Protein AF-0000000073702555 (afdb_homodimer)

Structure (mmCIF, N/CA/C/O backbone):
data_AF-0000000073702555-model_v1
#
loop_
_entity.id
_entity.type
_entity.pdbx_description
1 polymer 'Zinc-binding protein A33'
#
loop_
_atom_site.group_PDB
_atom_site.id
_atom_site.type_symbol
_atom_site.label_atom_id
_atom_site.label_alt_id
_atom_site.label_comp_id
_atom_site.label_asym_id
_atom_site.label_entity_id
_atom_site.label_seq_id
_atom_site.pdbx_PDB_ins_code
_atom_site.Cartn_x
_atom_site.Cartn_y
_atom_site.Cartn_z
_atom_site.occupancy
_atom_site.B_iso_or_equiv
_atom_site.auth_seq_id
_atom_site.auth_comp_id
_atom_site.auth_asym_id
_atom_site.auth_atom_id
_atom_site.pdbx_PDB_model_num
ATOM 1 N N . MET A 1 1 ? 21.781 94.125 10.68 1 24.77 1 MET A N 1
ATOM 2 C CA . MET A 1 1 ? 22.906 93.5 11.367 1 24.77 1 MET A CA 1
ATOM 3 C C . MET A 1 1 ? 22.828 92 11.219 1 24.77 1 MET A C 1
ATOM 5 O O . MET A 1 1 ? 21.969 91.312 11.82 1 24.77 1 MET A O 1
ATOM 9 N N . ALA A 1 2 ? 22.953 91.562 10 1 36.91 2 ALA A N 1
ATOM 10 C CA . ALA A 1 2 ? 23.062 90.188 9.539 1 36.91 2 ALA A CA 1
ATOM 11 C C . ALA A 1 2 ? 24.031 89.375 10.414 1 36.91 2 ALA A C 1
ATOM 13 O O . ALA A 1 2 ? 25.234 89.625 10.406 1 36.91 2 ALA A O 1
ATOM 14 N N . ALA A 1 3 ? 23.562 89.125 11.594 1 41.53 3 ALA A N 1
ATOM 15 C CA . ALA A 1 3 ? 24.344 88.375 12.609 1 41.53 3 ALA A CA 1
ATOM 16 C C . ALA A 1 3 ? 25.125 87.25 11.984 1 41.53 3 ALA A C 1
ATOM 18 O O . ALA A 1 3 ? 24.688 86.625 11.016 1 41.53 3 ALA A O 1
ATOM 19 N N . ASN A 1 4 ? 26.406 87.25 11.992 1 41.38 4 ASN A N 1
ATOM 20 C CA . ASN A 1 4 ? 27.453 86.375 11.523 1 41.38 4 ASN A CA 1
ATOM 21 C C . ASN A 1 4 ? 27.125 84.875 11.859 1 41.38 4 ASN A C 1
ATOM 23 O O . ASN A 1 4 ? 27.359 84.438 12.977 1 41.38 4 ASN A O 1
ATOM 27 N N . ILE A 1 5 ? 26 84.25 11.352 1 49.72 5 ILE A N 1
ATOM 28 C CA . ILE A 1 5 ? 25.781 82.812 11.43 1 49.72 5 ILE A CA 1
ATOM 29 C C . ILE A 1 5 ? 27.031 82.125 10.953 1 49.72 5 ILE A C 1
ATOM 31 O O . ILE A 1 5 ? 27.516 82.312 9.844 1 49.72 5 ILE A O 1
ATOM 35 N N . SER A 1 6 ? 27.875 81.688 11.805 1 55.34 6 SER A N 1
ATOM 36 C CA . SER A 1 6 ? 29.078 80.938 11.445 1 55.34 6 SER A CA 1
ATOM 37 C C . SER A 1 6 ? 28.766 79.875 10.359 1 55.34 6 SER A C 1
ATOM 39 O O . SER A 1 6 ? 27.625 79.5 10.211 1 55.34 6 SER A O 1
ATOM 41 N N . GLN A 1 7 ? 29.531 79.812 9.344 1 60.5 7 GLN A N 1
ATOM 42 C CA . GLN A 1 7 ? 29.469 78.812 8.25 1 60.5 7 GLN A CA 1
ATOM 43 C C . GLN A 1 7 ? 29.125 77.438 8.758 1 60.5 7 GLN A C 1
ATOM 45 O O . GLN A 1 7 ? 28.391 76.688 8.094 1 60.5 7 GLN A O 1
ATOM 50 N N . SER A 1 8 ? 29.469 77.188 9.914 1 63.78 8 SER A N 1
ATOM 51 C CA . SER A 1 8 ? 29.172 75.875 10.484 1 63.78 8 SER A CA 1
ATOM 52 C C . SER A 1 8 ? 27.688 75.75 10.812 1 63.78 8 SER A C 1
ATOM 54 O O . SER A 1 8 ? 27.109 74.625 10.672 1 63.78 8 SER A O 1
ATOM 56 N N . GLU A 1 9 ? 27.109 76.812 11.141 1 66.69 9 GLU A N 1
ATOM 57 C CA . GLU A 1 9 ? 25.672 76.812 11.461 1 66.69 9 GLU A CA 1
ATOM 58 C C . GLU A 1 9 ? 24.828 76.688 10.195 1 66.69 9 GLU A C 1
ATOM 60 O O . GLU A 1 9 ? 23.797 76 10.195 1 66.69 9 GLU A O 1
ATOM 65 N N . VAL A 1 10 ? 25.328 77.188 9.219 1 69.69 10 VAL A N 1
ATOM 66 C CA . VAL A 1 10 ? 24.625 77.125 7.945 1 69.69 10 VAL A CA 1
ATOM 67 C C . VAL A 1 10 ? 24.688 75.688 7.41 1 69.69 10 VAL A C 1
ATOM 69 O O . VAL A 1 10 ? 23.703 75.188 6.879 1 69.69 10 VAL A O 1
ATOM 72 N N . ASP A 1 11 ? 25.703 75 7.723 1 72.44 11 ASP A N 1
ATOM 73 C CA . ASP A 1 11 ? 25.906 73.625 7.223 1 72.44 11 ASP A CA 1
ATOM 74 C C . ASP A 1 11 ? 25.094 72.625 8.023 1 72.44 11 ASP A C 1
ATOM 76 O O . ASP A 1 11 ? 24.812 71.562 7.547 1 72.44 11 ASP A O 1
ATOM 80 N N . CYS A 1 12 ? 24.672 73.062 9.102 1 75.81 12 CYS A N 1
ATOM 81 C CA . CYS A 1 12 ? 23.906 72.125 9.953 1 75.81 12 CYS A CA 1
ATOM 82 C C . CYS A 1 12 ? 22.438 72.562 10.023 1 75.81 12 CYS A C 1
ATOM 84 O O . CYS A 1 12 ? 21.766 72.312 11.008 1 75.81 12 CYS A O 1
ATOM 86 N N . THR A 1 13 ? 22.062 73.312 9.109 1 78 13 THR A N 1
ATOM 87 C CA . THR A 1 13 ? 20.688 73.812 9.055 1 78 13 THR A CA 1
ATOM 88 C C . THR A 1 13 ? 19.891 73.062 7.973 1 78 13 THR A C 1
ATOM 90 O O . THR A 1 13 ? 20.375 72.875 6.855 1 78 13 THR A O 1
ATOM 93 N N . CYS A 1 14 ? 18.797 72.625 8.258 1 80.69 14 CYS A N 1
ATOM 94 C CA . CYS A 1 14 ? 17.859 72 7.32 1 80.69 14 CYS A CA 1
ATOM 95 C C . CYS A 1 14 ? 17.344 73 6.312 1 80.69 14 CYS A C 1
ATOM 97 O O . CYS A 1 14 ? 16.828 74.062 6.691 1 80.69 14 CYS A O 1
ATOM 99 N N . PRO A 1 15 ? 17.469 72.75 5.074 1 81 15 PRO A N 1
ATOM 100 C CA . PRO A 1 15 ? 17.016 73.688 4.074 1 81 15 PRO A CA 1
ATOM 101 C C . PRO A 1 15 ? 15.5 73.812 4.023 1 81 15 PRO A C 1
ATOM 103 O O . PRO A 1 15 ? 14.969 74.812 3.461 1 81 15 PRO A O 1
ATOM 106 N N . VAL A 1 16 ? 14.781 72.938 4.684 1 81.06 16 VAL A N 1
ATOM 107 C CA . VAL A 1 16 ? 13.32 72.938 4.645 1 81.06 16 VAL A CA 1
ATOM 108 C C . VAL A 1 16 ? 12.781 73.75 5.812 1 81.06 16 VAL A C 1
ATOM 110 O O . VAL A 1 16 ? 11.977 74.688 5.621 1 81.06 16 VAL A O 1
ATOM 113 N N . CYS A 1 17 ? 13.211 73.5 6.98 1 77.19 17 CYS A N 1
ATOM 114 C CA . CYS A 1 17 ? 12.688 74.188 8.148 1 77.19 17 CYS A CA 1
ATOM 115 C C . CYS A 1 17 ? 13.609 75.312 8.57 1 77.19 17 CYS A C 1
ATOM 117 O O . CYS A 1 17 ? 13.25 76.188 9.414 1 77.19 17 CYS A O 1
ATOM 119 N N . CYS A 1 18 ? 14.789 75.5 8.164 1 78.5 18 CYS A N 1
ATOM 120 C CA . CYS A 1 18 ? 15.805 76.5 8.406 1 78.5 18 CYS A CA 1
ATOM 121 C C . CYS A 1 18 ? 16.266 76.5 9.859 1 78.5 18 CYS A C 1
ATOM 123 O O . CYS A 1 18 ? 16.672 77.5 10.406 1 78.5 18 CYS A O 1
ATOM 125 N N . ASP A 1 19 ? 16.141 75.375 10.422 1 78.75 19 ASP A N 1
ATOM 126 C CA . ASP A 1 19 ? 16.672 75.188 11.766 1 78.75 19 ASP A CA 1
ATOM 127 C C . ASP A 1 19 ? 17.734 74.062 11.75 1 78.75 19 ASP A C 1
ATOM 129 O O . ASP A 1 19 ? 17.875 73.375 10.758 1 78.75 19 ASP A O 1
ATOM 133 N N . ILE A 1 20 ? 18.312 74 12.844 1 77.88 20 ILE A N 1
ATOM 134 C CA . ILE A 1 20 ? 19.328 72.938 12.969 1 77.88 20 ILE A CA 1
ATOM 135 C C . ILE A 1 20 ? 18.672 71.562 12.797 1 77.88 20 ILE A C 1
ATOM 137 O O . ILE A 1 20 ? 17.594 71.312 13.352 1 77.88 20 ILE A O 1
ATOM 141 N N . PHE A 1 21 ? 19.359 70.625 12.023 1 80.62 21 PHE A N 1
ATOM 142 C CA . PHE A 1 21 ? 18.844 69.312 11.664 1 80.62 21 PHE A CA 1
ATOM 143 C C . PHE A 1 21 ? 18.359 68.562 12.906 1 80.62 21 PHE A C 1
ATOM 145 O O . PHE A 1 21 ? 19.016 68.562 13.945 1 80.62 21 PHE A O 1
ATOM 152 N N . THR A 1 22 ? 17.125 68.062 12.898 1 80.62 22 THR A N 1
ATOM 153 C CA . THR A 1 22 ? 16.594 67.125 13.891 1 80.62 22 THR A CA 1
ATOM 154 C C . THR A 1 22 ? 16.375 65.75 13.273 1 80.62 22 THR A C 1
ATOM 156 O O . THR A 1 22 ? 15.57 65.625 12.359 1 80.62 22 THR A O 1
ATOM 159 N N . ASP A 1 23 ? 17.109 64.812 13.742 1 80.88 23 ASP A N 1
ATOM 160 C CA . ASP A 1 23 ? 17.094 63.469 13.219 1 80.88 23 ASP A CA 1
ATOM 161 C C . ASP A 1 23 ? 17.281 63.469 11.703 1 80.88 23 ASP A C 1
ATOM 163 O O . ASP A 1 23 ? 16.391 63.031 10.969 1 80.88 23 ASP A O 1
ATOM 167 N N . PRO A 1 24 ? 18.484 63.906 11.336 1 83.81 24 PRO A N 1
ATOM 168 C CA . PRO A 1 24 ? 18.688 64.125 9.898 1 83.81 24 PRO A CA 1
ATOM 169 C C . PRO A 1 24 ? 18.766 62.781 9.125 1 83.81 24 PRO A C 1
ATOM 171 O O . PRO A 1 24 ? 19.312 61.812 9.625 1 83.81 24 PRO A O 1
ATOM 174 N N . VAL A 1 25 ? 18.188 62.781 7.918 1 86.12 25 VAL A N 1
ATOM 175 C CA . VAL A 1 25 ? 18.25 61.688 6.957 1 86.12 25 VAL A CA 1
ATOM 176 C C . VAL A 1 25 ? 18.906 62.156 5.664 1 86.12 25 VAL A C 1
ATOM 178 O O . VAL A 1 25 ? 18.906 63.344 5.371 1 86.12 25 VAL A O 1
ATOM 181 N N . VAL A 1 26 ? 19.609 61.25 4.938 1 83.56 26 VAL A N 1
ATOM 182 C CA . VAL A 1 26 ? 20.328 61.594 3.711 1 83.56 26 VAL A CA 1
ATOM 183 C C . VAL A 1 26 ? 19.703 60.844 2.527 1 83.56 26 VAL A C 1
ATOM 185 O O . VAL A 1 26 ? 19.344 59.688 2.639 1 83.56 26 VAL A O 1
ATOM 188 N N . LEU A 1 27 ? 19.391 61.594 1.517 1 80.75 27 LEU A N 1
ATOM 189 C CA . LEU A 1 27 ? 18.859 61.031 0.284 1 80.75 27 LEU A CA 1
ATOM 190 C C . LEU A 1 27 ? 19.984 60.594 -0.649 1 80.75 27 LEU A C 1
ATOM 192 O O . LEU A 1 27 ? 21.156 60.906 -0.397 1 80.75 27 LEU A O 1
ATOM 196 N N . LEU A 1 28 ? 19.688 59.906 -1.74 1 80.56 28 LEU A N 1
ATOM 197 C CA . LEU A 1 28 ? 20.688 59.375 -2.67 1 80.56 28 LEU A CA 1
ATOM 198 C C . LEU A 1 28 ? 21.391 60.531 -3.395 1 80.56 28 LEU A C 1
ATOM 200 O O . LEU A 1 28 ? 22.547 60.406 -3.814 1 80.56 28 LEU A O 1
ATOM 204 N N . CYS A 1 29 ? 20.781 61.688 -3.426 1 79.31 29 CYS A N 1
ATOM 205 C CA . CYS A 1 29 ? 21.344 62.844 -4.109 1 79.31 29 CYS A CA 1
ATOM 206 C C . CYS A 1 29 ? 22.375 63.531 -3.229 1 79.31 29 CYS A C 1
ATOM 208 O O . CYS A 1 29 ? 23.062 64.438 -3.682 1 79.31 29 CYS A O 1
ATOM 210 N N . GLY A 1 30 ? 22.438 63.188 -1.87 1 81.31 30 GLY A N 1
ATOM 211 C CA . GLY A 1 30 ? 23.422 63.75 -0.962 1 81.31 30 GLY A CA 1
ATOM 212 C C . GLY A 1 30 ? 22.859 64.812 -0.052 1 81.31 30 GLY A C 1
ATOM 213 O O . GLY A 1 30 ? 23.531 65.25 0.886 1 81.31 30 GLY A O 1
ATOM 214 N N . HIS A 1 31 ? 21.719 65.25 -0.317 1 81.75 31 HIS A N 1
ATOM 215 C CA . HIS A 1 31 ? 21.125 66.312 0.537 1 81.75 31 HIS A CA 1
ATOM 216 C C . HIS A 1 31 ? 20.531 65.688 1.803 1 81.75 31 HIS A C 1
ATOM 218 O O . HIS A 1 31 ? 19.969 64.562 1.759 1 81.75 31 HIS A O 1
ATOM 224 N N . SER A 1 32 ? 20.719 66.438 2.896 1 85.94 32 SER A N 1
ATOM 225 C CA . SER A 1 32 ? 20.188 66 4.176 1 85.94 32 SER A CA 1
ATOM 226 C C . SER A 1 32 ? 19.031 66.875 4.641 1 85.94 32 SER A C 1
ATOM 228 O O . SER A 1 32 ? 19 68.062 4.344 1 85.94 32 SER A O 1
ATOM 230 N N . PHE A 1 33 ? 18.031 66.312 5.293 1 86.19 33 PHE A N 1
ATOM 231 C CA . PHE A 1 33 ? 16.859 66.938 5.867 1 86.19 33 PHE A CA 1
ATOM 232 C C . PHE A 1 33 ? 16.5 66.312 7.223 1 86.19 33 PHE A C 1
ATOM 234 O O . PHE A 1 33 ? 16.922 65.25 7.539 1 86.19 33 PHE A O 1
ATOM 241 N N . CYS A 1 34 ? 15.836 67.188 8.023 1 83.69 34 CYS A N 1
ATOM 242 C CA . CYS A 1 34 ? 15.188 66.5 9.164 1 83.69 34 CYS A CA 1
ATOM 243 C C . CYS A 1 34 ? 14.258 65.375 8.711 1 83.69 34 CYS A C 1
ATOM 245 O O . CYS A 1 34 ? 13.602 65.5 7.676 1 83.69 34 CYS A O 1
ATOM 247 N N . LYS A 1 35 ? 14.273 64.375 9.406 1 86.12 35 LYS A N 1
ATOM 248 C CA . LYS A 1 35 ? 13.391 63.281 9.078 1 86.12 35 LYS A CA 1
ATOM 249 C C . LYS A 1 35 ? 11.945 63.75 8.953 1 86.12 35 LYS A C 1
ATOM 251 O O . LYS A 1 35 ? 11.25 63.375 8 1 86.12 35 LYS A O 1
ATOM 256 N N . CYS A 1 36 ? 11.484 64.562 9.828 1 82.81 36 CYS A N 1
ATOM 257 C CA . CYS A 1 36 ? 10.109 65.062 9.836 1 82.81 36 CYS A CA 1
ATOM 258 C C . CYS A 1 36 ? 9.852 66 8.664 1 82.81 36 CYS A C 1
ATOM 260 O O . CYS A 1 36 ? 8.781 66 8.055 1 82.81 36 CYS A O 1
ATOM 262 N N . CYS A 1 37 ? 10.805 66.812 8.359 1 82.5 37 CYS A N 1
ATOM 263 C CA . CYS A 1 37 ? 10.672 67.75 7.242 1 82.5 37 CYS A CA 1
ATOM 264 C C . CYS A 1 37 ? 10.562 67 5.918 1 82.5 37 CYS A C 1
ATOM 266 O O . CYS A 1 37 ? 9.742 67.375 5.07 1 82.5 37 CYS A O 1
ATOM 268 N N . LEU A 1 38 ? 11.336 66 5.867 1 85.38 38 LEU A N 1
ATOM 269 C CA . LEU A 1 38 ? 11.305 65.25 4.633 1 85.38 38 LEU A CA 1
ATOM 270 C C . LEU A 1 38 ? 9.977 64.5 4.496 1 85.38 38 LEU A C 1
ATOM 272 O O . LEU A 1 38 ? 9.383 64.438 3.42 1 85.38 38 LEU A O 1
ATOM 276 N N . GLN A 1 39 ? 9.562 63.938 5.523 1 84 39 GLN A N 1
ATOM 277 C CA . GLN A 1 39 ? 8.305 63.188 5.504 1 84 39 GLN A CA 1
ATOM 278 C C . GLN A 1 39 ? 7.133 64.062 5.156 1 84 39 GLN A C 1
ATOM 280 O O . GLN A 1 39 ? 6.25 63.719 4.391 1 84 39 GLN A O 1
ATOM 285 N N . GLU A 1 40 ? 7.191 65.25 5.758 1 82.06 40 GLU A N 1
ATOM 286 C CA . GLU A 1 40 ? 6.145 66.188 5.469 1 82.06 40 GLU A CA 1
ATOM 287 C C . GLU A 1 40 ? 6.195 66.688 4.012 1 82.06 40 GLU A C 1
ATOM 289 O O . GLU A 1 40 ? 5.16 66.812 3.361 1 82.06 40 GLU A O 1
ATOM 294 N N . TRP A 1 41 ? 7.301 66.875 3.568 1 83.06 41 TRP A N 1
ATOM 295 C CA . TRP A 1 41 ? 7.48 67.25 2.166 1 83.06 41 TRP A CA 1
ATOM 296 C C . TRP A 1 41 ? 6.969 66.125 1.246 1 83.06 41 TRP A C 1
ATOM 298 O O . TRP A 1 41 ? 6.25 66.375 0.28 1 83.06 41 TRP A O 1
ATOM 308 N N . TRP A 1 42 ? 7.285 64.938 1.557 1 85.38 42 TRP A N 1
ATOM 309 C CA . TRP A 1 42 ? 6.863 63.781 0.752 1 85.38 42 TRP A CA 1
ATOM 310 C C . TRP A 1 42 ? 5.352 63.625 0.809 1 85.38 42 TRP A C 1
ATOM 312 O O . TRP A 1 42 ? 4.727 63.25 -0.189 1 85.38 42 TRP A O 1
ATOM 322 N N . ARG A 1 43 ? 4.789 63.844 1.945 1 82.25 43 ARG A N 1
ATOM 323 C CA . ARG A 1 43 ? 3.34 63.781 2.096 1 82.25 43 ARG A CA 1
ATOM 324 C C . ARG A 1 43 ? 2.648 64.812 1.222 1 82.25 43 ARG A C 1
ATOM 326 O O . ARG A 1 43 ? 1.65 64.5 0.563 1 82.25 43 ARG A O 1
ATOM 333 N N . GLN A 1 44 ? 3.219 66.062 1.131 1 80.06 44 GLN A N 1
ATOM 334 C CA . GLN A 1 44 ? 2.625 67.125 0.386 1 80.06 44 GLN A CA 1
ATOM 335 C C . GLN A 1 44 ? 2.879 67 -1.111 1 80.06 44 GLN A C 1
ATOM 337 O O . GLN A 1 44 ? 1.992 67.25 -1.926 1 80.06 44 GLN A O 1
ATOM 342 N N . SER A 1 45 ? 4.02 66.5 -1.406 1 79.56 45 SER A N 1
ATOM 343 C CA . SER A 1 45 ? 4.402 66.438 -2.814 1 79.56 45 SER A CA 1
ATOM 344 C C . SER A 1 45 ? 3.908 65.188 -3.463 1 79.56 45 SER A C 1
ATOM 346 O O . SER A 1 45 ? 3.775 65.062 -4.688 1 79.56 45 SER A O 1
ATOM 348 N N . GLY A 1 46 ? 3.58 64.125 -2.688 1 79.25 46 GLY A N 1
ATOM 349 C CA . GLY A 1 46 ? 3.111 62.812 -3.182 1 79.25 46 GLY A CA 1
ATOM 350 C C . GLY A 1 46 ? 4.199 62 -3.861 1 79.25 46 GLY A C 1
ATOM 351 O O . GLY A 1 46 ? 3.959 60.875 -4.285 1 79.25 46 GLY A O 1
ATOM 352 N N . ILE A 1 47 ? 5.375 62.5 -4.016 1 79.94 47 ILE A N 1
ATOM 353 C CA . ILE A 1 47 ? 6.512 61.844 -4.66 1 79.94 47 ILE A CA 1
ATOM 354 C C . ILE A 1 47 ? 7.727 61.875 -3.736 1 79.94 47 ILE A C 1
ATOM 356 O O . ILE A 1 47 ? 7.992 62.906 -3.102 1 79.94 47 ILE A O 1
ATOM 360 N N . HIS A 1 48 ? 8.391 60.781 -3.617 1 84 48 HIS A N 1
ATOM 361 C CA . HIS A 1 48 ? 9.602 60.719 -2.805 1 84 48 HIS A CA 1
ATOM 362 C C . HIS A 1 48 ? 10.797 61.312 -3.545 1 84 48 HIS A C 1
ATOM 364 O O . HIS A 1 48 ? 11.57 60.594 -4.176 1 84 48 HIS A O 1
ATOM 370 N N . ASN A 1 49 ? 10.844 62.562 -3.516 1 84.75 49 ASN A N 1
ATOM 371 C CA . ASN A 1 49 ? 11.961 63.25 -4.156 1 84.75 49 ASN A CA 1
ATOM 372 C C . ASN A 1 49 ? 12.656 64.188 -3.191 1 84.75 49 ASN A C 1
ATOM 374 O O . ASN A 1 49 ? 12.125 64.5 -2.119 1 84.75 49 ASN A O 1
ATOM 378 N N . CYS A 1 50 ? 13.773 64.625 -3.438 1 84.69 50 CYS A N 1
ATOM 379 C CA . CYS A 1 50 ? 14.539 65.562 -2.643 1 84.69 50 CYS A CA 1
ATOM 380 C C . CYS A 1 50 ? 13.914 67 -2.699 1 84.69 50 CYS A C 1
ATOM 382 O O . CYS A 1 50 ? 13.664 67.5 -3.783 1 84.69 50 CYS A O 1
ATOM 384 N N . PRO A 1 51 ? 13.664 67.562 -1.635 1 84.88 51 PRO A N 1
ATOM 385 C CA . PRO A 1 51 ? 13.062 68.938 -1.596 1 84.88 51 PRO A CA 1
ATOM 386 C C . PRO A 1 51 ? 13.945 70 -2.24 1 84.88 51 PRO A C 1
ATOM 388 O O . PRO A 1 51 ? 13.445 71 -2.697 1 84.88 51 PRO A O 1
ATOM 391 N N . MET A 1 52 ? 15.188 69.812 -2.344 1 81.81 52 MET A N 1
ATOM 392 C CA . MET A 1 52 ? 16.125 70.812 -2.846 1 81.81 52 MET A CA 1
ATOM 393 C C . MET A 1 52 ? 16.406 70.625 -4.328 1 81.81 52 MET A C 1
ATOM 395 O O . MET A 1 52 ? 16.328 71.5 -5.129 1 81.81 52 MET A O 1
ATOM 399 N N . CYS A 1 53 ? 16.734 69.312 -4.785 1 80.31 53 CYS A N 1
ATOM 400 C CA . CYS A 1 53 ? 17.141 69.062 -6.164 1 80.31 53 CYS A CA 1
ATOM 401 C C . CYS A 1 53 ? 16.078 68.312 -6.934 1 80.31 53 CYS A C 1
ATOM 403 O O . CYS A 1 53 ? 16.203 68.125 -8.141 1 80.31 53 CYS A O 1
ATOM 405 N N . LYS A 1 54 ? 15.07 67.812 -6.367 1 81.88 54 LYS A N 1
ATOM 406 C CA . LYS A 1 54 ? 13.898 67.125 -6.93 1 81.88 54 LYS A CA 1
ATOM 407 C C . LYS A 1 54 ? 14.273 65.812 -7.52 1 81.88 54 LYS A C 1
ATOM 409 O O . LYS A 1 54 ? 13.492 65.188 -8.273 1 81.88 54 LYS A O 1
ATOM 414 N N . GLU A 1 55 ? 15.43 65.312 -7.164 1 81.19 55 GLU A N 1
ATOM 415 C CA . GLU A 1 55 ? 15.789 63.938 -7.574 1 81.19 55 GLU A CA 1
ATOM 416 C C . GLU A 1 55 ? 14.938 62.875 -6.863 1 81.19 55 GLU A C 1
ATOM 418 O O . GLU A 1 55 ? 14.672 63 -5.664 1 81.19 55 GLU A O 1
ATOM 423 N N . ILE A 1 56 ? 14.562 61.906 -7.566 1 80.75 56 ILE A N 1
ATOM 424 C CA . ILE A 1 56 ? 13.672 60.875 -7.047 1 80.75 56 ILE A CA 1
ATOM 425 C C . ILE A 1 56 ? 14.438 59.969 -6.105 1 80.75 56 ILE A C 1
ATOM 427 O O . ILE A 1 56 ? 15.57 59.562 -6.398 1 80.75 56 ILE A O 1
ATOM 431 N N . PHE A 1 57 ? 13.914 59.625 -4.906 1 78.81 57 PHE A N 1
ATOM 432 C CA . PHE A 1 57 ? 14.438 58.688 -3.914 1 78.81 57 PHE A CA 1
ATOM 433 C C . PHE A 1 57 ? 13.664 57.375 -3.943 1 78.81 57 PHE A C 1
ATOM 435 O O . PHE A 1 57 ? 12.5 57.344 -3.549 1 78.81 57 PHE A O 1
ATOM 442 N N . PRO A 1 58 ? 14.273 56.25 -4.469 1 76.25 58 PRO A N 1
ATOM 443 C CA . PRO A 1 58 ? 13.539 55.031 -4.762 1 76.25 58 PRO A CA 1
ATOM 444 C C . PRO A 1 58 ? 13.297 54.156 -3.52 1 76.25 58 PRO A C 1
ATOM 446 O O . PRO A 1 58 ? 12.484 53.25 -3.549 1 76.25 58 PRO A O 1
ATOM 449 N N . MET A 1 59 ? 13.969 54.438 -2.48 1 73.94 59 MET A N 1
ATOM 450 C CA . MET A 1 59 ? 13.836 53.562 -1.314 1 73.94 59 MET A CA 1
ATOM 451 C C . MET A 1 59 ? 12.703 54.031 -0.409 1 73.94 59 MET A C 1
ATOM 453 O O . MET A 1 59 ? 12.258 55.156 -0.508 1 73.94 59 MET A O 1
ATOM 457 N N . ALA A 1 60 ? 12.109 53.156 0.443 1 73.75 60 ALA A N 1
ATOM 458 C CA . ALA A 1 60 ? 10.977 53.438 1.317 1 73.75 60 ALA A CA 1
ATOM 459 C C . ALA A 1 60 ? 11.375 54.406 2.438 1 73.75 60 ALA A C 1
ATOM 461 O O . ALA A 1 60 ? 10.594 55.281 2.816 1 73.75 60 ALA A O 1
ATOM 462 N N . GLN A 1 61 ? 12.477 54.188 3.057 1 76.19 61 GLN A N 1
ATOM 463 C CA . GLN A 1 61 ? 12.938 55.031 4.148 1 76.19 61 GLN A CA 1
ATOM 464 C C . GLN A 1 61 ? 14.383 55.469 3.926 1 76.19 61 GLN A C 1
ATOM 466 O O . GLN A 1 61 ? 15.242 54.656 3.588 1 76.19 61 GLN A O 1
ATOM 471 N N . PRO A 1 62 ? 14.656 56.75 4.051 1 80.94 62 PRO A N 1
ATOM 472 C CA . PRO A 1 62 ? 16.031 57.25 3.936 1 80.94 62 PRO A CA 1
ATOM 473 C C . PRO A 1 62 ? 16.906 56.844 5.133 1 80.94 62 PRO A C 1
ATOM 475 O O . PRO A 1 62 ? 16.406 56.781 6.258 1 80.94 62 PRO A O 1
ATOM 478 N N . PRO A 1 63 ? 18.156 56.562 4.867 1 78.69 63 PRO A N 1
ATOM 479 C CA . PRO A 1 63 ? 19.047 56.219 5.98 1 78.69 63 PRO A CA 1
ATOM 480 C C . PRO A 1 63 ? 19.312 57.406 6.902 1 78.69 63 PRO A C 1
ATOM 482 O O . PRO A 1 63 ? 19.359 58.562 6.445 1 78.69 63 PRO A O 1
ATOM 485 N N . ARG A 1 64 ? 19.469 57.156 8.156 1 81.69 64 ARG A N 1
ATOM 486 C CA . ARG A 1 64 ? 19.828 58.156 9.148 1 81.69 64 ARG A CA 1
ATOM 487 C C . ARG A 1 64 ? 21.266 58.625 8.961 1 81.69 64 ARG A C 1
ATOM 489 O O . ARG A 1 64 ? 22.141 57.812 8.68 1 81.69 64 ARG A O 1
ATOM 496 N N . ASN A 1 65 ? 21.484 59.875 8.953 1 76.62 65 ASN A N 1
ATOM 497 C CA . ASN A 1 65 ? 22.812 60.469 8.945 1 76.62 65 ASN A CA 1
ATOM 498 C C . ASN A 1 65 ? 23.328 60.75 10.359 1 76.62 65 ASN A C 1
ATOM 500 O O . ASN A 1 65 ? 23.094 61.844 10.906 1 76.62 65 ASN A O 1
ATOM 504 N N . LEU A 1 66 ? 23.953 59.812 10.969 1 76.69 66 LEU A N 1
ATOM 505 C CA . LEU A 1 66 ? 24.375 59.875 12.359 1 76.69 66 LEU A CA 1
ATOM 506 C C . LEU A 1 66 ? 25.438 60.969 12.562 1 76.69 66 LEU A C 1
ATOM 508 O O . LEU A 1 66 ? 25.422 61.656 13.578 1 76.69 66 LEU A O 1
ATOM 512 N N . ALA A 1 67 ? 26.312 61.062 11.633 1 73.25 67 ALA A N 1
ATOM 513 C CA . ALA A 1 67 ? 27.359 62.094 11.766 1 73.25 67 ALA A CA 1
ATOM 514 C C . ALA A 1 67 ? 26.766 63.5 11.789 1 73.25 67 ALA A C 1
ATOM 516 O O . ALA A 1 67 ? 27.141 64.312 12.617 1 73.25 67 ALA A O 1
ATOM 517 N N . LEU A 1 68 ? 25.844 63.719 10.914 1 77.31 68 LEU A N 1
ATOM 518 C CA . LEU A 1 68 ? 25.188 65 10.867 1 77.31 68 LEU A CA 1
ATOM 519 C C . LEU A 1 68 ? 24.312 65.25 12.102 1 77.31 68 LEU A C 1
ATOM 521 O O . LEU A 1 68 ? 24.219 66.375 12.625 1 77.31 68 LEU A O 1
ATOM 525 N N . ARG A 1 69 ? 23.719 64.188 12.617 1 79.06 69 ARG A N 1
ATOM 526 C CA . ARG A 1 69 ? 22.969 64.25 13.859 1 79.06 69 ARG A CA 1
ATOM 527 C C . ARG A 1 69 ? 23.859 64.688 15.023 1 79.06 69 ARG A C 1
ATOM 529 O O . ARG A 1 69 ? 23.5 65.562 15.797 1 79.06 69 ARG A O 1
ATOM 536 N N . ASN A 1 70 ? 25 64.125 15.094 1 76.31 70 ASN A N 1
ATOM 537 C CA . ASN A 1 70 ? 25.938 64.438 16.156 1 76.31 70 ASN A CA 1
ATOM 538 C C . ASN A 1 70 ? 26.422 65.875 16.047 1 76.31 70 ASN A C 1
ATOM 540 O O . ASN A 1 70 ? 26.5 66.562 17.047 1 76.31 70 ASN A O 1
ATOM 544 N N . LEU A 1 71 ? 26.781 66.25 14.891 1 72.88 71 LEU A N 1
ATOM 545 C CA . LEU A 1 71 ? 27.219 67.625 14.664 1 72.88 71 LEU A CA 1
ATOM 546 C C . LEU A 1 71 ? 26.109 68.625 14.992 1 72.88 71 LEU A C 1
ATOM 548 O O . LEU A 1 71 ? 26.359 69.688 15.617 1 72.88 71 LEU A O 1
ATOM 552 N N . SER A 1 72 ? 24.953 68.312 14.609 1 75.81 72 SER A N 1
ATOM 553 C CA . SER A 1 72 ? 23.812 69.188 14.891 1 75.81 72 SER A CA 1
ATOM 554 C C . SER A 1 72 ? 23.531 69.25 16.391 1 75.81 72 SER A C 1
ATOM 556 O O . SER A 1 72 ? 23.234 70.312 16.922 1 75.81 72 SER A O 1
ATOM 558 N N . ASP A 1 73 ? 23.703 68.125 17.016 1 74.25 73 ASP A N 1
ATOM 559 C CA . ASP A 1 73 ? 23.5 68.062 18.453 1 74.25 73 ASP A CA 1
ATOM 560 C C . ASP A 1 73 ? 24.578 68.875 19.188 1 74.25 73 ASP A C 1
ATOM 562 O O . ASP A 1 73 ? 24.297 69.562 20.156 1 74.25 73 ASP A O 1
ATOM 566 N N . ASN A 1 74 ? 25.734 68.75 18.75 1 71.62 74 ASN A N 1
ATOM 567 C CA . ASN A 1 74 ? 26.828 69.562 19.312 1 71.62 74 ASN A CA 1
ATOM 568 C C . ASN A 1 74 ? 26.641 71 19.094 1 71.62 74 ASN A C 1
ATOM 570 O O . ASN A 1 74 ? 26.875 71.812 20 1 71.62 74 ASN A O 1
ATOM 574 N N . LEU A 1 75 ? 26.266 71.375 17.969 1 70 75 LEU A N 1
ATOM 575 C CA . LEU A 1 75 ? 26 72.75 17.688 1 70 75 LEU A CA 1
ATOM 576 C C . LEU A 1 75 ? 24.844 73.312 18.531 1 70 75 LEU A C 1
ATOM 578 O O . LEU A 1 75 ? 24.906 74.438 19.031 1 70 75 LEU A O 1
ATOM 582 N N . ARG A 1 76 ? 23.953 72.5 18.734 1 68.38 76 ARG A N 1
ATOM 583 C CA . ARG A 1 76 ? 22.859 72.875 19.641 1 68.38 76 ARG A CA 1
ATOM 584 C C . ARG A 1 76 ? 23.359 73 21.078 1 68.38 76 ARG A C 1
ATOM 586 O O . ARG A 1 76 ? 22.953 73.938 21.781 1 68.38 76 ARG A O 1
ATOM 593 N N . ARG A 1 77 ? 24.266 72.188 21.438 1 69.12 77 ARG A N 1
ATOM 594 C CA . ARG A 1 77 ? 24.875 72.25 22.766 1 69.12 77 ARG A CA 1
ATOM 595 C C . ARG A 1 77 ? 25.75 73.5 22.875 1 69.12 77 ARG A C 1
ATOM 597 O O . ARG A 1 77 ? 25.734 74.188 23.906 1 69.12 77 ARG A O 1
ATOM 604 N N . GLU A 1 78 ? 26.5 73.625 21.891 1 61.38 78 GLU A N 1
ATOM 605 C CA . GLU A 1 78 ? 27.328 74.812 21.922 1 61.38 78 GLU A CA 1
ATOM 606 C C . GLU A 1 78 ? 26.484 76.062 21.906 1 61.38 78 GLU A C 1
ATOM 608 O O . GLU A 1 78 ? 26.812 77.062 22.594 1 61.38 78 GLU A O 1
ATOM 613 N N . ARG A 1 79 ? 25.516 76 21.156 1 54.06 79 ARG A N 1
ATOM 614 C CA . ARG A 1 79 ? 24.594 77.125 21.203 1 54.06 79 ARG A CA 1
ATOM 615 C C . ARG A 1 79 ? 23.969 77.25 22.578 1 54.06 79 ARG A C 1
ATOM 617 O O . ARG A 1 79 ? 23.812 78.375 23.094 1 54.06 79 ARG A O 1
ATOM 624 N N . THR A 1 80 ? 23.625 76.125 23.078 1 51.94 80 THR A N 1
ATOM 625 C CA . THR A 1 80 ? 23.094 76.125 24.438 1 51.94 80 THR A CA 1
ATOM 626 C C . THR A 1 80 ? 24.172 76.5 25.438 1 51.94 80 THR A C 1
ATOM 628 O O . THR A 1 80 ? 23.922 77.188 26.406 1 51.94 80 THR A O 1
ATOM 631 N N . GLN A 1 81 ? 25.328 75.812 25.359 1 50.66 81 GLN A N 1
ATOM 632 C CA . GLN A 1 81 ? 26.422 76.25 26.234 1 50.66 81 GLN A CA 1
ATOM 633 C C . GLN A 1 81 ? 26.812 77.688 26 1 50.66 81 GLN A C 1
ATOM 635 O O . GLN A 1 81 ? 27.141 78.375 26.953 1 50.66 81 GLN A O 1
ATOM 640 N N . ARG A 1 82 ? 27.016 78.062 24.859 1 49.5 82 ARG A N 1
ATOM 641 C CA . ARG A 1 82 ? 27.219 79.5 24.641 1 49.5 82 ARG A CA 1
ATOM 642 C C . ARG A 1 82 ? 26.016 80.312 25.109 1 49.5 82 ARG A C 1
ATOM 644 O O . ARG A 1 82 ? 26.141 81.5 25.5 1 49.5 82 ARG A O 1
ATOM 651 N N . ALA A 1 83 ? 24.891 79.812 24.984 1 45.12 83 ALA A N 1
ATOM 652 C CA . ALA A 1 83 ? 23.734 80.438 25.641 1 45.12 83 ALA A CA 1
ATOM 653 C C . ALA A 1 83 ? 23.828 80.312 27.156 1 45.12 83 ALA A C 1
ATOM 655 O O . ALA A 1 83 ? 23.344 81.188 27.891 1 45.12 83 ALA A O 1
ATOM 656 N N . THR A 1 84 ? 24.25 79.188 27.781 1 41.66 84 THR A N 1
ATOM 657 C CA . THR A 1 84 ? 24.453 79.062 29.219 1 41.66 84 THR A CA 1
ATOM 658 C C . THR A 1 84 ? 25.641 79.875 29.688 1 41.66 84 THR A C 1
ATOM 660 O O . THR A 1 84 ? 25.938 79.938 30.891 1 41.66 84 THR A O 1
ATOM 663 N N . SER A 1 85 ? 26.672 80 29.078 1 40.47 85 SER A N 1
ATOM 664 C CA . SER A 1 85 ? 27.547 80.938 29.734 1 40.47 85 SER A CA 1
ATOM 665 C C . SER A 1 85 ? 26.812 82.25 30.062 1 40.47 85 SER A C 1
ATOM 667 O O . SER A 1 85 ? 25.672 82.438 29.625 1 40.47 85 SER A O 1
ATOM 669 N N . GLY A 1 86 ? 27.266 83.438 30.016 1 41.94 86 GLY A N 1
ATOM 670 C CA . GLY A 1 86 ? 26.781 84.625 30.688 1 41.94 86 GLY A CA 1
ATOM 671 C C . GLY A 1 86 ? 25.344 85 30.328 1 41.94 86 GLY A C 1
ATOM 672 O O . GLY A 1 86 ? 24.547 85.312 31.203 1 41.94 86 GLY A O 1
ATOM 673 N N . THR A 1 87 ? 24.844 85.25 29.078 1 47.53 87 THR A N 1
ATOM 674 C CA . THR A 1 87 ? 23.812 86.188 28.609 1 47.53 87 THR A CA 1
ATOM 675 C C . THR A 1 87 ? 22.484 85.438 28.406 1 47.53 87 THR A C 1
ATOM 677 O O . THR A 1 87 ? 21.484 86.062 28 1 47.53 87 THR A O 1
ATOM 680 N N . LYS A 1 88 ? 22.266 84.125 28.453 1 58.19 88 LYS A N 1
ATOM 681 C CA . LYS A 1 88 ? 21 83.5 28.062 1 58.19 88 LYS A CA 1
ATOM 682 C C . LYS A 1 88 ? 20 83.5 29.219 1 58.19 88 LYS A C 1
ATOM 684 O O . LYS A 1 88 ? 18.797 83.438 29 1 58.19 88 LYS A O 1
ATOM 689 N N . ASP A 1 89 ? 20.422 83.5 30.344 1 70.12 89 ASP A N 1
ATOM 690 C CA . ASP A 1 89 ? 19.578 83.562 31.531 1 70.12 89 ASP A CA 1
ATOM 691 C C . ASP A 1 89 ? 18.953 84.938 31.688 1 70.12 89 ASP A C 1
ATOM 693 O O . ASP A 1 89 ? 18.312 85.188 32.719 1 70.12 89 ASP A O 1
ATOM 697 N N . PHE A 1 90 ? 19.406 85.562 30.609 1 81.5 90 PHE A N 1
ATOM 698 C CA . PHE A 1 90 ? 18.906 86.938 30.719 1 81.5 90 PHE A CA 1
ATOM 699 C C . PHE A 1 90 ? 17.938 87.25 29.594 1 81.5 90 PHE A C 1
ATOM 701 O O . PHE A 1 90 ? 18.094 86.75 28.469 1 81.5 90 PHE A O 1
ATOM 708 N N . CYS A 1 91 ? 16.875 87.75 29.953 1 84.5 91 CYS A N 1
ATOM 709 C CA . CYS A 1 91 ? 15.914 88.25 28.969 1 84.5 91 CYS A CA 1
ATOM 710 C C . CYS A 1 91 ? 16.594 89.188 27.969 1 84.5 91 CYS A C 1
ATOM 712 O O . CYS A 1 91 ? 17.266 90.125 28.359 1 84.5 91 CYS A O 1
ATOM 714 N N . ILE A 1 92 ? 16.562 88.875 26.703 1 78.62 92 ILE A N 1
ATOM 715 C CA . ILE A 1 92 ? 17.219 89.625 25.641 1 78.62 92 ILE A CA 1
ATOM 716 C C . ILE A 1 92 ? 16.703 91.062 25.625 1 78.62 92 ILE A C 1
ATOM 718 O O . ILE A 1 92 ? 17.469 92 25.375 1 78.62 92 ILE A O 1
ATOM 722 N N . GLN A 1 93 ? 15.508 91.25 26.016 1 79.69 93 GLN A N 1
ATOM 723 C CA . GLN A 1 93 ? 14.883 92.562 25.922 1 79.69 93 GLN A CA 1
ATOM 724 C C . GLN A 1 93 ? 15.219 93.375 27.156 1 79.69 93 GLN A C 1
ATOM 726 O O . GLN A 1 93 ? 15.391 94.625 27.062 1 79.69 93 GLN A O 1
ATOM 731 N N . HIS A 1 94 ? 15.328 92.688 28.344 1 82.81 94 HIS A N 1
ATOM 732 C CA . HIS A 1 94 ? 15.406 93.5 29.578 1 82.81 94 HIS A CA 1
ATOM 733 C C . HIS A 1 94 ? 16.703 93.188 30.328 1 82.81 94 HIS A C 1
ATOM 735 O O . HIS A 1 94 ? 16.969 93.812 31.359 1 82.81 94 HIS A O 1
ATOM 741 N N . SER A 1 95 ? 17.453 92.312 29.781 1 83.25 95 SER A N 1
ATOM 742 C CA . SER A 1 95 ? 18.734 91.938 30.375 1 83.25 95 SER A CA 1
ATOM 743 C C . SER A 1 95 ? 18.562 91.5 31.828 1 83.25 95 SER A C 1
ATOM 745 O O . SER A 1 95 ? 19.375 91.812 32.688 1 83.25 95 SER A O 1
ATOM 747 N N . GLU A 1 96 ? 17.422 91.062 32.188 1 86.12 96 GLU A N 1
ATOM 748 C CA . GLU A 1 96 ? 17.141 90.438 33.5 1 86.12 96 GLU A CA 1
ATOM 749 C C . GLU A 1 96 ? 17.156 88.938 33.438 1 86.12 96 GLU A C 1
ATOM 751 O O . GLU A 1 96 ? 16.891 88.375 32.375 1 86.12 96 GLU A O 1
ATOM 756 N N . LYS A 1 97 ? 17.547 88.438 34.562 1 88.88 97 LYS A N 1
ATOM 757 C CA . LYS A 1 97 ? 17.547 86.938 34.625 1 88.88 97 LYS A CA 1
ATOM 758 C C . LYS A 1 97 ? 16.141 86.438 34.406 1 88.88 97 LYS A C 1
ATOM 760 O O . LYS A 1 97 ? 15.164 87 34.906 1 88.88 97 LYS A O 1
ATOM 765 N N . LEU A 1 98 ? 16.078 85.375 33.594 1 90.06 98 LEU A N 1
ATOM 766 C CA . LEU A 1 98 ? 14.805 84.688 33.375 1 90.06 98 LEU A CA 1
ATOM 767 C C . LEU A 1 98 ? 14.391 83.875 34.594 1 90.06 98 LEU A C 1
ATOM 769 O O . LEU A 1 98 ? 15.047 82.938 34.938 1 90.06 98 LEU A O 1
ATOM 773 N N . LYS A 1 99 ? 13.344 84.25 35.281 1 90 99 LYS A N 1
ATOM 774 C CA . LYS A 1 99 ? 12.938 83.562 36.531 1 90 99 LYS A CA 1
ATOM 775 C C . LYS A 1 99 ? 11.5 83.062 36.438 1 90 99 LYS A C 1
ATOM 777 O O . LYS A 1 99 ? 11.047 82.312 37.312 1 90 99 LYS A O 1
ATOM 782 N N . LEU A 1 100 ? 10.844 83.5 35.344 1 93.44 100 LEU A N 1
ATOM 783 C CA . LEU A 1 100 ? 9.43 83.125 35.219 1 93.44 100 LEU A CA 1
ATOM 784 C C . LEU A 1 100 ? 9.148 82.375 33.938 1 93.44 100 LEU A C 1
ATOM 786 O O . LEU A 1 100 ? 9.945 82.438 33 1 93.44 100 LEU A O 1
ATOM 790 N N . PHE A 1 101 ? 8.117 81.625 33.969 1 93.56 101 PHE A N 1
ATOM 791 C CA . PHE A 1 101 ? 7.605 80.875 32.812 1 93.56 101 PHE A CA 1
ATOM 792 C C . PHE A 1 101 ? 6.168 81.312 32.5 1 93.56 101 PHE A C 1
ATOM 794 O O . PHE A 1 101 ? 5.297 81.25 33.375 1 93.56 101 PHE A O 1
ATOM 801 N N . CYS A 1 102 ? 5.91 81.812 31.375 1 92.88 102 CYS A N 1
ATOM 802 C CA . CYS A 1 102 ? 4.562 82.188 30.938 1 92.88 102 CYS A CA 1
ATOM 803 C C . CYS A 1 102 ? 3.83 80.938 30.391 1 92.88 102 CYS A C 1
ATOM 805 O O . CYS A 1 102 ? 4.199 80.438 29.344 1 92.88 102 CYS A O 1
ATOM 807 N N . GLN A 1 103 ? 2.836 80.438 30.984 1 88.19 103 GLN A N 1
ATOM 808 C CA . GLN A 1 103 ? 2.117 79.188 30.625 1 88.19 103 GLN A CA 1
ATOM 809 C C . GLN A 1 103 ? 1.319 79.438 29.344 1 88.19 103 GLN A C 1
ATOM 811 O O . GLN A 1 103 ? 1.128 78.438 28.578 1 88.19 103 GLN A O 1
ATOM 816 N N . ASN A 1 104 ? 0.778 80.625 29.203 1 87.25 104 ASN A N 1
ATOM 817 C CA . ASN A 1 104 ? -0.016 80.938 28.016 1 87.25 104 ASN A CA 1
ATOM 818 C C . ASN A 1 104 ? 0.835 80.875 26.75 1 87.25 104 ASN A C 1
ATOM 820 O O . ASN A 1 104 ? 0.415 80.312 25.734 1 87.25 104 ASN A O 1
ATOM 824 N N . ASP A 1 105 ? 2.033 81.375 26.797 1 85.5 105 ASP A N 1
ATOM 825 C CA . ASP A 1 105 ? 2.9 81.5 25.625 1 85.5 105 ASP A CA 1
ATOM 826 C C . ASP A 1 105 ? 3.932 80.375 25.609 1 85.5 105 ASP A C 1
ATOM 828 O O . ASP A 1 105 ? 4.633 80.188 24.625 1 85.5 105 ASP A O 1
ATOM 832 N N . GLN A 1 106 ? 4.039 79.75 26.719 1 86.44 106 GLN A N 1
ATOM 833 C CA . GLN A 1 106 ? 4.984 78.625 26.891 1 86.44 106 GLN A CA 1
ATOM 834 C C . GLN A 1 106 ? 6.418 79.125 26.641 1 86.44 106 GLN A C 1
ATOM 836 O O . GLN A 1 106 ? 7.16 78.438 25.891 1 86.44 106 GLN A O 1
ATOM 841 N N . GLN A 1 107 ? 6.754 80.25 27.25 1 86.62 107 GLN A N 1
ATOM 842 C CA . GLN A 1 107 ? 8.07 80.812 27.078 1 86.62 107 GLN A CA 1
ATOM 843 C C . GLN A 1 107 ? 8.648 81.25 28.406 1 86.62 107 GLN A C 1
ATOM 845 O O . GLN A 1 107 ? 7.898 81.625 29.328 1 86.62 107 GLN A O 1
ATOM 850 N N . LEU A 1 108 ? 9.969 81.188 28.531 1 90.62 108 LEU A N 1
ATOM 851 C CA . LEU A 1 108 ? 10.672 81.75 29.672 1 90.62 108 LEU A CA 1
ATOM 852 C C . LEU A 1 108 ? 10.766 83.25 29.578 1 90.62 108 LEU A C 1
ATOM 854 O O . LEU A 1 108 ? 11.086 83.812 28.516 1 90.62 108 LEU A O 1
ATOM 858 N N . ILE A 1 109 ? 10.336 83.938 30.672 1 89.19 109 ILE A N 1
ATOM 859 C CA . ILE A 1 109 ? 10.32 85.375 30.656 1 89.19 109 ILE A CA 1
ATOM 860 C C . ILE A 1 109 ? 10.961 85.938 31.938 1 89.19 109 ILE A C 1
ATOM 862 O O . ILE A 1 109 ? 11.156 85.188 32.906 1 89.19 109 ILE A O 1
ATOM 866 N N . CYS A 1 110 ? 11.398 87.188 31.922 1 88.19 110 CYS A N 1
ATOM 867 C CA . CYS A 1 110 ? 11.906 87.812 33.125 1 88.19 110 CYS A CA 1
ATOM 868 C C . CYS A 1 110 ? 10.789 88.562 33.875 1 88.19 110 CYS A C 1
ATOM 870 O O . CYS A 1 110 ? 9.648 88.562 33.406 1 88.19 110 CYS A O 1
ATOM 872 N N . VAL A 1 111 ? 11.023 89.125 35 1 89.12 111 VAL A N 1
ATOM 873 C CA . VAL A 1 111 ? 10.023 89.75 35.844 1 89.12 111 VAL A CA 1
ATOM 874 C C . VAL A 1 111 ? 9.469 91 35.188 1 89.12 111 VAL A C 1
ATOM 876 O O . VAL A 1 111 ? 8.289 91.312 35.344 1 89.12 111 VAL A O 1
ATOM 879 N N . ILE A 1 112 ? 10.25 91.625 34.344 1 89.56 112 ILE A N 1
ATOM 880 C CA . ILE A 1 112 ? 9.82 92.812 33.656 1 89.56 112 ILE A CA 1
ATOM 881 C C . ILE A 1 112 ? 8.875 92.438 32.5 1 89.56 112 ILE A C 1
ATOM 883 O O . ILE A 1 112 ? 7.875 93.125 32.281 1 89.56 112 ILE A O 1
ATOM 887 N N . CYS A 1 113 ? 9.258 91.375 31.828 1 88.88 113 CYS A N 1
ATOM 888 C CA . CYS A 1 113 ? 8.422 90.938 30.734 1 88.88 113 CYS A CA 1
ATOM 889 C C . CYS A 1 113 ? 7.008 90.625 31.234 1 88.88 113 CYS A C 1
ATOM 891 O O . CYS A 1 113 ? 6.035 90.812 30.5 1 88.88 113 CYS A O 1
ATOM 893 N N . ARG A 1 114 ? 6.832 90.062 32.469 1 88.19 114 ARG A N 1
ATOM 894 C CA . ARG A 1 114 ? 5.539 89.75 33.031 1 88.19 114 ARG A CA 1
ATOM 895 C C . ARG A 1 114 ? 4.625 91 33.094 1 88.19 114 ARG A C 1
ATOM 897 O O . ARG A 1 114 ? 3.422 90.875 32.844 1 88.19 114 ARG A O 1
ATOM 904 N N . ASP A 1 115 ? 5.266 92.062 33.375 1 85.5 115 ASP A N 1
ATOM 905 C CA . ASP A 1 115 ? 4.477 93.312 33.531 1 85.5 115 ASP A CA 1
ATOM 906 C C . ASP A 1 115 ? 4.352 94.062 32.219 1 85.5 115 ASP A C 1
ATOM 908 O O . ASP A 1 115 ? 3.645 95.062 32.156 1 85.5 115 ASP A O 1
ATOM 912 N N . ALA A 1 116 ? 5.031 93.562 31.297 1 85.62 116 ALA A N 1
ATOM 913 C CA . ALA A 1 116 ? 4.934 94.188 29.984 1 85.62 116 ALA A CA 1
ATOM 914 C C . ALA A 1 116 ? 3.592 93.875 29.312 1 85.62 116 ALA A C 1
ATOM 916 O O . ALA A 1 116 ? 2.891 92.938 29.734 1 85.62 116 ALA A O 1
ATOM 917 N N . GLN A 1 117 ? 3.254 94.562 28.297 1 81 117 GLN A N 1
ATOM 918 C CA . GLN A 1 117 ? 1.961 94.438 27.625 1 81 117 GLN A CA 1
ATOM 919 C C . GLN A 1 117 ? 1.769 93.062 26.984 1 81 117 GLN A C 1
ATOM 921 O O . GLN A 1 117 ? 0.662 92.562 27 1 81 117 GLN A O 1
ATOM 926 N N . LYS A 1 118 ? 2.818 92.562 26.531 1 83.44 118 LYS A N 1
ATOM 927 C CA . LYS A 1 118 ? 2.746 91.312 25.797 1 83.44 118 LYS A CA 1
ATOM 928 C C . LYS A 1 118 ? 2.273 90.188 26.688 1 83.44 118 LYS A C 1
ATOM 930 O O . LYS A 1 118 ? 1.611 89.25 26.234 1 83.44 118 LYS A O 1
ATOM 935 N N . HIS A 1 119 ? 2.658 90.188 27.953 1 85.62 119 HIS A N 1
ATOM 936 C CA . HIS A 1 119 ? 2.338 89.125 28.875 1 85.62 119 HIS A CA 1
ATOM 937 C C . HIS A 1 119 ? 1.396 89.562 29.984 1 85.62 119 HIS A C 1
ATOM 939 O O . HIS A 1 119 ? 1.215 88.875 30.984 1 85.62 119 HIS A O 1
ATOM 945 N N . LYS A 1 120 ? 0.885 90.75 29.547 1 80.5 120 LYS A N 1
ATOM 946 C CA . LYS A 1 120 ? -0.059 91.312 30.484 1 80.5 120 LYS A CA 1
ATOM 947 C C . LYS A 1 120 ? -1.304 90.5 30.641 1 80.5 120 LYS A C 1
ATOM 949 O O . LYS A 1 120 ? -1.813 89.938 29.656 1 80.5 120 LYS A O 1
ATOM 954 N N . LYS A 1 121 ? -1.662 89.812 31.75 1 86.62 121 LYS A N 1
ATOM 955 C CA . LYS A 1 121 ? -2.799 88.938 32.156 1 86.62 121 LYS A CA 1
ATOM 956 C C . LYS A 1 121 ? -2.533 87.5 31.922 1 86.62 121 LYS A C 1
ATOM 958 O O . LYS A 1 121 ? -3.461 86.688 31.922 1 86.62 121 LYS A O 1
ATOM 963 N N . HIS A 1 122 ? -1.337 87.25 31.422 1 89.94 122 HIS A N 1
ATOM 964 C CA . HIS A 1 122 ? -1.008 85.875 31.25 1 89.94 122 HIS A CA 1
ATOM 965 C C . HIS A 1 122 ? -0.713 85.188 32.594 1 89.94 122 HIS A C 1
ATOM 967 O O . HIS A 1 122 ? -0.438 85.875 33.562 1 89.94 122 HIS A O 1
ATOM 973 N N . ASN A 1 123 ? -0.89 83.938 32.656 1 91.75 123 ASN A N 1
ATOM 974 C CA . ASN A 1 123 ? -0.531 83.188 33.844 1 91.75 123 ASN A CA 1
ATOM 975 C C . ASN A 1 123 ? 0.957 82.812 33.875 1 91.75 123 ASN A C 1
ATOM 977 O O . ASN A 1 123 ? 1.394 81.875 33.219 1 91.75 123 ASN A O 1
ATOM 981 N N . CYS A 1 124 ? 1.784 83.688 34.594 1 92.31 124 CYS A N 1
ATOM 982 C CA . CYS A 1 124 ? 3.227 83.5 34.688 1 92.31 124 CYS A CA 1
ATOM 983 C C . CYS A 1 124 ? 3.602 82.938 36.062 1 92.31 124 CYS A C 1
ATOM 985 O O . CYS A 1 124 ? 3.143 83.375 37.094 1 92.31 124 CYS A O 1
ATOM 987 N N . VAL A 1 125 ? 4.359 81.812 35.969 1 93.31 125 VAL A N 1
ATOM 988 C CA . VAL A 1 125 ? 4.742 81.125 37.219 1 93.31 125 VAL A CA 1
ATOM 989 C C . VAL A 1 125 ? 6.262 81 37.281 1 93.31 125 VAL A C 1
ATOM 991 O O . VAL A 1 125 ? 6.949 81.062 36.281 1 93.31 125 VAL A O 1
ATOM 994 N N . PRO A 1 126 ? 6.758 80.875 38.594 1 94.19 126 PRO A N 1
ATOM 995 C CA . PRO A 1 126 ? 8.203 80.688 38.719 1 94.19 126 PRO A CA 1
ATOM 996 C C . PRO A 1 126 ? 8.68 79.438 37.969 1 94.19 126 PRO A C 1
ATOM 998 O O . PRO A 1 126 ? 7.953 78.438 37.906 1 94.19 126 PRO A O 1
ATOM 1001 N N . ILE A 1 127 ? 9.789 79.5 37.438 1 92.62 127 ILE A N 1
ATOM 1002 C CA . ILE A 1 127 ? 10.352 78.438 36.625 1 92.62 127 ILE A CA 1
ATOM 1003 C C . ILE A 1 127 ? 10.359 77.125 37.406 1 92.62 127 ILE A C 1
ATOM 1005 O O . ILE A 1 127 ? 10.07 76.062 36.844 1 92.62 127 ILE A O 1
ATOM 1009 N N . ASN A 1 128 ? 10.75 77.062 38.625 1 92.75 128 ASN A N 1
ATOM 1010 C CA . ASN A 1 128 ? 10.812 75.875 39.438 1 92.75 128 ASN A CA 1
ATOM 1011 C C . ASN A 1 128 ? 9.445 75.188 39.562 1 92.75 128 ASN A C 1
ATOM 1013 O O . ASN A 1 128 ? 9.336 74 39.469 1 92.75 128 ASN A O 1
ATOM 1017 N N . GLU A 1 129 ? 8.398 76.062 39.688 1 93.38 129 GLU A N 1
ATOM 1018 C CA . GLU A 1 129 ? 7.039 75.5 39.781 1 93.38 129 GLU A CA 1
ATOM 1019 C C . GLU A 1 129 ? 6.57 74.938 38.438 1 93.38 129 GLU A C 1
ATOM 1021 O O . GLU A 1 129 ? 5.949 73.875 38.406 1 93.38 129 GLU A O 1
ATOM 1026 N N . ALA A 1 130 ? 6.82 75.688 37.406 1 93 130 ALA A N 1
ATOM 1027 C CA . ALA A 1 130 ? 6.465 75.188 36.062 1 93 130 ALA A CA 1
ATOM 1028 C C . ALA A 1 130 ? 7.207 73.875 35.719 1 93 130 ALA A C 1
ATOM 1030 O O . ALA A 1 130 ? 6.633 73 35.156 1 93 130 ALA A O 1
ATOM 1031 N N . ALA A 1 131 ? 8.492 73.812 36.062 1 93.62 131 ALA A N 1
ATOM 1032 C CA . ALA A 1 131 ? 9.312 72.625 35.812 1 93.62 131 ALA A CA 1
ATOM 1033 C C . ALA A 1 131 ? 8.75 71.438 36.562 1 93.62 131 ALA A C 1
ATOM 1035 O O . ALA A 1 131 ? 8.672 70.375 36 1 93.62 131 ALA A O 1
ATOM 1036 N N . GLU A 1 132 ? 8.352 71.562 37.75 1 93.5 132 GLU A N 1
ATOM 1037 C CA . GLU A 1 132 ? 7.809 70.5 38.562 1 93.5 132 GLU A CA 1
ATOM 1038 C C . GLU A 1 132 ? 6.516 69.938 37.938 1 93.5 132 GLU A C 1
ATOM 1040 O O . GLU A 1 132 ? 6.285 68.75 37.906 1 93.5 132 GLU A O 1
ATOM 1045 N N . ASP A 1 133 ? 5.668 70.875 37.469 1 92.81 133 ASP A N 1
ATOM 1046 C CA . ASP A 1 133 ? 4.406 70.5 36.844 1 92.81 133 ASP A CA 1
ATOM 1047 C C . ASP A 1 133 ? 4.652 69.688 35.562 1 92.81 133 ASP A C 1
ATOM 1049 O O . ASP A 1 133 ? 4.02 68.625 35.344 1 92.81 133 ASP A O 1
ATOM 1053 N N . HIS A 1 134 ? 5.512 70.188 34.781 1 93.62 134 HIS A N 1
ATOM 1054 C CA . HIS A 1 134 ? 5.816 69.5 33.531 1 93.62 134 HIS A CA 1
ATOM 1055 C C . HIS A 1 134 ? 6.523 68.188 33.781 1 93.62 134 HIS A C 1
ATOM 1057 O O . HIS A 1 134 ? 6.281 67.188 33.094 1 93.62 134 HIS A O 1
ATOM 1063 N N . ARG A 1 135 ? 7.43 68.125 34.781 1 93.88 135 ARG A N 1
ATOM 1064 C CA . ARG A 1 135 ? 8.094 66.875 35.125 1 93.88 135 ARG A CA 1
ATOM 1065 C C . ARG A 1 135 ? 7.086 65.812 35.562 1 93.88 135 ARG A C 1
ATOM 1067 O O . ARG A 1 135 ? 7.238 64.625 35.25 1 93.88 135 ARG A O 1
ATOM 1074 N N . THR A 1 136 ? 6.051 66.188 36.281 1 94.12 136 THR A N 1
ATOM 1075 C CA . THR A 1 136 ? 5.02 65.312 36.75 1 94.12 136 THR A CA 1
ATOM 1076 C C . THR A 1 136 ? 4.246 64.688 35.562 1 94.12 136 THR A C 1
ATOM 1078 O O . THR A 1 136 ? 3.947 63.5 35.531 1 94.12 136 THR A O 1
ATOM 1081 N N . THR A 1 137 ? 3.943 65.625 34.562 1 92.44 137 THR A N 1
ATOM 1082 C CA . THR A 1 137 ? 3.225 65.125 33.375 1 92.44 137 THR A CA 1
ATOM 1083 C C . THR A 1 137 ? 4.07 64.188 32.594 1 92.44 137 THR A C 1
ATOM 1085 O O . THR A 1 137 ? 3.57 63.156 32.125 1 92.44 137 THR A O 1
ATOM 1088 N N . ILE A 1 138 ? 5.32 64.5 32.438 1 93.56 138 ILE A N 1
ATOM 1089 C CA . ILE A 1 138 ? 6.23 63.656 31.656 1 93.56 138 ILE A CA 1
ATOM 1090 C C . ILE A 1 138 ? 6.469 62.344 32.375 1 93.56 138 ILE A C 1
ATOM 1092 O O . ILE A 1 138 ? 6.605 61.312 31.75 1 93.56 138 ILE A O 1
ATOM 1096 N N . LYS A 1 139 ? 6.418 62.344 33.719 1 93.94 139 LYS A N 1
ATOM 1097 C CA . LYS A 1 139 ? 6.586 61.125 34.5 1 93.94 139 LYS A CA 1
ATOM 1098 C C . LYS A 1 139 ? 5.469 60.125 34.188 1 93.94 139 LYS A C 1
ATOM 1100 O O . LYS A 1 139 ? 5.707 58.938 34.156 1 93.94 139 LYS A O 1
ATOM 1105 N N . VAL A 1 140 ? 4.258 60.688 34 1 93.5 140 VAL A N 1
ATOM 1106 C CA . VAL A 1 140 ? 3.125 59.812 33.656 1 93.5 140 VAL A CA 1
ATOM 1107 C C . VAL A 1 140 ? 3.338 59.188 32.281 1 93.5 140 VAL A C 1
ATOM 1109 O O . VAL A 1 140 ? 3.111 58 32.094 1 93.5 140 VAL A O 1
ATOM 1112 N N . HIS A 1 141 ? 3.76 60.031 31.359 1 91.88 141 HIS A N 1
ATOM 1113 C CA . HIS A 1 141 ? 4.047 59.531 30.016 1 91.88 141 HIS A CA 1
ATOM 1114 C C . HIS A 1 141 ? 5.16 58.5 30.062 1 91.88 141 HIS A C 1
ATOM 1116 O O . HIS A 1 141 ? 5.094 57.469 29.344 1 91.88 141 HIS A O 1
ATOM 1122 N N . LEU A 1 142 ? 6.121 58.75 30.875 1 92.38 142 LEU A N 1
ATOM 1123 C CA . LEU A 1 142 ? 7.254 57.844 31.016 1 92.38 142 LEU A CA 1
ATOM 1124 C C . LEU A 1 142 ? 6.805 56.5 31.562 1 92.38 142 LEU A C 1
ATOM 1126 O O . LEU A 1 142 ? 7.309 55.438 31.156 1 92.38 142 LEU A O 1
ATOM 1130 N N . MET A 1 143 ? 5.844 56.5 32.469 1 93.12 143 MET A N 1
ATOM 1131 C CA . MET A 1 143 ? 5.309 55.25 33.031 1 93.12 143 MET A CA 1
ATOM 1132 C C . MET A 1 143 ? 4.605 54.438 31.953 1 93.12 143 MET A C 1
ATOM 1134 O O . MET A 1 143 ? 4.738 53.219 31.922 1 93.12 143 MET A O 1
ATOM 1138 N N . HIS A 1 144 ? 3.895 55.125 31.047 1 92.12 144 HIS A N 1
ATOM 1139 C CA . HIS A 1 144 ? 3.223 54.469 29.953 1 92.12 144 HIS A CA 1
ATOM 1140 C C . HIS A 1 144 ? 4.23 53.875 28.969 1 92.12 144 HIS A C 1
ATOM 1142 O O . HIS A 1 144 ? 4.031 52.75 28.484 1 92.12 144 HIS A O 1
ATOM 1148 N N . LEU A 1 145 ? 5.258 54.594 28.734 1 92.19 145 LEU A N 1
ATOM 1149 C CA . LEU A 1 145 ? 6.305 54.125 27.828 1 92.19 145 LEU A CA 1
ATOM 1150 C C . LEU A 1 145 ? 7 52.906 28.406 1 92.19 145 LEU A C 1
ATOM 1152 O O . LEU A 1 145 ? 7.309 51.969 27.672 1 92.19 145 LEU A O 1
ATOM 1156 N N . LYS A 1 146 ? 7.199 52.906 29.688 1 93.81 146 LYS A N 1
ATOM 1157 C CA . LYS A 1 146 ? 7.844 51.781 30.344 1 93.81 146 LYS A CA 1
ATOM 1158 C C . LYS A 1 146 ? 6.945 50.531 30.312 1 93.81 146 LYS A C 1
ATOM 1160 O O . LYS A 1 146 ? 7.426 49.406 30.156 1 93.81 146 LYS A O 1
ATOM 1165 N N . SER A 1 147 ? 5.699 50.781 30.5 1 93.5 147 SER A N 1
ATOM 1166 C CA . SER A 1 147 ? 4.742 49.688 30.422 1 93.5 147 SER A CA 1
ATOM 1167 C C . SER A 1 147 ? 4.723 49.094 29.016 1 93.5 147 SER A C 1
ATOM 1169 O O . SER A 1 147 ? 4.703 47.844 28.859 1 93.5 147 SER A O 1
ATOM 1171 N N . THR A 1 148 ? 4.691 49.938 28.016 1 92.88 148 THR A N 1
ATOM 1172 C CA . THR A 1 148 ? 4.711 49.469 26.625 1 92.88 148 THR A CA 1
ATOM 1173 C C . THR A 1 148 ? 5.992 48.688 26.328 1 92.88 148 THR A C 1
ATOM 1175 O O . THR A 1 148 ? 5.961 47.688 25.625 1 92.88 148 THR A O 1
ATOM 1178 N N . LEU A 1 149 ? 7.102 49.188 26.859 1 94.5 149 LEU A N 1
ATOM 1179 C CA . LEU A 1 149 ? 8.375 48.5 26.703 1 94.5 149 LEU A CA 1
ATOM 1180 C C . LEU A 1 149 ? 8.297 47.094 27.281 1 94.5 149 LEU A C 1
ATOM 1182 O O . LEU A 1 149 ? 8.805 46.125 26.672 1 94.5 149 LEU A O 1
ATOM 1186 N N . GLY A 1 150 ? 7.66 46.969 28.422 1 95.12 150 GLY A N 1
ATOM 1187 C CA . GLY A 1 150 ? 7.477 45.656 29.031 1 95.12 150 GLY A CA 1
ATOM 1188 C C . GLY A 1 150 ? 6.668 44.719 28.172 1 95.12 150 GLY A C 1
ATOM 1189 O O . GLY A 1 150 ? 7 43.531 28.078 1 95.12 150 GLY A O 1
ATOM 1190 N N . ILE A 1 151 ? 5.625 45.25 27.547 1 94.69 151 ILE A N 1
ATOM 1191 C CA . ILE A 1 151 ? 4.766 44.438 26.688 1 94.69 151 ILE A CA 1
ATOM 1192 C C . ILE A 1 151 ? 5.562 43.938 25.469 1 94.69 151 ILE A C 1
ATOM 1194 O O . ILE A 1 151 ? 5.477 42.781 25.109 1 94.69 151 ILE A O 1
ATOM 1198 N N . TYR A 1 152 ? 6.355 44.781 24.906 1 95.56 152 TYR A N 1
ATOM 1199 C CA . TYR A 1 152 ? 7.152 44.406 23.734 1 95.56 152 TYR A CA 1
ATOM 1200 C C . TYR A 1 152 ? 8.219 43.375 24.094 1 95.56 152 TYR A C 1
ATOM 1202 O O . TYR A 1 152 ? 8.477 42.469 23.328 1 95.56 152 TYR A O 1
ATOM 1210 N N . LYS A 1 153 ? 8.805 43.531 25.25 1 96.75 153 LYS A N 1
ATOM 1211 C CA . LYS A 1 153 ? 9.805 42.594 25.703 1 96.75 153 LYS A CA 1
ATOM 1212 C C . LYS A 1 153 ? 9.188 41.188 25.922 1 96.75 153 LYS A C 1
ATOM 1214 O O . LYS A 1 153 ? 9.773 40.188 25.547 1 96.75 153 LYS A O 1
ATOM 1219 N N . SER A 1 154 ? 8.055 41.219 26.516 1 95.38 154 SER A N 1
ATOM 1220 C CA . SER A 1 154 ? 7.344 39.969 26.75 1 95.38 154 SER A CA 1
ATOM 1221 C C . SER A 1 154 ? 6.957 39.312 25.438 1 95.38 154 SER A C 1
ATOM 1223 O O . SER A 1 154 ? 7.09 38.094 25.297 1 95.38 154 SER A O 1
ATOM 1225 N N . GLN A 1 155 ? 6.504 40.094 24.531 1 95.25 155 GLN A N 1
ATOM 1226 C CA . GLN A 1 155 ? 6.113 39.562 23.219 1 95.25 155 GLN A CA 1
ATOM 1227 C C . GLN A 1 155 ? 7.316 38.969 22.484 1 95.25 155 GLN A C 1
ATOM 1229 O O . GLN A 1 155 ? 7.203 37.938 21.828 1 95.25 155 GLN A O 1
ATOM 1234 N N . LYS A 1 156 ? 8.391 39.625 22.547 1 96.31 156 LYS A N 1
ATOM 1235 C CA . LYS A 1 156 ? 9.609 39.125 21.922 1 96.31 156 LYS A CA 1
ATOM 1236 C C . LYS A 1 156 ? 10 37.75 22.516 1 96.31 156 LYS A C 1
ATOM 1238 O O . LYS A 1 156 ? 10.391 36.844 21.781 1 96.31 156 LYS A O 1
ATOM 1243 N N . ALA A 1 157 ? 9.914 37.719 23.828 1 95.56 157 ALA A N 1
ATOM 1244 C CA . ALA A 1 157 ? 10.242 36.469 24.516 1 95.56 157 ALA A CA 1
ATOM 1245 C C . ALA A 1 157 ? 9.328 35.344 24.047 1 95.56 157 ALA A C 1
ATOM 1247 O O . ALA A 1 157 ? 9.773 34.219 23.844 1 95.56 157 ALA A O 1
ATOM 1248 N N . LYS A 1 158 ? 8.039 35.625 23.906 1 94.25 158 LYS A N 1
ATOM 1249 C CA . LYS A 1 158 ? 7.078 34.656 23.406 1 94.25 158 LYS A CA 1
ATOM 1250 C C . LYS A 1 158 ? 7.441 34.188 22 1 94.25 158 LYS A C 1
ATOM 1252 O O . LYS A 1 158 ? 7.387 33 21.688 1 94.25 158 LYS A O 1
ATOM 1257 N N . CYS A 1 159 ? 7.824 35.125 21.188 1 95.38 159 CYS A N 1
ATOM 1258 C CA . CYS A 1 159 ? 8.188 34.812 19.812 1 95.38 159 CYS A CA 1
ATOM 1259 C C . CYS A 1 159 ? 9.445 33.969 19.766 1 95.38 159 CYS A C 1
ATOM 1261 O O . CYS A 1 159 ? 9.578 33.094 18.906 1 95.38 159 CYS A O 1
ATOM 1263 N N . ASP A 1 160 ? 10.344 34.219 20.672 1 96.25 160 ASP A N 1
ATOM 1264 C CA . ASP A 1 160 ? 11.555 33.406 20.75 1 96.25 160 ASP A CA 1
ATOM 1265 C C . ASP A 1 160 ? 11.227 31.938 21.062 1 96.25 160 ASP A C 1
ATOM 1267 O O . ASP A 1 160 ? 11.781 31.031 20.453 1 96.25 160 ASP A O 1
ATOM 1271 N N . LYS A 1 161 ? 10.383 31.781 21.969 1 95.62 161 LYS A N 1
ATOM 1272 C CA . LYS A 1 161 ? 9.961 30.422 22.344 1 95.62 161 LYS A CA 1
ATOM 1273 C C . LYS A 1 161 ? 9.227 29.75 21.188 1 95.62 161 LYS A C 1
ATOM 1275 O O . LYS A 1 161 ? 9.414 28.547 20.938 1 95.62 161 LYS A O 1
ATOM 1280 N N . MET A 1 162 ? 8.422 30.469 20.516 1 96.19 162 MET A N 1
ATOM 1281 C CA . MET A 1 162 ? 7.695 29.938 19.359 1 96.19 162 MET A CA 1
ATOM 1282 C C . MET A 1 162 ? 8.664 29.516 18.266 1 96.19 162 MET A C 1
ATOM 1284 O O . MET A 1 162 ? 8.477 28.469 17.641 1 96.19 162 MET A O 1
ATOM 1288 N N . ALA A 1 163 ? 9.641 30.375 18.031 1 96.62 163 ALA A N 1
ATOM 1289 C CA . ALA A 1 163 ? 10.641 30.062 17.016 1 96.62 163 ALA A CA 1
ATOM 1290 C C . ALA A 1 163 ? 11.328 28.734 17.328 1 96.62 163 ALA A C 1
ATOM 1292 O O . ALA A 1 163 ? 11.523 27.906 16.438 1 96.62 163 ALA A O 1
ATOM 1293 N N . SER A 1 164 ? 11.688 28.562 18.547 1 97.12 164 SER A N 1
ATOM 1294 C CA . SER A 1 164 ? 12.328 27.328 18.969 1 97.12 164 SER A CA 1
ATOM 1295 C C . SER A 1 164 ? 11.367 26.141 18.859 1 97.12 164 SER A C 1
ATOM 1297 O O . SER A 1 164 ? 11.773 25.047 18.453 1 97.12 164 SER A O 1
ATOM 1299 N N . HIS A 1 165 ? 10.164 26.344 19.219 1 97.19 165 HIS A N 1
ATOM 1300 C CA . HIS A 1 165 ? 9.164 25.281 19.172 1 97.19 165 HIS A CA 1
ATOM 1301 C C . HIS A 1 165 ? 8.898 24.844 17.734 1 97.19 165 HIS A C 1
ATOM 1303 O O . HIS A 1 165 ? 8.656 23.656 17.484 1 97.19 165 HIS A O 1
ATOM 1309 N N . ILE A 1 166 ? 8.883 25.734 16.828 1 98 166 ILE A N 1
ATOM 1310 C CA . ILE A 1 166 ? 8.68 25.406 15.422 1 98 166 ILE A CA 1
ATOM 1311 C C . ILE A 1 166 ? 9.727 24.391 14.977 1 98 166 ILE A C 1
ATOM 1313 O O . ILE A 1 166 ? 9.398 23.406 14.305 1 98 166 ILE A O 1
ATOM 1317 N N . LYS A 1 167 ? 10.93 24.578 15.367 1 98 167 LYS A N 1
ATOM 1318 C CA . LYS A 1 167 ? 12.023 23.672 15.016 1 98 167 LYS A CA 1
ATOM 1319 C C . LYS A 1 167 ? 11.828 22.297 15.648 1 98 167 LYS A C 1
ATOM 1321 O O . LYS A 1 167 ? 12.039 21.266 15 1 98 167 LYS A O 1
ATOM 1326 N N . ILE A 1 168 ? 11.438 22.312 16.828 1 97.38 168 ILE A N 1
ATOM 1327 C CA . ILE A 1 168 ? 11.211 21.062 17.547 1 97.38 168 ILE A CA 1
ATOM 1328 C C . ILE A 1 168 ? 10.062 20.297 16.891 1 97.38 168 ILE A C 1
ATOM 1330 O O . ILE A 1 168 ? 10.156 19.078 16.688 1 97.38 168 ILE A O 1
ATOM 1334 N N . GLN A 1 169 ? 8.977 21 16.625 1 97.31 169 GLN A N 1
ATOM 1335 C CA . GLN A 1 169 ? 7.844 20.391 15.945 1 97.31 169 GLN A CA 1
ATOM 1336 C C . GLN A 1 169 ? 8.281 19.719 14.641 1 97.31 169 GLN A C 1
ATOM 1338 O O . GLN A 1 169 ? 7.867 18.594 14.352 1 97.31 169 GLN A O 1
ATOM 1343 N N . ALA A 1 170 ? 9.062 20.422 13.875 1 98.38 170 ALA A N 1
ATOM 1344 C CA . ALA A 1 170 ? 9.508 19.922 12.586 1 98.38 170 ALA A CA 1
ATOM 1345 C C . ALA A 1 170 ? 10.32 18.641 12.758 1 98.38 170 ALA A C 1
ATOM 1347 O O . ALA A 1 170 ? 10.102 17.656 12.039 1 98.38 170 ALA A O 1
ATOM 1348 N N . GLN A 1 171 ? 11.211 18.656 13.688 1 98.19 171 GLN A N 1
ATOM 1349 C CA . GLN A 1 171 ? 12.039 17.484 13.945 1 98.19 171 GLN A CA 1
ATOM 1350 C C . GLN A 1 171 ? 11.195 16.297 14.383 1 98.19 171 GLN A C 1
ATOM 1352 O O . GLN A 1 171 ? 11.391 15.172 13.898 1 98.19 171 GLN A O 1
ATOM 1357 N N . GLN A 1 172 ? 10.312 16.547 15.273 1 97.06 172 GLN A N 1
ATOM 1358 C CA . GLN A 1 172 ? 9.445 15.484 15.766 1 97.06 172 GLN A CA 1
ATOM 1359 C C . GLN A 1 172 ? 8.547 14.945 14.664 1 97.06 172 GLN A C 1
ATOM 1361 O O . GLN A 1 172 ? 8.328 13.742 14.562 1 97.06 172 GLN A O 1
ATOM 1366 N N . THR A 1 173 ? 7.992 15.82 13.906 1 97.94 173 THR A N 1
ATOM 1367 C CA . THR A 1 173 ? 7.129 15.43 12.797 1 97.94 173 THR A CA 1
ATOM 1368 C C . THR A 1 173 ? 7.898 14.578 11.789 1 97.94 173 THR A C 1
ATOM 1370 O O . THR A 1 173 ? 7.398 13.555 11.328 1 97.94 173 THR A O 1
ATOM 1373 N N . GLU A 1 174 ? 9.109 15.023 11.461 1 98.25 174 GLU A N 1
ATOM 1374 C CA . GLU A 1 174 ? 9.961 14.25 10.555 1 98.25 174 GLU A CA 1
ATOM 1375 C C . GLU A 1 174 ? 10.211 12.844 11.102 1 98.25 174 GLU A C 1
ATOM 1377 O O . GLU A 1 174 ? 10.125 11.859 10.359 1 98.25 174 GLU A O 1
ATOM 1382 N N . ASN A 1 175 ? 10.516 12.797 12.352 1 97.94 175 ASN A N 1
ATOM 1383 C CA . ASN A 1 175 ? 10.773 11.516 12.984 1 97.94 175 ASN A CA 1
ATOM 1384 C C . ASN A 1 175 ? 9.539 10.609 12.953 1 97.94 175 ASN A C 1
ATOM 1386 O O . ASN A 1 175 ? 9.656 9.406 12.727 1 97.94 175 ASN A O 1
ATOM 1390 N N . THR A 1 176 ? 8.422 11.18 13.211 1 97.62 176 THR A N 1
ATOM 1391 C CA . THR A 1 176 ? 7.18 10.406 13.18 1 97.62 176 THR A CA 1
ATOM 1392 C C . THR A 1 176 ? 6.91 9.883 11.773 1 97.62 176 THR A C 1
ATOM 1394 O O . THR A 1 176 ? 6.496 8.734 11.609 1 97.62 176 THR A O 1
ATOM 1397 N N . ILE A 1 177 ? 7.105 10.719 10.766 1 98.12 177 ILE A N 1
ATOM 1398 C CA . ILE A 1 177 ? 6.934 10.289 9.383 1 98.12 177 ILE A CA 1
ATOM 1399 C C . ILE A 1 177 ? 7.84 9.102 9.086 1 98.12 177 ILE A C 1
ATOM 1401 O O . ILE A 1 177 ? 7.391 8.086 8.555 1 98.12 177 ILE A O 1
ATOM 1405 N N . LYS A 1 178 ? 9.109 9.211 9.461 1 98.12 178 LYS A N 1
ATOM 1406 C CA . LYS A 1 178 ? 10.07 8.141 9.234 1 98.12 178 LYS A CA 1
ATOM 1407 C C . LYS A 1 178 ? 9.633 6.852 9.93 1 98.12 178 LYS A C 1
ATOM 1409 O O . LYS A 1 178 ? 9.75 5.766 9.359 1 98.12 178 LYS A O 1
ATOM 1414 N N . LYS A 1 179 ? 9.141 7.004 11.109 1 97.75 179 LYS A N 1
ATOM 1415 C CA . LYS A 1 179 ? 8.688 5.844 11.867 1 97.75 179 LYS A CA 1
ATOM 1416 C C . LYS A 1 179 ? 7.508 5.16 11.188 1 97.75 179 LYS A C 1
ATOM 1418 O O . LYS A 1 179 ? 7.457 3.93 11.109 1 97.75 179 LYS A O 1
ATOM 1423 N N . GLU A 1 180 ? 6.57 5.938 10.75 1 97.62 180 GLU A N 1
ATOM 1424 C CA . GLU A 1 180 ? 5.406 5.383 10.07 1 97.62 180 GLU A CA 1
ATOM 1425 C C . GLU A 1 180 ? 5.805 4.684 8.773 1 97.62 180 GLU A C 1
ATOM 1427 O O . GLU A 1 180 ? 5.285 3.609 8.453 1 97.62 180 GLU A O 1
ATOM 1432 N N . PHE A 1 181 ? 6.738 5.254 7.996 1 98.31 181 PHE A N 1
ATOM 1433 C CA . PHE A 1 181 ? 7.191 4.633 6.758 1 98.31 181 PHE A CA 1
ATOM 1434 C C . PHE A 1 181 ? 7.961 3.35 7.047 1 98.31 181 PHE A C 1
ATOM 1436 O O . PHE A 1 181 ? 7.922 2.406 6.254 1 98.31 181 PHE A O 1
ATOM 1443 N N . GLN A 1 182 ? 8.672 3.367 8.172 1 98.19 182 GLN A N 1
ATOM 1444 C CA . GLN A 1 182 ? 9.398 2.158 8.555 1 98.19 182 GLN A CA 1
ATOM 1445 C C . GLN A 1 182 ? 8.453 0.975 8.711 1 98.19 182 GLN A C 1
ATOM 1447 O O . GLN A 1 182 ? 8.812 -0.162 8.398 1 98.19 182 GLN A O 1
ATOM 1452 N N . LYS A 1 183 ? 7.258 1.178 9.195 1 97.5 183 LYS A N 1
ATOM 1453 C CA . LYS A 1 183 ? 6.254 0.124 9.297 1 97.5 183 LYS A CA 1
ATOM 1454 C C . LYS A 1 183 ? 5.906 -0.443 7.922 1 97.5 183 LYS A C 1
ATOM 1456 O O . LYS A 1 183 ? 5.754 -1.656 7.766 1 97.5 183 LYS A O 1
ATOM 1461 N N . LEU A 1 184 ? 5.75 0.427 6.938 1 98.25 184 LEU A N 1
ATOM 1462 C CA . LEU A 1 184 ? 5.434 -0.003 5.582 1 98.25 184 LEU A CA 1
ATOM 1463 C C . LEU A 1 184 ? 6.586 -0.802 4.984 1 98.25 184 LEU A C 1
ATOM 1465 O O . LEU A 1 184 ? 6.367 -1.834 4.344 1 98.25 184 LEU A O 1
ATOM 1469 N N . TYR A 1 185 ? 7.855 -0.325 5.25 1 98.5 185 TYR A N 1
ATOM 1470 C CA . TYR A 1 185 ? 9.023 -1.032 4.742 1 98.5 185 TYR A CA 1
ATOM 1471 C C . TYR A 1 185 ? 9.133 -2.422 5.363 1 98.5 185 TYR A C 1
ATOM 1473 O O . TYR A 1 185 ? 9.438 -3.395 4.668 1 98.5 185 TYR A O 1
ATOM 1481 N N . GLN A 1 186 ? 8.891 -2.449 6.633 1 98.38 186 GLN A N 1
ATOM 1482 C CA . GLN A 1 186 ? 8.961 -3.734 7.32 1 98.38 186 GLN A CA 1
ATOM 1483 C C . GLN A 1 186 ? 7.914 -4.707 6.781 1 98.38 186 GLN A C 1
ATOM 1485 O O . GLN A 1 186 ? 8.203 -5.891 6.586 1 98.38 186 GLN A O 1
ATOM 1490 N N . PHE A 1 187 ? 6.75 -4.266 6.539 1 98.69 187 PHE A N 1
ATOM 1491 C CA . PHE A 1 187 ? 5.699 -5.086 5.953 1 98.69 187 PHE A CA 1
ATOM 1492 C C . PHE A 1 187 ? 6.121 -5.613 4.586 1 98.69 187 PHE A C 1
ATOM 1494 O O . PHE A 1 187 ? 5.973 -6.805 4.305 1 98.69 187 PHE A O 1
ATOM 1501 N N . LEU A 1 188 ? 6.594 -4.715 3.715 1 98.44 188 LEU A N 1
ATOM 1502 C CA . LEU A 1 188 ? 6.98 -5.109 2.365 1 98.44 188 LEU A CA 1
ATOM 1503 C C . LEU A 1 188 ? 8.102 -6.141 2.402 1 98.44 188 LEU A C 1
ATOM 1505 O O . LEU A 1 188 ? 8.078 -7.121 1.651 1 98.44 188 LEU A O 1
ATOM 1509 N N . ARG A 1 189 ? 9.102 -5.902 3.283 1 98.44 189 ARG A N 1
ATOM 1510 C CA . ARG A 1 189 ? 10.211 -6.84 3.404 1 98.44 189 ARG A CA 1
ATOM 1511 C C . ARG A 1 189 ? 9.719 -8.219 3.828 1 98.44 189 ARG A C 1
ATOM 1513 O O . ARG A 1 189 ? 10.148 -9.234 3.271 1 98.44 189 ARG A O 1
ATOM 1520 N N . ALA A 1 190 ? 8.828 -8.227 4.789 1 98.5 190 ALA A N 1
ATOM 1521 C CA . ALA A 1 190 ? 8.281 -9.5 5.266 1 98.5 190 ALA A CA 1
ATOM 1522 C C . ALA A 1 190 ? 7.496 -10.203 4.164 1 98.5 190 ALA A C 1
ATOM 1524 O O . ALA A 1 190 ? 7.617 -11.422 3.99 1 98.5 190 ALA A O 1
ATOM 1525 N N . GLU A 1 191 ? 6.648 -9.477 3.447 1 98.56 191 GLU A N 1
ATOM 1526 C CA . GLU A 1 191 ? 5.859 -10.047 2.359 1 98.56 191 GLU A CA 1
ATOM 1527 C C . GLU A 1 191 ? 6.754 -10.57 1.239 1 98.56 191 GLU A C 1
ATOM 1529 O O . GLU A 1 191 ? 6.496 -11.633 0.678 1 98.56 191 GLU A O 1
ATOM 1534 N N . GLU A 1 192 ? 7.754 -9.789 0.861 1 98.5 192 GLU A N 1
ATOM 1535 C CA . GLU A 1 192 ? 8.688 -10.188 -0.188 1 98.5 192 GLU A CA 1
ATOM 1536 C C . GLU A 1 192 ? 9.375 -11.508 0.158 1 98.5 192 GLU A C 1
ATOM 1538 O O . GLU A 1 192 ? 9.422 -12.422 -0.666 1 98.5 192 GLU A O 1
ATOM 1543 N N . VAL A 1 193 ? 9.883 -11.602 1.39 1 98.5 193 VAL A N 1
ATOM 1544 C CA . VAL A 1 193 ? 10.578 -12.805 1.841 1 98.5 193 VAL A CA 1
ATOM 1545 C C . VAL A 1 193 ? 9.609 -13.992 1.848 1 98.5 193 VAL A C 1
ATOM 1547 O O . VAL A 1 193 ? 9.961 -15.086 1.414 1 98.5 193 VAL A O 1
ATOM 1550 N N . ALA A 1 194 ? 8.422 -13.797 2.299 1 98.5 194 ALA A N 1
ATOM 1551 C CA . ALA A 1 194 ? 7.422 -14.859 2.373 1 98.5 194 ALA A CA 1
ATOM 1552 C C . ALA A 1 194 ? 7.082 -15.391 0.982 1 98.5 194 ALA A C 1
ATOM 1554 O O . ALA A 1 194 ? 6.938 -16.594 0.789 1 98.5 194 ALA A O 1
ATOM 1555 N N . ARG A 1 195 ? 6.91 -14.516 0.026 1 98.5 195 ARG A N 1
ATOM 1556 C CA . ARG A 1 195 ? 6.559 -14.914 -1.333 1 98.5 195 ARG A CA 1
ATOM 1557 C C . ARG A 1 195 ? 7.711 -15.648 -2.008 1 98.5 195 ARG A C 1
ATOM 1559 O O . ARG A 1 195 ? 7.496 -16.625 -2.723 1 98.5 195 ARG A O 1
ATOM 1566 N N . ILE A 1 196 ? 8.938 -15.156 -1.813 1 98.62 196 ILE A N 1
ATOM 1567 C CA . ILE A 1 196 ? 10.109 -15.82 -2.371 1 98.62 196 ILE A CA 1
ATOM 1568 C C . ILE A 1 196 ? 10.258 -17.203 -1.749 1 98.62 196 ILE A C 1
ATOM 1570 O O . ILE A 1 196 ? 10.539 -18.188 -2.451 1 98.62 196 ILE A O 1
ATOM 1574 N N . ASP A 1 197 ? 10.023 -17.297 -0.446 1 98.62 197 ASP A N 1
ATOM 1575 C CA . ASP A 1 197 ? 10.094 -18.578 0.25 1 98.62 197 ASP A CA 1
ATOM 1576 C C . ASP A 1 197 ? 9.055 -19.547 -0.294 1 98.62 197 ASP A C 1
ATOM 1578 O O . ASP A 1 197 ? 9.32 -20.75 -0.393 1 98.62 197 ASP A O 1
ATOM 1582 N N . ALA A 1 198 ? 7.918 -19.078 -0.577 1 98.56 198 ALA A N 1
ATOM 1583 C CA . ALA A 1 198 ? 6.871 -19.922 -1.138 1 98.56 198 ALA A CA 1
ATOM 1584 C C . ALA A 1 198 ? 7.293 -20.5 -2.486 1 98.56 198 ALA A C 1
ATOM 1586 O O . ALA A 1 198 ? 7.035 -21.672 -2.777 1 98.56 198 ALA A O 1
ATOM 1587 N N . VAL A 1 199 ? 7.926 -19.688 -3.342 1 98.69 199 VAL A N 1
ATOM 1588 C CA . VAL A 1 199 ? 8.43 -20.141 -4.637 1 98.69 199 VAL A CA 1
ATOM 1589 C C . VAL A 1 199 ? 9.484 -21.219 -4.43 1 98.69 199 VAL A C 1
ATOM 1591 O O . VAL A 1 199 ? 9.445 -22.266 -5.086 1 98.69 199 VAL A O 1
ATOM 1594 N N . ARG A 1 200 ? 10.406 -21 -3.525 1 98.56 200 ARG A N 1
ATOM 1595 C CA . ARG A 1 200 ? 11.5 -21.922 -3.268 1 98.56 200 ARG A CA 1
ATOM 1596 C C . ARG A 1 200 ? 10.984 -23.25 -2.717 1 98.56 200 ARG A C 1
ATOM 1598 O O . ARG A 1 200 ? 11.492 -24.312 -3.068 1 98.56 200 ARG A 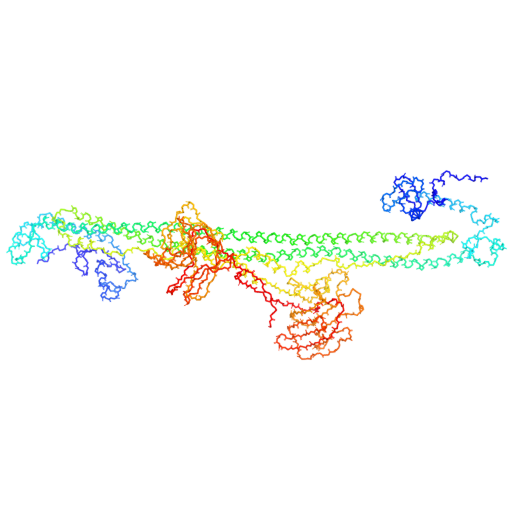O 1
ATOM 1605 N N . LYS A 1 201 ? 10.016 -23.156 -1.856 1 98.56 201 LYS A N 1
ATOM 1606 C CA . LYS A 1 201 ? 9.422 -24.375 -1.306 1 98.56 201 LYS A CA 1
ATOM 1607 C C . LYS A 1 201 ? 8.766 -25.219 -2.4 1 98.56 201 LYS A C 1
ATOM 1609 O O . LYS A 1 201 ? 8.945 -26.438 -2.447 1 98.56 201 LYS A O 1
ATOM 1614 N N . GLU A 1 202 ? 7.977 -24.578 -3.262 1 98.56 202 GLU A N 1
ATOM 1615 C CA . GLU A 1 202 ? 7.355 -25.297 -4.359 1 98.56 202 GLU A CA 1
ATOM 1616 C C . GLU A 1 202 ? 8.406 -25.891 -5.301 1 98.56 202 GLU A C 1
ATOM 1618 O O . GLU A 1 202 ? 8.273 -27.016 -5.77 1 98.56 202 GLU A O 1
ATOM 1623 N N . GLU A 1 203 ? 9.422 -25.094 -5.617 1 98.56 203 GLU A N 1
ATOM 1624 C CA . GLU A 1 203 ? 10.516 -25.562 -6.469 1 98.56 203 GLU A CA 1
ATOM 1625 C C . GLU A 1 203 ? 11.164 -26.812 -5.891 1 98.56 203 GLU A C 1
ATOM 1627 O O . GLU A 1 203 ? 11.414 -27.781 -6.617 1 98.56 203 GLU A O 1
ATOM 1632 N N . LYS A 1 204 ? 11.461 -26.828 -4.605 1 98.31 204 LYS A N 1
ATOM 1633 C CA . LYS A 1 204 ? 12.086 -27.969 -3.949 1 98.31 204 LYS A CA 1
ATOM 1634 C C . LYS A 1 204 ? 11.211 -29.219 -4.051 1 98.31 204 LYS A C 1
ATOM 1636 O O . LYS A 1 204 ? 11.695 -30.297 -4.391 1 98.31 204 LYS A O 1
ATOM 1641 N N . VAL A 1 205 ? 9.961 -29.062 -3.773 1 98.25 205 VAL A N 1
ATOM 1642 C CA . VAL A 1 205 ? 9.023 -30.172 -3.795 1 98.25 205 VAL A CA 1
ATOM 1643 C C . VAL A 1 205 ? 8.93 -30.734 -5.211 1 98.25 205 VAL A C 1
ATOM 1645 O O . VAL A 1 205 ? 9.008 -31.953 -5.406 1 98.25 205 VAL A O 1
ATOM 1648 N N . LYS A 1 206 ? 8.766 -29.906 -6.207 1 97.88 206 LYS A N 1
ATOM 1649 C CA . LYS A 1 206 ? 8.602 -30.344 -7.59 1 97.88 206 LYS A CA 1
ATOM 1650 C C . LYS A 1 206 ? 9.898 -30.922 -8.148 1 97.88 206 LYS A C 1
ATOM 1652 O O . LYS A 1 206 ? 9.883 -31.891 -8.898 1 97.88 206 LYS A O 1
ATOM 1657 N N . SER A 1 207 ? 11.023 -30.312 -7.805 1 97.75 207 SER A N 1
ATOM 1658 C CA . SER A 1 207 ? 12.32 -30.828 -8.227 1 97.75 207 SER A CA 1
ATOM 1659 C C . SER A 1 207 ? 12.578 -32.219 -7.645 1 97.75 207 SER A C 1
ATOM 1661 O O . SER A 1 207 ? 13.078 -33.094 -8.336 1 97.75 207 SER A O 1
ATOM 1663 N N . GLU A 1 208 ? 12.227 -32.375 -6.398 1 97.5 208 GLU A N 1
ATOM 1664 C CA . GLU A 1 208 ? 12.398 -33.688 -5.758 1 97.5 208 GLU A CA 1
ATOM 1665 C C . GLU A 1 208 ? 11.516 -34.75 -6.402 1 97.5 208 GLU A C 1
ATOM 1667 O O . GLU A 1 208 ? 11.961 -35.875 -6.641 1 97.5 208 GLU A O 1
ATOM 1672 N N . ALA A 1 209 ? 10.32 -34.344 -6.66 1 97 209 ALA A N 1
ATOM 1673 C CA . ALA A 1 209 ? 9.398 -35.281 -7.32 1 97 209 ALA A CA 1
ATOM 1674 C C . ALA A 1 209 ? 9.93 -35.688 -8.695 1 97 209 ALA A C 1
ATOM 1676 O O . ALA A 1 209 ? 9.859 -36.875 -9.062 1 97 209 ALA A O 1
ATOM 1677 N N . MET A 1 210 ? 10.438 -34.75 -9.453 1 96.25 210 MET A N 1
ATOM 1678 C CA . MET A 1 210 ? 10.977 -35.031 -10.781 1 96.25 210 MET A CA 1
ATOM 1679 C C . MET A 1 210 ? 12.219 -35.875 -10.695 1 96.25 210 MET A C 1
ATOM 1681 O O . MET A 1 210 ? 12.414 -36.781 -11.516 1 96.25 210 MET A O 1
ATOM 1685 N N . ASN A 1 211 ? 13.023 -35.688 -9.703 1 96.69 211 ASN A N 1
ATOM 1686 C CA . ASN A 1 211 ? 14.227 -36.469 -9.508 1 96.69 211 ASN A CA 1
ATOM 1687 C C . ASN A 1 211 ? 13.891 -37.938 -9.18 1 96.69 211 ASN A C 1
ATOM 1689 O O . ASN A 1 211 ? 14.57 -38.844 -9.648 1 96.69 211 ASN A O 1
ATOM 1693 N N . ILE A 1 212 ? 12.922 -38.125 -8.344 1 96.75 212 ILE A N 1
ATOM 1694 C CA . ILE A 1 212 ? 12.484 -39.469 -8.016 1 96.75 212 ILE A CA 1
ATOM 1695 C C . ILE A 1 212 ? 12.031 -40.188 -9.289 1 96.75 212 ILE A C 1
ATOM 1697 O O . ILE A 1 212 ? 12.367 -41.344 -9.5 1 96.75 212 ILE A O 1
ATOM 1701 N N . ARG A 1 213 ? 11.336 -39.5 -10.148 1 95.62 213 ARG A N 1
ATOM 1702 C CA . ARG A 1 213 ? 10.883 -40.094 -11.414 1 95.62 213 ARG A CA 1
ATOM 1703 C C . ARG A 1 213 ? 12.07 -40.438 -12.297 1 95.62 213 ARG A C 1
ATOM 1705 O O . ARG A 1 213 ? 12.086 -41.5 -12.922 1 95.62 213 ARG A O 1
ATOM 1712 N N . ILE A 1 214 ? 13.039 -39.594 -12.32 1 96.69 214 ILE A N 1
ATOM 1713 C CA . ILE A 1 214 ? 14.227 -39.812 -13.133 1 96.69 214 ILE A CA 1
ATOM 1714 C C . ILE A 1 214 ? 14.969 -41.062 -12.625 1 96.69 214 ILE A C 1
ATOM 1716 O O . ILE A 1 214 ? 15.414 -41.875 -13.422 1 96.69 214 ILE A O 1
ATOM 1720 N N . VAL A 1 215 ? 15.062 -41.188 -11.305 1 96.81 215 VAL A N 1
ATOM 1721 C CA . VAL A 1 215 ? 15.742 -42.344 -10.703 1 96.81 215 VAL A CA 1
ATOM 1722 C C . VAL A 1 215 ? 15 -43.625 -11.055 1 96.81 215 VAL A C 1
ATOM 1724 O O . VAL A 1 215 ? 15.625 -44.625 -11.414 1 96.81 215 VAL A O 1
ATOM 1727 N N . ASN A 1 216 ? 13.68 -43.594 -10.992 1 95.62 216 ASN A N 1
ATOM 1728 C CA . ASN A 1 216 ? 12.867 -44.75 -11.32 1 95.62 216 ASN A CA 1
ATOM 1729 C C . ASN A 1 216 ? 13.008 -45.125 -12.789 1 95.62 216 ASN A C 1
ATOM 1731 O O 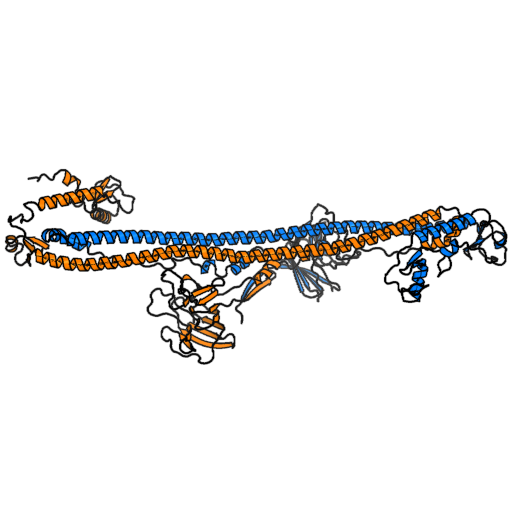. ASN A 1 216 ? 13.156 -46.312 -13.117 1 95.62 216 ASN A O 1
ATOM 1735 N N . LEU A 1 217 ? 12.945 -44.156 -13.656 1 96.25 217 LEU A N 1
ATOM 1736 C CA . LEU A 1 217 ? 13.094 -44.406 -15.086 1 96.25 217 LEU A CA 1
ATOM 1737 C C . LEU A 1 217 ? 14.477 -44.969 -15.391 1 96.25 217 LEU A C 1
ATOM 1739 O O . LEU A 1 217 ? 14.617 -45.875 -16.219 1 96.25 217 LEU A O 1
ATOM 1743 N N . SER A 1 218 ? 15.477 -44.469 -14.719 1 96.69 218 SER A N 1
ATOM 1744 C CA . SER A 1 218 ? 16.844 -44.938 -14.906 1 96.69 218 SER A CA 1
ATOM 1745 C C . SER A 1 218 ? 16.969 -46.406 -14.492 1 96.69 218 SER A C 1
ATOM 1747 O O . SER A 1 218 ? 17.656 -47.188 -15.156 1 96.69 218 SER A O 1
ATOM 1749 N N . ALA A 1 219 ? 16.297 -46.75 -13.398 1 95.31 219 ALA A N 1
ATOM 1750 C CA . ALA A 1 219 ? 16.312 -48.125 -12.93 1 95.31 219 ALA A CA 1
ATOM 1751 C C . ALA A 1 219 ? 15.641 -49.062 -13.938 1 95.31 219 ALA A C 1
ATOM 1753 O O . ALA A 1 219 ? 16.141 -50.156 -14.203 1 95.31 219 ALA A O 1
ATOM 1754 N N . GLU A 1 220 ? 14.531 -48.594 -14.461 1 94 220 GLU A N 1
ATOM 1755 C CA . GLU A 1 220 ? 13.82 -49.375 -15.453 1 94 220 GLU A CA 1
ATOM 1756 C C . GLU A 1 220 ? 14.633 -49.531 -16.734 1 94 220 GLU A C 1
ATOM 1758 O O . GLU A 1 220 ? 14.648 -50.594 -17.344 1 94 220 GLU A O 1
ATOM 1763 N N . ILE A 1 221 ? 15.289 -48.5 -17.156 1 96 221 ILE A N 1
ATOM 1764 C CA . ILE A 1 221 ? 16.125 -48.531 -18.359 1 96 221 ILE A CA 1
ATOM 1765 C C . ILE A 1 221 ? 17.266 -49.531 -18.172 1 96 221 ILE A C 1
ATOM 1767 O O . ILE A 1 221 ? 17.562 -50.312 -19.062 1 96 221 ILE A O 1
ATOM 1771 N N . SER A 1 222 ? 17.844 -49.531 -17.016 1 95.56 222 SER A N 1
ATOM 1772 C CA . SER A 1 222 ? 18.938 -50.438 -16.703 1 95.56 222 SER A CA 1
ATOM 1773 C C . SER A 1 222 ? 18.453 -51.875 -16.719 1 95.56 222 SER A C 1
ATOM 1775 O O . SER A 1 222 ? 19.125 -52.781 -17.266 1 95.56 222 SER A O 1
ATOM 1777 N N . SER A 1 223 ? 17.344 -52.094 -16.141 1 92.88 223 SER A N 1
ATOM 1778 C CA . SER A 1 223 ? 16.766 -53.438 -16.094 1 92.88 223 SER A CA 1
ATOM 1779 C C . SER A 1 223 ? 16.438 -53.938 -17.5 1 92.88 223 SER A C 1
ATOM 1781 O O . SER A 1 223 ? 16.766 -55.062 -17.844 1 92.88 223 SER A O 1
ATOM 1783 N N . LEU A 1 224 ? 15.82 -53.031 -18.312 1 93.31 224 LEU A N 1
ATOM 1784 C CA . LEU A 1 224 ? 15.477 -53.406 -19.672 1 93.31 224 LEU A CA 1
ATOM 1785 C C . LEU A 1 224 ? 16.734 -53.656 -20.5 1 93.31 224 LEU A C 1
ATOM 1787 O O . LEU A 1 224 ? 16.766 -54.625 -21.297 1 93.31 224 LEU A O 1
ATOM 1791 N N . THR A 1 225 ? 17.719 -52.844 -20.328 1 94.88 225 THR A N 1
ATOM 1792 C CA . THR A 1 225 ? 18.984 -53 -21.062 1 94.88 225 THR A CA 1
ATOM 1793 C C . THR A 1 225 ? 19.641 -54.344 -20.719 1 94.88 225 THR A C 1
ATOM 1795 O O . THR A 1 225 ? 20.109 -55.031 -21.625 1 94.88 225 THR A O 1
ATOM 1798 N N . ASP A 1 226 ? 19.609 -54.75 -19.453 1 93.56 226 ASP A N 1
ATOM 1799 C CA . ASP A 1 226 ? 20.172 -56 -19.016 1 93.56 226 ASP A CA 1
ATOM 1800 C C . ASP A 1 226 ? 19.406 -57.188 -19.594 1 93.56 226 ASP A C 1
ATOM 1802 O O . ASP A 1 226 ? 20 -58.188 -20.016 1 93.56 226 ASP A O 1
ATOM 1806 N N . LYS A 1 227 ? 18.141 -57.062 -19.562 1 92.06 227 LYS A N 1
ATOM 1807 C CA . LYS A 1 227 ? 17.297 -58.125 -20.109 1 92.06 227 LYS A CA 1
ATOM 1808 C C . LYS A 1 227 ? 17.562 -58.312 -21.594 1 92.06 227 LYS A C 1
ATOM 1810 O O . LYS A 1 227 ? 17.703 -59.438 -22.062 1 92.06 227 LYS A O 1
ATOM 1815 N N . ILE A 1 228 ? 17.625 -57.188 -22.312 1 94.81 228 ILE A N 1
ATOM 1816 C CA . ILE A 1 228 ? 17.844 -57.25 -23.75 1 94.81 228 ILE A CA 1
ATOM 1817 C C . ILE A 1 228 ? 19.219 -57.875 -24.047 1 94.81 228 ILE A C 1
ATOM 1819 O O . ILE A 1 228 ? 19.328 -58.75 -24.906 1 94.81 228 ILE A O 1
ATOM 1823 N N . GLN A 1 229 ? 20.203 -57.531 -23.281 1 94.62 229 GLN A N 1
ATOM 1824 C CA . GLN A 1 229 ? 21.547 -58.062 -23.469 1 94.62 229 GLN A CA 1
ATOM 1825 C C . GLN A 1 229 ? 21.594 -59.562 -23.172 1 94.62 229 GLN A C 1
ATOM 1827 O O . GLN A 1 229 ? 22.25 -60.312 -23.906 1 94.62 229 GLN A O 1
ATOM 1832 N N . THR A 1 230 ? 20.906 -60 -22.141 1 92.56 230 THR A N 1
ATOM 1833 C CA . THR A 1 230 ? 20.875 -61.406 -21.766 1 92.56 230 THR A CA 1
ATOM 1834 C C . THR A 1 230 ? 20.203 -62.25 -22.859 1 92.56 230 THR A C 1
ATOM 1836 O O . THR A 1 230 ? 20.719 -63.281 -23.25 1 92.56 230 THR A O 1
ATOM 1839 N N . ILE A 1 231 ? 19.125 -61.688 -23.328 1 93.75 231 ILE A N 1
ATOM 1840 C CA . ILE A 1 231 ? 18.375 -62.406 -24.359 1 93.75 231 ILE A CA 1
ATOM 1841 C C . ILE A 1 231 ? 19.203 -62.469 -25.641 1 93.75 231 ILE A C 1
ATOM 1843 O O . ILE A 1 231 ? 19.281 -63.531 -26.281 1 93.75 231 ILE A O 1
ATOM 1847 N N . GLU A 1 232 ? 19.797 -61.344 -26.016 1 94.25 232 GLU A N 1
ATOM 1848 C CA . GLU A 1 232 ? 20.641 -61.312 -27.203 1 94.25 232 GLU A CA 1
ATOM 1849 C C . GLU A 1 232 ? 21.812 -62.312 -27.078 1 94.25 232 GLU A C 1
ATOM 1851 O O . GLU A 1 232 ? 22.172 -62.969 -28.047 1 94.25 232 GLU A O 1
ATOM 1856 N N . GLY A 1 233 ? 22.359 -62.469 -25.938 1 92.94 233 GLY A N 1
ATOM 1857 C CA . GLY A 1 233 ? 23.422 -63.438 -25.688 1 92.94 233 GLY A CA 1
ATOM 1858 C C . GLY A 1 233 ? 22.969 -64.875 -25.797 1 92.94 233 GLY A C 1
ATOM 1859 O O . GLY A 1 233 ? 23.672 -65.688 -26.375 1 92.94 233 GLY A O 1
ATOM 1860 N N . GLU A 1 234 ? 21.797 -65.125 -25.297 1 91.56 234 GLU A N 1
ATOM 1861 C CA . GLU A 1 234 ? 21.234 -66.5 -25.328 1 91.56 234 GLU A CA 1
ATOM 1862 C C . GLU A 1 234 ? 20.859 -66.875 -26.75 1 91.56 234 GLU A C 1
ATOM 1864 O O . GLU A 1 234 ? 21 -68.062 -27.141 1 91.56 234 GLU A O 1
ATOM 1869 N N . MET A 1 235 ? 20.453 -65.875 -27.562 1 92.31 235 MET A N 1
ATOM 1870 C CA . MET A 1 235 ? 20.047 -66.125 -28.938 1 92.31 235 MET A CA 1
ATOM 1871 C C . MET A 1 235 ? 21.25 -66.438 -29.812 1 92.31 235 MET A C 1
ATOM 1873 O O . MET A 1 235 ? 21.125 -67.125 -30.844 1 92.31 235 MET A O 1
ATOM 1877 N N . LYS A 1 236 ? 22.438 -66 -29.422 1 92.12 236 LYS A N 1
ATOM 1878 C CA . LYS A 1 236 ? 23.656 -66.25 -30.188 1 92.12 236 LYS A CA 1
ATOM 1879 C C . LYS A 1 236 ? 24.281 -67.625 -29.859 1 92.12 236 LYS A C 1
ATOM 1881 O O . LYS A 1 236 ? 25.188 -68.062 -30.547 1 92.12 236 LYS A O 1
ATOM 1886 N N . ALA A 1 237 ? 23.75 -68.25 -28.859 1 90.12 237 ALA A N 1
ATOM 1887 C CA . ALA A 1 237 ? 24.281 -69.562 -28.453 1 90.12 237 ALA A CA 1
ATOM 1888 C C . ALA A 1 237 ? 24.031 -70.625 -29.516 1 90.12 237 ALA A C 1
ATOM 1890 O O . ALA A 1 237 ? 23.188 -70.438 -30.406 1 90.12 237 ALA A O 1
ATOM 1891 N N . GLU A 1 238 ? 24.844 -71.688 -29.5 1 91.31 238 GLU A N 1
ATOM 1892 C CA . GLU A 1 238 ? 24.625 -72.812 -30.422 1 91.31 238 GLU A CA 1
ATOM 1893 C C . GLU A 1 238 ? 23.25 -73.438 -30.234 1 91.31 238 GLU A C 1
ATOM 1895 O O . GLU A 1 238 ? 22.641 -73.312 -29.156 1 91.31 238 GLU A O 1
ATOM 1900 N N . ASP A 1 239 ? 22.719 -74.062 -31.234 1 90.75 239 ASP A N 1
ATOM 1901 C CA . ASP A 1 239 ? 21.359 -74.562 -31.281 1 90.75 239 ASP A CA 1
ATOM 1902 C C . ASP A 1 239 ? 21.031 -75.438 -30.062 1 90.75 239 ASP A C 1
ATOM 1904 O O . ASP A 1 239 ? 19.984 -75.25 -29.438 1 90.75 239 ASP A O 1
ATOM 1908 N N . PHE A 1 240 ? 21.953 -76.312 -29.906 1 88.62 240 PHE A N 1
ATOM 1909 C CA . PHE A 1 240 ? 21.688 -77.25 -28.812 1 88.62 240 PHE A CA 1
ATOM 1910 C C . PHE A 1 240 ? 21.609 -76.5 -27.484 1 88.62 240 PHE A C 1
ATOM 1912 O O . PHE A 1 240 ? 20.656 -76.625 -26.734 1 88.62 240 PHE A O 1
ATOM 1919 N N . SER A 1 241 ? 22.578 -75.688 -27.281 1 88.31 241 SER A N 1
ATOM 1920 C CA . SER A 1 241 ? 22.641 -74.875 -26.047 1 88.31 241 SER A CA 1
ATOM 1921 C C . SER A 1 241 ? 21.453 -73.938 -25.938 1 88.31 241 SER A C 1
ATOM 1923 O O . SER A 1 241 ? 20.906 -73.75 -24.844 1 88.31 241 SER A O 1
ATOM 1925 N N . PHE A 1 242 ? 21.062 -73.312 -27.016 1 92.5 242 PHE A N 1
ATOM 1926 C CA . PHE A 1 242 ? 19.922 -72.375 -27.078 1 92.5 242 PHE A CA 1
ATOM 1927 C C . PHE A 1 242 ? 18.625 -73.125 -26.719 1 92.5 242 PHE A C 1
ATOM 1929 O O . PHE A 1 242 ? 17.828 -72.625 -25.922 1 92.5 242 PHE A O 1
ATOM 1936 N N . MET A 1 243 ? 18.484 -74.25 -27.219 1 90.81 243 MET A N 1
ATOM 1937 C CA . MET A 1 243 ? 17.234 -75 -27.047 1 90.81 243 MET A CA 1
ATOM 1938 C C . MET A 1 243 ? 17.125 -75.562 -25.641 1 90.81 243 MET A C 1
ATOM 1940 O O . MET A 1 243 ? 16.016 -75.812 -25.141 1 90.81 243 MET A O 1
ATOM 1944 N N . LEU A 1 244 ? 18.344 -75.75 -25.031 1 87.12 244 LEU A N 1
ATOM 1945 C CA . LEU A 1 244 ? 18.344 -76.25 -23.641 1 87.12 244 LEU A CA 1
ATOM 1946 C C . LEU A 1 244 ? 17.688 -75.25 -22.719 1 87.12 244 LEU A C 1
ATOM 1948 O O . LEU A 1 244 ? 17 -75.625 -21.766 1 87.12 244 LEU A O 1
ATOM 1952 N N . ASN A 1 245 ? 17.797 -74 -23.094 1 87.38 245 ASN A N 1
ATOM 1953 C CA . ASN A 1 245 ? 17.312 -72.938 -22.219 1 87.38 245 ASN A CA 1
ATOM 1954 C C . ASN A 1 245 ? 16.188 -72.125 -22.875 1 87.38 245 ASN A C 1
ATOM 1956 O O . ASN A 1 245 ? 15.914 -71 -22.484 1 87.38 245 ASN A O 1
ATOM 1960 N N . VAL A 1 246 ? 15.586 -72.625 -23.812 1 89.25 246 VAL A N 1
ATOM 1961 C CA . VAL A 1 246 ? 14.656 -71.875 -24.641 1 89.25 246 VAL A CA 1
ATOM 1962 C C . VAL A 1 246 ? 13.43 -71.438 -23.828 1 89.25 246 VAL A C 1
ATOM 1964 O O . VAL A 1 246 ? 12.867 -70.375 -24.031 1 89.25 246 VAL A O 1
ATOM 1967 N N . LYS A 1 247 ? 13 -72.25 -22.953 1 86.31 247 LYS A N 1
ATOM 1968 C CA . LYS A 1 247 ? 11.828 -72 -22.125 1 86.31 247 LYS A CA 1
ATOM 1969 C C . LYS A 1 247 ? 12.062 -70.75 -21.25 1 86.31 247 LYS A C 1
ATOM 1971 O O . LYS A 1 247 ? 11.227 -69.812 -21.203 1 86.31 247 LYS A O 1
ATOM 1976 N N . SER A 1 248 ? 13.164 -70.75 -20.641 1 85.81 248 SER A N 1
ATOM 1977 C CA . SER A 1 248 ? 13.508 -69.625 -19.781 1 85.81 248 SER A CA 1
ATOM 1978 C C . SER A 1 248 ? 13.719 -68.312 -20.578 1 85.81 248 SER A C 1
ATOM 1980 O O . SER A 1 248 ? 13.328 -67.25 -20.156 1 85.81 248 SER A O 1
ATOM 1982 N N . THR A 1 249 ? 14.352 -68.5 -21.656 1 89.38 249 THR A N 1
ATOM 1983 C CA . THR A 1 249 ? 14.578 -67.375 -22.531 1 89.38 249 THR A CA 1
ATOM 1984 C C . THR A 1 249 ? 13.258 -66.812 -23.047 1 89.38 249 THR A C 1
ATOM 1986 O O . THR A 1 249 ? 13.086 -65.562 -23.125 1 89.38 249 THR A O 1
ATOM 1989 N N . MET A 1 250 ? 12.359 -67.688 -23.344 1 89.31 250 MET A N 1
ATOM 1990 C CA . MET A 1 250 ? 11.047 -67.25 -23.828 1 89.31 250 MET A CA 1
ATOM 1991 C C . MET A 1 250 ? 10.281 -66.5 -22.75 1 89.31 250 MET A C 1
ATOM 1993 O O . MET A 1 250 ? 9.648 -65.5 -23.016 1 89.31 250 MET A O 1
ATOM 1997 N N . GLU A 1 251 ? 10.391 -66.875 -21.531 1 87.12 251 GLU A N 1
ATOM 1998 C CA . GLU A 1 251 ? 9.711 -66.25 -20.406 1 87.12 251 GLU A CA 1
ATOM 1999 C C . GLU A 1 251 ? 10.305 -64.875 -20.125 1 87.12 251 GLU A C 1
ATOM 2001 O O . GLU A 1 251 ? 9.578 -63.938 -19.844 1 87.12 251 GLU A O 1
ATOM 2006 N N . ARG A 1 252 ? 11.547 -64.812 -20.266 1 84.5 252 ARG A N 1
ATOM 2007 C CA . ARG A 1 252 ? 12.242 -63.531 -20.047 1 84.5 252 ARG A CA 1
ATOM 2008 C C . ARG A 1 252 ? 11.898 -62.531 -21.125 1 84.5 252 ARG A C 1
ATOM 2010 O O . ARG A 1 252 ? 11.867 -61.312 -20.875 1 84.5 252 ARG A O 1
ATOM 2017 N N . SER A 1 253 ? 11.625 -63.062 -22.203 1 88.06 253 SER A N 1
ATOM 2018 C CA . SER A 1 253 ? 11.359 -62.188 -23.344 1 88.06 253 SER A CA 1
ATOM 2019 C C . SER A 1 253 ? 9.945 -61.625 -23.281 1 88.06 253 SER A C 1
ATOM 2021 O O . SER A 1 253 ? 9.656 -60.594 -23.891 1 88.06 253 SER A O 1
ATOM 2023 N N . LYS A 1 254 ? 9.055 -62.344 -22.453 1 83 254 LYS A N 1
ATOM 2024 C CA . LYS A 1 254 ? 7.691 -61.844 -22.297 1 83 254 LYS A CA 1
ATOM 2025 C C . LYS A 1 254 ? 7.617 -60.781 -21.203 1 83 254 LYS A C 1
ATOM 2027 O O . LYS A 1 254 ? 8.055 -61.031 -20.078 1 83 254 LYS A O 1
ATOM 2032 N N . PHE A 1 255 ? 7.754 -59.5 -21.516 1 75.81 255 PHE A N 1
ATOM 2033 C CA . PHE A 1 255 ? 7.742 -58.406 -20.547 1 75.81 255 PHE A CA 1
ATOM 2034 C C . PHE A 1 255 ? 6.855 -57.281 -21.016 1 75.81 255 PHE A C 1
ATOM 2036 O O . PHE A 1 255 ? 6.984 -56.812 -22.156 1 75.81 255 PHE A O 1
ATOM 2043 N N . ASN A 1 256 ? 5.809 -57.156 -20.156 1 72.88 256 ASN A N 1
ATOM 2044 C CA . ASN A 1 256 ? 4.98 -56.031 -20.531 1 72.88 256 ASN A CA 1
ATOM 2045 C C . ASN A 1 256 ? 5.055 -54.906 -19.484 1 72.88 256 ASN A C 1
ATOM 2047 O O . ASN A 1 256 ? 4.695 -55.125 -18.328 1 72.88 256 ASN A O 1
ATOM 2051 N N . LEU A 1 257 ? 5.867 -54.031 -19.75 1 78.62 257 LEU A N 1
ATOM 2052 C CA . LEU A 1 257 ? 5.918 -52.844 -18.922 1 78.62 257 LEU A CA 1
ATOM 2053 C C . LEU A 1 257 ? 4.965 -51.75 -19.438 1 78.62 257 LEU A C 1
ATOM 2055 O O . LEU A 1 257 ? 4.812 -51.594 -20.656 1 78.62 257 LEU A O 1
ATOM 2059 N N . SER A 1 258 ? 4.305 -51.094 -18.422 1 85 258 SER A N 1
ATOM 2060 C CA . SER A 1 258 ? 3.414 -50 -18.797 1 85 258 SER A CA 1
ATOM 2061 C C . SER A 1 258 ? 4.203 -48.781 -19.266 1 85 258 SER A C 1
ATOM 2063 O O . SER A 1 258 ? 5.316 -48.531 -18.812 1 85 258 SER A O 1
ATOM 2065 N N . GLU A 1 259 ? 3.672 -48.156 -20.25 1 86.56 259 GLU A N 1
ATOM 2066 C CA . GLU A 1 259 ? 4.305 -46.938 -20.781 1 86.56 259 GLU A CA 1
ATOM 2067 C C . GLU A 1 259 ? 4.363 -45.844 -19.734 1 86.56 259 GLU A C 1
ATOM 2069 O O . GLU A 1 259 ? 3.396 -45.625 -19 1 86.56 259 GLU A O 1
ATOM 2074 N N . PRO A 1 260 ? 5.516 -45.281 -19.609 1 88.56 260 PRO A N 1
ATOM 2075 C CA . PRO A 1 260 ? 5.625 -44.188 -18.656 1 88.56 260 PRO A CA 1
ATOM 2076 C C . PRO A 1 260 ? 4.91 -42.938 -19.141 1 88.56 260 PRO A C 1
ATOM 2078 O O . PRO A 1 260 ? 4.84 -42.688 -20.359 1 88.56 260 PRO A O 1
ATOM 2081 N N . HIS A 1 261 ? 4.246 -42.188 -18.234 1 84.25 261 HIS A N 1
ATOM 2082 C CA . HIS A 1 261 ? 3.555 -40.938 -18.578 1 84.25 261 HIS A CA 1
ATOM 2083 C C . HIS A 1 261 ? 4.09 -39.75 -17.781 1 84.25 261 HIS A C 1
ATOM 2085 O O . HIS A 1 261 ? 4.688 -39.938 -16.719 1 84.25 261 HIS A O 1
ATOM 2091 N N . THR A 1 262 ? 3.934 -38.656 -18.406 1 84.44 262 THR A N 1
ATOM 2092 C CA . THR A 1 262 ? 4.32 -37.406 -17.734 1 84.44 262 THR A CA 1
ATOM 2093 C C . THR A 1 262 ? 3.186 -36.906 -16.844 1 84.44 262 THR A C 1
ATOM 2095 O O . THR A 1 262 ? 2.053 -36.75 -17.312 1 84.44 262 THR A O 1
ATOM 2098 N N . PRO A 1 263 ? 3.467 -36.688 -15.602 1 87.44 263 PRO A N 1
ATOM 2099 C CA . PRO A 1 263 ? 2.41 -36.219 -14.703 1 87.44 263 PRO A CA 1
ATOM 2100 C C . PRO A 1 263 ? 1.978 -34.781 -15 1 87.44 263 PRO A C 1
ATOM 2102 O O . PRO A 1 263 ? 2.777 -33.969 -15.492 1 87.44 263 PRO A O 1
ATOM 2105 N N . LEU A 1 264 ? 0.71 -34.5 -14.586 1 88.19 264 LEU A N 1
ATOM 2106 C CA . LEU A 1 264 ? 0.188 -33.156 -14.68 1 88.19 264 LEU A CA 1
ATOM 2107 C C . LEU A 1 264 ? 0.668 -32.281 -13.508 1 88.19 264 LEU A C 1
ATOM 2109 O O . LEU A 1 264 ? 0.856 -32.812 -12.406 1 88.19 264 LEU A O 1
ATOM 2113 N N . GLY A 1 265 ? 0.902 -31.047 -13.805 1 91.44 265 GLY A N 1
ATOM 2114 C CA . GLY A 1 265 ? 1.244 -30.109 -12.742 1 91.44 265 GLY A CA 1
ATOM 2115 C C . GLY A 1 265 ? 2.664 -30.281 -12.234 1 91.44 265 GLY A C 1
ATOM 2116 O O . GLY A 1 265 ? 2.955 -29.984 -11.07 1 91.44 265 GLY A O 1
ATOM 2117 N N . ALA A 1 266 ? 3.539 -30.828 -13.039 1 94.62 266 ALA A N 1
ATOM 2118 C CA . ALA A 1 266 ? 4.914 -31.109 -12.641 1 94.62 266 ALA A CA 1
ATOM 2119 C C . ALA A 1 266 ? 5.738 -29.828 -12.586 1 94.62 266 ALA A C 1
ATOM 2121 O O . ALA A 1 266 ? 6.684 -29.719 -11.797 1 94.62 266 ALA A O 1
ATOM 2122 N N . LEU A 1 267 ? 5.336 -28.828 -13.383 1 96.94 267 LEU A N 1
ATOM 2123 C CA . LEU A 1 267 ? 6.109 -27.594 -13.469 1 96.94 267 LEU A CA 1
ATOM 2124 C C . LEU A 1 267 ? 5.672 -26.594 -12.398 1 96.94 267 LEU A C 1
ATOM 2126 O O . LEU A 1 267 ? 4.664 -26.812 -11.719 1 96.94 267 LEU A O 1
ATOM 2130 N N . LEU A 1 268 ? 6.535 -25.578 -12.234 1 97.75 268 LEU A N 1
ATOM 2131 C CA . LEU A 1 268 ? 6.25 -24.531 -11.25 1 97.75 268 LEU A CA 1
ATOM 2132 C C . LEU A 1 268 ? 5.008 -23.75 -11.633 1 97.75 268 LEU A C 1
ATOM 2134 O O . LEU A 1 268 ? 4.836 -23.375 -12.805 1 97.75 268 LEU A O 1
ATOM 2138 N N . ASP A 1 269 ? 4.113 -23.547 -10.656 1 97.06 269 ASP A N 1
ATOM 2139 C CA . ASP A 1 269 ? 2.908 -22.75 -10.883 1 97.06 269 ASP A CA 1
ATOM 2140 C C . ASP A 1 269 ? 3.213 -21.25 -10.844 1 97.06 269 ASP A C 1
ATOM 2142 O O . ASP A 1 269 ? 2.904 -20.578 -9.859 1 97.06 269 ASP A O 1
ATOM 2146 N N . GLU A 1 270 ? 3.693 -20.703 -11.891 1 96.94 270 GLU A N 1
ATOM 2147 C CA . GLU A 1 270 ? 4.109 -19.312 -11.953 1 96.94 270 GLU A CA 1
ATOM 2148 C C . GLU A 1 270 ? 2.92 -18.375 -11.773 1 96.94 270 GLU A C 1
ATOM 2150 O O . GLU A 1 270 ? 3.045 -17.312 -11.156 1 96.94 270 GLU A O 1
ATOM 2155 N N . ALA A 1 271 ? 1.783 -18.734 -12.312 1 96.88 271 ALA A N 1
ATOM 2156 C CA . ALA A 1 271 ? 0.585 -17.906 -12.234 1 96.88 271 ALA A CA 1
ATOM 2157 C C . ALA A 1 271 ? 0.143 -17.703 -10.789 1 96.88 271 ALA A C 1
ATOM 2159 O O . ALA A 1 271 ? -0.33 -16.625 -10.422 1 96.88 271 ALA A O 1
ATOM 2160 N N . LYS A 1 272 ? 0.28 -18.719 -9.992 1 96.56 272 LYS A N 1
ATOM 2161 C CA . LYS A 1 272 ? -0.062 -18.641 -8.578 1 96.56 272 LYS A CA 1
ATOM 2162 C C . LYS A 1 272 ? 0.8 -17.609 -7.855 1 96.56 272 LYS A C 1
ATOM 2164 O O . LYS A 1 272 ? 0.31 -16.875 -6.996 1 96.56 272 LYS A O 1
ATOM 2169 N N . HIS A 1 273 ? 2.051 -17.531 -8.234 1 97.88 273 HIS A N 1
ATOM 2170 C CA . HIS A 1 273 ? 3.008 -16.688 -7.52 1 97.88 273 HIS A CA 1
ATOM 2171 C C . HIS A 1 273 ? 3.018 -15.273 -8.062 1 97.88 273 HIS A C 1
ATOM 2173 O O . HIS A 1 273 ? 3.289 -14.32 -7.328 1 97.88 273 HIS A O 1
ATOM 2179 N N . LEU A 1 274 ? 2.709 -15.102 -9.336 1 97.56 274 LEU A N 1
ATOM 2180 C CA . LEU A 1 274 ? 2.893 -13.797 -9.969 1 97.56 274 LEU A CA 1
ATOM 2181 C C . LEU A 1 274 ? 1.547 -13.125 -10.227 1 97.56 274 LEU A C 1
ATOM 2183 O O . LEU A 1 274 ? 1.484 -11.906 -10.422 1 97.56 274 LEU A O 1
ATOM 2187 N N . GLY A 1 275 ? 0.492 -13.906 -10.289 1 96.75 275 GLY A N 1
ATOM 2188 C CA . GLY A 1 275 ? -0.818 -13.344 -10.578 1 96.75 275 GLY A CA 1
ATOM 2189 C C . GLY A 1 275 ? -1.267 -12.312 -9.562 1 96.75 275 GLY A C 1
ATOM 2190 O O . GLY A 1 275 ? -1.339 -12.602 -8.367 1 96.75 275 GLY A O 1
ATOM 2191 N N . ASN A 1 276 ? -1.578 -11.117 -10.047 1 96.81 276 ASN A N 1
ATOM 2192 C CA . ASN A 1 276 ? -2.076 -10.039 -9.203 1 96.81 276 ASN A CA 1
ATOM 2193 C C . ASN A 1 276 ? -1.227 -9.867 -7.945 1 96.81 276 ASN A C 1
ATOM 2195 O O . ASN A 1 276 ? -1.76 -9.664 -6.855 1 96.81 276 ASN A O 1
ATOM 2199 N N . LEU A 1 277 ? 0.05 -10 -8.156 1 97.31 277 LEU A N 1
ATOM 2200 C CA . LEU A 1 277 ? 0.991 -9.961 -7.043 1 97.31 277 LEU A CA 1
ATOM 2201 C C . LEU A 1 277 ? 0.923 -8.625 -6.312 1 97.31 277 LEU A C 1
ATOM 2203 O O . LEU A 1 277 ? 0.708 -8.586 -5.098 1 97.31 277 LEU A O 1
ATOM 2207 N N . LEU A 1 278 ? 1.07 -7.555 -7.035 1 97.25 278 LEU A N 1
ATOM 2208 C CA . LEU A 1 278 ? 1.091 -6.234 -6.418 1 97.25 278 LEU A CA 1
ATOM 2209 C C . LEU A 1 278 ? -0.249 -5.918 -5.766 1 97.25 278 LEU A C 1
ATOM 2211 O O . LEU A 1 278 ? -0.292 -5.316 -4.688 1 97.25 278 LEU A O 1
ATOM 2215 N N . PHE A 1 279 ? -1.342 -6.262 -6.402 1 97.56 279 PHE A N 1
ATOM 2216 C CA . PHE A 1 279 ? -2.666 -6.031 -5.836 1 97.56 279 PHE A CA 1
ATOM 2217 C C . PHE A 1 279 ? -2.826 -6.777 -4.516 1 97.56 279 PHE A C 1
ATOM 2219 O O . PHE A 1 279 ? -3.348 -6.227 -3.547 1 97.56 279 PHE A O 1
ATOM 2226 N N . ALA A 1 280 ? -2.395 -8.016 -4.543 1 97.38 280 ALA A N 1
ATOM 2227 C CA . ALA A 1 280 ? -2.514 -8.82 -3.328 1 97.38 280 ALA A CA 1
ATOM 2228 C C . ALA A 1 280 ? -1.726 -8.203 -2.18 1 97.38 280 ALA A C 1
ATOM 2230 O O . ALA A 1 280 ? -2.207 -8.141 -1.046 1 97.38 280 ALA A O 1
ATOM 2231 N N . VAL A 1 281 ? -0.516 -7.805 -2.473 1 98.25 281 VAL A N 1
ATOM 2232 C CA . VAL A 1 281 ? 0.336 -7.188 -1.462 1 98.25 281 VAL A CA 1
ATOM 2233 C C . VAL A 1 281 ? -0.303 -5.891 -0.97 1 98.25 281 VAL A C 1
ATOM 2235 O O . VAL A 1 281 ? -0.395 -5.652 0.237 1 98.25 281 VAL A O 1
ATOM 2238 N N . TRP A 1 282 ? -0.743 -5.051 -1.901 1 98 282 TRP A N 1
ATOM 2239 C CA . TRP A 1 282 ? -1.379 -3.773 -1.585 1 98 282 TRP A CA 1
ATOM 2240 C C . TRP A 1 282 ? -2.643 -3.986 -0.757 1 98 282 TRP A C 1
ATOM 2242 O O . TRP A 1 282 ? -2.861 -3.297 0.241 1 98 282 TRP A O 1
ATOM 2252 N N . ASN A 1 283 ? -3.428 -4.93 -1.193 1 97.75 283 ASN A N 1
ATOM 2253 C CA . ASN A 1 283 ? -4.664 -5.207 -0.473 1 97.75 283 ASN A CA 1
ATOM 2254 C C . ASN A 1 283 ? -4.387 -5.715 0.939 1 97.75 283 ASN A C 1
ATOM 2256 O O . ASN A 1 283 ? -5.129 -5.402 1.873 1 97.75 283 ASN A O 1
ATOM 2260 N N . LYS A 1 284 ? -3.398 -6.547 1.126 1 97.81 284 LYS A N 1
ATOM 2261 C CA . LYS A 1 284 ? -3.018 -7.031 2.449 1 97.81 284 LYS A CA 1
ATOM 2262 C C . LYS A 1 284 ? -2.488 -5.895 3.32 1 97.81 284 LYS A C 1
ATOM 2264 O O . LYS A 1 284 ? -2.689 -5.895 4.535 1 97.81 284 LYS A O 1
ATOM 2269 N N . MET A 1 285 ? -1.816 -4.965 2.725 1 97.69 285 MET A N 1
ATOM 2270 C CA . MET A 1 285 ? -1.248 -3.82 3.43 1 97.69 285 MET A CA 1
ATOM 2271 C C . MET A 1 285 ? -2.344 -2.998 4.102 1 97.69 285 MET A C 1
ATOM 2273 O O . MET A 1 285 ? -2.08 -2.277 5.066 1 97.69 285 MET A O 1
ATOM 2277 N N . LYS A 1 286 ? -3.541 -3.076 3.602 1 96.12 286 LYS A N 1
ATOM 2278 C CA . LYS A 1 286 ? -4.703 -2.379 4.141 1 96.12 286 LYS A CA 1
ATOM 2279 C C . LYS A 1 286 ? -4.875 -2.67 5.629 1 96.12 286 LYS A C 1
ATOM 2281 O O . LYS A 1 286 ? -5.355 -1.819 6.383 1 96.12 286 LYS A O 1
ATOM 2286 N N . ASN A 1 287 ? -4.371 -3.844 6.043 1 95.44 287 ASN A N 1
ATOM 2287 C CA . ASN A 1 287 ? -4.523 -4.25 7.434 1 95.44 287 ASN A CA 1
ATOM 2288 C C . ASN A 1 287 ? -3.711 -3.363 8.367 1 95.44 287 ASN A C 1
ATOM 2290 O O . ASN A 1 287 ? -3.971 -3.32 9.578 1 95.44 287 ASN A O 1
ATOM 2294 N N . LEU A 1 288 ? -2.715 -2.652 7.84 1 94.94 288 LEU A N 1
ATOM 2295 C CA . LEU A 1 288 ? -1.864 -1.766 8.625 1 94.94 288 LEU A CA 1
ATOM 2296 C C . LEU A 1 288 ? -2.426 -0.348 8.648 1 94.94 288 LEU A C 1
ATOM 2298 O O . LEU A 1 288 ? -1.971 0.495 9.422 1 94.94 288 LEU A O 1
ATOM 2302 N N . ILE A 1 289 ? -3.443 -0.105 7.805 1 93.12 289 ILE A N 1
ATOM 2303 C CA . ILE A 1 289 ? -3.889 1.259 7.539 1 93.12 289 ILE A CA 1
ATOM 2304 C C . ILE A 1 289 ? -5.172 1.543 8.312 1 93.12 289 ILE A C 1
ATOM 2306 O O . ILE A 1 289 ? -6.047 0.68 8.414 1 93.12 289 ILE A O 1
ATOM 2310 N N . LYS A 1 290 ? -5.164 2.678 8.914 1 94.25 290 LYS A N 1
ATOM 2311 C CA . LYS A 1 290 ? -6.367 3.195 9.562 1 94.25 290 LYS A CA 1
ATOM 2312 C C . LYS A 1 290 ? -6.723 4.582 9.023 1 94.25 290 LYS A C 1
ATOM 2314 O O . LYS A 1 290 ? -5.84 5.371 8.695 1 94.25 290 LYS A O 1
ATOM 2319 N N . TYR A 1 291 ? -8.039 4.801 8.828 1 96.94 291 TYR A N 1
ATOM 2320 C CA . TYR A 1 291 ? -8.547 6.109 8.43 1 96.94 291 TYR A CA 1
ATOM 2321 C C . TYR A 1 291 ? -9.508 6.668 9.477 1 96.94 291 TYR A C 1
ATOM 2323 O O . TYR A 1 291 ? -10.469 6.004 9.859 1 96.94 291 TYR A O 1
ATOM 2331 N N . THR A 1 292 ? -9.133 7.836 9.898 1 96.69 292 THR A N 1
ATOM 2332 C CA . THR A 1 292 ? -10.031 8.531 10.805 1 96.69 292 THR A CA 1
ATOM 2333 C C . THR A 1 292 ? -10.594 9.797 10.148 1 96.69 292 THR A C 1
ATOM 2335 O O . THR A 1 292 ? -9.891 10.484 9.414 1 96.69 292 THR A O 1
ATOM 2338 N N . PRO A 1 293 ? -11.859 10.109 10.445 1 95.44 293 PRO A N 1
ATOM 2339 C CA . PRO A 1 293 ? -12.477 11.289 9.828 1 95.44 293 PRO A CA 1
ATOM 2340 C C . PRO A 1 293 ? -11.914 12.602 10.375 1 95.44 293 PRO A C 1
ATOM 2342 O O . PRO A 1 293 ? -12.094 13.656 9.766 1 95.44 293 PRO A O 1
ATOM 2345 N N . LEU A 1 294 ? -11.281 12.523 11.562 1 96.75 294 LEU A N 1
ATOM 2346 C CA . LEU A 1 294 ? -10.734 13.703 12.227 1 96.75 294 LEU A CA 1
ATOM 2347 C C . LEU A 1 294 ? -9.281 13.492 12.609 1 96.75 294 LEU A C 1
ATOM 2349 O O . LEU A 1 294 ? -8.836 12.352 12.781 1 96.75 294 LEU A O 1
ATOM 2353 N N . THR A 1 295 ? -8.57 14.602 12.688 1 97.44 295 THR A N 1
ATOM 2354 C CA . THR A 1 295 ? -7.203 14.633 13.203 1 97.44 295 THR A CA 1
ATOM 2355 C C . THR A 1 295 ? -7.051 15.719 14.266 1 97.44 295 THR A C 1
ATOM 2357 O O . THR A 1 295 ? -7.465 16.859 14.062 1 97.44 295 THR A O 1
ATOM 2360 N N . LEU A 1 296 ? -6.426 15.289 15.359 1 97.19 296 LEU A N 1
ATOM 2361 C CA . LEU A 1 296 ? -6.227 16.25 16.422 1 97.19 296 LEU A CA 1
ATOM 2362 C C . LEU A 1 296 ? -5.16 17.281 16.047 1 97.19 296 LEU A C 1
ATOM 2364 O O . LEU A 1 296 ? -4.184 16.938 15.383 1 97.19 296 LEU A O 1
ATOM 2368 N N . ASP A 1 297 ? -5.395 18.469 16.453 1 96 297 ASP A N 1
ATOM 2369 C CA . ASP A 1 297 ? -4.422 19.531 16.203 1 96 297 ASP A CA 1
ATOM 2370 C C . ASP A 1 297 ? -3.59 19.812 17.453 1 96 297 ASP A C 1
ATOM 2372 O O . ASP A 1 297 ? -4.043 20.5 18.359 1 96 297 ASP A O 1
ATOM 2376 N N . PRO A 1 298 ? -2.342 19.469 17.438 1 94.88 298 PRO A N 1
ATOM 2377 C CA . PRO A 1 298 ? -1.502 19.656 18.625 1 94.88 298 PRO A CA 1
ATOM 2378 C C . PRO A 1 298 ? -1.321 21.125 19 1 94.88 298 PRO A C 1
ATOM 2380 O O . PRO A 1 298 ? -1.03 21.438 20.156 1 94.88 298 PRO A O 1
ATOM 2383 N N . ASN A 1 299 ? -1.514 22.047 18.062 1 94.25 299 ASN A N 1
ATOM 2384 C CA . ASN A 1 299 ? -1.331 23.469 18.328 1 94.25 299 ASN A CA 1
ATOM 2385 C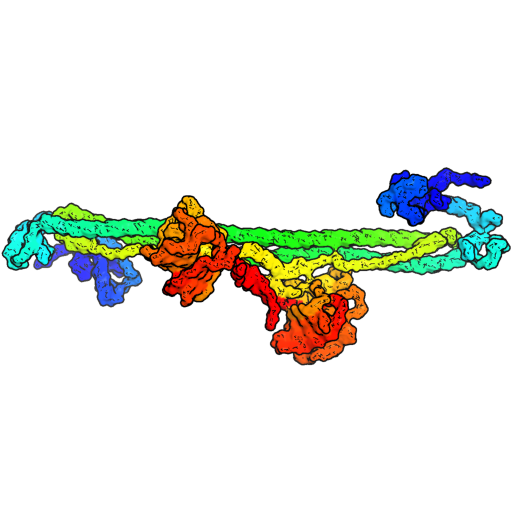 C . ASN A 1 299 ? -2.463 24.031 19.172 1 94.25 299 ASN A C 1
ATOM 2387 O O . ASN A 1 299 ? -2.344 25.125 19.734 1 94.25 299 ASN A O 1
ATOM 2391 N N . THR A 1 300 ? -3.525 23.281 19.297 1 93.38 300 THR A N 1
ATOM 2392 C CA . THR A 1 300 ? -4.664 23.75 20.094 1 93.38 300 THR A CA 1
ATOM 2393 C C . THR A 1 300 ? -4.703 23.047 21.438 1 93.38 300 THR A C 1
ATOM 2395 O O . THR A 1 300 ? -5.469 23.438 22.328 1 93.38 300 THR A O 1
ATOM 2398 N N . GLY A 1 301 ? -3.867 22.047 21.609 1 92.38 301 GLY A N 1
ATOM 2399 C CA . GLY A 1 301 ? -3.904 21.25 22.812 1 92.38 301 GLY A CA 1
ATOM 2400 C C . GLY A 1 301 ? -3.254 21.922 24.016 1 92.38 301 GLY A C 1
ATOM 2401 O O . GLY A 1 301 ? -2.223 22.578 23.875 1 92.38 301 GLY A O 1
ATOM 2402 N N . TYR A 1 302 ? -3.854 21.672 25.109 1 91.19 302 TYR A N 1
ATOM 2403 C CA . TYR A 1 302 ? -3.309 22.219 26.359 1 91.19 302 TYR A CA 1
ATOM 2404 C C . TYR A 1 302 ? -2.002 21.516 26.719 1 91.19 302 TYR A C 1
ATOM 2406 O O . TYR A 1 302 ? -1.663 20.484 26.156 1 91.19 302 TYR A O 1
ATOM 2414 N N . VAL A 1 303 ? -1.302 22.016 27.672 1 90.44 303 VAL A N 1
ATOM 2415 C CA . VAL A 1 303 ? 0.084 21.672 27.953 1 90.44 303 VAL A CA 1
ATOM 2416 C C . VAL A 1 303 ? 0.138 20.297 28.625 1 90.44 303 VAL A C 1
ATOM 2418 O O . VAL A 1 303 ? 1.179 19.641 28.625 1 90.44 303 VAL A O 1
ATOM 2421 N N . ASN A 1 304 ? -0.928 19.828 29.188 1 91.56 304 ASN A N 1
ATOM 2422 C CA . ASN A 1 304 ? -0.897 18.547 29.891 1 91.56 304 ASN A CA 1
ATOM 2423 C C . ASN A 1 304 ? -1.411 17.406 29.016 1 91.56 304 ASN A C 1
ATOM 2425 O O . ASN A 1 304 ? -1.665 16.312 29.516 1 91.56 304 ASN A O 1
ATOM 2429 N N . LEU A 1 305 ? -1.636 17.703 27.797 1 92.19 305 LEU A N 1
ATOM 2430 C CA . LEU A 1 305 ? -2.164 16.672 26.906 1 92.19 305 LEU A CA 1
ATOM 2431 C C . LEU A 1 305 ? -1.068 16.141 25.984 1 92.19 305 LEU A C 1
ATOM 2433 O O . LEU A 1 305 ? -0.202 16.891 25.531 1 92.19 305 LEU A O 1
ATOM 2437 N N . THR A 1 306 ? -1.12 14.836 25.812 1 92.25 306 THR A N 1
ATOM 2438 C CA . THR A 1 306 ? -0.205 14.188 24.875 1 92.25 306 THR A CA 1
ATOM 2439 C C . THR A 1 306 ? -0.977 13.469 23.781 1 92.25 306 THR A C 1
ATOM 2441 O O . THR A 1 306 ? -1.886 12.68 24.062 1 92.25 306 THR A O 1
ATOM 2444 N N . GLU A 1 307 ? -0.61 13.82 22.609 1 91.25 307 GLU A N 1
ATOM 2445 C CA . GLU A 1 307 ? -1.229 13.172 21.469 1 91.25 307 GLU A CA 1
ATOM 2446 C C . GLU A 1 307 ? -0.409 11.969 21 1 91.25 307 GLU A C 1
ATOM 2448 O O . GLU A 1 307 ? 0.823 12 21.031 1 91.25 307 GLU A O 1
ATOM 2453 N N . SER A 1 308 ? -1.108 10.898 20.594 1 89.19 308 SER A N 1
ATOM 2454 C CA . SER A 1 308 ? -0.458 9.68 20.109 1 89.19 308 SER A CA 1
ATOM 2455 C C . SER A 1 308 ? -1.224 9.078 18.938 1 89.19 308 SER A C 1
ATOM 2457 O O . SER A 1 308 ? -2.234 9.625 18.5 1 89.19 308 SER A O 1
ATOM 2459 N N . GLU A 1 309 ? -0.632 8.07 18.297 1 87.44 309 GLU A N 1
ATOM 2460 C CA . GLU A 1 309 ? -1.243 7.309 17.219 1 87.44 309 GLU A CA 1
ATOM 2461 C C . GLU A 1 309 ? -1.591 8.219 16.031 1 87.44 309 GLU A C 1
ATOM 2463 O O . GLU A 1 309 ? -2.734 8.234 15.578 1 87.44 309 GLU A O 1
ATOM 2468 N N . CYS A 1 310 ? -0.687 9.031 15.641 1 88.94 310 CYS A N 1
ATOM 2469 C CA . CYS A 1 310 ? -0.81 9.93 14.5 1 88.94 310 CYS A CA 1
ATOM 2470 C C . CYS A 1 310 ? -1.955 10.914 14.703 1 88.94 310 CYS A C 1
ATOM 2472 O O . CYS A 1 310 ? -2.809 11.062 13.828 1 88.94 310 CYS A O 1
ATOM 2474 N N . LEU A 1 311 ? -2.076 11.375 15.93 1 95.88 311 LEU A N 1
ATOM 2475 C CA . LEU A 1 311 ? -2.957 12.469 16.312 1 95.88 311 LEU A CA 1
ATOM 2476 C C . LEU A 1 311 ? -4.414 12.016 16.328 1 95.88 311 LEU A C 1
ATOM 2478 O O . LEU A 1 311 ? -5.301 12.75 15.883 1 95.88 311 LEU A O 1
ATOM 2482 N N . THR A 1 312 ? -4.629 10.711 16.703 1 96 312 THR A N 1
ATOM 2483 C CA . THR A 1 312 ? -5.992 10.211 16.812 1 96 312 THR A CA 1
ATOM 2484 C C . THR A 1 312 ? -6.34 9.922 18.281 1 96 312 THR A C 1
ATOM 2486 O O . THR A 1 312 ? -7.488 9.617 18.594 1 96 312 THR A O 1
ATOM 2489 N N . CYS A 1 313 ? -5.32 10.023 19.109 1 96 313 CYS A N 1
ATOM 2490 C CA . CYS A 1 313 ? -5.512 9.727 20.516 1 96 313 CYS A CA 1
ATOM 2491 C C . CYS A 1 313 ? -4.902 10.82 21.391 1 96 313 CYS A C 1
ATOM 2493 O O . CYS A 1 313 ? -3.842 11.359 21.062 1 96 313 CYS A O 1
ATOM 2495 N N . VAL A 1 314 ? -5.633 11.219 22.438 1 95.19 314 VAL A N 1
ATOM 2496 C CA . VAL A 1 314 ? -5.129 12.195 23.406 1 95.19 314 VAL A CA 1
ATOM 2497 C C . VAL A 1 314 ? -5.25 11.633 24.812 1 95.19 314 VAL A C 1
ATOM 2499 O O . VAL A 1 314 ? -6.234 10.969 25.156 1 95.19 314 VAL A O 1
ATOM 2502 N N . THR A 1 315 ? -4.184 11.828 25.531 1 93.44 315 THR A N 1
ATOM 2503 C CA . THR A 1 315 ? -4.148 11.359 26.922 1 93.44 315 THR A CA 1
ATOM 2504 C C . THR A 1 315 ? -3.65 12.461 27.844 1 93.44 315 THR A C 1
ATOM 2506 O O . THR A 1 315 ? -2.773 13.25 27.484 1 93.44 315 THR A O 1
ATOM 2509 N N . ASN A 1 316 ? -4.328 12.531 28.969 1 90.88 316 ASN A N 1
ATOM 2510 C CA . ASN A 1 316 ? -3.896 13.461 30 1 90.88 316 ASN A CA 1
ATOM 2511 C C . ASN A 1 316 ? -2.682 12.938 30.766 1 90.88 316 ASN A C 1
ATOM 2513 O O . ASN A 1 316 ? -2.705 11.82 31.281 1 90.88 316 ASN A O 1
ATOM 2517 N N . THR A 1 317 ? -1.675 13.727 30.656 1 85.5 317 THR A N 1
ATOM 2518 C CA . THR A 1 317 ? -0.457 13.32 31.344 1 85.5 317 THR A CA 1
ATOM 2519 C C . THR A 1 317 ? -0.137 14.281 32.5 1 85.5 317 THR A C 1
ATOM 2521 O O . THR A 1 317 ? -0.59 15.422 32.5 1 85.5 317 THR A O 1
ATOM 2524 N N . VAL A 1 318 ? 0.574 13.836 33.406 1 81.06 318 VAL A N 1
ATOM 2525 C CA . VAL A 1 318 ? 0.941 14.617 34.594 1 81.06 318 VAL A CA 1
ATOM 2526 C C . VAL A 1 318 ? 2.076 15.578 34.25 1 81.06 318 VAL A C 1
ATOM 2528 O O . VAL A 1 318 ? 2.15 16.688 34.781 1 81.06 318 VAL A O 1
ATOM 2531 N N . LYS A 1 319 ? 2.742 15.156 33.25 1 85.31 319 LYS A N 1
ATOM 2532 C CA . LYS A 1 319 ? 3.889 15.984 32.875 1 85.31 319 LYS A CA 1
ATOM 2533 C C . LYS A 1 319 ? 3.463 17.156 32 1 85.31 319 LYS A C 1
ATOM 2535 O O . LYS A 1 319 ? 2.75 16.953 31.016 1 85.31 319 LYS A O 1
ATOM 2540 N N . ILE A 1 320 ? 3.801 18.422 32.438 1 86.44 320 ILE A N 1
ATOM 2541 C CA . ILE A 1 320 ? 3.467 19.625 31.688 1 86.44 320 ILE A CA 1
ATOM 2542 C C . ILE A 1 320 ? 4.52 19.891 30.625 1 86.44 320 ILE A C 1
ATOM 2544 O O . ILE A 1 320 ? 5.719 19.906 30.906 1 86.44 320 ILE A O 1
ATOM 2548 N N . LYS A 1 321 ? 4.145 20.094 29.422 1 86.06 321 LYS A N 1
ATOM 2549 C CA . LYS A 1 321 ? 5.031 20.391 28.297 1 86.06 321 LYS A CA 1
ATOM 2550 C C . LYS A 1 321 ? 5.367 21.875 28.25 1 86.06 321 LYS A C 1
ATOM 2552 O O . LYS A 1 321 ? 4.504 22.719 28.5 1 86.06 321 LYS A O 1
ATOM 2557 N N . PRO A 1 322 ? 6.609 22.047 27.984 1 89.19 322 PRO A N 1
ATOM 2558 C CA . PRO A 1 322 ? 7.008 23.438 27.828 1 89.19 322 PRO A CA 1
ATOM 2559 C C . PRO A 1 322 ? 6.594 24.031 26.484 1 89.19 322 PRO A C 1
ATOM 2561 O O . PRO A 1 322 ? 7.441 24.281 25.625 1 89.19 322 PRO A O 1
ATOM 2564 N N . LEU A 1 323 ? 5.344 24.391 26.297 1 92.38 323 LEU A N 1
ATOM 2565 C CA . LEU A 1 323 ? 4.82 24.875 25.031 1 92.38 323 LEU A CA 1
ATOM 2566 C C . LEU A 1 323 ? 4.746 26.406 25.016 1 92.38 323 LEU A C 1
ATOM 2568 O O . LEU A 1 323 ? 4.539 27.031 26.062 1 92.38 323 LEU A O 1
ATOM 2572 N N . PRO A 1 324 ? 5.031 26.891 23.891 1 91.94 324 PRO A N 1
ATOM 2573 C CA . PRO A 1 324 ? 4.891 28.344 23.781 1 91.94 324 PRO A CA 1
ATOM 2574 C C . PRO A 1 324 ? 3.438 28.797 23.859 1 91.94 324 PRO A C 1
ATOM 2576 O O . PRO A 1 324 ? 2.521 28 23.656 1 91.94 324 PRO A O 1
ATOM 2579 N N . CYS A 1 325 ? 3.342 30.047 24.203 1 86.19 325 CYS A N 1
ATOM 2580 C CA . CYS A 1 325 ? 2.01 30.641 24.234 1 86.19 325 CYS A CA 1
ATOM 2581 C C . CYS A 1 325 ? 1.543 31 22.828 1 86.19 325 CYS A C 1
ATOM 2583 O O . CYS A 1 325 ? 2.141 31.844 22.156 1 86.19 325 CYS A O 1
ATOM 2585 N N . ASN A 1 326 ? 0.683 30.266 22.297 1 86.31 326 ASN A N 1
ATOM 2586 C CA . ASN A 1 326 ? 0.087 30.594 21.016 1 86.31 326 ASN A CA 1
ATOM 2587 C C . ASN A 1 326 ? -1.42 30.812 21.125 1 86.31 326 ASN A C 1
ATOM 2589 O O . ASN A 1 326 ? -2.076 30.188 21.969 1 86.31 326 ASN A O 1
ATOM 2593 N N . PRO A 1 327 ? -1.904 31.719 20.328 1 86.75 327 PRO A N 1
ATOM 2594 C CA . PRO A 1 327 ? -3.297 32.156 20.484 1 86.75 327 PRO A CA 1
ATOM 2595 C C . PRO A 1 327 ? -4.293 31.016 20.266 1 86.75 327 PRO A C 1
ATOM 2597 O O . PRO A 1 327 ? -5.41 31.062 20.781 1 86.75 327 PRO A O 1
ATOM 2600 N N . GLU A 1 328 ? -3.936 29.953 19.547 1 88.44 328 GLU A N 1
ATOM 2601 C CA . GLU A 1 328 ? -4.852 28.875 19.188 1 88.44 328 GLU A CA 1
ATOM 2602 C C . GLU A 1 328 ? -4.973 27.859 20.328 1 88.44 328 GLU A C 1
ATOM 2604 O O . GLU A 1 328 ? -5.898 27.047 20.328 1 88.44 328 GLU A O 1
ATOM 2609 N N . ARG A 1 329 ? -4.113 27.828 21.266 1 90.25 329 ARG A N 1
ATOM 2610 C CA . ARG A 1 329 ? -4.078 26.797 22.312 1 90.25 329 ARG A CA 1
ATOM 2611 C C . ARG A 1 329 ? -5.23 26.984 23.297 1 90.25 329 ARG A C 1
ATOM 2613 O O . ARG A 1 329 ? -5.512 28.094 23.734 1 90.25 329 ARG A O 1
ATOM 2620 N N . MET A 1 330 ? -5.875 25.891 23.531 1 87.69 330 MET A N 1
ATOM 2621 C CA . MET A 1 330 ? -7.008 25.875 24.453 1 87.69 330 MET A CA 1
ATOM 2622 C C . MET A 1 330 ? -6.531 25.844 25.891 1 87.69 330 MET A C 1
ATOM 2624 O O . MET A 1 330 ? -5.352 25.609 26.156 1 87.69 330 MET A O 1
ATOM 2628 N N . ALA A 1 331 ? -7.52 26.125 26.719 1 82.75 331 ALA A N 1
ATOM 2629 C CA . ALA A 1 331 ? -7.25 26.047 28.156 1 82.75 331 ALA A CA 1
ATOM 2630 C C . ALA A 1 331 ? -7.875 24.797 28.766 1 82.75 331 ALA A C 1
ATOM 2632 O O . ALA A 1 331 ? -8.719 24.141 28.141 1 82.75 331 ALA A O 1
ATOM 2633 N N . ASN A 1 332 ? -7.504 24.281 29.891 1 81.88 332 ASN A N 1
ATOM 2634 C CA . ASN A 1 332 ? -8.156 23.281 30.719 1 81.88 332 ASN A CA 1
ATOM 2635 C C . ASN A 1 332 ? -8.102 21.891 30.078 1 81.88 332 ASN A C 1
ATOM 2637 O O . ASN A 1 332 ? -9.125 21.219 29.953 1 81.88 332 ASN A O 1
ATOM 2641 N N . SER A 1 333 ? -7.047 21.344 29.578 1 89.62 333 SER A N 1
ATOM 2642 C CA . SER A 1 333 ? -6.816 20.016 29.016 1 89.62 333 SER A CA 1
ATOM 2643 C C . SER A 1 333 ? -7.742 19.75 27.844 1 89.62 333 SER A C 1
ATOM 2645 O O . SER A 1 333 ? -8.375 18.688 27.781 1 89.62 333 SER A O 1
ATOM 2647 N N . GLU A 1 334 ? -7.957 20.719 27.062 1 93.06 334 GLU A N 1
ATOM 2648 C CA . GLU A 1 334 ? -8.82 20.641 25.891 1 93.06 334 GLU A CA 1
ATOM 2649 C C . GLU A 1 334 ? -8.008 20.656 24.594 1 93.06 334 GLU A C 1
ATOM 2651 O O . GLU A 1 334 ? -6.871 21.125 24.578 1 93.06 334 GLU A O 1
ATOM 2656 N N . ILE A 1 335 ? -8.562 20.031 23.594 1 94.31 335 ILE A N 1
ATOM 2657 C CA . ILE A 1 335 ? -7.91 20.016 22.297 1 94.31 335 ILE A CA 1
ATOM 2658 C C . ILE A 1 335 ? -8.969 20 21.188 1 94.31 335 ILE A C 1
ATOM 2660 O O . ILE A 1 335 ? -10.055 19.453 21.375 1 94.31 335 ILE A O 1
ATOM 2664 N N . LEU A 1 336 ? -8.656 20.594 20.047 1 95.25 336 LEU A N 1
ATOM 2665 C CA . LEU A 1 336 ? -9.562 20.625 18.906 1 95.25 336 LEU A CA 1
ATOM 2666 C C . LEU A 1 336 ? -9.008 19.797 17.75 1 95.25 336 LEU A C 1
ATOM 2668 O O . LEU A 1 336 ? -7.801 19.547 17.688 1 95.25 336 LEU A O 1
ATOM 2672 N N . ALA A 1 337 ? -9.898 19.359 16.953 1 96.56 337 ALA A N 1
ATOM 2673 C CA . ALA A 1 337 ? -9.477 18.75 15.703 1 96.56 337 ALA A CA 1
ATOM 2674 C C . ALA A 1 337 ? -9.031 19.797 14.695 1 96.56 337 ALA A C 1
ATOM 2676 O O . ALA A 1 337 ? -9.312 20.984 14.859 1 96.56 337 ALA A O 1
ATOM 2677 N N . SER A 1 338 ? -8.273 19.359 13.766 1 95.38 338 SER A N 1
ATOM 2678 C CA . SER A 1 338 ? -7.762 20.266 12.734 1 95.38 338 SER A CA 1
ATOM 2679 C C . SER A 1 338 ? -8.844 20.609 11.719 1 95.38 338 SER A C 1
ATOM 2681 O O . SER A 1 338 ? -8.805 21.672 11.102 1 95.38 338 SER A O 1
ATOM 2683 N N . GLU A 1 339 ? -9.836 19.734 11.531 1 93.44 339 GLU A N 1
ATOM 2684 C CA . GLU A 1 339 ? -10.922 19.969 10.586 1 93.44 339 GLU A CA 1
ATOM 2685 C C . GLU A 1 339 ? -11.984 20.891 11.172 1 93.44 339 GLU A C 1
ATOM 2687 O O . GLU A 1 339 ? -12.328 20.781 12.352 1 93.44 339 GLU A O 1
ATOM 2692 N N . SER A 1 340 ? -12.43 21.75 10.289 1 94.62 340 SER A N 1
ATOM 2693 C CA . SER A 1 340 ? -13.547 22.609 10.688 1 94.62 340 SER A CA 1
ATOM 2694 C C . SER A 1 340 ? -14.75 22.406 9.773 1 94.62 340 SER A C 1
ATOM 2696 O O . SER A 1 340 ? -14.594 22.016 8.617 1 94.62 340 SER A O 1
ATOM 2698 N N . PHE A 1 341 ? -15.898 22.609 10.367 1 96.81 341 PHE A N 1
ATOM 2699 C CA . PHE A 1 341 ? -17.141 22.422 9.617 1 96.81 341 PHE A CA 1
ATOM 2700 C C . PHE A 1 341 ? -17.938 23.703 9.57 1 96.81 341 PHE A C 1
ATOM 2702 O O . PHE A 1 341 ? -18.156 24.359 10.602 1 96.81 341 PHE A O 1
ATOM 2709 N N . SER A 1 342 ? -18.359 24.062 8.359 1 96.44 342 SER A N 1
ATOM 2710 C CA . SER A 1 342 ? -19.172 25.266 8.195 1 96.44 342 SER A CA 1
ATOM 2711 C C . SER A 1 342 ? -20.438 24.969 7.406 1 96.44 342 SER A C 1
ATOM 2713 O O . SER A 1 342 ? -21.172 25.875 7.02 1 96.44 342 SER A O 1
ATOM 2715 N N . SER A 1 343 ? -20.594 23.734 7.113 1 96.56 343 SER A N 1
ATOM 2716 C CA . SER A 1 343 ? -21.781 23.266 6.406 1 96.56 343 SER A CA 1
ATOM 2717 C C . SER A 1 343 ? -21.844 21.75 6.363 1 96.56 343 SER A C 1
ATOM 2719 O O . SER A 1 343 ? -20.844 21.078 6.645 1 96.56 343 SER A O 1
ATOM 2721 N N . GLY A 1 344 ? -23.047 21.25 6.211 1 96.31 344 GLY A N 1
ATOM 2722 C CA . GLY A 1 344 ? -23.203 19.828 5.93 1 96.31 344 GLY A CA 1
ATOM 2723 C C . GLY A 1 344 ? -23.359 18.984 7.18 1 96.31 344 GLY A C 1
ATOM 2724 O O . GLY A 1 344 ? -23.547 19.516 8.273 1 96.31 344 GLY A O 1
ATOM 2725 N N . LYS A 1 345 ? -23.422 17.641 6.906 1 97.12 345 LYS A N 1
ATOM 2726 C CA . LYS A 1 345 ? -23.562 16.656 7.973 1 97.12 345 LYS A CA 1
ATOM 2727 C C . LYS A 1 345 ? -22.25 15.906 8.211 1 97.12 345 LYS A C 1
ATOM 2729 O O . LYS A 1 345 ? -21.578 15.508 7.254 1 97.12 345 LYS A O 1
ATOM 2734 N N . HIS A 1 346 ? -21.906 15.82 9.438 1 97.56 346 HIS A N 1
ATOM 2735 C CA . HIS A 1 346 ? -20.656 15.156 9.82 1 97.56 346 HIS A CA 1
ATOM 2736 C C . HIS A 1 346 ? -20.875 14.227 11.008 1 97.56 346 HIS A C 1
ATOM 2738 O O . HIS A 1 346 ? -21.766 14.445 11.82 1 97.56 346 HIS A O 1
ATOM 2744 N N . SER A 1 347 ? -20.125 13.188 11.039 1 97.75 347 SER A N 1
ATOM 2745 C CA . SER A 1 347 ? -20.234 12.195 12.109 1 97.75 347 SER A CA 1
ATOM 2746 C C . SER A 1 347 ? -18.891 11.555 12.406 1 97.75 347 SER A C 1
ATOM 2748 O O . SER A 1 347 ? -18.109 11.297 11.484 1 97.75 347 SER A O 1
ATOM 2750 N N . TRP A 1 348 ? -18.594 11.336 13.656 1 97.88 348 TRP A N 1
ATOM 2751 C CA . TRP A 1 348 ? -17.375 10.633 14.055 1 97.88 348 TRP A CA 1
ATOM 2752 C C . TRP A 1 348 ? -17.594 9.883 15.367 1 97.88 348 TRP A C 1
ATOM 2754 O O . TRP A 1 348 ? -18.5 10.211 16.141 1 97.88 348 TRP A O 1
ATOM 2764 N N . ASP A 1 349 ? -16.859 8.867 15.609 1 98 349 ASP A N 1
ATOM 2765 C CA . ASP A 1 349 ? -16.938 8.031 16.812 1 98 349 ASP A CA 1
ATOM 2766 C C . ASP A 1 349 ? -15.719 8.242 17.703 1 98 349 ASP A C 1
ATOM 2768 O O . ASP A 1 349 ? -14.602 8.406 17.219 1 98 349 ASP A O 1
ATOM 2772 N N . VAL A 1 350 ? -16 8.203 19 1 97.69 350 VAL A N 1
ATOM 2773 C CA . VAL A 1 350 ? -14.922 8.461 19.938 1 97.69 350 VAL A CA 1
ATOM 2774 C C . VAL A 1 350 ? -15.039 7.512 21.141 1 97.69 350 VAL A C 1
ATOM 2776 O O . VAL A 1 350 ? -16.141 7.254 21.625 1 97.69 350 VAL A O 1
ATOM 2779 N N . GLU A 1 351 ? -13.906 6.996 21.5 1 97.81 351 GLU A N 1
ATOM 2780 C CA . GLU A 1 351 ? -13.789 6.254 22.766 1 97.81 351 GLU A CA 1
ATOM 2781 C C . GLU A 1 351 ? -13.297 7.148 23.891 1 97.81 351 GLU A C 1
ATOM 2783 O O . GLU A 1 351 ? -12.297 7.855 23.734 1 97.81 351 GLU A O 1
ATOM 2788 N N . VAL A 1 352 ? -13.969 7.148 24.984 1 96.31 352 VAL A N 1
ATOM 2789 C CA . VAL A 1 352 ? -13.656 8.094 26.047 1 96.31 352 VAL A CA 1
ATOM 2790 C C . VAL A 1 352 ? -13.414 7.336 27.359 1 96.31 352 VAL A C 1
ATOM 2792 O O . VAL A 1 352 ? -13.898 6.215 27.531 1 96.31 352 VAL A O 1
ATOM 2795 N N . SER A 1 353 ? -12.617 7.91 28.172 1 92.56 353 SER A N 1
ATOM 2796 C CA . SER A 1 353 ? -12.352 7.367 29.5 1 92.56 353 SER A CA 1
ATOM 2797 C C . SER A 1 353 ? -12.047 8.477 30.5 1 92.56 353 SER A C 1
ATOM 2799 O O . SER A 1 353 ? -11.445 9.492 30.141 1 92.56 353 SER A O 1
ATOM 2801 N N . GLY A 1 354 ? -12.539 8.336 31.75 1 90.62 354 GLY A N 1
ATOM 2802 C CA . GLY A 1 354 ? -12.273 9.312 32.812 1 90.62 354 GLY A CA 1
ATOM 2803 C C . GLY A 1 354 ? -13.172 10.531 32.719 1 90.62 354 GLY A C 1
ATOM 2804 O O . GLY A 1 354 ? -14.391 10.406 32.562 1 90.62 354 GLY A O 1
ATOM 2805 N N . TYR A 1 355 ? -12.555 11.758 32.906 1 91.69 355 TYR A N 1
ATOM 2806 C CA . TYR A 1 355 ? -13.312 13.008 32.906 1 91.69 355 TYR A CA 1
ATOM 2807 C C . TYR A 1 355 ? -13.242 13.703 31.562 1 91.69 355 TYR A C 1
ATOM 2809 O O . TYR A 1 355 ? -12.719 14.812 31.453 1 91.69 355 TYR A O 1
ATOM 2817 N N . TRP A 1 356 ? -13.953 13.117 30.719 1 94.5 356 TRP A N 1
ATOM 2818 C CA . TRP A 1 356 ? -13.867 13.5 29.312 1 94.5 356 TRP A CA 1
ATOM 2819 C C . TRP A 1 356 ? -14.969 14.492 28.953 1 94.5 356 TRP A C 1
ATOM 2821 O O . TRP A 1 356 ? -15.906 14.703 29.734 1 94.5 356 TRP A O 1
ATOM 2831 N N . ALA A 1 357 ? -14.789 15.188 27.797 1 95.06 357 ALA A N 1
ATOM 2832 C CA . ALA A 1 357 ? -15.812 15.992 27.109 1 95.06 357 ALA A CA 1
ATOM 2833 C C . ALA A 1 357 ? -15.703 15.852 25.594 1 95.06 357 ALA A C 1
ATOM 2835 O O . ALA A 1 357 ? -14.594 15.773 25.062 1 95.06 357 ALA A O 1
ATOM 2836 N N . VAL A 1 358 ? -16.828 15.727 24.969 1 97.06 358 VAL A N 1
ATOM 2837 C CA . VAL A 1 358 ? -16.828 15.609 23.516 1 97.06 358 VAL A CA 1
ATOM 2838 C C . VAL A 1 358 ? -17.922 16.484 22.922 1 97.06 358 VAL A C 1
ATOM 2840 O O . VAL A 1 358 ? -19.016 16.609 23.484 1 97.06 358 VAL A O 1
ATOM 2843 N N . GLY A 1 359 ? -17.578 17.156 21.844 1 97.06 359 GLY A N 1
ATOM 2844 C CA . GLY A 1 359 ? -18.516 18.031 21.156 1 97.06 359 GLY A CA 1
ATOM 2845 C C . GLY A 1 359 ? -17.875 18.859 20.062 1 97.06 359 GLY A C 1
ATOM 2846 O O . GLY A 1 359 ? -17.094 18.344 19.266 1 97.06 359 GLY A O 1
ATOM 2847 N N . VAL A 1 360 ? -18.312 20.141 19.984 1 96.44 360 VAL A N 1
ATOM 2848 C CA . VAL A 1 360 ? -17.75 21.062 19.016 1 96.44 360 VAL A CA 1
ATOM 2849 C C . VAL A 1 360 ? -17.469 22.406 19.672 1 96.44 360 VAL A C 1
ATOM 2851 O O . VAL A 1 360 ? -18.031 22.719 20.719 1 96.44 360 VAL A O 1
ATOM 2854 N N . ALA A 1 361 ? -16.516 23.125 19.062 1 94.06 361 ALA A N 1
ATOM 2855 C CA . ALA A 1 361 ? -16.156 24.438 19.578 1 94.06 361 ALA A CA 1
ATOM 2856 C C . ALA A 1 361 ? -15.836 25.406 18.453 1 94.06 361 ALA A C 1
ATOM 2858 O O . ALA A 1 361 ? -15.438 25 17.359 1 94.06 361 ALA A O 1
ATOM 2859 N N . GLU A 1 362 ? -16.062 26.609 18.688 1 89.81 362 GLU A N 1
ATOM 2860 C CA . GLU A 1 362 ? -15.617 27.672 17.781 1 89.81 362 GLU A CA 1
ATOM 2861 C C . GLU A 1 362 ? -14.227 28.172 18.172 1 89.81 362 GLU A C 1
ATOM 2863 O O . GLU A 1 362 ? -13.898 28.281 19.359 1 89.81 362 GLU A O 1
ATOM 2868 N N . GLN A 1 363 ? -13.312 28.219 17.094 1 76.38 363 GLN A N 1
ATOM 2869 C CA . GLN A 1 363 ? -11.961 28.688 17.375 1 76.38 363 GLN A CA 1
ATOM 2870 C C . GLN A 1 363 ? -11.93 30.203 17.578 1 76.38 363 GLN A C 1
ATOM 2872 O O . GLN A 1 363 ? -12.32 30.969 16.688 1 76.38 363 GLN A O 1
ATOM 2877 N N . ARG A 1 364 ? -12.195 30.703 18.766 1 63.56 364 ARG A N 1
ATOM 2878 C CA . ARG A 1 364 ? -12.109 32.156 18.922 1 63.56 364 ARG A CA 1
ATOM 2879 C C . ARG A 1 364 ? -10.914 32.531 19.797 1 63.56 364 ARG A C 1
ATOM 2881 O O . ARG A 1 364 ? -10.523 31.781 20.688 1 63.56 364 ARG A O 1
ATOM 2888 N N . THR A 1 365 ? -9.953 33.312 19.141 1 57.47 365 THR A N 1
ATOM 2889 C CA . THR A 1 365 ? -8.742 33.812 19.766 1 57.47 365 THR A CA 1
ATOM 2890 C C . THR A 1 365 ? -9.062 34.438 21.141 1 57.47 365 THR A C 1
ATOM 2892 O O . THR A 1 365 ? -8.227 34.406 22.047 1 57.47 365 THR A O 1
ATOM 2895 N N . LYS A 1 366 ? -10.141 35.344 21.219 1 53.44 366 LYS A N 1
ATOM 2896 C CA . LYS A 1 366 ? -10.297 36.125 22.438 1 53.44 366 LYS A CA 1
ATOM 2897 C C . LYS A 1 366 ? -11.234 35.438 23.422 1 53.44 366 LYS A C 1
ATOM 2899 O O . LYS A 1 366 ? -12.234 34.844 23.016 1 53.44 366 LYS A O 1
ATOM 2904 N N . GLN A 1 367 ? -10.828 35.062 24.703 1 51 367 GLN A N 1
ATOM 2905 C CA . GLN A 1 367 ? -11.195 34.281 25.875 1 51 367 GLN A CA 1
ATOM 2906 C C . GLN A 1 367 ? -12.664 34.469 26.234 1 51 367 GLN A C 1
ATOM 2908 O O . GLN A 1 367 ? -13.125 34 27.266 1 51 367 GLN A O 1
ATOM 2913 N N . ILE A 1 368 ? -13.336 35.5 26.234 1 47.47 368 ILE A N 1
ATOM 2914 C CA . ILE A 1 368 ? -14.164 35.656 27.422 1 47.47 368 ILE A CA 1
ATOM 2915 C C . ILE A 1 368 ? -15.047 34.406 27.594 1 47.47 368 ILE A C 1
ATOM 2917 O O . ILE A 1 368 ? -15.148 33.844 28.688 1 47.47 368 ILE A O 1
ATOM 2921 N N . TYR A 1 369 ? -15.875 34.094 26.672 1 54 369 TYR A N 1
ATOM 2922 C CA . TYR A 1 369 ? -16.797 32.969 26.922 1 54 369 TYR A CA 1
ATOM 2923 C C . TYR A 1 369 ? -16.562 31.828 25.938 1 54 369 TYR A C 1
ATOM 2925 O O . TYR A 1 369 ? -16.422 32.062 24.734 1 54 369 TYR A O 1
ATOM 2933 N N . LYS A 1 370 ? -16.156 30.562 26.469 1 68.56 370 LYS A N 1
ATOM 2934 C CA . LYS A 1 370 ? -15.906 29.359 25.688 1 68.56 370 LYS A CA 1
ATOM 2935 C C . LYS A 1 370 ? -17.109 29 24.812 1 68.56 370 LYS A C 1
ATOM 2937 O O . LYS A 1 370 ? -18.25 28.969 25.312 1 68.56 370 LYS A O 1
ATOM 2942 N N . ARG A 1 371 ? -17.062 29.188 23.547 1 87.25 371 ARG A N 1
ATOM 2943 C CA . ARG A 1 371 ? -18.078 28.734 22.609 1 87.25 371 ARG A CA 1
ATOM 2944 C C . ARG A 1 371 ? -17.922 27.234 22.312 1 87.25 371 ARG A C 1
ATOM 2946 O O . ARG A 1 371 ? -17.516 26.859 21.203 1 87.25 371 ARG A O 1
ATOM 2953 N N . VAL A 1 372 ? -18.297 26.5 23.406 1 92.69 372 VAL A N 1
ATOM 2954 C CA . VAL A 1 372 ? -18.203 25.047 23.344 1 92.69 372 VAL A CA 1
ATOM 2955 C C . VAL A 1 372 ? -19.578 24.422 23.531 1 92.69 372 VAL A C 1
ATOM 2957 O O . VAL A 1 372 ? -20.359 24.875 24.375 1 92.69 372 VAL A O 1
ATOM 2960 N N . TRP A 1 373 ? -20 23.547 22.703 1 95.31 373 TRP A N 1
ATOM 2961 C CA . TRP A 1 373 ? -21.188 22.719 22.828 1 95.31 373 TRP A CA 1
ATOM 2962 C C . TRP A 1 373 ? -20.812 21.25 22.953 1 95.31 373 TRP A C 1
ATOM 2964 O O . TRP A 1 373 ? -20.359 20.625 22 1 95.31 373 TRP A O 1
ATOM 2974 N N . ALA A 1 374 ? -21 20.688 24.156 1 96.19 374 ALA A N 1
ATOM 2975 C CA . ALA A 1 374 ? -20.484 19.344 24.391 1 96.19 374 ALA A CA 1
ATOM 2976 C C . ALA A 1 374 ? -21.234 18.672 25.531 1 96.19 374 ALA A C 1
ATOM 2978 O O . ALA A 1 374 ? -22.109 19.281 26.172 1 96.19 374 ALA A O 1
ATOM 2979 N N . ILE A 1 375 ? -21 17.422 25.641 1 96.19 375 ILE A N 1
ATOM 2980 C CA . ILE A 1 375 ? -21.344 16.703 26.859 1 96.19 375 ILE A CA 1
ATOM 2981 C C . ILE A 1 375 ? -20.078 16.297 27.594 1 96.19 375 ILE A C 1
ATOM 2983 O O . ILE A 1 375 ? -19.016 16.109 26.984 1 96.19 375 ILE A O 1
ATOM 2987 N N . TYR A 1 376 ? -20.188 16.266 28.875 1 94.69 376 TYR A N 1
ATOM 2988 C CA . TYR A 1 376 ? -18.953 15.984 29.609 1 94.69 376 TYR A CA 1
ATOM 2989 C C . TYR A 1 376 ? -19.25 15.242 30.906 1 94.69 376 TYR A C 1
ATOM 2991 O O . TYR A 1 376 ? -20.375 15.328 31.438 1 94.69 376 TYR A O 1
ATOM 2999 N N . MET A 1 377 ? -18.281 14.508 31.328 1 93.44 377 MET A N 1
ATOM 3000 C CA . MET A 1 377 ? -18.297 13.844 32.625 1 93.44 377 MET A CA 1
ATOM 3001 C C . MET A 1 377 ? -17.766 14.758 33.719 1 93.44 377 MET A C 1
ATOM 3003 O O . MET A 1 377 ? -16.594 15.156 33.688 1 93.44 377 MET A O 1
ATOM 3007 N N . CYS A 1 378 ? -18.5 15.016 34.688 1 88.5 378 CYS A N 1
ATOM 3008 C CA . CYS A 1 378 ? -18.094 15.914 35.75 1 88.5 378 CYS A CA 1
ATOM 3009 C C . CYS A 1 378 ? -17.219 15.195 36.781 1 88.5 378 CYS A C 1
ATOM 3011 O O . CYS A 1 378 ? -17.609 14.164 37.312 1 88.5 378 CYS A O 1
ATOM 3013 N N . ALA A 1 379 ? -16.094 15.773 37.031 1 79.75 379 ALA A N 1
ATOM 3014 C CA . ALA A 1 379 ? -15.125 15.164 37.938 1 79.75 379 ALA A CA 1
ATOM 3015 C C . ALA A 1 379 ? -15.617 15.211 39.406 1 79.75 379 ALA A C 1
ATOM 3017 O O . ALA A 1 379 ? -15.289 14.336 40.188 1 79.75 379 ALA A O 1
ATOM 3018 N N . CYS A 1 380 ? -16.422 16.141 39.688 1 81.5 380 CYS A N 1
ATOM 3019 C CA . CYS A 1 380 ? -16.828 16.359 41.062 1 81.5 380 CYS A CA 1
ATOM 3020 C C . CYS A 1 380 ? -17.969 15.43 41.469 1 81.5 380 CYS A C 1
ATOM 3022 O O . CYS A 1 380 ? -17.984 14.898 42.562 1 81.5 380 CYS A O 1
ATOM 3024 N N . THR A 1 381 ? -18.906 15.172 40.531 1 84 381 THR A N 1
ATOM 3025 C CA . THR A 1 381 ? -20.125 14.461 40.875 1 84 381 THR A CA 1
ATOM 3026 C C . THR A 1 381 ? -20.219 13.141 40.125 1 84 381 THR A C 1
ATOM 3028 O O . THR A 1 381 ? -21.078 12.305 40.438 1 84 381 THR A O 1
ATOM 3031 N N . ASP A 1 382 ? -19.391 12.938 39.188 1 87.69 382 ASP A N 1
ATOM 3032 C CA . ASP A 1 382 ? -19.453 11.75 38.344 1 87.69 382 ASP A CA 1
ATOM 3033 C C . ASP A 1 382 ? -20.781 11.648 37.625 1 87.69 382 ASP A C 1
ATOM 3035 O O . ASP A 1 382 ? -21.438 10.609 37.625 1 87.69 382 ASP A O 1
ATOM 3039 N N . ILE A 1 383 ? -21.266 12.766 37.219 1 93.12 383 ILE A N 1
ATOM 3040 C CA . ILE A 1 383 ? -22.531 12.867 36.5 1 93.12 383 ILE A CA 1
ATOM 3041 C C . ILE A 1 383 ? -22.25 13.375 35.062 1 93.12 383 ILE A C 1
ATOM 3043 O O . ILE A 1 383 ? -21.328 14.164 34.844 1 93.12 383 ILE A O 1
ATOM 3047 N N . LEU A 1 384 ? -23.047 12.859 34.156 1 95.5 384 LEU A N 1
ATOM 3048 C CA . LEU A 1 384 ? -22.953 13.328 32.75 1 95.5 384 LEU A CA 1
ATOM 3049 C C . LEU A 1 384 ? -23.781 14.594 32.562 1 95.5 384 LEU A C 1
ATOM 3051 O O . LEU A 1 384 ? -24.969 14.633 32.906 1 95.5 384 LEU A O 1
ATOM 3055 N N . ARG A 1 385 ? -23.094 15.617 31.969 1 95.44 385 ARG A N 1
ATOM 3056 C CA . ARG A 1 385 ? -23.75 16.922 31.875 1 95.44 385 ARG A CA 1
ATOM 3057 C C . ARG A 1 385 ? -23.609 17.5 30.469 1 95.44 385 ARG A C 1
ATOM 3059 O O . ARG A 1 385 ? -22.812 17 29.672 1 95.44 385 ARG A O 1
ATOM 3066 N N . GLU A 1 386 ? -24.406 18.484 30.219 1 95.38 386 GLU A N 1
ATOM 3067 C CA . GLU A 1 386 ? -24.328 19.266 28.984 1 95.38 386 GLU A CA 1
ATOM 3068 C C . GLU A 1 386 ? -23.453 20.5 29.172 1 95.38 386 GLU A C 1
ATOM 3070 O O . GLU A 1 386 ? -23.469 21.125 30.234 1 95.38 386 GLU A O 1
ATOM 3075 N N . LEU A 1 387 ? -22.656 20.75 28.219 1 92.88 387 LEU A N 1
ATOM 3076 C CA . LEU A 1 387 ? -21.828 21.953 28.219 1 92.88 387 LEU A CA 1
ATOM 3077 C C . LEU A 1 387 ? -22.203 22.875 27.062 1 92.88 387 LEU A C 1
ATOM 3079 O O . LEU A 1 387 ? -22.078 22.484 25.891 1 92.88 387 LEU A O 1
ATOM 3083 N N . THR A 1 388 ? -22.703 24.047 27.328 1 92.12 388 THR A N 1
ATOM 3084 C CA . THR A 1 388 ? -23 25.109 26.359 1 92.12 388 THR A CA 1
ATOM 3085 C C . THR A 1 388 ? -22.531 26.469 26.875 1 92.12 388 THR A C 1
ATOM 3087 O O . THR A 1 388 ? -22.203 26.609 28.062 1 92.12 388 THR A O 1
ATOM 3090 N N . PRO A 1 389 ? -22.375 27.406 25.969 1 87.19 389 PRO A N 1
ATOM 3091 C CA . PRO A 1 389 ? -21.938 28.734 26.438 1 87.19 389 PRO A CA 1
ATOM 3092 C C . PRO A 1 389 ? -22.891 29.328 27.469 1 87.19 389 PRO A C 1
ATOM 3094 O O . PRO A 1 389 ? -22.484 30.156 28.297 1 87.19 389 PRO A O 1
ATOM 3097 N N . LYS A 1 390 ? -24.094 28.891 27.547 1 83.94 390 LYS A N 1
ATOM 3098 C CA . LYS A 1 390 ? -25.109 29.438 28.438 1 83.94 390 LYS A CA 1
ATOM 3099 C C . LYS A 1 390 ? -25.25 28.609 29.703 1 83.94 390 LYS A C 1
ATOM 3101 O O . LYS A 1 390 ? -25.641 29.125 30.75 1 83.94 390 LYS A O 1
ATOM 3106 N N . ASP A 1 391 ? -24.984 27.297 29.578 1 80.88 391 ASP A N 1
ATOM 3107 C CA . ASP A 1 391 ? -25.266 26.391 30.688 1 80.88 391 ASP A CA 1
ATOM 3108 C C . ASP A 1 391 ? -24.203 25.297 30.781 1 80.88 391 ASP A C 1
ATOM 3110 O O . ASP A 1 391 ? -23.766 24.766 29.766 1 80.88 391 ASP A O 1
ATOM 3114 N N . TYR A 1 392 ? -23.875 25.031 32.094 1 79.62 392 TYR A N 1
ATOM 3115 C CA . TYR A 1 392 ? -22.938 23.938 32.281 1 79.62 392 TYR A CA 1
ATOM 3116 C C . TYR A 1 392 ? -23.375 23.031 33.406 1 79.62 392 TYR A C 1
ATOM 3118 O O . TYR A 1 392 ? -22.594 22.203 33.906 1 79.62 392 TYR A O 1
ATOM 3126 N N . VAL A 1 393 ? -24.688 23.109 33.812 1 82.94 393 VAL A N 1
ATOM 3127 C CA . VAL A 1 393 ? -25.094 22.328 34.969 1 82.94 393 VAL A CA 1
ATOM 3128 C C . VAL A 1 393 ? -26.203 21.359 34.594 1 82.94 393 VAL A C 1
ATOM 3130 O O . VAL A 1 393 ? -26.547 20.469 35.344 1 82.94 393 VAL A O 1
ATOM 3133 N N . LYS A 1 394 ? -26.672 21.453 33.375 1 90.94 394 LYS A N 1
ATOM 3134 C CA . LYS A 1 394 ? -27.75 20.578 32.969 1 90.94 394 LYS A CA 1
ATOM 3135 C C . LYS A 1 394 ? -27.328 19.109 33.031 1 90.94 394 LYS A C 1
ATOM 3137 O O . LYS A 1 394 ? -26.344 18.719 32.406 1 90.94 394 LYS A O 1
ATOM 3142 N N . VAL A 1 395 ? -28.125 18.312 33.781 1 93.88 395 VAL A N 1
ATOM 3143 C CA . VAL A 1 395 ? -27.812 16.906 33.969 1 93.88 395 VAL A CA 1
ATOM 3144 C C . VAL A 1 395 ? -28.406 16.078 32.844 1 93.88 395 VAL A C 1
ATOM 3146 O O . VAL A 1 395 ? -29.578 16.234 32.5 1 93.88 395 VAL A O 1
ATOM 3149 N N . ILE A 1 396 ? -27.578 15.203 32.25 1 94.44 396 ILE A N 1
ATOM 3150 C CA . ILE A 1 396 ? -28.031 14.312 31.203 1 94.44 396 ILE A CA 1
ATOM 3151 C C . ILE A 1 396 ? -28.281 12.922 31.781 1 94.44 396 ILE A C 1
ATOM 3153 O O . ILE A 1 396 ? -29.328 12.32 31.516 1 94.44 396 ILE A O 1
ATOM 3157 N N . SER A 1 397 ? -27.359 12.414 32.5 1 92.88 397 SER A N 1
ATOM 3158 C CA . SER A 1 397 ? -27.484 11.086 33.094 1 92.88 397 SER A CA 1
ATOM 3159 C C . SER A 1 397 ? -26.703 10.992 34.406 1 92.88 397 SER A C 1
ATOM 3161 O O . SER A 1 397 ? -25.594 11.539 34.5 1 92.88 397 SER A O 1
ATOM 3163 N N . GLU A 1 398 ? -27.219 10.18 35.344 1 90.88 398 GLU A N 1
ATOM 3164 C CA . GLU A 1 398 ? -26.562 10.023 36.656 1 90.88 398 GLU A CA 1
ATOM 3165 C C . GLU A 1 398 ? -26 8.617 36.812 1 90.88 398 GLU A C 1
ATOM 3167 O O . GLU A 1 398 ? -25.141 8.383 37.656 1 90.88 398 GLU A O 1
ATOM 3172 N N . ASP A 1 399 ? -26.391 7.77 36.031 1 84.31 399 ASP A N 1
ATOM 3173 C CA . ASP A 1 399 ? -26.031 6.387 36.344 1 84.31 399 ASP A CA 1
ATOM 3174 C C . ASP A 1 399 ? -25.453 5.695 35.094 1 84.31 399 ASP A C 1
ATOM 3176 O O . ASP A 1 399 ? -24.859 4.613 35.219 1 84.31 399 ASP A O 1
ATOM 3180 N N . SER A 1 400 ? -25.672 6.199 33.938 1 86.81 400 SER A N 1
ATOM 3181 C CA . SER A 1 400 ? -25.188 5.555 32.719 1 86.81 400 SER A CA 1
ATOM 3182 C C . SER A 1 400 ? -24.203 6.438 31.969 1 86.81 400 SER A C 1
ATOM 3184 O O . SER A 1 400 ? -24.531 7.559 31.578 1 86.81 400 SER A O 1
ATOM 3186 N N . PHE A 1 401 ? -23 5.75 31.828 1 91.62 401 PHE A N 1
ATOM 3187 C CA . PHE A 1 401 ? -21.969 6.547 31.172 1 91.62 401 PHE A CA 1
ATOM 3188 C C . PHE A 1 401 ? -21.406 5.82 29.953 1 91.62 401 PHE A C 1
ATOM 3190 O O . PHE A 1 401 ? -20.906 4.699 30.062 1 91.62 401 PHE A O 1
ATOM 3197 N N . PRO A 1 402 ? -21.469 6.488 28.859 1 94.06 402 PRO A N 1
ATOM 3198 C CA . PRO A 1 402 ? -21 5.848 27.625 1 94.06 402 PRO A CA 1
ATOM 3199 C C . PRO A 1 402 ? -19.484 5.75 27.547 1 94.06 402 PRO A C 1
ATOM 3201 O O . PRO A 1 402 ? -18.781 6.609 28.094 1 94.06 402 PRO A O 1
ATOM 3204 N N . GLN A 1 403 ? -19.047 4.695 26.906 1 95.12 403 GLN A N 1
ATOM 3205 C CA . GLN A 1 403 ? -17.609 4.516 26.656 1 95.12 403 GLN A CA 1
ATOM 3206 C C . GLN A 1 403 ? -17.25 4.824 25.219 1 95.12 403 GLN A C 1
ATOM 3208 O O . GLN A 1 403 ? -16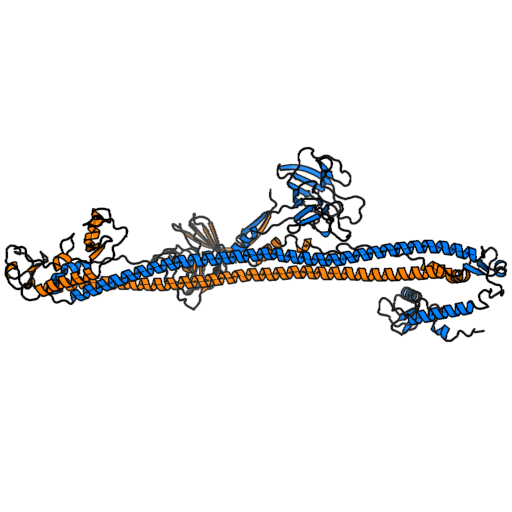.125 5.23 24.922 1 95.12 403 GLN A O 1
ATOM 3213 N N . LYS A 1 404 ? -18.125 4.574 24.359 1 97.44 404 LYS A N 1
ATOM 3214 C CA . LYS A 1 404 ? -18 4.898 22.938 1 97.44 404 LYS A CA 1
ATOM 3215 C C . LYS A 1 404 ? -19.172 5.773 22.484 1 97.44 404 LYS A C 1
ATOM 3217 O O . LYS A 1 404 ? -20.328 5.371 22.578 1 97.44 404 LYS A O 1
ATOM 3222 N N . ILE A 1 405 ? -18.812 6.93 21.969 1 97.75 405 ILE A N 1
ATOM 3223 C CA . ILE A 1 405 ? -19.844 7.914 21.641 1 97.75 405 ILE A CA 1
ATOM 3224 C C . ILE A 1 405 ? -19.75 8.281 20.156 1 97.75 405 ILE A C 1
ATOM 3226 O O . ILE A 1 405 ? -18.656 8.586 19.656 1 97.75 405 ILE A O 1
ATOM 3230 N N . ARG A 1 406 ? -20.812 8.273 19.531 1 98.06 406 ARG A N 1
ATOM 3231 C CA . ARG A 1 406 ? -20.922 8.844 18.203 1 98.06 406 ARG A CA 1
ATOM 3232 C C . ARG A 1 406 ? -21.422 10.281 18.25 1 98.06 406 ARG A C 1
ATOM 3234 O O . ARG A 1 406 ? -22.531 10.539 18.766 1 98.06 406 ARG A O 1
ATOM 3241 N N . VAL A 1 407 ? -20.672 11.188 17.734 1 98.31 407 VAL A N 1
ATOM 3242 C CA . VAL A 1 407 ? -21.078 12.586 17.641 1 98.31 407 VAL A CA 1
ATOM 3243 C C . VAL A 1 407 ? -21.578 12.891 16.219 1 98.31 407 VAL A C 1
ATOM 3245 O O . VAL A 1 407 ? -20.875 12.625 15.242 1 98.31 407 VAL A O 1
ATOM 3248 N N . GLN A 1 408 ? -22.75 13.375 16.109 1 98.12 408 GLN A N 1
ATOM 3249 C CA . GLN A 1 408 ? -23.344 13.727 14.828 1 98.12 408 GLN A CA 1
ATOM 3250 C C . GLN A 1 408 ? -23.672 15.219 14.773 1 98.12 408 GLN A C 1
ATOM 3252 O O . GLN A 1 408 ? -24.406 15.727 15.633 1 98.12 408 GLN A O 1
ATOM 3257 N N . LEU A 1 409 ? -23.156 15.852 13.781 1 97.94 409 LEU A N 1
ATOM 3258 C CA . LEU A 1 409 ? -23.359 17.281 13.617 1 97.94 409 LEU A CA 1
ATOM 3259 C C . LEU A 1 409 ? -24.094 17.578 12.312 1 97.94 409 LEU A C 1
ATOM 3261 O O . LEU A 1 409 ? -23.625 17.188 11.234 1 97.94 409 LEU A O 1
ATOM 3265 N N . ASP A 1 410 ? -25.203 18.094 12.391 1 97.94 410 ASP A N 1
ATOM 3266 C CA . ASP A 1 410 ? -25.859 18.734 11.266 1 97.94 410 ASP A CA 1
ATOM 3267 C C . ASP A 1 410 ? -25.719 20.25 11.344 1 97.94 410 ASP A C 1
ATOM 3269 O O . ASP A 1 410 ? -26.531 20.922 11.984 1 97.94 410 ASP A O 1
ATOM 3273 N N . TYR A 1 411 ? -24.781 20.734 10.727 1 97.44 411 TYR A N 1
ATOM 3274 C CA . TYR A 1 411 ? -24.438 22.156 10.852 1 97.44 411 TYR A CA 1
ATOM 3275 C C . TYR A 1 411 ? -25.578 23.031 10.344 1 97.44 411 TYR A C 1
ATOM 3277 O O . TYR A 1 411 ? -25.906 24.047 10.961 1 97.44 411 TYR A O 1
ATOM 3285 N N . ASP A 1 412 ? -26.172 22.703 9.266 1 96.75 412 ASP A N 1
ATOM 3286 C CA . ASP A 1 412 ? -27.188 23.516 8.602 1 96.75 412 ASP A CA 1
ATOM 3287 C C . ASP A 1 412 ? -28.453 23.609 9.445 1 96.75 412 ASP A C 1
ATOM 3289 O O . ASP A 1 412 ? -29.094 24.656 9.492 1 96.75 412 ASP A O 1
ATOM 3293 N N . LYS A 1 413 ? -28.766 22.531 10.117 1 96.81 413 LYS A N 1
ATOM 3294 C CA . LYS A 1 413 ? -29.969 22.516 10.945 1 96.81 413 LYS A CA 1
ATOM 3295 C C . LYS A 1 413 ? -29.656 22.891 12.383 1 96.81 413 LYS A C 1
ATOM 3297 O O . LYS A 1 413 ? -30.562 23.078 13.203 1 96.81 413 LYS A O 1
ATOM 3302 N N . GLY A 1 414 ? -28.422 22.922 12.727 1 96.44 414 GLY A N 1
ATOM 3303 C CA . GLY A 1 414 ? -28 23.297 14.07 1 96.44 414 GLY A CA 1
ATOM 3304 C C . GLY A 1 414 ? -28.281 22.219 15.102 1 96.44 414 GLY A C 1
ATOM 3305 O O . GLY A 1 414 ? -28.828 22.5 16.172 1 96.44 414 GLY A O 1
ATOM 3306 N N . ILE A 1 415 ? -28.047 21.047 14.68 1 97.88 415 ILE A N 1
ATOM 3307 C CA . ILE A 1 415 ? -28.344 19.922 15.57 1 97.88 415 ILE A CA 1
ATOM 3308 C C . ILE A 1 415 ? -27.047 19.156 15.875 1 97.88 415 ILE A C 1
ATOM 3310 O O . ILE A 1 415 ? -26.328 18.75 14.953 1 97.88 415 ILE A O 1
ATOM 3314 N N . LEU A 1 416 ? -26.719 19.016 17.109 1 98.12 416 LEU A N 1
ATOM 3315 C CA . LEU A 1 416 ? -25.609 18.219 17.594 1 98.12 416 LEU A CA 1
ATOM 3316 C C . LEU A 1 416 ? -26.109 17.062 18.469 1 98.12 416 LEU A C 1
ATOM 3318 O O . LEU A 1 416 ? -26.656 17.297 19.547 1 98.12 416 LEU A O 1
ATOM 3322 N N . SER A 1 417 ? -25.922 15.891 17.922 1 98.19 417 SER A N 1
ATOM 3323 C CA . SER A 1 417 ? -26.453 14.727 18.641 1 98.19 417 SER A CA 1
ATOM 3324 C C . SER A 1 417 ? -25.344 13.797 19.094 1 98.19 417 SER A C 1
ATOM 3326 O O . SER A 1 417 ? -24.297 13.688 18.438 1 98.19 417 SER A O 1
ATOM 3328 N N . PHE A 1 418 ? -25.609 13.125 20.203 1 98.12 418 PHE A N 1
ATOM 3329 C CA . PHE A 1 418 ? -24.672 12.164 20.781 1 98.12 418 PHE A CA 1
ATOM 3330 C C . PHE A 1 418 ? -25.344 10.805 20.938 1 98.12 418 PHE A C 1
ATOM 3332 O O . PHE A 1 418 ? -26.453 10.703 21.453 1 98.12 418 PHE A O 1
ATOM 3339 N N . PHE A 1 419 ? -24.672 9.836 20.422 1 97.69 419 PHE A N 1
ATOM 3340 C CA . PHE A 1 419 ? -25.234 8.484 20.406 1 97.69 419 PHE A CA 1
ATOM 3341 C C . PHE A 1 419 ? -24.297 7.512 21.109 1 97.69 419 PHE A C 1
ATOM 3343 O O . PHE A 1 419 ? -23.078 7.531 20.891 1 97.69 419 PHE A O 1
ATOM 3350 N N . ASP A 1 420 ? -24.828 6.703 22.016 1 96.88 420 ASP A N 1
ATOM 3351 C CA . ASP A 1 420 ? -24.078 5.645 22.672 1 96.88 420 ASP A CA 1
ATOM 3352 C C . ASP A 1 420 ? -23.953 4.418 21.766 1 96.88 420 ASP A C 1
ATOM 3354 O O . ASP A 1 420 ? -24.922 3.709 21.531 1 96.88 420 ASP A O 1
ATOM 3358 N N . LEU A 1 421 ? -22.797 4.082 21.391 1 96.31 421 LEU A N 1
ATOM 3359 C CA . LEU A 1 421 ? -22.594 3.014 20.422 1 96.31 421 LEU A CA 1
ATOM 3360 C C . LEU A 1 421 ? -22.75 1.646 21.078 1 96.31 421 LEU A C 1
ATOM 3362 O O . LEU A 1 421 ? -23.172 0.688 20.422 1 96.31 421 LEU A O 1
ATOM 3366 N N . ASP A 1 422 ? -22.422 1.537 22.312 1 94.5 422 ASP A N 1
ATOM 3367 C CA . ASP A 1 422 ? -22.531 0.264 23.016 1 94.5 422 ASP A CA 1
ATOM 3368 C C . ASP A 1 422 ? -23.984 -0.065 23.328 1 94.5 422 ASP A C 1
ATOM 3370 O O . ASP A 1 422 ? -24.438 -1.188 23.094 1 94.5 422 ASP A O 1
ATOM 3374 N N . ARG A 1 423 ? -24.703 0.894 23.766 1 93.88 423 ARG A N 1
ATOM 3375 C CA . ARG A 1 423 ? -26.094 0.691 24.172 1 93.88 423 ARG A CA 1
ATOM 3376 C C . ARG A 1 423 ? -27.047 1 23.016 1 93.88 423 ARG A C 1
ATOM 3378 O O . ARG A 1 423 ? -28.25 0.739 23.094 1 93.88 423 ARG A O 1
ATOM 3385 N N . LYS A 1 424 ? -26.562 1.579 21.969 1 93.69 424 LYS A N 1
ATOM 3386 C CA . LYS A 1 424 ? -27.328 1.913 20.766 1 93.69 424 LYS A CA 1
ATOM 3387 C C . LYS A 1 424 ? -28.516 2.811 21.125 1 93.69 424 LYS A C 1
ATOM 3389 O O . LYS A 1 424 ? -29.656 2.512 20.766 1 93.69 424 LYS A O 1
ATOM 3394 N N . LYS A 1 425 ? -28.234 3.797 21.875 1 94.75 425 LYS A N 1
ATOM 3395 C CA . LYS A 1 425 ? -29.266 4.762 22.281 1 94.75 425 LYS A CA 1
ATOM 3396 C C . LYS A 1 425 ? -28.734 6.191 22.188 1 94.75 425 LYS A C 1
ATOM 3398 O O . LYS A 1 425 ? -27.531 6.426 22.328 1 94.75 425 LYS A O 1
ATOM 3403 N N . THR A 1 426 ? -29.672 7.039 21.938 1 96.25 426 THR A N 1
ATOM 3404 C CA . THR A 1 426 ? -29.328 8.453 21.922 1 96.25 426 THR A CA 1
ATOM 3405 C C . THR A 1 426 ? -29.047 8.961 23.344 1 96.25 426 THR A C 1
ATOM 3407 O O . THR A 1 426 ? -29.844 8.734 24.25 1 96.25 426 THR A O 1
ATOM 3410 N N . ILE A 1 427 ? -27.969 9.57 23.484 1 96.56 427 ILE A N 1
ATOM 3411 C CA . ILE A 1 427 ? -27.594 10.109 24.781 1 96.56 427 ILE A CA 1
ATOM 3412 C C . ILE A 1 427 ? -28.25 11.469 24.984 1 96.56 427 ILE A C 1
ATOM 3414 O O . ILE A 1 427 ? -28.906 11.703 26 1 96.56 427 ILE A O 1
ATOM 3418 N N . HIS A 1 428 ? -28 12.352 24.062 1 96.38 428 HIS A N 1
ATOM 3419 C CA . HIS A 1 428 ? -28.453 13.734 24.188 1 96.38 428 HIS A CA 1
ATOM 3420 C C . HIS A 1 428 ? -28.391 14.461 22.859 1 96.38 428 HIS A C 1
ATOM 3422 O O . HIS A 1 428 ? -27.703 14.016 21.922 1 96.38 428 HIS A O 1
ATOM 3428 N N . THR A 1 429 ? -29.156 15.523 22.703 1 97.56 429 THR A N 1
ATOM 3429 C CA . THR A 1 429 ? -29.156 16.359 21.516 1 97.56 429 THR A CA 1
ATOM 3430 C C . THR A 1 429 ? -29.141 17.844 21.891 1 97.56 429 THR A C 1
ATOM 3432 O O . THR A 1 429 ? -29.922 18.281 22.734 1 97.56 429 THR A O 1
ATOM 3435 N N . ILE A 1 430 ? -28.219 18.516 21.359 1 96.44 430 ILE A N 1
ATOM 3436 C CA . ILE A 1 430 ? -28.125 19.953 21.547 1 96.44 430 ILE A CA 1
ATOM 3437 C C . ILE A 1 430 ? -28.547 20.672 20.281 1 96.44 430 ILE A C 1
ATOM 3439 O O . ILE A 1 430 ? -28.062 20.359 19.188 1 96.44 430 ILE A O 1
ATOM 3443 N N . LYS A 1 431 ? -29.406 21.641 20.406 1 95.56 431 LYS A N 1
ATOM 3444 C CA . LYS A 1 431 ? -29.844 22.438 19.266 1 95.56 431 LYS A CA 1
ATOM 3445 C C . LYS A 1 431 ? -29.281 23.859 19.344 1 95.56 431 LYS A C 1
ATOM 3447 O O . LYS A 1 431 ? -29.484 24.547 20.328 1 95.56 431 LYS A O 1
ATOM 3452 N N . TYR A 1 432 ? -28.547 24.156 18.375 1 93.06 432 TYR A N 1
ATOM 3453 C CA . TYR A 1 432 ? -27.953 25.484 18.297 1 93.06 432 TYR A CA 1
ATOM 3454 C C . TYR A 1 432 ? -27.625 25.859 16.859 1 93.06 432 TYR A C 1
ATOM 3456 O O . TYR A 1 432 ? -27.031 25.062 16.125 1 93.06 432 TYR A O 1
ATOM 3464 N N . SER A 1 433 ? -27.906 27.078 16.469 1 93.25 433 SER A N 1
ATOM 3465 C CA . SER A 1 433 ? -27.562 27.562 15.133 1 93.25 433 SER A CA 1
ATOM 3466 C C . SER A 1 433 ? -26.188 28.203 15.117 1 93.25 433 SER A C 1
ATOM 3468 O O . SER A 1 433 ? -26.016 29.344 15.516 1 93.25 433 SER A O 1
ATOM 3470 N N . PHE A 1 434 ? -25.312 27.516 14.5 1 91.12 434 PHE A N 1
ATOM 3471 C CA . PHE A 1 434 ? -23.922 27.969 14.461 1 91.12 434 PHE A CA 1
ATOM 3472 C C . PHE A 1 434 ? -23.75 29.062 13.422 1 91.12 434 PHE A C 1
ATOM 3474 O O . PHE A 1 434 ? -24.359 29.016 12.352 1 91.12 434 PHE A O 1
ATOM 3481 N N . ARG A 1 435 ? -22.922 30.016 13.672 1 87.88 435 ARG A N 1
ATOM 3482 C CA . ARG A 1 435 ? -22.656 31.125 12.758 1 87.88 435 ARG A CA 1
ATOM 3483 C C . ARG A 1 435 ? -21.234 31.078 12.227 1 87.88 435 ARG A C 1
ATOM 3485 O O . ARG A 1 435 ? -20.938 31.625 11.172 1 87.88 435 ARG A O 1
ATOM 3492 N N . GLU A 1 436 ? -20.375 30.469 12.984 1 91.62 436 GLU A N 1
ATOM 3493 C CA . GLU A 1 436 ? -18.969 30.328 12.625 1 91.62 436 GLU A CA 1
ATOM 3494 C C . GLU A 1 436 ? -18.578 28.859 12.477 1 91.62 436 GLU A C 1
ATOM 3496 O O . GLU A 1 436 ? -19.281 27.969 12.969 1 91.62 436 GLU A O 1
ATOM 3501 N N . PRO A 1 437 ? -17.531 28.656 11.75 1 94.25 437 PRO A N 1
ATOM 3502 C CA . PRO A 1 437 ? -17.062 27.266 11.672 1 94.25 437 PRO A CA 1
ATOM 3503 C C . PRO A 1 437 ? -16.797 26.656 13.047 1 94.25 437 PRO A C 1
ATOM 3505 O O . PRO A 1 437 ? -16.281 27.344 13.938 1 94.25 437 PRO A O 1
ATOM 3508 N N . VAL A 1 438 ? -17.156 25.422 13.117 1 95.81 438 VAL A N 1
ATOM 3509 C CA . VAL A 1 438 ? -16.953 24.734 14.391 1 95.81 438 VAL A CA 1
ATOM 3510 C C . VAL A 1 438 ? -15.922 23.609 14.219 1 95.81 438 VAL A C 1
ATOM 3512 O O . VAL A 1 438 ? -15.805 23.031 13.141 1 95.81 438 VAL A O 1
ATOM 3515 N N . PHE A 1 439 ? -15.219 23.375 15.328 1 96.44 439 PHE A N 1
ATOM 3516 C CA . PHE A 1 439 ? -14.203 22.328 15.375 1 96.44 439 PHE A CA 1
ATOM 3517 C C . PHE A 1 439 ? -14.602 21.234 16.359 1 96.44 439 PHE A C 1
ATOM 3519 O O . PHE A 1 439 ? -15.125 21.516 17.438 1 96.44 439 PHE A O 1
ATOM 3526 N N . PRO A 1 440 ? -14.438 19.984 15.961 1 97.25 440 PRO A N 1
ATOM 3527 C CA . PRO A 1 440 ? -14.625 18.938 16.969 1 97.25 440 PRO A CA 1
ATOM 3528 C C . PRO A 1 440 ? -13.766 19.156 18.219 1 97.25 440 PRO A C 1
ATOM 3530 O O . PRO A 1 440 ? -12.586 19.5 18.109 1 97.25 440 PRO A O 1
ATOM 3533 N N . TYR A 1 441 ? -14.383 18.969 19.312 1 96.31 441 TYR A N 1
ATOM 3534 C CA . TYR A 1 441 ? -13.836 19.344 20.625 1 96.31 441 TYR A CA 1
ATOM 3535 C C . TYR A 1 441 ? -13.672 18.125 21.516 1 96.31 441 TYR A C 1
ATOM 3537 O O . TYR A 1 441 ? -14.57 17.281 21.609 1 96.31 441 TYR A O 1
ATOM 3545 N N . PHE A 1 442 ? -12.477 18.047 22.172 1 95.94 442 PHE A N 1
ATOM 3546 C CA . PHE A 1 442 ? -12.188 16.938 23.078 1 95.94 442 PHE A CA 1
ATOM 3547 C C . PHE A 1 442 ? -11.531 17.438 24.359 1 95.94 442 PHE A C 1
ATOM 3549 O O . PHE A 1 442 ? -10.773 18.406 24.328 1 95.94 442 PHE A O 1
ATOM 3556 N N . ARG A 1 443 ? -11.875 16.766 25.391 1 93.75 443 ARG A N 1
ATOM 3557 C CA . ARG A 1 443 ? -11.25 17.047 26.672 1 93.75 443 ARG A CA 1
ATOM 3558 C C . ARG A 1 443 ? -10.727 15.758 27.312 1 93.75 443 ARG A C 1
ATOM 3560 O O . ARG A 1 443 ? -11.406 14.727 27.297 1 93.75 443 ARG A O 1
ATOM 3567 N N . GLU A 1 444 ? -9.516 15.789 27.781 1 90.62 444 GLU A N 1
ATOM 3568 C CA . GLU A 1 444 ? -8.859 14.688 28.5 1 90.62 444 GLU A CA 1
ATOM 3569 C C . GLU A 1 444 ? -8.727 13.461 27.594 1 90.62 444 GLU A C 1
ATOM 3571 O O . GLU A 1 444 ? -8.453 13.578 26.406 1 90.62 444 GLU A O 1
ATOM 3576 N N . ASP A 1 445 ? -8.914 12.203 28.141 1 91.75 445 ASP A N 1
ATOM 3577 C CA . ASP A 1 445 ? -8.609 10.969 27.422 1 91.75 445 ASP A CA 1
ATOM 3578 C C . ASP A 1 445 ? -9.68 10.648 26.391 1 91.75 445 ASP A C 1
ATOM 3580 O O . ASP A 1 445 ? -10.828 10.359 26.734 1 91.75 445 ASP A O 1
ATOM 3584 N N . SER A 1 446 ? -9.336 10.711 25.172 1 95.44 446 SER A N 1
ATOM 3585 C CA . SER A 1 446 ? -10.234 10.43 24.047 1 95.44 446 SER A CA 1
ATOM 3586 C C . SER A 1 446 ? -9.477 9.812 22.875 1 95.44 446 SER A C 1
ATOM 3588 O O . SER A 1 446 ? -8.336 10.18 22.609 1 95.44 446 SER A O 1
ATOM 3590 N N . LYS A 1 447 ? -10.086 8.875 22.281 1 97.38 447 LYS A N 1
ATOM 3591 C CA . LYS A 1 447 ? -9.523 8.227 21.094 1 97.38 447 LYS A CA 1
ATOM 3592 C C . LYS A 1 447 ? -10.523 8.219 19.953 1 97.38 447 LYS A C 1
ATOM 3594 O O . LYS A 1 447 ? -11.617 7.668 20.078 1 97.38 447 LYS A O 1
ATOM 3599 N N . ILE A 1 448 ? -10.164 8.82 18.875 1 97.5 448 ILE A N 1
ATOM 3600 C CA . ILE A 1 448 ? -11.008 8.828 17.688 1 97.5 448 ILE A CA 1
ATOM 3601 C C . ILE A 1 448 ? -10.969 7.453 17.016 1 97.5 448 ILE A C 1
ATOM 3603 O O . ILE A 1 448 ? -9.891 6.926 16.75 1 97.5 448 ILE A O 1
ATOM 3607 N N . LEU A 1 449 ? -12.086 6.918 16.734 1 97.25 449 LEU A N 1
ATOM 3608 C CA . LEU A 1 449 ? -12.172 5.578 16.156 1 97.25 449 LEU A CA 1
ATOM 3609 C C . LEU A 1 449 ? -12.141 5.633 14.633 1 97.25 449 LEU A C 1
ATOM 3611 O O . LEU A 1 449 ? -12.734 6.527 14.031 1 97.25 449 LEU A O 1
ATOM 3615 N N . PRO A 1 450 ? -11.508 4.672 14.07 1 96.75 450 PRO A N 1
ATOM 3616 C CA . PRO A 1 450 ? -11.344 4.684 12.617 1 96.75 450 PRO A CA 1
ATOM 3617 C C . PRO A 1 450 ? -12.586 4.211 11.875 1 96.75 450 PRO A C 1
ATOM 3619 O O . PRO A 1 450 ? -13.422 3.508 12.453 1 96.75 450 PRO A O 1
ATOM 3622 N N . PHE A 1 451 ? -12.719 4.684 10.633 1 97.06 451 PHE A N 1
ATOM 3623 C CA . PHE A 1 451 ? -13.734 4.184 9.703 1 97.06 451 PHE A CA 1
ATOM 3624 C C . PHE A 1 451 ? -13.266 2.891 9.039 1 97.06 451 PHE A C 1
ATOM 3626 O O . PHE A 1 451 ? -12.086 2.543 9.109 1 97.06 451 PHE A O 1
ATOM 3633 N N . ASP A 1 452 ? -14.25 2.193 8.445 1 95.75 452 ASP A N 1
ATOM 3634 C CA . ASP A 1 452 ? -13.922 0.979 7.707 1 95.75 452 ASP A CA 1
ATOM 3635 C C . ASP A 1 452 ? -13.438 1.312 6.301 1 95.75 452 ASP A C 1
ATOM 3637 O O . ASP A 1 452 ? -14.078 2.08 5.582 1 95.75 452 ASP A O 1
ATOM 3641 N N . VAL A 1 453 ? -12.312 0.76 6.047 1 96.38 453 VAL A N 1
ATOM 3642 C CA . VAL A 1 453 ? -11.766 0.916 4.703 1 96.38 453 VAL A CA 1
ATOM 3643 C C . VAL A 1 453 ? -11.922 -0.391 3.93 1 96.38 453 VAL A C 1
ATOM 3645 O O . VAL A 1 453 ? -11.516 -1.454 4.406 1 96.38 453 VAL A O 1
ATOM 3648 N N . SER A 1 454 ? -12.484 -0.373 2.768 1 95.69 454 SER A N 1
ATOM 3649 C CA . SER A 1 454 ? -12.656 -1.56 1.936 1 95.69 454 SER A CA 1
ATOM 3650 C C . SER A 1 454 ? -12.258 -1.283 0.49 1 95.69 454 SER A C 1
ATOM 3652 O O . SER A 1 454 ? -12.203 -0.127 0.065 1 95.69 454 SER A O 1
ATOM 3654 N N . VAL A 1 455 ? -11.906 -2.318 -0.131 1 96.38 455 VAL A N 1
ATOM 3655 C CA . VAL A 1 455 ? -11.5 -2.236 -1.531 1 96.38 455 VAL A CA 1
ATOM 3656 C C . VAL A 1 455 ? -12.602 -2.818 -2.418 1 96.38 455 VAL A C 1
ATOM 3658 O O . VAL A 1 455 ? -13.125 -3.9 -2.139 1 96.38 455 VAL A O 1
ATOM 3661 N N . LYS A 1 456 ? -12.977 -2.109 -3.445 1 95.25 456 LYS A N 1
ATOM 3662 C CA . LYS A 1 456 ? -13.977 -2.566 -4.41 1 95.25 456 LYS A CA 1
ATOM 3663 C C . LYS A 1 456 ? -13.359 -2.723 -5.801 1 95.25 456 LYS A C 1
ATOM 3665 O O . LYS A 1 456 ? -12.578 -1.877 -6.234 1 95.25 456 LYS A O 1
ATOM 3670 N N . ILE A 1 457 ? -13.695 -3.83 -6.406 1 95.56 457 ILE A N 1
ATOM 3671 C CA . ILE A 1 457 ? -13.242 -4.121 -7.762 1 95.56 457 ILE A CA 1
ATOM 3672 C C . ILE A 1 457 ? -14.43 -4.156 -8.711 1 95.56 457 ILE A C 1
ATOM 3674 O O . ILE A 1 457 ? -15.422 -4.848 -8.453 1 95.56 457 ILE A O 1
ATOM 3678 N N . ARG A 1 458 ? -14.336 -3.457 -9.82 1 93.12 458 ARG A N 1
ATOM 3679 C CA . ARG A 1 458 ? -15.422 -3.418 -10.789 1 93.12 458 ARG A CA 1
ATOM 3680 C C . ARG A 1 458 ? -14.891 -3.447 -12.219 1 93.12 458 ARG A C 1
ATOM 3682 O O . ARG A 1 458 ? -13.867 -2.822 -12.516 1 93.12 458 ARG A O 1
ATOM 3689 N N . GLN A 1 459 ? -15.57 -4.266 -12.992 1 90.69 459 GLN A N 1
ATOM 3690 C CA . GLN A 1 459 ? -15.25 -4.234 -14.414 1 90.69 459 GLN A CA 1
ATOM 3691 C C . GLN A 1 459 ? -15.758 -2.945 -15.062 1 90.69 459 GLN A C 1
ATOM 3693 O O . GLN A 1 459 ? -16.906 -2.545 -14.852 1 90.69 459 GLN A O 1
ATOM 3698 N N . PRO A 1 460 ? -14.852 -2.371 -15.812 1 85.25 460 PRO A N 1
ATOM 3699 C CA . PRO A 1 460 ? -15.297 -1.139 -16.469 1 85.25 460 PRO A CA 1
ATOM 3700 C C . PRO A 1 460 ? -16.453 -1.37 -17.438 1 85.25 460 PRO A C 1
ATOM 3702 O O . PRO A 1 460 ? -16.531 -2.436 -18.062 1 85.25 460 PRO A O 1
ATOM 3705 N N . THR A 1 461 ? -17.438 -0.472 -17.5 1 77.25 461 THR A N 1
ATOM 3706 C CA . THR A 1 461 ? -18.562 -0.573 -18.422 1 77.25 461 THR A CA 1
ATOM 3707 C C . THR A 1 461 ? -18.172 -0.121 -19.828 1 77.25 461 THR A C 1
ATOM 3709 O O . THR A 1 461 ? -17.359 0.802 -19.984 1 77.25 461 THR A O 1
ATOM 3712 N N . MET B 1 1 ? 21.844 -95.375 -4.555 1 25.22 1 MET B N 1
ATOM 3713 C CA . MET B 1 1 ? 23.062 -94.688 -4.938 1 25.22 1 MET B CA 1
ATOM 3714 C C . MET B 1 1 ? 22.906 -93.188 -4.801 1 25.22 1 MET B C 1
ATOM 3716 O O . MET B 1 1 ? 22.109 -92.562 -5.512 1 25.22 1 MET B O 1
ATOM 3720 N N . ALA B 1 2 ? 22.859 -92.75 -3.549 1 36.34 2 ALA B N 1
ATOM 3721 C CA . ALA B 1 2 ? 22.891 -91.375 -3.168 1 36.34 2 ALA B CA 1
ATOM 3722 C C . ALA B 1 2 ? 23.938 -90.625 -3.975 1 36.34 2 ALA B C 1
ATOM 3724 O O . ALA B 1 2 ? 25.141 -90.812 -3.816 1 36.34 2 ALA B O 1
ATOM 3725 N N . ALA B 1 3 ? 23.672 -90.375 -5.18 1 41.28 3 ALA B N 1
ATOM 3726 C CA . ALA B 1 3 ? 24.625 -89.688 -6.039 1 41.28 3 ALA B CA 1
ATOM 3727 C C . ALA B 1 3 ? 25.281 -88.562 -5.301 1 41.28 3 ALA B C 1
ATOM 3729 O O . ALA B 1 3 ? 24.641 -87.875 -4.465 1 41.28 3 ALA B O 1
ATOM 3730 N N . ASN B 1 4 ? 26.531 -88.562 -5.039 1 41.38 4 ASN B N 1
ATOM 3731 C CA . ASN B 1 4 ? 27.453 -87.625 -4.391 1 41.38 4 ASN B CA 1
ATOM 3732 C C . ASN B 1 4 ? 27.219 -86.188 -4.824 1 41.38 4 ASN B C 1
ATOM 3734 O O . ASN B 1 4 ? 27.688 -85.812 -5.891 1 41.38 4 ASN B O 1
ATOM 3738 N N . ILE B 1 5 ? 26.031 -85.562 -4.582 1 49.78 5 ILE B N 1
ATOM 3739 C CA . ILE B 1 5 ? 25.844 -84.125 -4.727 1 49.78 5 ILE B CA 1
ATOM 3740 C C . ILE B 1 5 ? 26.969 -83.375 -4 1 49.78 5 ILE B C 1
ATOM 3742 O O . ILE B 1 5 ? 27.203 -83.625 -2.809 1 49.78 5 ILE B O 1
ATOM 3746 N N . SER B 1 6 ? 27.984 -83 -4.684 1 54.94 6 SER B N 1
ATOM 3747 C CA . SER B 1 6 ? 29.094 -82.25 -4.082 1 54.94 6 SER B CA 1
ATOM 3748 C C . SER B 1 6 ? 28.578 -81.188 -3.105 1 54.94 6 SER B C 1
ATOM 3750 O O . SER B 1 6 ? 27.453 -80.75 -3.215 1 54.94 6 SER B O 1
ATOM 3752 N N . GLN B 1 7 ? 29.078 -81.125 -1.938 1 60.69 7 GLN B N 1
ATOM 3753 C CA . GLN B 1 7 ? 28.797 -80.125 -0.893 1 60.69 7 GLN B CA 1
ATOM 3754 C C . GLN B 1 7 ? 28.609 -78.75 -1.481 1 60.69 7 GLN B C 1
ATOM 3756 O O . GLN B 1 7 ? 27.766 -77.938 -1.01 1 60.69 7 GLN B O 1
ATOM 3761 N N . SER B 1 8 ? 29.219 -78.5 -2.555 1 64.12 8 SER B N 1
ATOM 3762 C CA . SER B 1 8 ? 29.078 -77.188 -3.188 1 64.12 8 SER B CA 1
ATOM 3763 C C . SER B 1 8 ? 27.719 -77 -3.842 1 64.12 8 SER B C 1
ATOM 3765 O O . SER B 1 8 ? 27.156 -75.938 -3.844 1 64.12 8 SER B O 1
ATOM 3767 N N . GLU B 1 9 ? 27.203 -78.062 -4.297 1 66.69 9 GLU B N 1
ATOM 3768 C CA . GLU B 1 9 ? 25.891 -78 -4.926 1 66.69 9 GLU B CA 1
ATOM 3769 C C . GLU B 1 9 ? 24.781 -77.875 -3.887 1 66.69 9 GLU B C 1
ATOM 3771 O O . GLU B 1 9 ? 23.797 -77.125 -4.125 1 66.69 9 GLU B O 1
ATOM 3776 N N . VAL B 1 10 ? 25 -78.438 -2.812 1 70.06 10 VAL B N 1
ATOM 3777 C CA . VAL B 1 10 ? 24.031 -78.312 -1.731 1 70.06 10 VAL B CA 1
ATOM 3778 C C . VAL B 1 10 ? 24 -76.875 -1.206 1 70.06 10 VAL B C 1
ATOM 3780 O O . VAL B 1 10 ? 22.938 -76.312 -0.913 1 70.06 10 VAL B O 1
ATOM 3783 N N . ASP B 1 11 ? 25.094 -76.188 -1.293 1 72.62 11 ASP B N 1
ATOM 3784 C CA . ASP B 1 11 ? 25.219 -74.812 -0.768 1 72.62 11 ASP B CA 1
ATOM 3785 C C . ASP B 1 11 ? 24.625 -73.812 -1.741 1 72.62 11 ASP B C 1
ATOM 3787 O O . ASP B 1 11 ? 24.312 -72.688 -1.352 1 72.62 11 ASP B O 1
ATOM 3791 N N . CYS B 1 12 ? 24.438 -74.25 -2.906 1 75.81 12 CYS B N 1
ATOM 3792 C CA . CYS B 1 12 ? 23.922 -73.312 -3.908 1 75.81 12 CYS B CA 1
ATOM 3793 C C . CYS B 1 12 ? 22.5 -73.688 -4.309 1 75.81 12 CYS B C 1
ATOM 3795 O O . CYS B 1 12 ? 22.062 -73.375 -5.422 1 75.81 12 CYS B O 1
ATOM 3797 N N . THR B 1 13 ? 21.875 -74.375 -3.514 1 78 13 THR B N 1
ATOM 3798 C CA . THR B 1 13 ? 20.516 -74.812 -3.771 1 78 13 THR B CA 1
ATOM 3799 C C . THR B 1 13 ? 19.531 -74.062 -2.893 1 78 13 THR B C 1
ATOM 3801 O O . THR B 1 13 ? 19.75 -73.938 -1.693 1 78 13 THR B O 1
ATOM 3804 N N . CYS B 1 14 ? 18.531 -73.625 -3.422 1 80.88 14 CYS B N 1
ATOM 3805 C CA . CYS B 1 14 ? 17.438 -72.938 -2.721 1 80.88 14 CYS B CA 1
ATOM 3806 C C . CYS B 1 14 ? 16.672 -73.938 -1.85 1 80.88 14 CYS B C 1
ATOM 3808 O O . CYS B 1 14 ? 16.219 -74.938 -2.332 1 80.88 14 CYS B O 1
ATOM 3810 N N . PRO B 1 15 ? 16.531 -73.625 -0.603 1 81.12 15 PRO B N 1
ATOM 3811 C CA . PRO B 1 15 ? 15.836 -74.562 0.274 1 81.12 15 PRO B CA 1
ATOM 3812 C C . PRO B 1 15 ? 14.336 -74.688 -0.014 1 81.12 15 PRO B C 1
ATOM 3814 O O . PRO B 1 15 ? 13.672 -75.625 0.427 1 81.12 15 PRO B O 1
ATOM 3817 N N . VAL B 1 16 ? 13.812 -73.75 -0.846 1 81.44 16 VAL B N 1
ATOM 3818 C CA . VAL B 1 16 ? 12.383 -73.688 -1.136 1 81.44 16 VAL B CA 1
ATOM 3819 C C . VAL B 1 16 ? 12.094 -74.562 -2.389 1 81.44 16 VAL B C 1
ATOM 3821 O O . VAL B 1 16 ? 11.242 -75.438 -2.373 1 81.44 16 VAL B O 1
ATOM 3824 N N . CYS B 1 17 ? 12.805 -74.312 -3.434 1 77.12 17 CYS B N 1
ATOM 3825 C CA . CYS B 1 17 ? 12.523 -75 -4.68 1 77.12 17 CYS B CA 1
ATOM 3826 C C . CYS B 1 17 ? 13.492 -76.188 -4.875 1 77.12 17 CYS B C 1
ATOM 3828 O O . CYS B 1 17 ? 13.312 -77 -5.777 1 77.12 17 CYS B O 1
ATOM 3830 N N . CYS B 1 18 ? 14.539 -76.375 -4.195 1 78.69 18 CYS B N 1
ATOM 3831 C CA . CYS B 1 18 ? 15.555 -77.438 -4.191 1 78.69 18 CYS B CA 1
ATOM 3832 C C . CYS B 1 18 ? 16.328 -77.438 -5.508 1 78.69 18 CYS B C 1
ATOM 3834 O O . CYS B 1 18 ? 16.812 -78.5 -5.934 1 78.69 18 CYS B O 1
ATOM 3836 N N . ASP B 1 19 ? 16.344 -76.312 -6.109 1 78.75 19 ASP B N 1
ATOM 3837 C CA . ASP B 1 19 ? 17.172 -76.125 -7.293 1 78.75 19 ASP B CA 1
ATOM 3838 C C . ASP B 1 19 ? 18.234 -75.062 -7.047 1 78.75 19 ASP B C 1
ATOM 3840 O O . ASP B 1 19 ? 18.172 -74.312 -6.059 1 78.75 19 ASP B O 1
ATOM 3844 N N . ILE B 1 20 ? 19.078 -75 -7.977 1 77.81 20 ILE B N 1
ATOM 3845 C CA . ILE B 1 20 ? 20.109 -74 -7.879 1 77.81 20 ILE B CA 1
ATOM 3846 C C . ILE B 1 20 ? 19.484 -72.562 -7.867 1 77.81 20 ILE B C 1
ATOM 3848 O O . ILE B 1 20 ? 18.578 -72.312 -8.664 1 77.81 20 ILE B O 1
ATOM 3852 N N . PHE B 1 21 ? 20 -71.688 -6.965 1 80.88 21 PHE B N 1
ATOM 3853 C CA . PHE B 1 21 ? 19.453 -70.312 -6.746 1 80.88 21 PHE B CA 1
ATOM 3854 C C . PHE B 1 21 ? 19.281 -69.625 -8.07 1 80.88 21 PHE B C 1
ATOM 3856 O O . PHE B 1 21 ? 20.172 -69.625 -8.922 1 80.88 21 PHE B O 1
ATOM 3863 N N . THR B 1 22 ? 18.094 -69.062 -8.352 1 80.56 22 THR B N 1
ATOM 3864 C CA . THR B 1 22 ? 17.828 -68.125 -9.445 1 80.56 22 THR B CA 1
ATOM 3865 C C . THR B 1 22 ? 17.516 -66.75 -8.906 1 80.56 22 THR B C 1
ATOM 3867 O O . THR B 1 22 ? 16.516 -66.562 -8.195 1 80.56 22 THR B O 1
ATOM 3870 N N . ASP B 1 23 ? 18.359 -65.875 -9.203 1 80.69 23 ASP B N 1
ATOM 3871 C CA . ASP B 1 23 ? 18.266 -64.5 -8.703 1 80.69 23 ASP B CA 1
ATOM 3872 C C . ASP B 1 23 ? 18.094 -64.5 -7.184 1 80.69 23 ASP B C 1
ATOM 3874 O O . ASP B 1 23 ? 17.062 -64 -6.676 1 80.69 23 ASP B O 1
ATOM 3878 N N . PRO B 1 24 ? 19.188 -64.938 -6.543 1 84.44 24 PRO B N 1
ATOM 3879 C CA . PRO B 1 24 ? 19.047 -65.125 -5.098 1 84.44 24 PRO B CA 1
ATOM 3880 C C . PRO B 1 24 ? 18.984 -63.812 -4.328 1 84.44 24 PRO B C 1
ATOM 3882 O O . PRO B 1 24 ? 19.672 -62.844 -4.695 1 84.44 24 PRO B O 1
ATOM 3885 N N . VAL B 1 25 ? 18.156 -63.75 -3.301 1 86.19 25 VAL B N 1
ATOM 3886 C CA . VAL B 1 25 ? 18.031 -62.656 -2.363 1 86.19 25 VAL B CA 1
ATOM 3887 C C . VAL B 1 25 ? 18.359 -63.125 -0.95 1 86.19 25 VAL B C 1
ATOM 3889 O O . VAL B 1 25 ? 18.266 -64.312 -0.651 1 86.19 25 VAL B O 1
ATOM 3892 N N . VAL B 1 26 ? 18.938 -62.219 -0.085 1 83.56 26 VAL B N 1
ATOM 3893 C CA . VAL B 1 26 ? 19.328 -62.562 1.273 1 83.56 26 VAL B CA 1
ATOM 3894 C C . VAL B 1 26 ? 18.484 -61.781 2.277 1 83.56 26 VAL B C 1
ATOM 3896 O O . VAL B 1 26 ? 18.203 -60.625 2.08 1 83.56 26 VAL B O 1
ATOM 3899 N N . LEU B 1 27 ? 17.922 -62.531 3.189 1 80.94 27 LEU B N 1
ATOM 3900 C CA . LEU B 1 27 ? 17.141 -61.906 4.262 1 80.94 27 LEU B CA 1
ATOM 3901 C C . LEU B 1 27 ? 18.047 -61.5 5.426 1 80.94 27 LEU B C 1
ATOM 3903 O O . LEU B 1 27 ? 19.219 -61.844 5.453 1 80.94 27 LEU B O 1
ATOM 3907 N N . LEU B 1 28 ? 17.531 -60.781 6.414 1 80.69 28 LEU B N 1
ATOM 3908 C CA . LEU B 1 28 ? 18.312 -60.281 7.539 1 80.69 28 LEU B CA 1
ATOM 3909 C C . LEU B 1 28 ? 18.797 -61.406 8.414 1 80.69 28 LEU B C 1
ATOM 3911 O O . LEU B 1 28 ? 19.828 -61.312 9.086 1 80.69 28 LEU B O 1
ATOM 3915 N N . CYS B 1 29 ? 18.172 -62.562 8.32 1 79.44 29 CYS B N 1
ATOM 3916 C CA . CYS B 1 29 ? 18.531 -63.719 9.125 1 79.44 29 CYS B CA 1
ATOM 3917 C C . CYS B 1 29 ? 19.719 -64.5 8.5 1 79.44 29 CYS B C 1
ATOM 3919 O O . CYS B 1 29 ? 20.266 -65.375 9.109 1 79.44 29 CYS B O 1
ATOM 3921 N N . GLY B 1 30 ? 20.109 -64.125 7.191 1 81.19 30 GLY B N 1
ATOM 3922 C CA . GLY B 1 30 ? 21.266 -64.75 6.531 1 81.19 30 GLY B CA 1
ATOM 3923 C C . GLY B 1 30 ? 20.891 -65.812 5.523 1 81.19 30 GLY B C 1
ATOM 3924 O O . GLY B 1 30 ? 21.734 -66.312 4.766 1 81.19 30 GLY B O 1
ATOM 3925 N N . HIS B 1 31 ? 19.672 -66.25 5.535 1 81.62 31 HIS B N 1
ATOM 3926 C CA . HIS B 1 31 ? 19.25 -67.25 4.574 1 81.62 31 HIS B CA 1
ATOM 3927 C C . HIS B 1 31 ? 18.984 -66.625 3.205 1 81.62 31 HIS B C 1
ATOM 3929 O O . HIS B 1 31 ? 18.453 -65.5 3.113 1 81.62 31 HIS B O 1
ATOM 3935 N N . SER B 1 32 ? 19.406 -67.375 2.18 1 86.06 32 SER B N 1
ATOM 3936 C CA . SER B 1 32 ? 19.188 -66.938 0.812 1 86.06 32 SER B CA 1
ATOM 3937 C C . SER B 1 32 ? 18.141 -67.812 0.105 1 86.06 32 SER B C 1
ATOM 3939 O O . SER B 1 32 ? 18 -69 0.391 1 86.06 32 SER B O 1
ATOM 3941 N N . PHE B 1 33 ? 17.297 -67.188 -0.763 1 86.44 33 PHE B N 1
ATOM 3942 C CA . PHE B 1 33 ? 16.266 -67.812 -1.58 1 86.44 33 PHE B CA 1
ATOM 3943 C C . PHE B 1 33 ? 16.25 -67.25 -2.984 1 86.44 33 PHE B C 1
ATOM 3945 O O . PHE B 1 33 ? 16.766 -66.125 -3.203 1 86.44 33 PHE B O 1
ATOM 3952 N N . CYS B 1 34 ? 15.758 -68.062 -3.908 1 83.75 34 CYS B N 1
ATOM 3953 C CA . CYS B 1 34 ? 15.406 -67.438 -5.168 1 83.75 34 CYS B CA 1
ATOM 3954 C C . CYS B 1 34 ? 14.43 -66.312 -4.945 1 83.75 34 CYS B C 1
ATOM 3956 O O . CYS B 1 34 ? 13.547 -66.375 -4.086 1 83.75 34 CYS B O 1
ATOM 3958 N N . LYS B 1 35 ? 14.625 -65.312 -5.629 1 86.44 35 LYS B N 1
ATOM 3959 C CA . LYS B 1 35 ? 13.727 -64.125 -5.512 1 86.44 35 LYS B CA 1
ATOM 3960 C C . LYS B 1 35 ? 12.273 -64.562 -5.719 1 86.44 35 LYS B C 1
ATOM 3962 O O . LYS B 1 35 ? 11.398 -64.188 -4.949 1 86.44 35 LYS B O 1
ATOM 3967 N N . CYS B 1 36 ? 12 -65.375 -6.664 1 82.69 36 CYS B N 1
ATOM 3968 C CA . CYS B 1 36 ? 10.648 -65.812 -6.977 1 82.69 36 CYS B CA 1
ATOM 3969 C C . CYS B 1 36 ? 10.102 -66.75 -5.883 1 82.69 36 CYS B C 1
ATOM 3971 O O . CYS B 1 36 ? 8.922 -66.688 -5.531 1 82.69 36 CYS B O 1
ATOM 3973 N N . CYS B 1 37 ? 10.922 -67.625 -5.375 1 82.25 37 CYS B N 1
ATOM 3974 C CA . CYS B 1 37 ? 10.523 -68.5 -4.312 1 82.25 37 CYS B CA 1
ATOM 3975 C C . CYS B 1 37 ? 10.133 -67.75 -3.053 1 82.25 37 CYS B C 1
ATOM 3977 O O . CYS B 1 37 ? 9.133 -68.062 -2.412 1 82.25 37 CYS B O 1
ATOM 3979 N N . LEU B 1 38 ? 10.922 -66.75 -2.828 1 85.44 38 LEU B N 1
ATOM 3980 C CA . LEU B 1 38 ? 10.633 -65.938 -1.639 1 85.44 38 LEU B CA 1
ATOM 3981 C C . LEU B 1 38 ? 9.336 -65.188 -1.809 1 85.44 38 LEU B C 1
ATOM 3983 O O . LEU B 1 38 ? 8.516 -65.125 -0.894 1 85.44 38 LEU B O 1
ATOM 3987 N N . GLN B 1 39 ? 9.188 -64.625 -2.922 1 83.94 39 GLN B N 1
ATOM 3988 C CA . GLN B 1 39 ? 7.98 -63.844 -3.191 1 83.94 39 GLN B CA 1
ATOM 3989 C C . GLN B 1 39 ? 6.73 -64.688 -3.104 1 83.94 39 GLN B C 1
ATOM 3991 O O . GLN B 1 39 ? 5.711 -64.312 -2.555 1 83.94 39 GLN B O 1
ATOM 3996 N N . GLU B 1 40 ? 6.883 -65.875 -3.664 1 82.12 40 GLU B N 1
ATOM 3997 C CA . GLU B 1 40 ? 5.766 -66.812 -3.611 1 82.12 40 GLU B CA 1
ATOM 3998 C C . GLU B 1 40 ? 5.477 -67.25 -2.178 1 82.12 40 GLU B C 1
ATOM 4000 O O . GLU B 1 40 ? 4.312 -67.312 -1.775 1 82.12 40 GLU B O 1
ATOM 4005 N N . TRP B 1 41 ? 6.473 -67.5 -1.475 1 83.12 41 TRP B N 1
ATOM 4006 C CA . TRP B 1 41 ? 6.32 -67.812 -0.067 1 83.12 41 TRP B CA 1
ATOM 4007 C C . TRP B 1 41 ? 5.645 -66.688 0.707 1 83.12 41 TRP B C 1
ATOM 4009 O O . TRP B 1 41 ? 4.727 -66.938 1.493 1 83.12 41 TRP B O 1
ATOM 4019 N N . TRP B 1 42 ? 6.066 -65.5 0.455 1 85.44 42 TRP B N 1
ATOM 4020 C CA . TRP B 1 42 ? 5.508 -64.375 1.138 1 85.44 42 TRP B CA 1
ATOM 4021 C C . TRP B 1 42 ? 4.051 -64.125 0.745 1 85.44 42 TRP B C 1
ATOM 4023 O O . TRP B 1 42 ? 3.229 -63.75 1.574 1 85.44 42 TRP B O 1
ATOM 4033 N N . ARG B 1 43 ? 3.754 -64.375 -0.496 1 82.19 43 ARG B N 1
ATOM 4034 C CA . ARG B 1 43 ? 2.377 -64.25 -0.964 1 82.19 43 ARG B CA 1
ATOM 4035 C C . ARG B 1 43 ? 1.478 -65.25 -0.253 1 82.19 43 ARG B C 1
ATOM 4037 O O . ARG B 1 43 ? 0.367 -64.938 0.163 1 82.19 43 ARG B O 1
ATOM 4044 N N . GLN B 1 44 ? 1.977 -66.5 -0.018 1 80.12 44 GLN B N 1
ATOM 4045 C CA . GLN B 1 44 ? 1.197 -67.562 0.583 1 80.12 44 GLN B CA 1
ATOM 4046 C C . GLN B 1 44 ? 1.109 -67.375 2.098 1 80.12 44 GLN B C 1
ATOM 4048 O O . GLN B 1 44 ? 0.055 -67.625 2.691 1 80.12 44 GLN B O 1
ATOM 4053 N N . SER B 1 45 ? 2.184 -66.938 2.66 1 79.75 45 SER B N 1
ATOM 4054 C CA . SER B 1 45 ? 2.238 -66.875 4.117 1 79.75 45 SER B CA 1
ATOM 4055 C C . SER B 1 45 ? 1.651 -65.562 4.625 1 79.75 45 SER B C 1
ATOM 4057 O O . SER B 1 45 ? 1.24 -65.5 5.785 1 79.75 45 SER B O 1
ATOM 4059 N N . GLY B 1 46 ? 1.516 -64.5 3.758 1 79.31 46 GLY B N 1
ATOM 4060 C CA . GLY B 1 46 ? 0.987 -63.188 4.117 1 79.31 46 GLY B CA 1
ATOM 4061 C C . GLY B 1 46 ? 1.918 -62.406 5.016 1 79.31 46 GLY B C 1
ATOM 4062 O O . GLY B 1 46 ? 1.63 -61.25 5.355 1 79.31 46 GLY B O 1
ATOM 4063 N N . ILE B 1 47 ? 3.016 -62.906 5.453 1 80.06 47 ILE B N 1
ATOM 4064 C CA . ILE B 1 47 ? 3.996 -62.281 6.328 1 80.06 47 ILE B CA 1
ATOM 4065 C C . ILE B 1 47 ? 5.387 -62.375 5.699 1 80.06 47 ILE B C 1
ATOM 4067 O O . ILE B 1 47 ? 5.758 -63.438 5.16 1 80.06 47 ILE B O 1
ATOM 4071 N N . HIS B 1 48 ? 6.109 -61.312 5.699 1 83.69 48 HIS B N 1
ATOM 4072 C CA . HIS B 1 48 ? 7.469 -61.312 5.176 1 83.69 48 HIS B CA 1
ATOM 4073 C C . HIS B 1 48 ? 8.445 -61.906 6.172 1 83.69 48 HIS B C 1
ATOM 4075 O O . HIS B 1 48 ? 9.07 -61.219 6.961 1 83.69 48 HIS B O 1
ATOM 4081 N N . ASN B 1 49 ? 8.461 -63.156 6.176 1 84.88 49 ASN B N 1
ATOM 4082 C CA . ASN B 1 49 ? 9.383 -63.875 7.059 1 84.88 49 ASN B CA 1
ATOM 4083 C C . ASN B 1 49 ? 10.242 -64.875 6.285 1 84.88 49 ASN B C 1
ATOM 4085 O O . ASN B 1 49 ? 9.953 -65.188 5.129 1 84.88 49 ASN B O 1
ATOM 4089 N N . CYS B 1 50 ? 11.273 -65.312 6.777 1 84.81 50 CYS B N 1
ATOM 4090 C CA . CYS B 1 50 ? 12.172 -66.312 6.184 1 84.81 50 CYS B CA 1
ATOM 4091 C C . CYS B 1 50 ? 11.508 -67.688 6.109 1 84.81 50 CYS B C 1
ATOM 4093 O O . CYS B 1 50 ? 11.008 -68.188 7.117 1 84.81 50 CYS B O 1
ATOM 4095 N N . PRO B 1 51 ? 11.477 -68.312 5.031 1 84.81 51 PRO B N 1
ATOM 4096 C CA . PRO B 1 51 ? 10.852 -69.625 4.871 1 84.81 51 PRO B CA 1
ATOM 4097 C C . PRO B 1 51 ? 11.531 -70.688 5.707 1 84.81 51 PRO B C 1
ATOM 4099 O O . PRO B 1 51 ? 10.914 -71.688 6.051 1 84.81 51 PRO B O 1
ATOM 4102 N N . MET B 1 52 ? 12.742 -70.562 6.09 1 81.56 52 MET B N 1
ATOM 4103 C CA . MET B 1 52 ? 13.508 -71.625 6.801 1 81.56 52 MET B CA 1
ATOM 4104 C C . MET B 1 52 ? 13.469 -71.375 8.305 1 81.56 52 MET B C 1
ATOM 4106 O O . MET B 1 52 ? 13.172 -72.25 9.07 1 81.56 52 MET B O 1
ATOM 4110 N N . CYS B 1 53 ? 13.703 -70.062 8.805 1 80.31 53 CYS B N 1
ATOM 4111 C CA . CYS B 1 53 ? 13.797 -69.812 10.242 1 80.31 53 CYS B CA 1
ATOM 4112 C C . CYS B 1 53 ? 12.617 -69 10.742 1 80.31 53 CYS B C 1
ATOM 4114 O O . CYS B 1 53 ? 12.469 -68.812 11.945 1 80.31 53 CYS B O 1
ATOM 4116 N N . LYS B 1 54 ? 11.766 -68.5 9.945 1 81.75 54 LYS B N 1
ATOM 4117 C CA . LYS B 1 54 ? 10.523 -67.75 10.219 1 81.75 54 LYS B CA 1
ATOM 4118 C C . LYS B 1 54 ? 10.789 -66.438 10.867 1 81.75 54 LYS B C 1
ATOM 4120 O O . LYS B 1 54 ? 9.875 -65.812 11.414 1 81.75 54 LYS B O 1
ATOM 4125 N N . GLU B 1 55 ? 12.039 -65.938 10.781 1 81.31 55 GLU B N 1
ATOM 4126 C CA . GLU B 1 55 ? 12.336 -64.625 11.25 1 81.31 55 GLU B CA 1
ATOM 4127 C C . GLU B 1 55 ? 11.688 -63.562 10.359 1 81.31 55 GLU B C 1
ATOM 4129 O O . GLU B 1 55 ? 11.695 -63.688 9.133 1 81.31 55 GLU B O 1
ATOM 4134 N N . ILE B 1 56 ? 11.195 -62.562 10.953 1 80.88 56 ILE B N 1
ATOM 4135 C CA . ILE B 1 56 ? 10.469 -61.531 10.234 1 80.88 56 ILE B CA 1
ATOM 4136 C C . ILE B 1 56 ? 11.453 -60.625 9.484 1 80.88 56 ILE B C 1
ATOM 4138 O O . ILE B 1 56 ? 12.5 -60.25 10.016 1 80.88 56 ILE B O 1
ATOM 4142 N N . PHE B 1 57 ? 11.242 -60.312 8.18 1 78.81 57 PHE B N 1
ATOM 4143 C CA . PHE B 1 57 ? 12 -59.406 7.324 1 78.81 57 PHE B CA 1
ATOM 4144 C C . PHE B 1 57 ? 11.273 -58.062 7.172 1 78.81 57 PHE B C 1
ATOM 4146 O O . PHE B 1 57 ? 10.227 -58 6.523 1 78.81 57 PHE B O 1
ATOM 4153 N N . PRO B 1 58 ? 11.758 -56.969 7.828 1 76.56 58 PRO B N 1
ATOM 4154 C CA . PRO B 1 58 ? 11.008 -55.688 7.938 1 76.56 58 PRO B CA 1
ATOM 4155 C C . PRO B 1 58 ? 11.086 -54.844 6.668 1 76.56 58 PRO B C 1
ATOM 4157 O O . PRO B 1 58 ? 10.312 -53.906 6.504 1 76.56 58 PRO B O 1
ATOM 4160 N N . MET B 1 59 ? 11.969 -55.156 5.797 1 74.19 59 MET B N 1
ATOM 4161 C CA . MET B 1 59 ? 12.125 -54.312 4.617 1 74.19 59 MET B CA 1
ATOM 4162 C C . MET B 1 59 ? 11.211 -54.75 3.49 1 74.19 59 MET B C 1
ATOM 4164 O O . MET B 1 59 ? 10.727 -55.906 3.5 1 74.19 59 MET B O 1
ATOM 4168 N N . ALA B 1 60 ? 10.828 -53.906 2.521 1 74.06 60 ALA B N 1
ATOM 4169 C CA . ALA B 1 60 ? 9.906 -54.156 1.421 1 74.06 60 ALA B CA 1
ATOM 4170 C C . ALA B 1 60 ? 10.516 -55.156 0.428 1 74.06 60 ALA B C 1
ATOM 4172 O O . ALA B 1 60 ? 9.82 -56.031 -0.098 1 74.06 60 ALA B O 1
ATOM 4173 N N . GLN B 1 61 ? 11.734 -54.969 0.059 1 76.38 61 GLN B N 1
ATOM 4174 C CA . GLN B 1 61 ? 12.406 -55.844 -0.892 1 76.38 61 GLN B CA 1
ATOM 4175 C C . GLN B 1 61 ? 13.75 -56.312 -0.345 1 76.38 61 GLN B C 1
ATOM 4177 O O . GLN B 1 61 ? 14.531 -55.5 0.166 1 76.38 61 GLN B O 1
ATOM 4182 N N . PRO B 1 62 ? 14 -57.594 -0.369 1 81 62 PRO B N 1
ATOM 4183 C CA . PRO B 1 62 ? 15.305 -58.125 0.057 1 81 62 PRO B CA 1
ATOM 4184 C C . PRO B 1 62 ? 16.422 -57.781 -0.923 1 81 62 PRO B C 1
ATOM 4186 O O . PRO B 1 62 ? 16.188 -57.719 -2.131 1 81 62 PRO B O 1
ATOM 4189 N N . PRO B 1 63 ? 17.609 -57.5 -0.404 1 78.88 63 PRO B N 1
ATOM 4190 C CA . PRO B 1 63 ? 18.734 -57.188 -1.294 1 78.88 63 PRO B CA 1
ATOM 4191 C C . PRO B 1 63 ? 19.172 -58.406 -2.117 1 78.88 63 PRO B C 1
ATOM 4193 O O . PRO B 1 63 ? 19.094 -59.531 -1.646 1 78.88 63 PRO B O 1
ATOM 4196 N N . ARG B 1 64 ? 19.609 -58.188 -3.314 1 81.56 64 ARG B N 1
ATOM 4197 C CA . ARG B 1 64 ? 20.141 -59.219 -4.184 1 81.56 64 ARG B CA 1
ATOM 4198 C C . ARG B 1 64 ? 21.5 -59.719 -3.674 1 81.56 64 ARG B C 1
ATOM 4200 O O . ARG B 1 64 ? 22.312 -58.938 -3.201 1 81.56 64 ARG B O 1
ATOM 4207 N N . ASN B 1 65 ? 21.672 -61 -3.576 1 76.69 65 ASN B N 1
ATOM 4208 C CA . ASN B 1 65 ? 22.953 -61.594 -3.252 1 76.69 65 ASN B CA 1
ATOM 4209 C C . ASN B 1 65 ? 23.75 -61.906 -4.512 1 76.69 65 ASN B C 1
ATOM 4211 O O . ASN B 1 65 ? 23.625 -63 -5.086 1 76.69 65 ASN B O 1
ATOM 4215 N N . LEU B 1 66 ? 24.562 -61 -4.984 1 76.44 66 LEU B N 1
ATOM 4216 C CA . LEU B 1 66 ? 25.266 -61.094 -6.25 1 76.44 66 LEU B CA 1
ATOM 4217 C C . LEU B 1 66 ? 26.328 -62.188 -6.195 1 76.44 66 LEU B C 1
ATOM 4219 O O . LEU B 1 66 ? 26.516 -62.938 -7.176 1 76.44 66 LEU B O 1
ATOM 4223 N N . ALA B 1 67 ? 26.969 -62.344 -5.094 1 73.19 67 ALA B N 1
ATOM 4224 C CA . ALA B 1 67 ? 27.984 -63.375 -4.973 1 73.19 67 ALA B CA 1
ATOM 4225 C C . ALA B 1 67 ? 27.359 -64.75 -5.117 1 73.19 67 ALA B C 1
ATOM 4227 O O . ALA B 1 67 ? 27.891 -65.625 -5.832 1 73.19 67 ALA B O 1
ATOM 4228 N N . LEU B 1 68 ? 26.25 -65 -4.465 1 77.5 68 LEU B N 1
ATOM 4229 C CA . LEU B 1 68 ? 25.562 -66.25 -4.562 1 77.5 68 LEU B CA 1
ATOM 4230 C C . LEU B 1 68 ? 24.984 -66.438 -5.961 1 77.5 68 LEU B C 1
ATOM 4232 O O . LEU B 1 68 ? 24.984 -67.562 -6.48 1 77.5 68 LEU B O 1
ATOM 4236 N N . ARG B 1 69 ? 24.562 -65.375 -6.613 1 78.75 69 ARG B N 1
ATOM 4237 C CA . ARG B 1 69 ? 24.109 -65.438 -8 1 78.75 69 ARG B CA 1
ATOM 4238 C C . ARG B 1 69 ? 25.234 -65.938 -8.922 1 78.75 69 ARG B C 1
ATOM 4240 O O . ARG B 1 69 ? 25.031 -66.812 -9.75 1 78.75 69 ARG B O 1
ATOM 4247 N N . ASN B 1 70 ? 26.375 -65.375 -8.727 1 76.25 70 ASN B N 1
ATOM 4248 C CA . ASN B 1 70 ? 27.531 -65.75 -9.547 1 76.25 70 ASN B CA 1
ATOM 4249 C C . ASN B 1 70 ? 27.938 -67.188 -9.32 1 76.25 70 ASN B C 1
ATOM 4251 O O . ASN B 1 70 ? 28.203 -67.938 -10.273 1 76.25 70 ASN B O 1
ATOM 4255 N N . LEU B 1 71 ? 28 -67.625 -8.078 1 72.75 71 LEU B N 1
ATOM 4256 C CA . LEU B 1 71 ? 28.328 -69 -7.75 1 72.75 71 LEU B CA 1
ATOM 4257 C C . LEU B 1 71 ? 27.297 -69.938 -8.32 1 72.75 71 LEU B C 1
ATOM 4259 O O . LEU B 1 71 ? 27.641 -71 -8.859 1 72.75 71 LEU B O 1
ATOM 4263 N N . SER B 1 72 ? 26.094 -69.562 -8.227 1 75.75 72 SER B N 1
ATOM 4264 C CA . SER B 1 72 ? 25.016 -70.375 -8.75 1 75.75 72 SER B CA 1
ATOM 4265 C C . SER B 1 72 ? 25.062 -70.5 -10.273 1 75.75 72 SER B C 1
ATOM 4267 O O . SER B 1 72 ? 24.875 -71.562 -10.844 1 75.75 72 SER B O 1
ATOM 4269 N N . ASP B 1 73 ? 25.422 -69.375 -10.852 1 73.75 73 ASP B N 1
ATOM 4270 C CA . ASP B 1 73 ? 25.562 -69.312 -12.305 1 73.75 73 ASP B CA 1
ATOM 4271 C C . ASP B 1 73 ? 26.75 -70.188 -12.758 1 73.75 73 ASP B C 1
ATOM 4273 O O . ASP B 1 73 ? 26.672 -70.875 -13.766 1 73.75 73 ASP B O 1
ATOM 4277 N N . ASN B 1 74 ? 27.781 -70.062 -12.062 1 71.44 74 ASN B N 1
ATOM 4278 C CA . ASN B 1 74 ? 28.953 -70.875 -12.367 1 71.44 74 ASN B CA 1
ATOM 4279 C C . ASN B 1 74 ? 28.672 -72.375 -12.188 1 71.44 74 ASN B C 1
ATOM 4281 O O . ASN B 1 74 ? 29.078 -73.188 -13.008 1 71.44 74 ASN B O 1
ATOM 4285 N N . LEU B 1 75 ? 28.047 -72.688 -11.156 1 69.88 75 LEU B N 1
ATOM 4286 C CA . LEU B 1 75 ? 27.672 -74.062 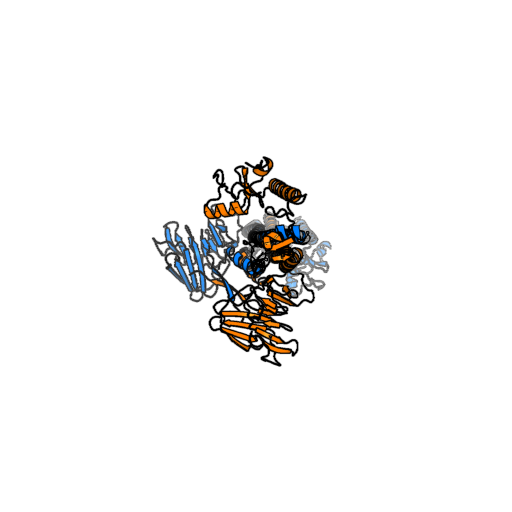-10.93 1 69.88 75 LEU B CA 1
ATOM 4287 C C . LEU B 1 75 ? 26.719 -74.562 -12.008 1 69.88 75 LEU B C 1
ATOM 4289 O O . LEU B 1 75 ? 26.844 -75.75 -12.469 1 69.88 75 LEU B O 1
ATOM 4293 N N . ARG B 1 76 ? 25.922 -73.75 -12.438 1 68 76 ARG B N 1
ATOM 4294 C CA . ARG B 1 76 ? 25.047 -74.125 -13.555 1 68 76 ARG B CA 1
ATOM 4295 C C . ARG B 1 76 ? 25.844 -74.312 -14.836 1 68 76 ARG B C 1
ATOM 4297 O O . ARG B 1 76 ? 25.594 -75.188 -15.617 1 68 76 ARG B O 1
ATOM 4304 N N . ARG B 1 77 ? 26.844 -73.438 -15 1 69 77 ARG B N 1
ATOM 4305 C CA . ARG B 1 77 ? 27.734 -73.562 -16.156 1 69 77 ARG B CA 1
ATOM 4306 C C . ARG B 1 77 ? 28.578 -74.875 -16.062 1 69 77 ARG B C 1
ATOM 4308 O O . ARG B 1 77 ? 28.781 -75.562 -17.062 1 69 77 ARG B O 1
ATOM 4315 N N . GLU B 1 78 ? 29.094 -75 -14.914 1 61.34 78 GLU B N 1
ATOM 4316 C CA . GLU B 1 78 ? 29.875 -76.188 -14.734 1 61.34 78 GLU B CA 1
ATOM 4317 C C . GLU B 1 78 ? 29 -77.438 -14.898 1 61.34 78 GLU B C 1
ATOM 4319 O O . GLU B 1 78 ? 29.438 -78.438 -15.484 1 61.34 78 GLU B O 1
ATOM 4324 N N . ARG B 1 79 ? 27.875 -77.312 -14.383 1 54.19 79 ARG B N 1
ATOM 4325 C CA . ARG B 1 79 ? 26.953 -78.438 -14.633 1 54.19 79 ARG B CA 1
ATOM 4326 C C . ARG B 1 79 ? 26.656 -78.562 -16.125 1 54.19 79 ARG B C 1
ATOM 4328 O O . ARG B 1 79 ? 26.562 -79.688 -16.656 1 54.19 79 ARG B O 1
ATOM 4335 N N . THR B 1 80 ? 26.453 -77.375 -16.688 1 51.88 80 THR B N 1
ATOM 4336 C CA . THR B 1 80 ? 26.234 -77.375 -18.141 1 51.88 80 THR B CA 1
ATOM 4337 C C . THR B 1 80 ? 27.516 -77.812 -18.859 1 51.88 80 THR B C 1
ATOM 4339 O O . THR B 1 80 ? 27.453 -78.562 -19.859 1 51.88 80 THR B O 1
ATOM 4342 N N . GLN B 1 81 ? 28.641 -77.188 -18.547 1 50.69 81 GLN B N 1
ATOM 4343 C CA . GLN B 1 81 ? 29.891 -77.625 -19.156 1 50.69 81 GLN B CA 1
ATOM 4344 C C . GLN B 1 81 ? 30.156 -79.125 -18.812 1 50.69 81 GLN B C 1
ATOM 4346 O O . GLN B 1 81 ? 30.672 -79.875 -19.656 1 50.69 81 GLN B O 1
ATOM 4351 N N . ARG B 1 82 ? 30.094 -79.5 -17.625 1 49.59 82 ARG B N 1
ATOM 4352 C CA . ARG B 1 82 ? 30.172 -80.938 -17.359 1 49.59 82 ARG B CA 1
ATOM 4353 C C . ARG B 1 82 ? 29.078 -81.688 -18.078 1 49.59 82 ARG B C 1
ATOM 4355 O O . ARG B 1 82 ? 29.25 -82.875 -18.438 1 49.59 82 ARG B O 1
ATOM 4362 N N . ALA B 1 83 ? 27.969 -81.125 -18.219 1 45.44 83 ALA B N 1
ATOM 4363 C CA . ALA B 1 83 ? 26.969 -81.75 -19.109 1 45.44 83 ALA B CA 1
ATOM 4364 C C . ALA B 1 83 ? 27.406 -81.625 -20.562 1 45.44 83 ALA B C 1
ATOM 4366 O O . ALA B 1 83 ? 27.078 -82.5 -21.375 1 45.44 83 ALA B O 1
ATOM 4367 N N . THR B 1 84 ? 28 -80.562 -21.078 1 41.78 84 THR B N 1
ATOM 4368 C CA . THR B 1 84 ? 28.516 -80.438 -22.438 1 41.78 84 THR B CA 1
ATOM 4369 C C . THR B 1 84 ? 29.75 -81.312 -22.609 1 41.78 84 THR B C 1
ATOM 4371 O O . THR B 1 84 ? 30.297 -81.375 -23.719 1 41.78 84 THR B O 1
ATOM 4374 N N . SER B 1 85 ? 30.625 -81.438 -21.766 1 40.75 85 SER B N 1
ATOM 4375 C CA . SER B 1 85 ? 31.609 -82.375 -22.188 1 40.75 85 SER B CA 1
ATOM 4376 C C . SER B 1 85 ? 30.938 -83.688 -22.656 1 40.75 85 SER B C 1
ATOM 4378 O O . SER B 1 85 ? 31.125 -84.125 -23.781 1 40.75 85 SER B O 1
ATOM 4380 N N . GLY B 1 86 ? 31.281 -84.938 -22.406 1 42.12 86 GLY B N 1
ATOM 4381 C CA . GLY B 1 86 ? 30.922 -86.125 -23.156 1 42.12 86 GLY B CA 1
ATOM 4382 C C . GLY B 1 86 ? 29.422 -86.375 -23.172 1 42.12 86 GLY B C 1
ATOM 4383 O O . GLY B 1 86 ? 28.859 -86.75 -24.203 1 42.12 86 GLY B O 1
ATOM 4384 N N . THR B 1 87 ? 28.609 -86.625 -22.062 1 47.72 87 THR B N 1
ATOM 4385 C CA . THR B 1 87 ? 27.453 -87.438 -21.859 1 47.72 87 THR B CA 1
ATOM 4386 C C . THR B 1 87 ? 26.156 -86.688 -22.031 1 47.72 87 THR B C 1
ATOM 4388 O O . THR B 1 87 ? 25.062 -87.25 -21.922 1 47.72 87 THR B O 1
ATOM 4391 N N . LYS B 1 88 ? 26 -85.375 -22.141 1 58.22 88 LYS B N 1
ATOM 4392 C CA . LYS B 1 88 ? 24.703 -84.688 -22.094 1 58.22 88 LYS B CA 1
ATOM 4393 C C . LYS B 1 88 ? 24.047 -84.625 -23.469 1 58.22 88 LYS B C 1
ATOM 4395 O O . LYS B 1 88 ? 22.828 -84.5 -23.578 1 58.22 88 LYS B O 1
ATOM 4400 N N . ASP B 1 89 ? 24.766 -84.625 -24.438 1 70.38 89 ASP B N 1
ATOM 4401 C CA . ASP B 1 89 ? 24.266 -84.688 -25.812 1 70.38 89 ASP B CA 1
ATOM 4402 C C . ASP B 1 89 ? 23.656 -86 -26.141 1 70.38 89 ASP B C 1
ATOM 4404 O O . ASP B 1 89 ? 23.312 -86.312 -27.297 1 70.38 89 ASP B O 1
ATOM 4408 N N . PHE B 1 90 ? 23.75 -86.688 -25 1 81.5 90 PHE B N 1
ATOM 4409 C CA . PHE B 1 90 ? 23.25 -88 -25.266 1 81.5 90 PHE B CA 1
ATOM 4410 C C . PHE B 1 90 ? 22 -88.312 -24.453 1 81.5 90 PHE B C 1
ATOM 4412 O O . PHE B 1 90 ? 21.859 -87.812 -23.328 1 81.5 90 PHE B O 1
ATOM 4419 N N . CYS B 1 91 ? 21.062 -88.812 -25.078 1 84.75 91 CYS B N 1
ATOM 4420 C CA . CYS B 1 91 ? 19.859 -89.25 -24.406 1 84.75 91 CYS B CA 1
ATOM 4421 C C . CYS B 1 91 ? 20.188 -90.188 -23.266 1 84.75 91 CYS B C 1
ATOM 4423 O O . CYS B 1 91 ? 20.891 -91.188 -23.453 1 84.75 91 CYS B O 1
ATOM 4425 N N . ILE B 1 92 ? 19.828 -89.875 -22.047 1 78.62 92 ILE B N 1
ATOM 4426 C CA . ILE B 1 92 ? 20.125 -90.625 -20.844 1 78.62 92 ILE B CA 1
ATOM 4427 C C . ILE B 1 92 ? 19.578 -92.062 -20.984 1 78.62 92 ILE B C 1
ATOM 4429 O O . ILE B 1 92 ? 20.219 -93 -20.547 1 78.62 92 ILE B O 1
ATOM 4433 N N . GLN B 1 93 ? 18.516 -92.188 -21.703 1 79.62 93 GLN B N 1
ATOM 4434 C CA . GLN B 1 93 ? 17.844 -93.5 -21.812 1 79.62 93 GLN B CA 1
ATOM 4435 C C . GLN B 1 93 ? 18.484 -94.375 -22.906 1 79.62 93 GLN B C 1
ATOM 4437 O O . GLN B 1 93 ? 18.578 -95.562 -22.766 1 79.62 93 GLN B O 1
ATOM 4442 N N . HIS B 1 94 ? 18.953 -93.688 -24.016 1 83.19 94 HIS B N 1
ATOM 4443 C CA . HIS B 1 94 ? 19.344 -94.438 -25.188 1 83.19 94 HIS B CA 1
ATOM 4444 C C . HIS B 1 94 ? 20.812 -94.25 -25.531 1 83.19 94 HIS B C 1
ATOM 4446 O O . HIS B 1 94 ? 21.328 -94.875 -26.453 1 83.19 94 HIS B O 1
ATOM 4452 N N . SER B 1 95 ? 21.406 -93.375 -24.797 1 83.69 95 SER B N 1
ATOM 4453 C CA . SER B 1 95 ? 22.812 -93.062 -25.016 1 83.69 95 SER B CA 1
ATOM 4454 C C . SER B 1 95 ? 23.062 -92.625 -26.438 1 83.69 95 SER B C 1
ATOM 4456 O O . SER B 1 95 ? 24.078 -92.938 -27.047 1 83.69 95 SER B O 1
ATOM 4458 N N . GLU B 1 96 ? 22.078 -92.125 -27.125 1 86.5 96 GLU B N 1
ATOM 4459 C CA . GLU B 1 96 ? 22.188 -91.5 -28.453 1 86.5 96 GLU B CA 1
ATOM 4460 C C . GLU B 1 96 ? 22.234 -90 -28.375 1 86.5 96 GLU B C 1
ATOM 4462 O O . GLU B 1 96 ? 21.719 -89.375 -27.438 1 86.5 96 GLU B O 1
ATOM 4467 N N . LYS B 1 97 ? 22.969 -89.5 -29.328 1 88.88 97 LYS B N 1
ATOM 4468 C CA . LYS B 1 97 ? 23.031 -88.062 -29.391 1 88.88 97 LYS B CA 1
ATOM 4469 C C . LYS B 1 97 ? 21.641 -87.438 -29.562 1 88.88 97 LYS B C 1
ATOM 4471 O O . LYS B 1 97 ? 20.812 -87.938 -30.312 1 88.88 97 LYS B O 1
ATOM 4476 N N . LEU B 1 98 ? 21.391 -86.375 -28.797 1 90.06 98 LEU B N 1
ATOM 4477 C CA . LEU B 1 98 ? 20.125 -85.688 -28.938 1 90.06 98 LEU B CA 1
ATOM 4478 C C . LEU B 1 98 ? 20.094 -84.875 -30.219 1 90.06 98 LEU B C 1
ATOM 4480 O O . LEU B 1 98 ? 20.859 -83.938 -30.375 1 90.06 98 LEU B O 1
ATOM 4484 N N . LYS B 1 99 ? 19.266 -85.188 -31.172 1 90.06 99 LYS B N 1
ATOM 4485 C CA . LYS B 1 99 ? 19.25 -84.5 -32.469 1 90.06 99 LYS B CA 1
ATOM 4486 C C . LYS B 1 99 ? 17.859 -83.938 -32.781 1 90.06 99 LYS B C 1
ATOM 4488 O O . LYS B 1 99 ? 17.688 -83.188 -33.75 1 90.06 99 LYS B O 1
ATOM 4493 N N . LEU B 1 100 ? 16.906 -84.312 -31.891 1 93.5 100 LEU B N 1
ATOM 4494 C CA . LEU B 1 100 ? 15.539 -83.938 -32.188 1 93.5 100 LEU B CA 1
ATOM 4495 C C . LEU B 1 100 ? 14.93 -83.125 -31.016 1 93.5 100 LEU B C 1
ATOM 4497 O O . LEU B 1 100 ? 15.438 -83.25 -29.891 1 93.5 100 LEU B O 1
ATOM 4501 N N . PHE B 1 101 ? 13.977 -82.312 -31.328 1 93.62 101 PHE B N 1
ATOM 4502 C CA . PHE B 1 101 ? 13.195 -81.562 -30.359 1 93.62 101 PHE B CA 1
ATOM 4503 C C . PHE B 1 101 ? 11.719 -81.938 -30.469 1 93.62 101 PHE B C 1
ATOM 4505 O O . PHE B 1 101 ? 11.125 -81.875 -31.531 1 93.62 101 PHE B O 1
ATOM 4512 N N . CYS B 1 102 ? 11.133 -82.438 -29.453 1 92.94 102 CYS B N 1
ATOM 4513 C CA . CYS B 1 102 ? 9.711 -82.75 -29.406 1 92.94 102 CYS B CA 1
ATOM 4514 C C . CYS B 1 102 ? 8.898 -81.5 -29.078 1 92.94 102 CYS B C 1
ATOM 4516 O O . CYS B 1 102 ? 8.969 -81 -27.953 1 92.94 102 CYS B O 1
ATOM 4518 N N . GLN B 1 103 ? 8.125 -80.938 -29.922 1 88.25 103 GLN B N 1
ATOM 4519 C CA . GLN B 1 103 ? 7.375 -79.688 -29.766 1 88.25 103 GLN B CA 1
ATOM 4520 C C . GLN B 1 103 ? 6.25 -79.875 -28.75 1 88.25 103 GLN B C 1
ATOM 4522 O O . GLN B 1 103 ? 5.887 -78.875 -28.062 1 88.25 103 GLN B O 1
ATOM 4527 N N . ASN B 1 104 ? 5.66 -81.062 -28.766 1 87.25 104 ASN B N 1
ATOM 4528 C CA . ASN B 1 104 ? 4.559 -81.312 -27.844 1 87.25 104 ASN B CA 1
ATOM 4529 C C . ASN B 1 104 ? 5.027 -81.312 -26.391 1 87.25 104 ASN B C 1
ATOM 4531 O O . ASN B 1 104 ? 4.359 -80.75 -25.516 1 87.25 104 ASN B O 1
ATOM 4535 N N . ASP B 1 105 ? 6.16 -81.875 -26.109 1 85.62 105 ASP B N 1
ATOM 4536 C CA . ASP B 1 105 ? 6.664 -82 -24.75 1 85.62 105 ASP B CA 1
ATOM 4537 C C . ASP B 1 105 ? 7.695 -80.875 -24.438 1 85.62 105 ASP B C 1
ATOM 4539 O O . ASP B 1 105 ? 8.109 -80.75 -23.297 1 85.62 105 ASP B O 1
ATOM 4543 N N . GLN B 1 106 ? 8.133 -80.312 -25.469 1 86.56 106 GLN B N 1
ATOM 4544 C CA . GLN B 1 106 ? 9.133 -79.25 -25.375 1 86.56 106 GLN B CA 1
ATOM 4545 C C . GLN B 1 106 ? 10.414 -79.75 -24.734 1 86.56 106 GLN B C 1
ATOM 4547 O O . GLN B 1 106 ? 10.945 -79.125 -23.812 1 86.56 106 GLN B O 1
ATOM 4552 N N . GLN B 1 107 ? 10.867 -80.875 -25.25 1 86.56 107 GLN B N 1
ATOM 4553 C CA . GLN B 1 107 ? 12.062 -81.5 -24.719 1 86.56 107 GLN B CA 1
ATOM 4554 C C . GLN B 1 107 ? 12.969 -82 -25.844 1 86.56 107 GLN B C 1
ATOM 4556 O O . GLN B 1 107 ? 12.492 -82.312 -26.938 1 86.56 107 GLN B O 1
ATOM 4561 N N . LEU B 1 108 ? 14.281 -82 -25.578 1 90.62 108 LEU B N 1
ATOM 4562 C CA . LEU B 1 108 ? 15.258 -82.562 -26.5 1 90.62 108 LEU B CA 1
ATOM 4563 C C . LEU B 1 108 ? 15.266 -84.125 -26.391 1 90.62 108 LEU B C 1
ATOM 4565 O O . LEU B 1 108 ? 15.266 -84.625 -25.281 1 90.62 108 LEU B O 1
ATOM 4569 N N . ILE B 1 109 ? 15.125 -84.75 -27.578 1 89.38 109 ILE B N 1
ATOM 4570 C CA . ILE B 1 109 ? 15.062 -86.188 -27.562 1 89.38 109 ILE B CA 1
ATOM 4571 C C . ILE B 1 109 ? 16 -86.812 -28.625 1 89.38 109 ILE B C 1
ATOM 4573 O O . ILE B 1 109 ? 16.484 -86.062 -29.5 1 89.38 109 ILE B O 1
ATOM 4577 N N . CYS B 1 110 ? 16.375 -88 -28.5 1 88.44 110 CYS B N 1
ATOM 4578 C CA . CYS B 1 110 ? 17.172 -88.688 -29.516 1 88.44 110 CYS B CA 1
ATOM 4579 C C . CYS B 1 110 ? 16.266 -89.375 -30.547 1 88.44 110 CYS B C 1
ATOM 4581 O O . CYS B 1 110 ? 15.047 -89.375 -30.406 1 88.44 110 CYS B O 1
ATOM 4583 N N . VAL B 1 111 ? 16.781 -90 -31.547 1 89.25 111 VAL B N 1
ATOM 4584 C CA . VAL B 1 111 ? 16.047 -90.562 -32.656 1 89.25 111 VAL B CA 1
ATOM 4585 C C . VAL B 1 111 ? 15.273 -91.812 -32.188 1 89.25 111 VAL B C 1
ATOM 4587 O O . VAL B 1 111 ? 14.172 -92.062 -32.656 1 89.25 111 VAL B O 1
ATOM 4590 N N . ILE B 1 112 ? 15.766 -92.438 -31.156 1 89.56 112 ILE B N 1
ATOM 4591 C CA . ILE B 1 112 ? 15.117 -93.625 -30.625 1 89.56 112 ILE B CA 1
ATOM 4592 C C . ILE B 1 112 ? 13.906 -93.188 -29.797 1 89.56 112 ILE B C 1
ATOM 4594 O O . ILE B 1 112 ? 12.859 -93.875 -29.859 1 89.56 112 ILE B O 1
ATOM 4598 N N . CYS B 1 113 ? 14.125 -92.188 -29 1 88.94 113 CYS B N 1
ATOM 4599 C CA . CYS B 1 113 ? 13.039 -91.625 -28.188 1 88.94 113 CYS B CA 1
ATOM 4600 C C . CYS B 1 113 ? 11.836 -91.312 -29.047 1 88.94 113 CYS B C 1
ATOM 4602 O O . CYS B 1 113 ? 10.688 -91.438 -28.625 1 88.94 113 CYS B O 1
ATOM 4604 N N . ARG B 1 114 ? 12.016 -90.75 -30.297 1 88.31 114 ARG B N 1
ATOM 4605 C CA . ARG B 1 114 ? 10.953 -90.375 -31.219 1 88.31 114 ARG B CA 1
ATOM 4606 C C . ARG B 1 114 ? 10.039 -91.562 -31.516 1 88.31 114 ARG B C 1
ATOM 4608 O O . ARG B 1 114 ? 8.82 -91.375 -31.609 1 88.31 114 ARG B O 1
ATOM 4615 N N . ASP B 1 115 ? 10.703 -92.688 -31.609 1 85.81 115 ASP B N 1
ATOM 4616 C CA . ASP B 1 115 ? 9.945 -93.875 -32 1 85.81 115 ASP B CA 1
ATOM 4617 C C . ASP B 1 115 ? 9.43 -94.625 -30.781 1 85.81 115 ASP B C 1
ATOM 4619 O O . ASP B 1 115 ? 8.695 -95.625 -30.906 1 85.81 115 ASP B O 1
ATOM 4623 N N . ALA B 1 116 ? 9.852 -94.125 -29.703 1 85.81 116 ALA B N 1
ATOM 4624 C CA . ALA B 1 116 ? 9.367 -94.75 -28.469 1 85.81 116 ALA B CA 1
ATOM 4625 C C . ALA B 1 116 ? 7.91 -94.375 -28.203 1 85.81 116 ALA B C 1
ATOM 4627 O O . ALA B 1 116 ? 7.387 -93.438 -28.797 1 85.81 116 ALA B O 1
ATOM 4628 N N . GLN B 1 117 ? 7.266 -95.062 -27.312 1 81.38 117 GLN B N 1
ATOM 4629 C CA . GLN B 1 117 ? 5.84 -94.938 -27.031 1 81.38 117 GLN B CA 1
ATOM 4630 C C . GLN B 1 117 ? 5.527 -93.562 -26.469 1 81.38 117 GLN B C 1
ATOM 4632 O O . GLN B 1 117 ? 4.492 -92.938 -26.797 1 81.38 117 GLN B O 1
ATOM 4637 N N . LYS B 1 118 ? 6.438 -93.062 -25.719 1 83.44 118 LYS B N 1
ATOM 4638 C CA . LYS B 1 118 ? 6.211 -91.812 -25.031 1 83.44 118 LYS B CA 1
ATOM 4639 C C . LYS B 1 118 ? 6.047 -90.625 -26.016 1 83.44 118 LYS B C 1
ATOM 4641 O O . LYS B 1 118 ? 5.312 -89.688 -25.75 1 83.44 118 LYS B O 1
ATOM 4646 N N . HIS B 1 119 ? 6.77 -90.688 -27.125 1 85.56 119 HIS B N 1
ATOM 4647 C CA . HIS B 1 119 ? 6.758 -89.625 -28.078 1 85.56 119 HIS B CA 1
ATOM 4648 C C . HIS B 1 119 ? 6.141 -90 -29.406 1 85.56 119 HIS B C 1
ATOM 4650 O O . HIS B 1 119 ? 6.27 -89.312 -30.406 1 85.56 119 HIS B O 1
ATOM 4656 N N . LYS B 1 120 ? 5.508 -91.188 -29.156 1 80.5 120 LYS B N 1
ATOM 4657 C CA . LYS B 1 120 ? 4.844 -91.75 -30.328 1 80.5 120 LYS B CA 1
ATOM 4658 C C . LYS B 1 120 ? 3.725 -90.812 -30.812 1 80.5 120 LYS B C 1
ATOM 4660 O O . LYS B 1 120 ? 2.988 -90.25 -30 1 80.5 120 LYS B O 1
ATOM 4665 N N . LYS B 1 121 ? 3.705 -90.125 -31.984 1 86.62 121 LYS B N 1
ATOM 4666 C CA . LYS B 1 121 ? 2.758 -89.25 -32.688 1 86.62 121 LYS B CA 1
ATOM 4667 C C . LYS B 1 121 ? 2.994 -87.812 -32.375 1 86.62 121 LYS B C 1
ATOM 4669 O O . LYS B 1 121 ? 2.137 -86.938 -32.625 1 86.62 121 LYS B O 1
ATOM 4674 N N . HIS B 1 122 ? 4.012 -87.625 -31.547 1 89.88 122 HIS B N 1
ATOM 4675 C CA . HIS B 1 122 ? 4.324 -86.25 -31.281 1 89.88 122 HIS B CA 1
ATOM 4676 C C . HIS B 1 122 ? 5.004 -85.562 -32.469 1 89.88 122 HIS B C 1
ATOM 4678 O O . HIS B 1 122 ? 5.523 -86.25 -33.344 1 89.88 122 HIS B O 1
ATOM 4684 N N . ASN B 1 123 ? 4.887 -84.25 -32.594 1 91.81 123 ASN B N 1
ATOM 4685 C CA . ASN B 1 123 ? 5.59 -83.562 -33.625 1 91.81 123 ASN B CA 1
ATOM 4686 C C . ASN B 1 123 ? 7.039 -83.25 -33.25 1 91.81 123 ASN B C 1
ATOM 4688 O O . ASN B 1 123 ? 7.309 -82.312 -32.469 1 91.81 123 ASN B O 1
ATOM 4692 N N . CYS B 1 124 ? 8.008 -84.188 -33.688 1 92.38 124 CYS B N 1
ATOM 4693 C CA . CYS B 1 124 ? 9.43 -84.062 -33.406 1 92.38 124 CYS B CA 1
ATOM 4694 C C . CYS B 1 124 ? 10.188 -83.5 -34.594 1 92.38 124 CYS B C 1
ATOM 4696 O O . CYS B 1 124 ? 10.016 -83.938 -35.719 1 92.38 124 CYS B O 1
ATOM 4698 N N . VAL B 1 125 ? 10.938 -82.375 -34.312 1 93.38 125 VAL B N 1
ATOM 4699 C CA . VAL B 1 125 ? 11.672 -81.688 -35.375 1 93.38 125 VAL B CA 1
ATOM 4700 C C . VAL B 1 125 ? 13.156 -81.688 -35.031 1 93.38 125 VAL B C 1
ATOM 4702 O O . VAL B 1 125 ? 13.531 -81.75 -33.875 1 93.38 125 VAL B O 1
ATOM 4705 N N . PRO B 1 126 ? 14 -81.562 -36.156 1 94.19 126 PRO B N 1
ATOM 4706 C CA . PRO B 1 126 ? 15.43 -81.375 -35.875 1 94.19 126 PRO B CA 1
ATOM 4707 C C . PRO B 1 126 ? 15.727 -80.188 -35 1 94.19 126 PRO B C 1
ATOM 4709 O O . PRO B 1 126 ? 15.039 -79.188 -35.125 1 94.19 126 PRO B O 1
ATOM 4712 N N . ILE B 1 127 ? 16.641 -80.25 -34.188 1 92.62 127 ILE B N 1
ATOM 4713 C CA . ILE B 1 127 ? 16.984 -79.25 -33.219 1 92.62 127 ILE B CA 1
ATOM 4714 C C . ILE B 1 127 ? 17.266 -77.938 -33.969 1 92.62 127 ILE B C 1
ATOM 4716 O O . ILE B 1 127 ? 16.875 -76.875 -33.5 1 92.62 127 ILE B O 1
ATOM 4720 N N . ASN B 1 128 ? 17.969 -77.938 -35.031 1 92.75 128 ASN B N 1
ATOM 4721 C CA . ASN B 1 128 ? 18.312 -76.75 -35.812 1 92.75 128 ASN B CA 1
ATOM 4722 C C . ASN B 1 128 ? 17.047 -76 -36.281 1 92.75 128 ASN B C 1
ATOM 4724 O O . ASN B 1 128 ? 16.969 -74.75 -36.219 1 92.75 128 ASN B O 1
ATOM 4728 N N . GLU B 1 129 ? 16.047 -76.812 -36.688 1 93.44 129 GLU B N 1
ATOM 4729 C CA . GLU B 1 129 ? 14.797 -76.188 -37.156 1 93.44 129 GLU B CA 1
ATOM 4730 C C . GLU B 1 129 ? 14 -75.625 -36 1 93.44 129 GLU B C 1
ATOM 4732 O O . GLU B 1 129 ? 13.438 -74.5 -36.125 1 93.44 129 GLU B O 1
ATOM 4737 N N . ALA B 1 130 ? 13.922 -76.375 -34.938 1 93 130 ALA B N 1
ATOM 4738 C CA . ALA B 1 130 ? 13.234 -75.875 -33.75 1 93 130 ALA B CA 1
ATOM 4739 C C . ALA B 1 130 ? 13.906 -74.562 -33.219 1 93 130 ALA B C 1
ATOM 4741 O O . ALA B 1 130 ? 13.227 -73.625 -32.812 1 93 130 ALA B O 1
ATOM 4742 N N . ALA B 1 131 ? 15.234 -74.562 -33.188 1 93.75 131 ALA B N 1
ATOM 4743 C CA . ALA B 1 131 ? 16 -73.438 -32.719 1 93.75 131 ALA B CA 1
ATOM 4744 C C . ALA B 1 131 ? 15.703 -72.188 -33.562 1 93.75 131 ALA B C 1
ATOM 4746 O O . ALA B 1 131 ? 15.508 -71.125 -33.031 1 93.75 131 ALA B O 1
ATOM 4747 N N . GLU B 1 132 ? 15.648 -72.312 -34.844 1 93.56 132 GLU B N 1
ATOM 4748 C CA . GLU B 1 132 ? 15.391 -71.25 -35.75 1 93.56 132 GLU B CA 1
ATOM 4749 C C . GLU B 1 132 ? 14 -70.625 -35.5 1 93.56 132 GLU B C 1
ATOM 4751 O O . GLU B 1 132 ? 13.82 -69.438 -35.531 1 93.56 132 GLU B O 1
ATOM 4756 N N . ASP B 1 133 ? 13.023 -71.5 -35.281 1 93 133 ASP B N 1
ATOM 4757 C CA . ASP B 1 133 ? 11.656 -71.062 -35.031 1 93 133 ASP B CA 1
ATOM 4758 C C . ASP B 1 133 ? 11.57 -70.25 -33.75 1 93 133 ASP B C 1
ATOM 4760 O O . ASP B 1 133 ? 10.945 -69.188 -33.719 1 93 133 ASP B O 1
ATOM 4764 N N . HIS B 1 134 ? 12.148 -70.812 -32.75 1 93.69 134 HIS B N 1
ATOM 4765 C CA . HIS B 1 134 ? 12.125 -70.125 -31.469 1 93.69 134 HIS B CA 1
ATOM 4766 C C . HIS B 1 134 ? 12.93 -68.812 -31.5 1 93.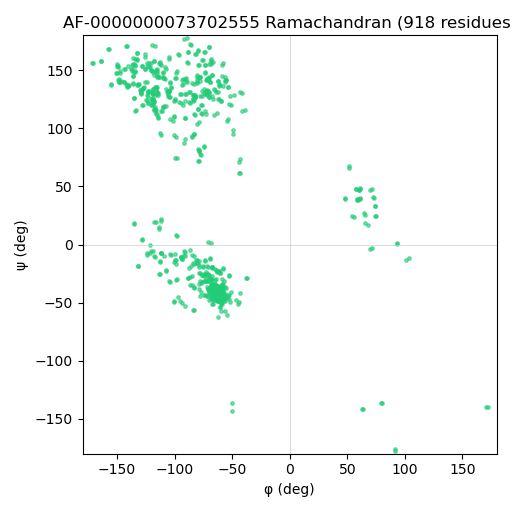69 134 HIS B C 1
ATOM 4768 O O . HIS B 1 134 ? 12.531 -67.812 -30.906 1 93.69 134 HIS B O 1
ATOM 4774 N N . ARG B 1 135 ? 14.078 -68.812 -32.219 1 94.06 135 ARG B N 1
ATOM 4775 C CA . ARG B 1 135 ? 14.867 -67.562 -32.375 1 94.06 135 ARG B CA 1
ATOM 4776 C C . ARG B 1 135 ? 14.062 -66.5 -33.062 1 94.06 135 ARG B C 1
ATOM 4778 O O . ARG B 1 135 ? 14.148 -65.312 -32.688 1 94.06 135 ARG B O 1
ATOM 4785 N N . THR B 1 136 ? 13.234 -66.875 -34.031 1 94.19 136 THR B N 1
ATOM 4786 C CA . THR B 1 136 ? 12.414 -65.938 -34.75 1 94.19 136 THR B CA 1
ATOM 4787 C C . THR B 1 136 ? 11.359 -65.312 -33.844 1 94.19 136 THR B C 1
ATOM 4789 O O . THR B 1 136 ? 11.117 -64.062 -33.875 1 94.19 136 THR B O 1
ATOM 4792 N N . THR B 1 137 ? 10.766 -66.125 -32.969 1 92.5 137 THR B N 1
ATOM 4793 C CA . THR B 1 137 ? 9.766 -65.688 -32.031 1 92.5 137 THR B CA 1
ATOM 4794 C C . THR B 1 137 ? 10.391 -64.688 -31.016 1 92.5 137 THR B C 1
ATOM 4796 O O . THR B 1 137 ? 9.82 -63.656 -30.703 1 92.5 137 THR B O 1
ATOM 4799 N N . ILE B 1 138 ? 11.547 -65.125 -30.547 1 93.81 138 ILE B N 1
ATOM 4800 C CA . ILE B 1 138 ? 12.234 -64.312 -29.531 1 93.81 138 ILE B CA 1
ATOM 4801 C C . ILE B 1 138 ? 12.711 -63 -30.156 1 93.81 138 ILE B C 1
ATOM 4803 O O . ILE B 1 138 ? 12.711 -61.938 -29.5 1 93.81 138 ILE B O 1
ATOM 4807 N N . LYS B 1 139 ? 13.023 -63 -31.438 1 94.19 139 LYS B N 1
ATOM 4808 C CA . LYS B 1 139 ? 13.445 -61.812 -32.125 1 94.19 139 LYS B CA 1
ATOM 4809 C C . LYS B 1 139 ? 12.328 -60.75 -32.156 1 94.19 139 LYS B C 1
ATOM 4811 O O . LYS B 1 139 ? 12.594 -59.562 -32.031 1 94.19 139 LYS B O 1
ATOM 4816 N N . VAL B 1 140 ? 11.086 -61.25 -32.281 1 93.69 140 VAL B N 1
ATOM 4817 C CA . VAL B 1 140 ? 9.945 -60.344 -32.281 1 93.69 140 VAL B CA 1
ATOM 4818 C C . VAL B 1 140 ? 9.797 -59.719 -30.891 1 93.69 140 VAL B C 1
ATOM 4820 O O . VAL B 1 140 ? 9.57 -58.5 -30.781 1 93.69 140 VAL B O 1
ATOM 4823 N N . HIS B 1 141 ? 9.914 -60.594 -29.891 1 92.12 141 HIS B N 1
ATOM 4824 C CA . HIS B 1 141 ? 9.836 -60.094 -28.531 1 92.12 141 HIS B CA 1
ATOM 4825 C C . HIS B 1 141 ? 10.953 -59.094 -28.25 1 92.12 141 HIS B C 1
ATOM 4827 O O . HIS B 1 141 ? 10.734 -58.062 -27.578 1 92.12 141 HIS B O 1
ATOM 4833 N N . LEU B 1 142 ? 12.102 -59.375 -28.781 1 92.56 142 LEU B N 1
ATOM 4834 C CA . LEU B 1 142 ? 13.258 -58.5 -28.578 1 92.56 142 LEU B CA 1
ATOM 4835 C C . LEU B 1 142 ? 13.031 -57.156 -29.234 1 92.56 142 LEU B C 1
ATOM 4837 O O . LEU B 1 142 ? 13.445 -56.125 -28.688 1 92.56 142 LEU B O 1
ATOM 4841 N N . MET B 1 143 ? 12.352 -57.125 -30.359 1 93.38 143 MET B N 1
ATOM 4842 C CA . MET B 1 143 ? 12.047 -55.875 -31.031 1 93.38 143 MET B CA 1
ATOM 4843 C C . MET B 1 143 ? 11.109 -55.031 -30.188 1 93.38 143 MET B C 1
ATOM 4845 O O . MET B 1 143 ? 11.281 -53.812 -30.109 1 93.38 143 MET B O 1
ATOM 4849 N N . HIS B 1 144 ? 10.148 -55.688 -29.531 1 92.25 144 HIS B N 1
ATOM 4850 C CA . HIS B 1 144 ? 9.227 -54.969 -28.641 1 92.25 144 HIS B CA 1
ATOM 4851 C C . HIS B 1 144 ? 9.953 -54.406 -27.422 1 92.25 144 HIS B C 1
ATOM 4853 O O . HIS B 1 144 ? 9.672 -53.281 -27 1 92.25 144 HIS B O 1
ATOM 4859 N N . LEU B 1 145 ? 10.844 -55.188 -26.906 1 92.31 145 LEU B N 1
ATOM 4860 C CA . LEU B 1 145 ? 11.609 -54.75 -25.75 1 92.31 145 LEU B CA 1
ATOM 4861 C C . LEU B 1 145 ? 12.492 -53.562 -26.094 1 92.31 145 LEU B C 1
ATOM 4863 O O . LEU B 1 145 ? 12.617 -52.625 -25.312 1 92.31 145 LEU B O 1
ATOM 4867 N N . LYS B 1 146 ? 13.031 -53.594 -27.281 1 94 146 LYS B N 1
ATOM 4868 C CA . LYS B 1 146 ? 13.883 -52.5 -27.719 1 94 146 LYS B CA 1
ATOM 4869 C C . LYS B 1 146 ? 13.062 -51.219 -27.938 1 94 146 LYS B C 1
ATOM 4871 O O . LYS B 1 146 ? 13.523 -50.125 -27.641 1 94 146 LYS B O 1
ATOM 4876 N N . SER B 1 147 ? 11.914 -51.406 -28.453 1 93.56 147 SER B N 1
ATOM 4877 C CA . SER B 1 147 ? 11.016 -50.25 -28.625 1 93.56 147 SER B CA 1
ATOM 4878 C C . SER B 1 147 ? 10.633 -49.656 -27.281 1 93.56 147 SER B C 1
ATOM 4880 O O . SER B 1 147 ? 10.617 -48.438 -27.141 1 93.56 147 SER B O 1
ATOM 4882 N N . THR B 1 148 ? 10.297 -50.5 -26.344 1 92.94 148 THR B N 1
ATOM 4883 C CA . THR B 1 148 ? 9.953 -50.031 -25 1 92.94 148 THR B CA 1
ATOM 4884 C C . THR B 1 148 ? 11.133 -49.312 -24.359 1 92.94 148 THR B C 1
ATOM 4886 O O . THR B 1 148 ? 10.945 -48.312 -23.672 1 92.94 148 THR B O 1
ATOM 4889 N N . LEU B 1 149 ? 12.32 -49.844 -24.562 1 94.56 149 LEU B N 1
ATOM 4890 C CA . LEU B 1 149 ? 13.523 -49.219 -24.047 1 94.56 149 LEU B CA 1
ATOM 4891 C C . LEU B 1 149 ? 13.672 -47.812 -24.625 1 94.56 149 LEU B C 1
ATOM 4893 O O . LEU B 1 149 ? 14.031 -46.875 -23.891 1 94.56 149 LEU B O 1
ATOM 4897 N N . GLY B 1 150 ? 13.383 -47.688 -25.891 1 95.25 150 GLY B N 1
ATOM 4898 C CA . GLY B 1 150 ? 13.43 -46.375 -26.531 1 95.25 150 GLY B CA 1
ATOM 4899 C C . GLY B 1 150 ? 12.453 -45.375 -25.922 1 95.25 150 GLY B C 1
ATOM 4900 O O . GLY B 1 150 ? 12.797 -44.219 -25.734 1 95.25 150 GLY B O 1
ATOM 4901 N N . ILE B 1 151 ? 11.25 -45.844 -25.609 1 94.69 151 ILE B N 1
ATOM 4902 C CA . ILE B 1 151 ? 10.227 -45 -25 1 94.69 151 ILE B CA 1
ATOM 4903 C C . ILE B 1 151 ? 10.672 -44.531 -23.625 1 94.69 151 ILE B C 1
ATOM 4905 O O . ILE B 1 151 ? 10.539 -43.375 -23.281 1 94.69 151 ILE B O 1
ATOM 4909 N N . TYR B 1 152 ? 11.25 -45.406 -22.859 1 95.56 152 TYR B N 1
ATOM 4910 C CA . TYR B 1 152 ? 11.703 -45.062 -21.516 1 95.56 152 TYR B CA 1
ATOM 4911 C C . TYR B 1 152 ? 12.867 -44.094 -21.562 1 95.56 152 TYR B C 1
ATOM 4913 O O . TYR B 1 152 ? 12.938 -43.156 -20.75 1 95.56 152 TYR B O 1
ATOM 4921 N N . LYS B 1 153 ? 13.734 -44.281 -22.516 1 96.81 153 LYS B N 1
ATOM 4922 C CA . LYS B 1 153 ? 14.859 -43.344 -22.656 1 96.81 153 LYS B CA 1
ATOM 4923 C C . LYS B 1 153 ? 14.383 -41.969 -23.031 1 96.81 153 LYS B C 1
ATOM 4925 O O . LYS B 1 153 ? 14.883 -40.969 -22.516 1 96.81 153 LYS B O 1
ATOM 4930 N N . SER B 1 154 ? 13.461 -41.938 -23.906 1 95.44 154 SER B N 1
ATOM 4931 C CA . SER B 1 154 ? 12.898 -40.656 -24.328 1 95.44 154 SER B CA 1
ATOM 4932 C C . SER B 1 154 ? 12.188 -39.969 -23.172 1 95.44 154 SER B C 1
ATOM 4934 O O . SER B 1 154 ? 12.328 -38.75 -23 1 95.44 154 SER B O 1
ATOM 4936 N N . GLN B 1 155 ? 11.469 -40.719 -22.422 1 95.25 155 GLN B N 1
ATOM 4937 C CA . GLN B 1 155 ? 10.758 -40.188 -21.281 1 95.25 155 GLN B CA 1
ATOM 4938 C C . GLN B 1 155 ? 11.734 -39.625 -20.234 1 95.25 155 GLN B C 1
ATOM 4940 O O . GLN B 1 155 ? 11.484 -38.594 -19.625 1 95.25 155 GLN B O 1
ATOM 4945 N N . LYS B 1 156 ? 12.758 -40.344 -20 1 96.31 156 LYS B N 1
ATOM 4946 C CA . LYS B 1 156 ? 13.766 -39.875 -19.062 1 96.31 156 LYS B CA 1
ATOM 4947 C C . LYS B 1 156 ? 14.367 -38.531 -19.516 1 96.31 156 LYS B C 1
ATOM 4949 O O . LYS B 1 156 ? 14.586 -37.625 -18.703 1 96.31 156 LYS B O 1
ATOM 4954 N N . ALA B 1 157 ? 14.656 -38.5 -20.797 1 95.62 157 ALA B N 1
ATOM 4955 C CA . ALA B 1 157 ? 15.203 -37.281 -21.359 1 95.62 157 ALA B CA 1
ATOM 4956 C C . ALA B 1 157 ? 14.242 -36.094 -21.156 1 95.62 157 ALA B C 1
ATOM 4958 O O . ALA B 1 157 ? 14.664 -35 -20.828 1 95.62 157 ALA B O 1
ATOM 4959 N N . LYS B 1 158 ? 12.953 -36.312 -21.391 1 94.38 158 LYS B N 1
ATOM 4960 C CA . LYS B 1 158 ? 11.938 -35.281 -21.156 1 94.38 158 LYS B CA 1
ATOM 4961 C C . LYS B 1 158 ? 11.914 -34.844 -19.703 1 94.38 158 LYS B C 1
ATOM 4963 O O . LYS B 1 158 ? 11.82 -33.656 -19.406 1 94.38 158 LYS B O 1
ATOM 4968 N N . CYS B 1 159 ? 12.023 -35.781 -18.828 1 95.5 159 CYS B N 1
ATOM 4969 C CA . CYS B 1 159 ? 12.008 -35.5 -17.406 1 95.5 159 CYS B CA 1
ATOM 4970 C C . CYS B 1 159 ? 13.234 -34.688 -17 1 95.5 159 CYS B C 1
ATOM 4972 O O . CYS B 1 159 ? 13.156 -33.812 -16.125 1 95.5 159 CYS B O 1
ATOM 4974 N N . ASP B 1 160 ? 14.328 -35 -17.609 1 96.31 160 ASP B N 1
ATOM 4975 C CA . ASP B 1 160 ? 15.547 -34.219 -17.344 1 96.31 160 ASP B CA 1
ATOM 4976 C C . ASP B 1 160 ? 15.375 -32.75 -17.734 1 96.31 160 ASP B C 1
ATOM 4978 O O . ASP B 1 160 ? 15.781 -31.859 -16.984 1 96.31 160 ASP B O 1
ATOM 4982 N N . LYS B 1 161 ? 14.828 -32.562 -18.844 1 95.62 161 LYS B N 1
ATOM 4983 C CA . LYS B 1 161 ? 14.578 -31.188 -19.297 1 95.62 161 LYS B CA 1
ATOM 4984 C C . LYS B 1 161 ? 13.586 -30.484 -18.391 1 95.62 161 LYS B C 1
ATOM 4986 O O . LYS B 1 161 ? 13.75 -29.297 -18.094 1 95.62 161 LYS B O 1
ATOM 4991 N N . MET B 1 162 ? 12.594 -31.172 -17.969 1 96.25 162 MET B N 1
ATOM 4992 C CA . MET B 1 162 ? 11.602 -30.594 -17.078 1 96.25 162 MET B CA 1
ATOM 4993 C C . MET B 1 162 ? 12.234 -30.203 -15.742 1 96.25 162 MET B C 1
ATOM 4995 O O . MET B 1 162 ? 11.93 -29.156 -15.18 1 96.25 162 MET B O 1
ATOM 4999 N N . ALA B 1 163 ? 13.078 -31.109 -15.25 1 96.69 163 ALA B N 1
ATOM 5000 C CA . ALA B 1 163 ? 13.773 -30.828 -14 1 96.69 163 ALA B CA 1
ATOM 5001 C C . ALA B 1 163 ? 14.578 -29.531 -14.094 1 96.69 163 ALA B C 1
ATOM 5003 O O . ALA B 1 163 ? 14.547 -28.703 -13.18 1 96.69 163 ALA B O 1
ATOM 5004 N N . SER B 1 164 ? 15.258 -29.391 -15.172 1 97.19 164 SER B N 1
ATOM 5005 C CA . SER B 1 164 ? 16.047 -28.172 -15.391 1 97.19 164 SER B CA 1
ATOM 5006 C C . SER B 1 164 ? 15.141 -26.953 -15.539 1 97.19 164 SER B C 1
ATOM 5008 O O . SER B 1 164 ? 15.461 -25.875 -15.031 1 97.19 164 SER B O 1
ATOM 5010 N N . HIS B 1 165 ? 14.078 -27.094 -16.219 1 97.19 165 HIS B N 1
ATOM 5011 C CA . HIS B 1 165 ? 13.148 -26 -16.438 1 97.19 165 HIS B CA 1
ATOM 5012 C C . HIS B 1 165 ? 12.508 -25.531 -15.141 1 97.19 165 HIS B C 1
ATOM 5014 O O . HIS B 1 165 ? 12.258 -24.344 -14.961 1 97.19 165 HIS B O 1
ATOM 5020 N N . ILE B 1 166 ? 12.211 -26.422 -14.273 1 98 166 ILE B N 1
ATOM 5021 C CA . ILE B 1 166 ? 11.641 -26.078 -12.977 1 98 166 ILE B CA 1
ATOM 5022 C C . ILE B 1 166 ? 12.562 -25.109 -12.242 1 98 166 ILE B C 1
ATOM 5024 O O . ILE B 1 166 ? 12.102 -24.109 -11.688 1 98 166 ILE B O 1
ATOM 5028 N N . LYS B 1 167 ? 13.812 -25.344 -12.297 1 98 167 LYS B N 1
ATOM 5029 C CA . LYS B 1 167 ? 14.797 -24.484 -11.648 1 98 167 LYS B CA 1
ATOM 5030 C C . LYS B 1 167 ? 14.844 -23.109 -12.305 1 98 167 LYS B C 1
ATOM 5032 O O . LYS B 1 167 ? 14.906 -22.094 -11.617 1 98 167 LYS B O 1
ATOM 5037 N N . ILE B 1 168 ? 14.797 -23.109 -13.547 1 97.44 168 ILE B N 1
ATOM 5038 C CA . ILE B 1 168 ? 14.836 -21.859 -14.289 1 97.44 168 ILE B CA 1
ATOM 5039 C C . ILE B 1 168 ? 13.586 -21.047 -13.984 1 97.44 168 ILE B C 1
ATOM 5041 O O . ILE B 1 168 ? 13.664 -19.828 -13.758 1 97.44 168 ILE B O 1
ATOM 5045 N N . GLN B 1 169 ? 12.43 -21.719 -14.023 1 97.31 169 GLN B N 1
ATOM 5046 C CA . GLN B 1 169 ? 11.18 -21.047 -13.688 1 97.31 169 GLN B CA 1
ATOM 5047 C C . GLN B 1 169 ? 11.266 -20.391 -12.312 1 97.31 169 GLN B C 1
ATOM 5049 O O . GLN B 1 169 ? 10.828 -19.25 -12.141 1 97.31 169 GLN B O 1
ATOM 5054 N N . ALA B 1 170 ? 11.773 -21.125 -11.359 1 98.38 170 ALA B N 1
ATOM 5055 C CA . ALA B 1 170 ? 11.867 -20.625 -9.992 1 98.38 170 ALA B CA 1
ATOM 5056 C C . ALA B 1 170 ? 12.75 -19.375 -9.922 1 98.38 170 ALA B C 1
ATOM 5058 O O . ALA B 1 170 ? 12.383 -18.375 -9.289 1 98.38 170 ALA B O 1
ATOM 5059 N N . GLN B 1 171 ? 13.859 -19.438 -10.578 1 98.19 171 GLN B N 1
ATOM 5060 C CA . GLN B 1 171 ? 14.781 -18.297 -10.586 1 98.19 171 GLN B CA 1
ATOM 5061 C C . GLN B 1 171 ? 14.133 -17.078 -11.234 1 98.19 171 GLN B C 1
ATOM 5063 O O . GLN B 1 171 ? 14.242 -15.961 -10.719 1 98.19 171 GLN B O 1
ATOM 5068 N N . GLN B 1 172 ? 13.523 -17.297 -12.328 1 97.06 172 GLN B N 1
ATOM 5069 C CA . GLN B 1 172 ? 12.875 -16.203 -13.047 1 97.06 172 GLN B CA 1
ATOM 5070 C C . GLN B 1 172 ? 11.727 -15.625 -12.234 1 97.06 172 GLN B C 1
ATOM 5072 O O . GLN B 1 172 ? 11.539 -14.406 -12.188 1 97.06 172 GLN B O 1
ATOM 5077 N N . THR B 1 173 ? 10.953 -16.469 -11.656 1 97.94 173 THR B N 1
ATOM 5078 C CA . THR B 1 173 ? 9.836 -16.031 -10.828 1 97.94 173 THR B CA 1
ATOM 5079 C C . THR B 1 173 ? 10.328 -15.211 -9.641 1 97.94 173 THR B C 1
ATOM 5081 O O . THR B 1 173 ? 9.758 -14.164 -9.328 1 97.94 173 THR B O 1
ATOM 5084 N N . GLU B 1 174 ? 11.383 -15.695 -8.992 1 98.25 174 GLU B N 1
ATOM 5085 C CA . GLU B 1 174 ? 11.977 -14.953 -7.883 1 98.25 174 GLU B CA 1
ATOM 5086 C C . GLU B 1 174 ? 12.43 -13.57 -8.328 1 98.25 174 GLU B C 1
ATOM 5088 O O . GLU B 1 174 ? 12.188 -12.578 -7.637 1 98.25 174 GLU B O 1
ATOM 5093 N N . ASN B 1 175 ? 13.055 -13.555 -9.453 1 97.94 175 ASN B N 1
ATOM 5094 C CA . ASN B 1 175 ? 13.539 -12.281 -9.984 1 97.94 175 ASN B CA 1
ATOM 5095 C C . ASN B 1 175 ? 12.383 -11.328 -10.289 1 97.94 175 ASN B C 1
ATOM 5097 O O . ASN B 1 175 ? 12.477 -10.125 -10.039 1 97.94 175 ASN B O 1
ATOM 5101 N N . THR B 1 176 ? 11.352 -11.852 -10.859 1 97.69 176 THR B N 1
ATOM 5102 C CA . THR B 1 176 ? 10.188 -11.031 -11.164 1 97.69 176 THR B CA 1
ATOM 5103 C C . THR B 1 176 ? 9.555 -10.484 -9.891 1 97.69 176 THR B C 1
ATOM 5105 O O . THR B 1 176 ? 9.156 -9.32 -9.844 1 97.69 176 THR B O 1
ATOM 5108 N N . ILE B 1 177 ? 9.445 -11.312 -8.867 1 98.12 177 ILE B N 1
ATOM 5109 C CA . ILE B 1 177 ? 8.906 -10.875 -7.578 1 98.12 177 ILE B CA 1
ATOM 5110 C C . ILE B 1 177 ? 9.75 -9.727 -7.039 1 98.12 177 ILE B C 1
ATOM 5112 O O . ILE B 1 177 ? 9.211 -8.688 -6.641 1 98.12 177 ILE B O 1
ATOM 5116 N N . LYS B 1 178 ? 11.055 -9.875 -7.055 1 98.19 178 LYS B N 1
ATOM 5117 C CA . LYS B 1 178 ? 11.961 -8.844 -6.559 1 98.19 178 LYS B CA 1
ATOM 5118 C C . LYS B 1 178 ? 11.789 -7.543 -7.344 1 98.19 178 LYS B C 1
ATOM 5120 O O . LYS B 1 178 ? 11.789 -6.457 -6.762 1 98.19 178 LYS B O 1
ATOM 5125 N N . LYS B 1 179 ? 11.641 -7.688 -8.609 1 97.75 179 LYS B N 1
ATOM 5126 C CA . LYS B 1 179 ? 11.469 -6.516 -9.469 1 97.75 179 LYS B CA 1
ATOM 5127 C C . LYS B 1 179 ? 10.18 -5.781 -9.141 1 97.75 179 LYS B C 1
ATOM 5129 O O . LYS B 1 179 ? 10.156 -4.551 -9.07 1 97.75 179 LYS B O 1
ATOM 5134 N N . GLU B 1 180 ? 9.117 -6.516 -8.984 1 97.62 180 GLU B N 1
ATOM 5135 C CA . GLU B 1 180 ? 7.832 -5.914 -8.648 1 97.62 180 GLU B CA 1
ATOM 5136 C C . GLU B 1 180 ? 7.879 -5.219 -7.293 1 97.62 180 GLU B C 1
ATOM 5138 O O . GLU B 1 180 ? 7.34 -4.121 -7.129 1 97.62 180 GLU B O 1
ATOM 5143 N N . PHE B 1 181 ? 8.547 -5.816 -6.281 1 98.31 181 PHE B N 1
ATOM 5144 C CA . PHE B 1 181 ? 8.664 -5.207 -4.961 1 98.31 181 PHE B CA 1
ATOM 5145 C C . PHE B 1 181 ? 9.531 -3.957 -5.016 1 98.31 181 PHE B C 1
ATOM 5147 O O . PHE B 1 181 ? 9.312 -3.008 -4.262 1 98.31 181 PHE B O 1
ATOM 5154 N N . GLN B 1 182 ? 10.516 -4.008 -5.914 1 98.19 182 GLN B N 1
ATOM 5155 C CA . GLN B 1 182 ? 11.367 -2.832 -6.07 1 98.19 182 GLN B CA 1
ATOM 5156 C C . GLN B 1 182 ? 10.547 -1.611 -6.48 1 98.19 182 GLN B C 1
ATOM 5158 O O . GLN B 1 182 ? 10.859 -0.488 -6.078 1 98.19 182 GLN B O 1
ATOM 5163 N N . LYS B 1 183 ? 9.531 -1.785 -7.273 1 97.5 183 LYS B N 1
ATOM 5164 C CA . LYS B 1 183 ? 8.641 -0.692 -7.648 1 97.5 183 LYS B CA 1
ATOM 5165 C C . LYS B 1 183 ? 7.949 -0.102 -6.422 1 97.5 183 LYS B C 1
ATOM 5167 O O . LYS B 1 183 ? 7.805 1.117 -6.309 1 97.5 183 LYS B O 1
ATOM 5172 N N . LEU B 1 184 ? 7.496 -0.955 -5.52 1 98.31 184 LEU B N 1
ATOM 5173 C CA . LEU B 1 184 ? 6.832 -0.506 -4.301 1 98.31 184 LEU B CA 1
ATOM 5174 C C . LEU B 1 184 ? 7.805 0.25 -3.4 1 98.31 184 LEU B C 1
ATOM 5176 O O . LEU B 1 184 ? 7.457 1.293 -2.844 1 98.31 184 LEU B O 1
ATOM 5180 N N . TYR B 1 185 ? 9.086 -0.266 -3.309 1 98.5 185 TYR B N 1
ATOM 5181 C CA . TYR B 1 185 ? 10.102 0.394 -2.494 1 98.5 185 TYR B CA 1
ATOM 5182 C C . TYR B 1 185 ? 10.43 1.774 -3.047 1 98.5 185 TYR B C 1
ATOM 5184 O O . TYR B 1 185 ? 10.562 2.738 -2.289 1 98.5 185 TYR B O 1
ATOM 5192 N N . GLN B 1 186 ? 10.539 1.806 -4.344 1 98.38 186 GLN B N 1
ATOM 5193 C CA . GLN B 1 186 ? 10.852 3.082 -4.977 1 98.38 186 GLN B CA 1
ATOM 5194 C C . GLN B 1 186 ? 9.734 4.102 -4.742 1 98.38 186 GLN B C 1
ATOM 5196 O O . GLN B 1 186 ? 10.008 5.27 -4.469 1 98.38 186 GLN B O 1
ATOM 5201 N N . PHE B 1 187 ? 8.531 3.697 -4.832 1 98.69 187 PHE B N 1
ATOM 5202 C CA . PHE B 1 187 ? 7.391 4.562 -4.555 1 98.69 187 PHE B CA 1
ATOM 5203 C C . PHE B 1 187 ? 7.438 5.078 -3.123 1 98.69 187 PHE B C 1
ATOM 5205 O O . PHE B 1 187 ? 7.262 6.277 -2.883 1 98.69 187 PHE B O 1
ATOM 5212 N N . LEU B 1 188 ? 7.621 4.168 -2.16 1 98.44 188 LEU B N 1
ATOM 5213 C CA . LEU B 1 188 ? 7.633 4.555 -0.752 1 98.44 188 LEU B CA 1
ATOM 5214 C C . LEU B 1 188 ? 8.766 5.535 -0.467 1 98.44 188 LEU B C 1
ATOM 5216 O O . LEU B 1 188 ? 8.57 6.516 0.256 1 98.44 188 LEU B O 1
ATOM 5220 N N . ARG B 1 189 ? 9.938 5.266 -1.054 1 98.44 189 ARG B N 1
ATOM 5221 C CA . ARG B 1 189 ? 11.078 6.156 -0.856 1 98.44 189 ARG B CA 1
ATOM 5222 C C . ARG B 1 189 ? 10.781 7.555 -1.388 1 98.44 189 ARG B C 1
ATOM 5224 O O . ARG B 1 189 ? 11.078 8.555 -0.728 1 98.44 189 ARG B O 1
ATOM 5231 N N . ALA B 1 190 ? 10.195 7.586 -2.549 1 98.5 190 ALA B N 1
ATOM 5232 C CA . ALA B 1 190 ? 9.852 8.875 -3.146 1 98.5 190 ALA B CA 1
ATOM 5233 C C . ALA B 1 190 ? 8.82 9.617 -2.305 1 98.5 190 ALA B C 1
ATOM 5235 O O . ALA B 1 190 ? 8.938 10.828 -2.094 1 98.5 190 ALA B O 1
ATOM 5236 N N . GLU B 1 191 ? 7.781 8.93 -1.853 1 98.56 191 GLU B N 1
ATOM 5237 C CA . GLU B 1 191 ? 6.742 9.531 -1.022 1 98.56 191 GLU B CA 1
ATOM 5238 C C . GLU B 1 191 ? 7.312 10.016 0.306 1 98.56 191 GLU B C 1
ATOM 5240 O O . GLU B 1 191 ? 6.953 11.102 0.782 1 98.56 191 GLU B O 1
ATOM 5245 N N . GLU B 1 192 ? 8.156 9.211 0.933 1 98.5 192 GLU B N 1
ATOM 5246 C CA . GLU B 1 192 ? 8.773 9.578 2.201 1 98.5 192 GLU B CA 1
ATOM 5247 C C . GLU B 1 192 ? 9.586 10.859 2.068 1 98.5 192 GLU B C 1
ATOM 5249 O O . GLU B 1 192 ? 9.445 11.781 2.879 1 98.5 192 GLU B O 1
ATOM 5254 N N . VAL B 1 193 ? 10.406 10.938 1.025 1 98.5 193 VAL B N 1
ATOM 5255 C CA . VAL B 1 193 ? 11.242 12.109 0.788 1 98.5 193 VAL B CA 1
ATOM 5256 C C . VAL B 1 193 ? 10.367 13.328 0.525 1 98.5 193 VAL B C 1
ATOM 5258 O O . VAL B 1 193 ? 10.633 14.414 1.047 1 98.5 193 VAL B O 1
ATOM 5261 N N . ALA B 1 194 ? 9.336 13.18 -0.238 1 98.56 194 ALA B N 1
ATOM 5262 C CA . ALA B 1 194 ? 8.445 14.281 -0.576 1 98.56 194 ALA B CA 1
ATOM 5263 C C . ALA B 1 194 ? 7.754 14.828 0.669 1 98.56 194 ALA B C 1
ATOM 5265 O O . ALA B 1 194 ? 7.605 16.047 0.823 1 98.56 194 ALA B O 1
ATOM 5266 N N . ARG B 1 195 ? 7.289 13.961 1.536 1 98.44 195 ARG B N 1
ATOM 5267 C CA . ARG B 1 195 ? 6.59 14.375 2.748 1 98.44 195 ARG B CA 1
ATOM 5268 C C . ARG B 1 195 ? 7.543 15.07 3.721 1 98.44 195 ARG B C 1
ATOM 5270 O O . ARG B 1 195 ? 7.176 16.062 4.352 1 98.44 195 ARG B O 1
ATOM 5277 N N . ILE B 1 196 ? 8.758 14.539 3.879 1 98.62 196 ILE B N 1
ATOM 5278 C CA . ILE B 1 196 ? 9.75 15.156 4.742 1 98.62 196 ILE B CA 1
ATOM 5279 C C . ILE B 1 196 ? 10.125 16.531 4.195 1 98.62 196 ILE B C 1
ATOM 5281 O O . ILE B 1 196 ? 10.242 17.5 4.953 1 98.62 196 ILE B O 1
ATOM 5285 N N . ASP B 1 197 ? 10.266 16.625 2.877 1 98.62 197 ASP B N 1
ATOM 5286 C CA . ASP B 1 197 ? 10.578 17.891 2.234 1 98.62 197 ASP B CA 1
ATOM 5287 C C . ASP B 1 197 ? 9.469 18.922 2.477 1 98.62 197 ASP B C 1
ATOM 5289 O O . ASP B 1 197 ? 9.742 20.109 2.65 1 98.62 197 ASP B O 1
ATOM 5293 N N . ALA B 1 198 ? 8.281 18.484 2.43 1 98.56 198 ALA B N 1
ATOM 5294 C CA . ALA B 1 198 ? 7.152 19.375 2.682 1 98.56 198 ALA B CA 1
ATOM 5295 C C . ALA B 1 198 ? 7.207 19.938 4.098 1 98.56 198 ALA B C 1
ATOM 5297 O O . ALA B 1 198 ? 6.922 21.125 4.312 1 98.56 198 ALA B O 1
ATOM 5298 N N . VAL B 1 199 ? 7.551 19.109 5.086 1 98.69 199 VAL B N 1
ATOM 5299 C CA . VAL B 1 199 ? 7.691 19.547 6.473 1 98.69 199 VAL B CA 1
ATOM 5300 C C . VAL B 1 199 ? 8.805 20.594 6.578 1 98.69 199 VAL B C 1
ATOM 5302 O O . VAL B 1 199 ? 8.625 21.641 7.203 1 98.69 199 VAL B O 1
ATOM 5305 N N . ARG B 1 200 ? 9.922 20.328 5.957 1 98.56 200 ARG B N 1
ATOM 5306 C CA . ARG B 1 200 ? 11.086 21.203 6.02 1 98.56 200 ARG B CA 1
ATOM 5307 C C . ARG B 1 200 ? 10.797 22.547 5.355 1 98.56 200 ARG B C 1
ATOM 5309 O O . ARG B 1 200 ? 11.234 23.594 5.844 1 98.56 200 ARG B O 1
ATOM 5316 N N . LYS B 1 201 ? 10.109 22.484 4.27 1 98.56 201 LYS B N 1
ATOM 5317 C CA . LYS B 1 201 ? 9.742 23.719 3.582 1 98.56 201 LYS B CA 1
ATOM 5318 C C . LYS B 1 201 ? 8.844 24.594 4.457 1 98.56 201 LYS B C 1
ATOM 5320 O O . LYS B 1 201 ? 9.047 25.812 4.555 1 98.56 201 LYS B O 1
ATOM 5325 N N . GLU B 1 202 ? 7.812 24 5.059 1 98.56 202 GLU B N 1
ATOM 5326 C CA . GLU B 1 202 ? 6.941 24.75 5.949 1 98.56 202 GLU B CA 1
ATOM 5327 C C . GLU B 1 202 ? 7.715 25.297 7.148 1 98.56 202 GLU B C 1
ATOM 5329 O O . GLU B 1 202 ? 7.5 26.438 7.566 1 98.56 202 GLU B O 1
ATOM 5334 N N . GLU B 1 203 ? 8.578 24.469 7.727 1 98.56 203 GLU B N 1
ATOM 5335 C CA . GLU B 1 203 ? 9.406 24.891 8.844 1 98.56 203 GLU B CA 1
ATOM 5336 C C . GLU B 1 203 ? 10.242 26.109 8.484 1 98.56 203 GLU B C 1
ATOM 5338 O O . GLU B 1 203 ? 10.328 27.062 9.258 1 98.56 203 GLU B O 1
ATOM 5343 N N . LYS B 1 204 ? 10.867 26.109 7.336 1 98.31 204 LYS B N 1
ATOM 5344 C CA . LYS B 1 204 ? 11.703 27.219 6.891 1 98.31 204 LYS B CA 1
ATOM 5345 C C . LYS B 1 204 ? 10.883 28.5 6.754 1 98.31 204 LYS B C 1
ATOM 5347 O O . LYS B 1 204 ? 11.305 29.562 7.223 1 98.31 204 LYS B O 1
ATOM 5352 N N . VAL B 1 205 ? 9.758 28.391 6.137 1 98.25 205 VAL B N 1
ATOM 5353 C CA . VAL B 1 205 ? 8.891 29.547 5.906 1 98.25 205 VAL B CA 1
ATOM 5354 C C . VAL B 1 205 ? 8.43 30.125 7.242 1 98.25 205 VAL B C 1
ATOM 5356 O O . VAL B 1 205 ? 8.508 31.344 7.461 1 98.25 205 VAL B O 1
ATOM 5359 N N . LYS B 1 206 ? 7.965 29.297 8.141 1 97.88 206 LYS B N 1
ATOM 5360 C CA . LYS B 1 206 ? 7.438 29.75 9.422 1 97.88 206 LYS B CA 1
ATOM 5361 C C . LYS B 1 206 ? 8.555 30.266 10.328 1 97.88 206 LYS B C 1
ATOM 5363 O O . LYS B 1 206 ? 8.367 31.25 11.047 1 97.88 206 LYS B O 1
ATOM 5368 N N . SER B 1 207 ? 9.703 29.625 10.312 1 97.69 207 SER B N 1
ATOM 5369 C CA . SER B 1 207 ? 10.852 30.094 11.078 1 97.69 207 SER B CA 1
ATOM 5370 C C . SER B 1 207 ? 11.32 31.469 10.602 1 97.69 207 SER B C 1
ATOM 5372 O O . SER B 1 207 ? 11.641 32.344 11.414 1 97.69 207 SER B O 1
ATOM 5374 N N . GLU B 1 208 ? 11.328 31.625 9.297 1 97.44 208 GLU B N 1
ATOM 5375 C CA . GLU B 1 208 ? 11.734 32.906 8.734 1 97.44 208 GLU B CA 1
ATOM 5376 C C . GLU B 1 208 ? 10.75 34.031 9.117 1 97.44 208 GLU B C 1
ATOM 5378 O O . GLU B 1 208 ? 11.156 35.125 9.477 1 97.44 208 GLU B O 1
ATOM 5383 N N . ALA B 1 209 ? 9.516 33.688 9.039 1 97 209 ALA B N 1
ATOM 5384 C CA . ALA B 1 209 ? 8.484 34.656 9.422 1 97 209 ALA B CA 1
ATOM 5385 C C . ALA B 1 209 ? 8.625 35.031 10.891 1 97 209 ALA B C 1
ATOM 5387 O O . ALA B 1 209 ? 8.5 36.219 11.234 1 97 209 ALA B O 1
ATOM 5388 N N . MET B 1 210 ? 8.875 34.062 11.75 1 96.19 210 MET B N 1
ATOM 5389 C CA . MET B 1 210 ? 9.031 34.344 13.18 1 96.19 210 MET B CA 1
ATOM 5390 C C . MET B 1 210 ? 10.289 35.156 13.445 1 96.19 210 MET B C 1
ATOM 5392 O O . MET B 1 210 ? 10.289 36.062 14.289 1 96.19 210 MET B O 1
ATOM 5396 N N . ASN B 1 211 ? 11.32 34.906 12.719 1 96.62 211 ASN B N 1
ATOM 5397 C CA . ASN B 1 211 ? 12.562 35.656 12.859 1 96.62 211 ASN B CA 1
ATOM 5398 C C . ASN B 1 211 ? 12.391 37.125 12.469 1 96.62 211 ASN B C 1
ATOM 5400 O O . ASN B 1 211 ? 12.953 38 13.109 1 96.62 211 ASN B O 1
ATOM 5404 N N . ILE B 1 212 ? 11.711 37.344 11.398 1 96.69 212 ILE B N 1
ATOM 5405 C CA . ILE B 1 212 ? 11.43 38.719 10.969 1 96.69 212 ILE B CA 1
ATOM 5406 C C . ILE B 1 212 ? 10.672 39.438 12.07 1 96.69 212 ILE B C 1
ATOM 5408 O O . ILE B 1 212 ? 10.984 40.594 12.375 1 96.69 212 ILE B O 1
ATOM 5412 N N . ARG B 1 213 ? 9.727 38.781 12.68 1 95.62 213 ARG B N 1
ATOM 5413 C CA . ARG B 1 213 ? 8.969 39.406 13.773 1 95.62 213 ARG B CA 1
ATOM 5414 C C . ARG B 1 213 ? 9.875 39.719 14.961 1 95.62 213 ARG B C 1
ATOM 5416 O O . ARG B 1 213 ? 9.758 40.781 15.562 1 95.62 213 ARG B O 1
ATOM 5423 N N . ILE B 1 214 ? 10.758 38.812 15.242 1 96.56 214 ILE B N 1
ATOM 5424 C CA . ILE B 1 214 ? 11.688 39 16.359 1 96.56 214 ILE B CA 1
ATOM 5425 C C . ILE B 1 214 ? 12.586 40.188 16.078 1 96.56 214 ILE B C 1
ATOM 5427 O O . ILE B 1 214 ? 12.828 41.031 16.969 1 96.56 214 ILE B O 1
ATOM 5431 N N . VAL B 1 215 ? 13.039 40.344 14.836 1 96.75 215 VAL B N 1
ATOM 5432 C CA . VAL B 1 215 ? 13.914 41.438 14.453 1 96.75 215 VAL B CA 1
ATOM 5433 C C . VAL B 1 215 ? 13.156 42.781 14.594 1 96.75 215 VAL B C 1
ATOM 5435 O O . VAL B 1 215 ? 13.695 43.75 15.109 1 96.75 215 VAL B O 1
ATOM 5438 N N . ASN B 1 216 ? 11.898 42.75 14.164 1 95.62 216 ASN B N 1
ATOM 5439 C CA . ASN B 1 216 ? 11.078 43.969 14.266 1 95.62 216 ASN B CA 1
ATOM 5440 C C . ASN B 1 216 ? 10.828 44.344 15.719 1 95.62 216 ASN B C 1
ATOM 5442 O O . ASN B 1 216 ? 10.922 45.531 16.078 1 95.62 216 ASN B O 1
ATOM 5446 N N . LEU B 1 217 ? 10.484 43.375 16.516 1 96.12 217 LEU B N 1
ATOM 5447 C CA . LEU B 1 217 ? 10.242 43.656 17.938 1 96.12 217 LEU B CA 1
ATOM 5448 C C . LEU B 1 217 ? 11.508 44.156 18.609 1 96.12 217 LEU B C 1
ATOM 5450 O O . LEU B 1 217 ? 11.453 45.062 19.453 1 96.12 217 LEU B O 1
ATOM 5454 N N . SER B 1 218 ? 12.641 43.594 18.25 1 96.62 218 SER B N 1
ATOM 5455 C CA . SER B 1 218 ? 13.914 44.031 18.812 1 96.62 218 SER B CA 1
ATOM 5456 C C . SER B 1 218 ? 14.219 45.469 18.453 1 96.62 218 SER B C 1
ATOM 5458 O O . SER B 1 218 ? 14.734 46.25 19.281 1 96.62 218 SER B O 1
ATOM 5460 N N . ALA B 1 219 ? 13.883 45.844 17.219 1 95.12 219 ALA B N 1
ATOM 5461 C CA . ALA B 1 219 ? 14.086 47.219 16.781 1 95.12 219 ALA B CA 1
ATOM 5462 C C . ALA B 1 219 ? 13.203 48.188 17.562 1 95.12 219 ALA B C 1
ATOM 5464 O O . ALA B 1 219 ? 13.648 49.25 17.969 1 95.12 219 ALA B O 1
ATOM 5465 N N . GLU B 1 220 ? 11.969 47.75 17.75 1 93.94 220 GLU B N 1
ATOM 5466 C CA . GLU B 1 220 ? 11.039 48.594 18.516 1 93.94 220 GLU B CA 1
ATOM 5467 C C . GLU B 1 220 ? 11.477 48.719 19.969 1 93.94 220 GLU B C 1
ATOM 5469 O O . GLU B 1 220 ? 11.367 49.781 20.562 1 93.94 220 GLU B O 1
ATOM 5474 N N . ILE B 1 221 ? 11.953 47.656 20.547 1 95.88 221 ILE B N 1
ATOM 5475 C CA . ILE B 1 221 ? 12.422 47.656 21.922 1 95.88 221 ILE B CA 1
ATOM 5476 C C . ILE B 1 221 ? 13.617 48.594 22.078 1 95.88 221 ILE B C 1
ATOM 5478 O O . ILE B 1 221 ? 13.68 49.375 23.016 1 95.88 221 ILE B O 1
ATOM 5482 N N . SER B 1 222 ? 14.484 48.562 21.125 1 95.5 222 SER B N 1
ATOM 5483 C CA . SER B 1 222 ? 15.648 49.469 21.141 1 95.5 222 SER B CA 1
ATOM 5484 C C . SER B 1 222 ? 15.234 50.906 21.031 1 95.5 222 SER B C 1
ATOM 5486 O O . SER B 1 222 ? 15.766 51.781 21.734 1 95.5 222 SER B O 1
ATOM 5488 N N . SER B 1 223 ? 14.328 51.156 20.156 1 92.81 223 SER B N 1
ATOM 5489 C CA . SER B 1 223 ? 13.844 52.531 19.969 1 92.81 223 SER B CA 1
ATOM 5490 C C . SER B 1 223 ? 13.172 53.031 21.234 1 92.81 223 SER B C 1
ATOM 5492 O O . SER B 1 223 ? 13.438 54.188 21.656 1 92.81 223 SER B O 1
ATOM 5494 N N . LEU B 1 224 ? 12.32 52.188 21.828 1 93.19 224 LEU B N 1
ATOM 5495 C CA . LEU B 1 224 ? 11.625 52.562 23.047 1 93.19 224 LEU B CA 1
ATOM 5496 C C . LEU B 1 224 ? 12.609 52.781 24.188 1 93.19 224 LEU B C 1
ATOM 5498 O O . LEU B 1 224 ? 12.469 53.719 24.969 1 93.19 224 LEU B O 1
ATOM 5502 N N . THR B 1 225 ? 13.586 51.938 24.297 1 94.75 225 THR B N 1
ATOM 5503 C CA . THR B 1 225 ? 14.602 52.031 25.328 1 94.75 225 THR B CA 1
ATOM 5504 C C . THR B 1 225 ? 15.383 53.344 25.203 1 94.75 225 THR B C 1
ATOM 5506 O O . THR B 1 225 ? 15.625 54.031 26.203 1 94.75 225 THR B O 1
ATOM 5509 N N . ASP B 1 226 ? 15.703 53.75 23.984 1 93.38 226 ASP B N 1
ATOM 5510 C CA . ASP B 1 226 ? 16.422 54.969 23.719 1 93.38 226 ASP B CA 1
ATOM 5511 C C . ASP B 1 226 ? 15.57 56.188 24.078 1 93.38 226 ASP B C 1
ATOM 5513 O O . ASP B 1 226 ? 16.062 57.156 24.656 1 93.38 226 ASP B O 1
ATOM 5517 N N . LYS B 1 227 ? 14.359 56.094 23.688 1 91.94 227 LYS B N 1
ATOM 5518 C CA . LYS B 1 227 ? 13.445 57.219 23.984 1 91.94 227 LYS B CA 1
ATOM 5519 C C . LYS B 1 227 ? 13.289 57.406 25.5 1 91.94 227 LYS B C 1
ATOM 5521 O O . LYS B 1 227 ? 13.336 58.531 25.984 1 91.94 227 LYS B O 1
ATOM 5526 N N . ILE B 1 228 ? 13.117 56.281 26.188 1 94.62 228 ILE B N 1
ATOM 5527 C CA . ILE B 1 228 ? 12.938 56.344 27.625 1 94.62 228 ILE B CA 1
ATOM 5528 C C . ILE B 1 228 ? 14.195 56.906 28.281 1 94.62 228 ILE B C 1
ATOM 5530 O O . ILE B 1 228 ? 14.109 57.781 29.156 1 94.62 228 ILE B O 1
ATOM 5534 N N . GLN B 1 229 ? 15.328 56.531 27.844 1 94.44 229 GLN B N 1
ATOM 5535 C CA . GLN B 1 229 ? 16.594 57 28.391 1 94.44 229 GLN B CA 1
ATOM 5536 C C . GLN B 1 229 ? 16.781 58.5 28.141 1 94.44 229 GLN B C 1
ATOM 5538 O O . GLN B 1 229 ? 17.234 59.219 29.016 1 94.44 229 GLN B O 1
ATOM 5543 N N . THR B 1 230 ? 16.438 58.969 26.953 1 92.44 230 THR B N 1
ATOM 5544 C CA . THR B 1 230 ? 16.562 60.375 26.594 1 92.44 230 THR B CA 1
ATOM 5545 C C . THR B 1 230 ? 15.648 61.219 27.453 1 92.44 230 THR B C 1
ATOM 5547 O O . THR B 1 230 ? 16.078 62.25 27.969 1 92.44 230 THR B O 1
ATOM 5550 N N . ILE B 1 231 ? 14.461 60.719 27.609 1 93.56 231 ILE B N 1
ATOM 5551 C CA . ILE B 1 231 ? 13.492 61.469 28.391 1 93.56 231 ILE B CA 1
ATOM 5552 C C . ILE B 1 231 ? 13.93 61.531 29.844 1 93.56 231 ILE B C 1
ATOM 5554 O O . ILE B 1 231 ? 13.859 62.562 30.484 1 93.56 231 ILE B O 1
ATOM 5558 N N . GLU B 1 232 ? 14.352 60.375 30.359 1 94.12 232 GLU B N 1
ATOM 5559 C CA . GLU B 1 232 ? 14.828 60.312 31.75 1 94.12 232 GLU B CA 1
ATOM 5560 C C . GLU B 1 232 ? 16.016 61.25 31.953 1 94.12 232 GLU B C 1
ATOM 5562 O O . GLU B 1 232 ? 16.125 61.906 33 1 94.12 232 GLU B O 1
ATOM 5567 N N . GLY B 1 233 ? 16.875 61.406 31 1 92.81 233 GLY B N 1
ATOM 5568 C CA . GLY B 1 233 ? 18.016 62.312 31.062 1 92.81 233 GLY B CA 1
ATOM 5569 C C . GLY B 1 233 ? 17.594 63.781 31.047 1 92.81 233 GLY B C 1
ATOM 5570 O O . GLY B 1 233 ? 18.156 64.562 31.797 1 92.81 233 GLY B O 1
ATOM 5571 N N . GLU B 1 234 ? 16.609 64.062 30.25 1 91.44 234 GLU B N 1
ATOM 5572 C CA . GLU B 1 234 ? 16.125 65.438 30.141 1 91.44 234 GLU B CA 1
ATOM 5573 C C . GLU B 1 234 ? 15.383 65.875 31.406 1 91.44 234 GLU B C 1
ATOM 5575 O O . GLU B 1 234 ? 15.461 67 31.812 1 91.44 234 GLU B O 1
ATOM 5580 N N . MET B 1 235 ? 14.727 64.875 32.062 1 92.19 235 MET B N 1
ATOM 5581 C CA . MET B 1 235 ? 13.961 65.125 33.25 1 92.19 235 MET B CA 1
ATOM 5582 C C . MET B 1 235 ? 14.891 65.438 34.438 1 92.19 235 MET B C 1
ATOM 5584 O O . MET B 1 235 ? 14.516 66.125 35.375 1 92.19 235 MET B O 1
ATOM 5588 N N . LYS B 1 236 ? 16.125 64.938 34.375 1 91.88 236 LYS B N 1
ATOM 5589 C CA . LYS B 1 236 ? 17.094 65.125 35.469 1 91.88 236 LYS B CA 1
ATOM 5590 C C . LYS B 1 236 ? 17.844 66.438 35.312 1 91.88 236 LYS B C 1
ATOM 5592 O O . LYS B 1 236 ? 18.547 66.875 36.25 1 91.88 236 LYS B O 1
ATOM 5597 N N . ALA B 1 237 ? 17.625 67.125 34.25 1 89.88 237 ALA B N 1
ATOM 5598 C CA . ALA B 1 237 ? 18.297 68.438 34 1 89.88 237 ALA B CA 1
ATOM 5599 C C . ALA B 1 237 ? 17.812 69.5 34.969 1 89.88 237 ALA B C 1
ATOM 5601 O O . ALA B 1 237 ? 16.75 69.375 35.562 1 89.88 237 ALA B O 1
ATOM 5602 N N . GLU B 1 238 ? 18.641 70.562 35.188 1 91.25 238 GLU B N 1
ATOM 5603 C CA . GLU B 1 238 ? 18.234 71.688 36 1 91.25 238 GLU B CA 1
ATOM 5604 C C . GLU B 1 238 ? 16.984 72.312 35.438 1 91.25 238 GLU B C 1
ATOM 5606 O O . GLU B 1 238 ? 16.688 72.25 34.25 1 91.25 238 GLU B O 1
ATOM 5611 N N . ASP B 1 239 ? 16.219 73 36.25 1 90.75 239 ASP B N 1
ATOM 5612 C CA . ASP B 1 239 ? 14.906 73.5 35.938 1 90.75 239 ASP B CA 1
ATOM 5613 C C . ASP B 1 239 ? 14.969 74.375 34.688 1 90.75 239 ASP B C 1
ATOM 5615 O O . ASP B 1 239 ? 14.133 74.25 33.781 1 90.75 239 ASP B O 1
ATOM 5619 N N . PHE B 1 240 ? 15.945 75.25 34.781 1 88.56 240 PHE B N 1
ATOM 5620 C CA . PHE B 1 240 ? 16.016 76.188 33.656 1 88.56 240 PHE B CA 1
ATOM 5621 C C . PHE B 1 240 ? 16.281 75.438 32.344 1 88.56 240 PHE B C 1
ATOM 5623 O O . PHE B 1 240 ? 15.586 75.625 31.359 1 88.56 240 PHE B O 1
ATOM 5630 N N . SER B 1 241 ? 17.234 74.562 32.438 1 88.19 241 SER B N 1
ATOM 5631 C CA . SER B 1 241 ? 17.609 73.75 31.266 1 88.19 241 SER B CA 1
ATOM 5632 C C . SER B 1 241 ? 16.453 72.875 30.812 1 88.19 241 SER B C 1
ATOM 5634 O O . SER B 1 241 ? 16.219 72.688 29.625 1 88.19 241 SER B O 1
ATOM 5636 N N . PHE B 1 242 ? 15.75 72.25 31.734 1 92.31 242 PHE B N 1
ATOM 5637 C CA . PHE B 1 242 ? 14.609 71.375 31.469 1 92.31 242 PHE B CA 1
ATOM 5638 C C . PHE B 1 242 ? 13.492 72.188 30.781 1 92.31 242 PHE B C 1
ATOM 5640 O O . PHE B 1 242 ? 12.93 71.688 29.781 1 92.31 242 PHE B O 1
ATOM 5647 N N . MET B 1 243 ? 13.25 73.312 31.234 1 90.75 243 MET B N 1
ATOM 5648 C CA . MET B 1 243 ? 12.133 74.125 30.734 1 90.75 243 MET B CA 1
ATOM 5649 C C . MET B 1 243 ? 12.438 74.688 29.344 1 90.75 243 MET B C 1
ATOM 5651 O O . MET B 1 243 ? 11.523 74.938 28.562 1 90.75 243 MET B O 1
ATOM 5655 N N . LEU B 1 244 ? 13.781 74.812 29.094 1 87.06 244 LEU B N 1
ATOM 5656 C CA . LEU B 1 244 ? 14.188 75.312 27.766 1 87.06 244 LEU B CA 1
ATOM 5657 C C . LEU B 1 244 ? 13.766 74.312 26.688 1 87.06 244 LEU B C 1
ATOM 5659 O O . LEU B 1 244 ? 13.406 74.688 25.578 1 87.06 244 LEU B O 1
ATOM 5663 N N . ASN B 1 245 ? 13.75 73.062 27.078 1 87.31 245 ASN B N 1
ATOM 5664 C CA . ASN B 1 245 ? 13.477 72 26.094 1 87.31 245 ASN B CA 1
ATOM 5665 C C . ASN B 1 245 ? 12.188 71.25 26.422 1 87.31 245 ASN B C 1
ATOM 5667 O O . ASN B 1 245 ? 11.984 70.125 25.969 1 87.31 245 ASN B O 1
ATOM 5671 N N . VAL B 1 246 ? 11.367 71.75 27.141 1 89.06 246 VAL B N 1
ATOM 5672 C CA . VAL B 1 246 ? 10.211 71.062 27.688 1 89.06 246 VAL B CA 1
ATOM 5673 C C . VAL B 1 246 ? 9.25 70.688 26.562 1 89.06 246 VAL B C 1
ATOM 5675 O O . VAL B 1 246 ? 8.602 69.688 26.609 1 89.06 246 VAL B O 1
ATOM 5678 N N . LYS B 1 247 ? 9.109 71.562 25.594 1 86.31 247 LYS B N 1
ATOM 5679 C CA . LYS B 1 247 ? 8.195 71.312 24.484 1 86.31 247 LYS B CA 1
ATOM 5680 C C . LYS B 1 247 ? 8.617 70.062 23.703 1 86.31 247 LYS B C 1
ATOM 5682 O O . LYS B 1 247 ? 7.797 69.188 23.422 1 86.31 247 LYS B O 1
ATOM 5687 N N . SER B 1 248 ? 9.844 70 23.422 1 85.62 248 SER B N 1
ATOM 5688 C CA . SER B 1 248 ? 10.375 68.875 22.688 1 85.62 248 SER B CA 1
ATOM 5689 C C . SER B 1 248 ? 10.297 67.562 23.516 1 85.62 248 SER B C 1
ATOM 5691 O O . SER B 1 248 ? 9.992 66.5 22.984 1 85.62 248 SER B O 1
ATOM 5693 N N . THR B 1 249 ? 10.609 67.688 24.719 1 89.25 249 THR B N 1
ATOM 5694 C CA . THR B 1 249 ? 10.539 66.562 25.609 1 89.25 249 THR B CA 1
ATOM 5695 C C . THR B 1 249 ? 9.109 66.062 25.734 1 89.25 249 THR B C 1
ATOM 5697 O O . THR B 1 249 ? 8.867 64.812 25.766 1 89.25 249 THR B O 1
ATOM 5700 N N . MET B 1 250 ? 8.203 67 25.781 1 89.06 250 MET B N 1
ATOM 5701 C CA . MET B 1 250 ? 6.789 66.625 25.875 1 89.06 250 MET B CA 1
ATOM 5702 C C . MET B 1 250 ? 6.328 65.875 24.625 1 89.06 250 MET B C 1
ATOM 5704 O O . MET B 1 250 ? 5.602 64.938 24.703 1 89.06 250 MET B O 1
ATOM 5708 N N . GLU B 1 251 ? 6.773 66.25 23.484 1 86.94 251 GLU B N 1
ATOM 5709 C CA . GLU B 1 251 ? 6.41 65.625 22.219 1 86.94 251 GLU B CA 1
ATOM 5710 C C . GLU B 1 251 ? 7.004 64.25 22.109 1 86.94 251 GLU B C 1
ATOM 5712 O O . GLU B 1 251 ? 6.348 63.312 21.625 1 86.94 251 GLU B O 1
ATOM 5717 N N . ARG B 1 252 ? 8.148 64.125 22.578 1 84.25 252 ARG B N 1
ATOM 5718 C CA . ARG B 1 252 ? 8.828 62.812 22.547 1 84.25 252 ARG B CA 1
ATOM 5719 C C . ARG B 1 252 ? 8.156 61.844 23.5 1 84.25 252 ARG B C 1
ATOM 5721 O O . ARG B 1 252 ? 8.156 60.625 23.234 1 84.25 252 ARG B O 1
ATOM 5728 N N . SER B 1 253 ? 7.629 62.406 24.469 1 87.69 253 SER B N 1
ATOM 5729 C CA . SER B 1 253 ? 7.027 61.531 25.469 1 87.69 253 SER B CA 1
ATOM 5730 C C . SER B 1 253 ? 5.664 61.031 25.016 1 87.69 253 SER B C 1
ATOM 5732 O O . SER B 1 253 ? 5.18 60 25.531 1 87.69 253 SER B O 1
ATOM 5734 N N . LYS B 1 254 ? 5.066 61.75 23.984 1 82.56 254 LYS B N 1
ATOM 5735 C CA . LYS B 1 254 ? 3.785 61.312 23.438 1 82.56 254 LYS B CA 1
ATOM 5736 C C . LYS B 1 254 ? 3.984 60.25 22.375 1 82.56 254 LYS B C 1
ATOM 5738 O O . LYS B 1 254 ? 4.762 60.438 21.438 1 82.56 254 LYS B O 1
ATOM 5743 N N . PHE B 1 255 ? 3.939 58.969 22.734 1 75.56 255 PHE B N 1
ATOM 5744 C CA . PHE B 1 255 ? 4.164 57.875 21.797 1 75.56 255 PHE B CA 1
ATOM 5745 C C . PHE B 1 255 ? 3.109 56.781 21.969 1 75.56 255 PHE B C 1
ATOM 5747 O O . PHE B 1 255 ? 2.859 56.344 23.078 1 75.56 255 PHE B O 1
ATOM 5754 N N . ASN B 1 256 ? 2.369 56.719 20.828 1 72.38 256 ASN B N 1
ATOM 5755 C CA . ASN B 1 256 ? 1.399 55.625 20.922 1 72.38 256 ASN B CA 1
ATOM 5756 C C . ASN B 1 256 ? 1.723 54.5 19.953 1 72.38 256 ASN B C 1
ATOM 5758 O O . ASN B 1 256 ? 1.717 54.719 18.734 1 72.38 256 ASN B O 1
ATOM 5762 N N . LEU B 1 257 ? 2.398 53.594 20.438 1 78.44 257 LEU B N 1
ATOM 5763 C CA . LEU B 1 257 ? 2.625 52.406 19.641 1 78.44 257 LEU B CA 1
ATOM 5764 C C . LEU B 1 257 ? 1.522 51.375 19.891 1 78.44 257 LEU B C 1
ATOM 5766 O O . LEU B 1 257 ? 1.036 51.219 21.016 1 78.44 257 LEU B O 1
ATOM 5770 N N . SER B 1 258 ? 1.129 50.719 18.719 1 84.75 258 SER B N 1
ATOM 5771 C CA . SER B 1 258 ? 0.129 49.656 18.844 1 84.75 258 SER B CA 1
ATOM 5772 C C . SER B 1 258 ? 0.707 48.438 19.516 1 84.75 258 SER B C 1
ATOM 5774 O O . SER B 1 258 ? 1.896 48.125 19.375 1 84.75 258 SER B O 1
ATOM 5776 N N . GLU B 1 259 ? -0.099 47.812 20.312 1 86.44 259 GLU B N 1
ATOM 5777 C CA . GLU B 1 259 ? 0.317 46.594 21 1 86.44 259 GLU B CA 1
ATOM 5778 C C . GLU B 1 259 ? 0.619 45.469 20 1 86.44 259 GLU B C 1
ATOM 5780 O O . GLU B 1 259 ? -0.113 45.281 19.031 1 86.44 259 GLU B O 1
ATOM 5785 N N . PRO B 1 260 ? 1.742 44.875 20.203 1 88.5 260 PRO B N 1
ATOM 5786 C CA . PRO B 1 260 ? 2.064 43.75 19.312 1 88.5 260 PRO B CA 1
ATOM 5787 C C . PRO B 1 260 ? 1.194 42.531 19.578 1 88.5 260 PRO B C 1
ATOM 5789 O O . PRO B 1 260 ? 0.778 42.281 20.719 1 88.5 260 PRO B O 1
ATOM 5792 N N . HIS B 1 261 ? 0.782 41.812 18.516 1 84.12 261 HIS B N 1
ATOM 5793 C CA . HIS B 1 261 ? -0.028 40.594 18.656 1 84.12 261 HIS B CA 1
ATOM 5794 C C . HIS B 1 261 ? 0.664 39.406 18.016 1 84.12 261 HIS B C 1
ATOM 5796 O O . HIS B 1 261 ? 1.549 39.562 17.172 1 84.12 261 HIS B O 1
ATOM 5802 N N . THR B 1 262 ? 0.292 38.281 18.594 1 84.44 262 THR B N 1
ATOM 5803 C CA . THR B 1 262 ? 0.804 37.031 18.031 1 84.44 262 THR B CA 1
ATOM 5804 C C . THR B 1 262 ? -0.057 36.562 16.859 1 84.44 262 THR B C 1
ATOM 5806 O O . THR B 1 262 ? -1.278 36.469 16.984 1 84.44 262 THR B O 1
ATOM 5809 N N . PRO B 1 263 ? 0.559 36.344 15.734 1 87.38 263 PRO B N 1
ATOM 5810 C CA . PRO B 1 263 ? -0.222 35.906 14.57 1 87.38 263 PRO B CA 1
ATOM 5811 C C . PRO B 1 263 ? -0.783 34.5 14.727 1 87.38 263 PRO B C 1
ATOM 5813 O O . PRO B 1 263 ? -0.19 33.656 15.422 1 87.38 263 PRO B O 1
ATOM 5816 N N . LEU B 1 264 ? -1.896 34.281 13.977 1 88.12 264 LEU B N 1
ATOM 5817 C CA . LEU B 1 264 ? -2.484 32.938 13.914 1 88.12 264 LEU B CA 1
ATOM 5818 C C . LEU B 1 264 ? -1.733 32.062 12.922 1 88.12 264 LEU B C 1
ATOM 5820 O O . LEU B 1 264 ? -1.222 32.562 11.914 1 88.12 264 LEU B O 1
ATOM 5824 N N . GLY B 1 265 ? -1.654 30.797 13.25 1 91.38 265 GLY B N 1
ATOM 5825 C CA . GLY B 1 265 ? -1.064 29.844 12.32 1 91.38 265 GLY B CA 1
ATOM 5826 C C . GLY B 1 265 ? 0.446 29.969 12.234 1 91.38 265 GLY B C 1
ATOM 5827 O O . GLY B 1 265 ? 1.038 29.641 11.195 1 91.38 265 GLY B O 1
ATOM 5828 N N . ALA B 1 266 ? 1.079 30.484 13.266 1 94.56 266 ALA B N 1
ATOM 5829 C CA . ALA B 1 266 ? 2.523 30.703 13.266 1 94.56 266 ALA B CA 1
ATOM 5830 C C . ALA B 1 266 ? 3.279 29.391 13.43 1 94.56 266 ALA B C 1
ATOM 5832 O O . ALA B 1 266 ? 4.398 29.234 12.93 1 94.56 266 ALA B O 1
ATOM 5833 N N . LEU B 1 267 ? 2.643 28.406 14.07 1 96.94 267 LEU B N 1
ATOM 5834 C CA . LEU B 1 267 ? 3.311 27.141 14.359 1 96.94 267 LEU B CA 1
ATOM 5835 C C . LEU B 1 267 ? 3.145 26.156 13.203 1 96.94 267 LEU B C 1
ATOM 5837 O O . LEU B 1 267 ? 2.375 26.422 12.273 1 96.94 267 LEU B O 1
ATOM 5841 N N . LEU B 1 268 ? 3.98 25.109 13.289 1 97.75 268 LEU B N 1
ATOM 5842 C CA . LEU B 1 268 ? 3.939 24.078 12.25 1 97.75 268 LEU B CA 1
ATOM 5843 C C . LEU B 1 268 ? 2.604 23.344 12.273 1 97.75 268 LEU B C 1
ATOM 5845 O O . LEU B 1 268 ? 2.098 23 13.344 1 97.75 268 LEU B O 1
ATOM 5849 N N . ASP B 1 269 ? 2.008 23.156 11.078 1 97.06 269 ASP B N 1
ATOM 5850 C CA . ASP B 1 269 ? 0.754 22.422 10.961 1 97.06 269 ASP B CA 1
ATOM 5851 C C . ASP B 1 269 ? 0.998 20.906 11 1 97.06 269 ASP B C 1
ATOM 5853 O O . ASP B 1 269 ? 0.95 20.25 9.961 1 97.06 269 ASP B O 1
ATOM 5857 N N . GLU B 1 270 ? 1.142 20.344 12.133 1 96.94 270 GLU B N 1
ATOM 5858 C CA . GLU B 1 270 ? 1.469 18.938 12.297 1 96.94 270 GLU B CA 1
ATOM 5859 C C . GLU B 1 270 ? 0.338 18.047 11.789 1 96.94 270 GLU B C 1
ATOM 5861 O O . GLU B 1 270 ? 0.588 16.969 11.227 1 96.94 270 GLU B O 1
ATOM 5866 N N . ALA B 1 271 ? -0.887 18.469 12 1 96.94 271 ALA B N 1
ATOM 5867 C CA . ALA B 1 271 ? -2.049 17.688 11.594 1 96.94 271 ALA B CA 1
ATOM 5868 C C . ALA B 1 271 ? -2.076 17.484 10.078 1 96.94 271 ALA B C 1
ATOM 5870 O O . ALA B 1 271 ? -2.469 16.438 9.586 1 96.94 271 ALA B O 1
ATOM 5871 N N . LYS B 1 272 ? -1.687 18.484 9.344 1 96.62 272 LYS B N 1
ATOM 5872 C CA . LYS B 1 272 ? -1.623 18.422 7.887 1 96.62 272 LYS B CA 1
ATOM 5873 C C . LYS B 1 272 ? -0.637 17.344 7.43 1 96.62 272 LYS B C 1
ATOM 5875 O O . LYS B 1 272 ? -0.896 16.625 6.461 1 96.62 272 LYS B O 1
ATOM 5880 N N . HIS B 1 273 ? 0.46 17.219 8.148 1 97.88 273 HIS B N 1
ATOM 5881 C CA . HIS B 1 273 ? 1.545 16.344 7.719 1 97.88 273 HIS B CA 1
ATOM 5882 C C . HIS B 1 273 ? 1.345 14.922 8.234 1 97.88 273 HIS B C 1
ATOM 5884 O O . HIS B 1 273 ? 1.774 13.961 7.598 1 97.88 273 HIS B O 1
ATOM 5890 N N . LEU B 1 274 ? 0.685 14.773 9.375 1 97.56 274 LEU B N 1
ATOM 5891 C CA . LEU B 1 274 ? 0.632 13.461 10.023 1 97.56 274 LEU B CA 1
ATOM 5892 C C . LEU B 1 274 ? -0.756 12.844 9.883 1 97.56 274 LEU B C 1
ATOM 5894 O O . LEU B 1 274 ? -0.92 11.633 10.047 1 97.56 274 LEU B O 1
ATOM 5898 N N . GLY B 1 275 ? -1.766 13.672 9.672 1 96.75 275 GLY B N 1
ATOM 5899 C CA . GLY B 1 275 ? -3.127 13.164 9.586 1 96.75 275 GLY B CA 1
ATOM 5900 C C . GLY B 1 275 ? -3.314 12.156 8.469 1 96.75 275 GLY B C 1
ATOM 5901 O O . GLY B 1 275 ? -3.043 12.445 7.305 1 96.75 275 GLY B O 1
ATOM 5902 N N . ASN B 1 276 ? -3.797 10.953 8.836 1 96.81 276 ASN B N 1
ATOM 5903 C CA . ASN B 1 276 ? -4.082 9.898 7.875 1 96.81 276 ASN B CA 1
ATOM 5904 C C . ASN B 1 276 ? -2.924 9.688 6.902 1 96.81 276 ASN B C 1
ATOM 5906 O O . ASN B 1 276 ? -3.139 9.5 5.707 1 96.81 276 ASN B O 1
ATOM 5910 N N . LEU B 1 277 ? -1.759 9.773 7.457 1 97.31 277 LEU B N 1
ATOM 5911 C CA . LEU B 1 277 ? -0.549 9.703 6.648 1 97.31 277 LEU B CA 1
ATOM 5912 C C . LEU B 1 277 ? -0.464 8.367 5.922 1 97.31 277 LEU B C 1
ATOM 5914 O O . LEU B 1 277 ? -0.333 8.328 4.695 1 97.31 277 LEU B O 1
ATOM 5918 N N . LEU B 1 278 ? -0.559 7.289 6.648 1 97.25 278 LEU B N 1
ATOM 5919 C CA . LEU B 1 278 ? -0.419 5.965 6.055 1 97.25 278 LEU B CA 1
ATOM 5920 C C . LEU B 1 278 ? -1.534 5.699 5.051 1 97.25 278 LEU B C 1
ATOM 5922 O O . LEU B 1 278 ? -1.299 5.094 4 1 97.25 278 LEU B O 1
ATOM 5926 N N . PHE B 1 279 ? -2.76 6.078 5.363 1 97.56 279 PHE B N 1
ATOM 5927 C CA . PHE B 1 279 ? -3.881 5.898 4.449 1 97.56 279 PHE B CA 1
ATOM 5928 C C . PHE B 1 279 ? -3.635 6.641 3.141 1 97.56 279 PHE B C 1
ATOM 5930 O O . PHE B 1 279 ? -3.885 6.105 2.059 1 97.56 279 PHE B O 1
ATOM 5937 N N . ALA B 1 280 ? -3.174 7.879 3.287 1 97.38 280 ALA B N 1
ATOM 5938 C CA . ALA B 1 280 ? -2.916 8.68 2.094 1 97.38 280 ALA B CA 1
ATOM 5939 C C . ALA B 1 280 ? -1.863 8.023 1.207 1 97.38 280 ALA B C 1
ATOM 5941 O O . ALA B 1 280 ? -2.012 7.977 -0.016 1 97.38 280 ALA B O 1
ATOM 5942 N N . VAL B 1 281 ? -0.8 7.574 1.832 1 98.25 281 VAL B N 1
ATOM 5943 C CA . VAL B 1 281 ? 0.272 6.918 1.093 1 98.25 281 VAL B CA 1
ATOM 5944 C C . VAL B 1 281 ? -0.259 5.645 0.435 1 98.25 281 VAL B C 1
ATOM 5946 O O . VAL B 1 281 ? -0.023 5.406 -0.752 1 98.25 281 VAL B O 1
ATOM 5949 N N . TRP B 1 282 ? -0.976 4.828 1.197 1 98.06 282 TRP B N 1
ATOM 5950 C CA . TRP B 1 282 ? -1.547 3.58 0.706 1 98.06 282 TRP B CA 1
ATOM 5951 C C . TRP B 1 282 ? -2.52 3.84 -0.44 1 98.06 282 TRP B C 1
ATOM 5953 O O . TRP B 1 282 ? -2.477 3.154 -1.466 1 98.06 282 TRP B O 1
ATOM 5963 N N . ASN B 1 283 ? -3.371 4.812 -0.228 1 97.81 283 ASN B N 1
ATOM 5964 C CA . ASN B 1 283 ? -4.348 5.133 -1.264 1 97.81 283 ASN B CA 1
ATOM 5965 C C . ASN B 1 283 ? -3.666 5.621 -2.539 1 97.81 283 ASN B C 1
ATOM 5967 O O . ASN B 1 283 ? -4.129 5.336 -3.645 1 97.81 283 ASN B O 1
ATOM 5971 N N . LYS B 1 284 ? -2.633 6.418 -2.441 1 97.81 284 LYS B N 1
ATOM 5972 C CA . LYS B 1 284 ? -1.879 6.875 -3.605 1 97.81 284 LYS B CA 1
ATOM 5973 C C . LYS B 1 284 ? -1.173 5.715 -4.297 1 97.81 284 LYS B C 1
ATOM 5975 O O . LYS B 1 284 ? -1.027 5.711 -5.523 1 97.81 284 LYS B O 1
ATOM 5980 N N . MET B 1 285 ? -0.726 4.758 -3.547 1 97.75 285 MET B N 1
ATOM 5981 C CA . MET B 1 285 ? -0.03 3.588 -4.07 1 97.75 285 MET B CA 1
ATOM 5982 C C . MET B 1 285 ? -0.927 2.805 -5.023 1 97.75 285 MET B C 1
ATOM 5984 O O . MET B 1 285 ? -0.435 2.068 -5.883 1 97.75 285 MET B O 1
ATOM 5988 N N . LYS B 1 286 ? -2.211 2.934 -4.879 1 96.25 286 LYS B N 1
ATOM 5989 C CA . LYS B 1 286 ? -3.203 2.279 -5.727 1 96.25 286 LYS B CA 1
ATOM 5990 C C . LYS B 1 286 ? -2.939 2.566 -7.203 1 96.25 286 LYS B C 1
ATOM 5992 O O . LYS B 1 286 ? -3.221 1.728 -8.062 1 96.25 286 LYS B O 1
ATOM 5997 N N . ASN B 1 287 ? -2.297 3.721 -7.453 1 95.5 287 ASN B N 1
ATOM 5998 C CA . ASN B 1 287 ? -2.037 4.125 -8.828 1 95.5 287 ASN B CA 1
ATOM 5999 C C . ASN B 1 287 ? -1.029 3.197 -9.508 1 95.5 287 ASN B C 1
ATOM 6001 O O . ASN B 1 287 ? -0.944 3.156 -10.734 1 95.5 287 ASN B O 1
ATOM 6005 N N . LEU B 1 288 ? -0.252 2.443 -8.719 1 95.06 288 LEU B N 1
ATOM 6006 C CA . LEU B 1 288 ? 0.746 1.52 -9.25 1 95.06 288 LEU B CA 1
ATOM 6007 C C . LEU B 1 288 ? 0.155 0.126 -9.43 1 95.06 288 LEU B C 1
ATOM 6009 O O . LEU B 1 288 ? 0.772 -0.737 -10.062 1 95.06 288 LEU B O 1
ATOM 6013 N N . ILE B 1 289 ? -1.058 -0.066 -8.914 1 93.12 289 ILE B N 1
ATOM 6014 C CA . ILE B 1 289 ? -1.611 -1.41 -8.789 1 93.12 289 ILE B CA 1
ATOM 6015 C C . ILE B 1 289 ? -2.639 -1.646 -9.898 1 93.12 289 ILE B C 1
ATOM 6017 O O . ILE B 1 289 ? -3.418 -0.75 -10.227 1 93.12 289 ILE B O 1
ATOM 6021 N N . LYS B 1 290 ? -2.529 -2.783 -10.469 1 94.38 290 LYS B N 1
ATOM 6022 C CA . LYS B 1 290 ? -3.529 -3.25 -11.422 1 94.38 290 LYS B CA 1
ATOM 6023 C C . LYS B 1 290 ? -4.078 -4.613 -11.023 1 94.38 290 LYS B C 1
ATOM 6025 O O . LYS B 1 290 ? -3.354 -5.445 -10.469 1 94.38 290 LYS B O 1
ATOM 6030 N N . TYR B 1 291 ? -5.395 -4.785 -11.203 1 97 291 TYR B N 1
ATOM 6031 C CA . TYR B 1 291 ? -6.051 -6.066 -10.961 1 97 291 TYR B CA 1
ATOM 6032 C C . TYR B 1 291 ? -6.703 -6.598 -12.227 1 97 291 TYR B C 1
ATOM 6034 O O . TYR B 1 291 ? -7.5 -5.898 -12.859 1 97 291 TYR B O 1
ATOM 6042 N N . THR B 1 292 ? -6.281 -7.77 -12.539 1 96.69 292 THR B N 1
ATOM 6043 C CA . THR B 1 292 ? -6.922 -8.438 -13.664 1 96.69 292 THR B CA 1
ATOM 6044 C C . THR B 1 292 ? -7.695 -9.664 -13.195 1 96.69 292 THR B C 1
ATOM 6046 O O . THR B 1 292 ? -7.25 -10.383 -12.297 1 96.69 292 THR B O 1
ATOM 6049 N N . PRO B 1 293 ? -8.844 -9.945 -13.836 1 95.44 293 PRO B N 1
ATOM 6050 C CA . PRO B 1 293 ? -9.648 -11.094 -13.422 1 95.44 293 PRO B CA 1
ATOM 6051 C C . PRO B 1 293 ? -9.016 -12.43 -13.797 1 95.44 293 PRO B C 1
ATOM 6053 O O . PRO B 1 293 ? -9.398 -13.477 -13.266 1 95.44 293 PRO B O 1
ATOM 6056 N N . LEU B 1 294 ? -8.062 -12.383 -14.766 1 96.75 294 LEU B N 1
ATOM 6057 C CA . LEU B 1 294 ? -7.41 -13.586 -15.25 1 96.75 294 LEU B CA 1
ATOM 6058 C C . LEU B 1 294 ? -5.895 -13.438 -15.211 1 96.75 294 LEU B C 1
ATOM 6060 O O . LEU B 1 294 ? -5.375 -12.32 -15.242 1 96.75 294 LEU B O 1
ATOM 6064 N N . THR B 1 295 ? -5.234 -14.586 -15.102 1 97.5 295 THR B N 1
ATOM 6065 C CA . THR B 1 295 ? -3.781 -14.672 -15.219 1 97.5 295 THR B CA 1
ATOM 6066 C C . THR B 1 295 ? -3.383 -15.773 -16.203 1 97.5 295 THR B C 1
ATOM 6068 O O . THR B 1 295 ? -3.881 -16.891 -16.125 1 97.5 295 THR B O 1
ATOM 6071 N N . LEU B 1 296 ? -2.459 -15.367 -17.078 1 97.19 296 LEU B N 1
ATOM 6072 C CA . LEU B 1 296 ? -2.01 -16.344 -18.047 1 97.19 296 LEU B CA 1
ATOM 6073 C C . LEU B 1 296 ? -1.136 -17.406 -17.391 1 97.19 296 LEU B C 1
ATOM 6075 O O . LEU B 1 296 ? -0.37 -17.109 -16.469 1 97.19 296 LEU B O 1
ATOM 6079 N N . ASP B 1 297 ? -1.301 -18.594 -17.844 1 96 297 ASP B N 1
ATOM 6080 C CA . ASP B 1 297 ? -0.479 -19.688 -17.344 1 96 297 ASP B CA 1
ATOM 6081 C C . ASP B 1 297 ? 0.656 -20.016 -18.312 1 96 297 ASP B C 1
ATOM 6083 O O . ASP B 1 297 ? 0.448 -20.703 -19.312 1 96 297 ASP B O 1
ATOM 6087 N N . PRO B 1 298 ? 1.866 -19.719 -17.938 1 95 298 PRO B N 1
ATOM 6088 C CA . PRO B 1 298 ? 2.994 -19.938 -18.844 1 95 298 PRO B CA 1
ATOM 6089 C C . PRO B 1 298 ? 3.213 -21.422 -19.156 1 95 298 PRO B C 1
ATOM 6091 O O . PRO B 1 298 ? 3.801 -21.75 -20.188 1 95 298 PRO B O 1
ATOM 6094 N N . ASN B 1 299 ? 2.73 -22.312 -18.328 1 94.38 299 ASN B N 1
ATOM 6095 C CA . ASN B 1 299 ? 2.924 -23.75 -18.547 1 94.38 299 ASN B CA 1
ATOM 6096 C C . ASN B 1 299 ? 2.051 -24.266 -19.688 1 94.38 299 ASN B C 1
ATOM 6098 O O . ASN B 1 299 ? 2.277 -25.375 -20.188 1 94.38 299 ASN B O 1
ATOM 6102 N N . THR B 1 300 ? 1.099 -23.5 -20.094 1 93.38 300 THR B N 1
ATOM 6103 C CA . THR B 1 300 ? 0.206 -23.922 -21.172 1 93.38 300 THR B CA 1
ATOM 6104 C C . THR B 1 300 ? 0.576 -23.219 -22.484 1 93.38 300 THR B C 1
ATOM 6106 O O . THR B 1 300 ? 0.078 -23.594 -23.547 1 93.38 300 THR B O 1
ATOM 6109 N N . GLY B 1 301 ? 1.465 -22.266 -22.406 1 92.44 301 GLY B N 1
ATOM 6110 C CA . GLY B 1 301 ? 1.797 -21.469 -23.562 1 92.44 301 GLY B CA 1
ATOM 6111 C C . GLY B 1 301 ? 2.727 -22.188 -24.531 1 92.44 301 GLY B C 1
ATOM 6112 O O . GLY B 1 301 ? 3.652 -22.875 -24.109 1 92.44 301 GLY B O 1
ATOM 6113 N N . TYR B 1 302 ? 2.469 -21.922 -25.75 1 91.12 302 TYR B N 1
ATOM 6114 C CA . TYR B 1 302 ? 3.316 -22.5 -26.797 1 91.12 302 TYR B CA 1
ATOM 6115 C C . TYR B 1 302 ? 4.699 -21.859 -26.781 1 91.12 302 TYR B C 1
ATOM 6117 O O . TYR B 1 302 ? 4.91 -20.828 -26.141 1 91.12 302 TYR B O 1
ATOM 6125 N N . VAL B 1 303 ? 5.613 -22.391 -27.5 1 90.5 303 VAL B N 1
ATOM 6126 C CA . VAL B 1 303 ? 7.035 -22.094 -27.391 1 90.5 303 VAL B CA 1
ATOM 6127 C C . VAL B 1 303 ? 7.332 -20.734 -28.016 1 90.5 303 VAL B C 1
ATOM 6129 O O . VAL B 1 303 ? 8.352 -20.109 -27.719 1 90.5 303 VAL B O 1
ATOM 6132 N N . ASN B 1 304 ? 6.469 -20.219 -28.844 1 91.62 304 ASN B N 1
ATOM 6133 C CA . ASN B 1 304 ? 6.746 -18.953 -29.516 1 91.62 304 ASN B CA 1
ATOM 6134 C C . ASN B 1 304 ? 6.059 -17.781 -28.812 1 91.62 304 ASN B C 1
ATOM 6136 O O . ASN B 1 304 ? 5.992 -16.688 -29.359 1 91.62 304 ASN B O 1
ATOM 6140 N N . LEU B 1 305 ? 5.508 -18.062 -27.688 1 92.38 305 LEU B N 1
ATOM 6141 C CA . LEU B 1 305 ? 4.793 -17.016 -26.969 1 92.38 305 LEU B CA 1
ATOM 6142 C C . LEU B 1 305 ? 5.613 -16.5 -25.797 1 92.38 305 LEU B C 1
ATOM 6144 O O . LEU B 1 305 ? 6.293 -17.297 -25.125 1 92.38 305 LEU B O 1
ATOM 6148 N N . THR B 1 306 ? 5.566 -15.195 -25.625 1 92.38 306 THR B N 1
ATOM 6149 C CA . THR B 1 306 ? 6.211 -14.578 -24.484 1 92.38 306 THR B CA 1
ATOM 6150 C C . THR B 1 306 ? 5.195 -13.82 -23.641 1 92.38 306 THR B C 1
ATOM 6152 O O . THR B 1 306 ? 4.43 -13 -24.156 1 92.38 306 THR B O 1
ATOM 6155 N N . GLU B 1 307 ? 5.207 -14.188 -22.422 1 91.31 307 GLU B N 1
ATOM 6156 C CA . GLU B 1 307 ? 4.32 -13.508 -21.484 1 91.31 307 GLU B CA 1
ATOM 6157 C C . GLU B 1 307 ? 5.027 -12.336 -20.812 1 91.31 307 GLU B C 1
ATOM 6159 O O . GLU B 1 307 ? 6.219 -12.414 -20.5 1 91.31 307 GLU B O 1
ATOM 6164 N N . SER B 1 308 ? 4.281 -11.227 -20.594 1 89.44 308 SER B N 1
ATOM 6165 C CA . SER B 1 308 ? 4.816 -10.039 -19.938 1 89.44 308 SER B CA 1
ATOM 6166 C C . SER B 1 308 ? 3.783 -9.391 -19.031 1 89.44 308 SER B C 1
ATOM 6168 O O . SER B 1 308 ? 2.666 -9.898 -18.891 1 89.44 308 SER B O 1
ATOM 6170 N N . GLU B 1 309 ? 4.211 -8.406 -18.234 1 87.56 309 GLU B N 1
ATOM 6171 C CA . GLU B 1 309 ? 3.352 -7.621 -17.359 1 87.56 309 GLU B CA 1
ATOM 6172 C C . GLU B 1 309 ? 2.654 -8.508 -16.328 1 87.56 309 GLU B C 1
ATOM 6174 O O . GLU B 1 309 ? 1.428 -8.477 -16.203 1 87.56 309 GLU B O 1
ATOM 6179 N N . CYS B 1 310 ? 3.383 -9.344 -15.711 1 89 310 CYS B N 1
ATOM 6180 C CA . CYS B 1 310 ? 2.914 -10.227 -14.656 1 89 310 CYS B CA 1
ATOM 6181 C C . CYS B 1 310 ? 1.829 -11.164 -15.172 1 89 310 CYS B C 1
ATOM 6183 O O . CYS B 1 310 ? 0.761 -11.281 -14.57 1 89 310 CYS B O 1
ATOM 6185 N N . LEU B 1 311 ? 2.031 -11.633 -16.375 1 96 311 LEU B N 1
ATOM 6186 C CA . LEU B 1 311 ? 1.244 -12.703 -17 1 96 311 LEU B CA 1
ATOM 6187 C C . LEU B 1 311 ? -0.129 -12.188 -17.422 1 96 311 LEU B C 1
ATOM 6189 O O . LEU B 1 311 ? -1.135 -12.883 -17.234 1 96 311 LEU B O 1
ATOM 6193 N N . THR B 1 312 ? -0.179 -10.891 -17.828 1 96.06 312 THR B N 1
ATOM 6194 C CA . THR B 1 312 ? -1.435 -10.336 -18.328 1 96.06 312 THR B CA 1
ATOM 6195 C C . THR B 1 312 ? -1.347 -10.039 -19.812 1 96.06 312 THR B C 1
ATOM 6197 O O . THR B 1 312 ? -2.346 -9.688 -20.438 1 96.06 312 THR B O 1
ATOM 6200 N N . CYS B 1 313 ? -0.147 -10.18 -20.328 1 96.06 313 CYS B N 1
ATOM 6201 C CA . CYS B 1 313 ? 0.076 -9.891 -21.75 1 96.06 313 CYS B CA 1
ATOM 6202 C C . CYS B 1 313 ? 0.857 -11.016 -22.422 1 96.06 313 CYS B C 1
ATOM 6204 O O . CYS B 1 313 ? 1.763 -11.594 -21.812 1 96.06 313 CYS B O 1
ATOM 6206 N N . VAL B 1 314 ? 0.434 -11.383 -23.625 1 95.19 314 VAL B N 1
ATOM 6207 C CA . VAL B 1 314 ? 1.142 -12.391 -24.422 1 95.19 314 VAL B CA 1
ATOM 6208 C C . VAL B 1 314 ? 1.44 -11.836 -25.812 1 95.19 314 VAL B C 1
ATOM 6210 O O . VAL B 1 314 ? 0.612 -11.133 -26.406 1 95.19 314 VAL B O 1
ATOM 6213 N N . THR B 1 315 ? 2.662 -12.07 -26.203 1 93.44 315 THR B N 1
ATOM 6214 C CA . THR B 1 315 ? 3.096 -11.617 -27.516 1 93.44 315 THR B CA 1
ATOM 6215 C C . THR B 1 315 ? 3.787 -12.742 -28.281 1 93.44 315 THR B C 1
ATOM 6217 O O . THR B 1 315 ? 4.5 -13.555 -27.688 1 93.44 315 THR B O 1
ATOM 6220 N N . ASN B 1 316 ? 3.447 -12.797 -29.547 1 90.94 316 ASN B N 1
ATOM 6221 C CA . ASN B 1 316 ? 4.117 -13.75 -30.438 1 90.94 316 ASN B CA 1
ATOM 6222 C C . ASN B 1 316 ? 5.516 -13.273 -30.812 1 90.94 316 ASN B C 1
ATOM 6224 O O . ASN B 1 316 ? 5.68 -12.164 -31.312 1 90.94 316 ASN B O 1
ATOM 6228 N N . THR B 1 317 ? 6.422 -14.109 -30.438 1 85.75 317 THR B N 1
ATOM 6229 C CA . THR B 1 317 ? 7.801 -13.75 -30.75 1 85.75 317 THR B CA 1
ATOM 6230 C C . THR B 1 317 ? 8.391 -14.727 -31.766 1 85.75 317 THR B C 1
ATOM 6232 O O . THR B 1 317 ? 7.914 -15.859 -31.906 1 85.75 317 THR B O 1
ATOM 6235 N N . VAL B 1 318 ? 9.352 -14.312 -32.469 1 81.31 318 VAL B N 1
ATOM 6236 C CA . VAL B 1 318 ? 10.008 -15.109 -33.5 1 81.31 318 VAL B CA 1
ATOM 6237 C C . VAL B 1 318 ? 10.961 -16.109 -32.844 1 81.31 318 VAL B C 1
ATOM 6239 O O . VAL B 1 318 ? 11.133 -17.219 -33.344 1 81.31 318 VAL B O 1
ATOM 6242 N N . LYS B 1 319 ? 11.336 -15.719 -31.703 1 85.19 319 LYS B N 1
ATOM 6243 C CA . LYS B 1 319 ? 12.305 -16.594 -31.031 1 85.19 319 LYS B CA 1
ATOM 6244 C C . LYS B 1 319 ? 11.602 -17.734 -30.297 1 85.19 319 LYS B C 1
ATOM 6246 O O . LYS B 1 319 ? 10.656 -17.5 -29.547 1 85.19 319 LYS B O 1
ATOM 6251 N N . ILE B 1 320 ? 11.984 -19 -30.641 1 86.31 320 ILE B N 1
ATOM 6252 C CA . ILE B 1 320 ? 11.406 -20.203 -30.031 1 86.31 320 ILE B CA 1
ATOM 6253 C C . ILE B 1 320 ? 12.109 -20.5 -28.703 1 86.31 320 ILE B C 1
ATOM 6255 O O . ILE B 1 320 ? 13.344 -20.578 -28.656 1 86.31 320 ILE B O 1
ATOM 6259 N N . LYS B 1 321 ? 11.414 -20.688 -27.672 1 86 321 LYS B N 1
ATOM 6260 C CA . LYS B 1 321 ? 11.945 -21.016 -26.344 1 86 321 LYS B CA 1
ATOM 6261 C C . LYS B 1 321 ? 12.18 -22.516 -26.219 1 86 321 LYS B C 1
ATOM 6263 O O . LYS B 1 321 ? 11.383 -23.328 -26.703 1 86 321 LYS B O 1
ATOM 6268 N N . PRO B 1 322 ? 13.289 -22.719 -25.609 1 89.19 322 PRO B N 1
ATOM 6269 C CA . PRO B 1 322 ? 13.562 -24.141 -25.359 1 89.19 322 PRO B CA 1
ATOM 6270 C C . PRO B 1 322 ? 12.766 -24.703 -24.188 1 89.19 322 PRO B C 1
ATOM 6272 O O . PRO B 1 322 ? 13.336 -24.953 -23.125 1 89.19 322 PRO B O 1
ATOM 6275 N N . LEU B 1 323 ? 11.508 -25.016 -24.344 1 92.5 323 LEU B N 1
ATOM 6276 C CA . LEU B 1 323 ? 10.633 -25.469 -23.281 1 92.5 323 LEU B CA 1
ATOM 6277 C C . LEU B 1 323 ? 10.477 -26.984 -23.297 1 92.5 323 LEU B C 1
ATOM 6279 O O . LEU B 1 323 ? 10.539 -27.609 -24.359 1 92.5 323 LEU B O 1
ATOM 6283 N N . PRO B 1 324 ? 10.414 -27.469 -22.141 1 91.94 324 PRO B N 1
ATOM 6284 C CA . PRO B 1 324 ? 10.188 -28.906 -22.094 1 91.94 324 PRO B CA 1
ATOM 6285 C C . PRO B 1 324 ? 8.797 -29.312 -22.578 1 91.94 324 PRO B C 1
ATOM 6287 O O . PRO B 1 324 ? 7.895 -28.469 -22.641 1 91.94 324 PRO B O 1
ATOM 6290 N N . CYS B 1 325 ? 8.742 -30.547 -22.938 1 86 325 CYS B N 1
ATOM 6291 C CA . CYS B 1 325 ? 7.449 -31.078 -23.344 1 86 325 CYS B CA 1
ATOM 6292 C C . CYS B 1 325 ? 6.598 -31.438 -22.141 1 86 325 CYS B C 1
ATOM 6294 O O . CYS B 1 325 ? 6.891 -32.406 -21.438 1 86 325 CYS B O 1
ATOM 6296 N N . ASN B 1 326 ? 5.684 -30.672 -21.828 1 86.81 326 ASN B N 1
ATOM 6297 C CA . ASN B 1 326 ? 4.742 -30.984 -20.766 1 86.81 326 ASN B CA 1
ATOM 6298 C C . ASN B 1 326 ? 3.322 -31.141 -21.297 1 86.81 326 ASN B C 1
ATOM 6300 O O . ASN B 1 326 ? 2.951 -30.5 -22.281 1 86.81 326 ASN B O 1
ATOM 6304 N N . PRO B 1 327 ? 2.592 -32 -20.656 1 86.94 327 PRO B N 1
ATOM 6305 C CA . PRO B 1 327 ? 1.282 -32.375 -21.188 1 86.94 327 PRO B CA 1
ATOM 6306 C C . PRO B 1 327 ? 0.313 -31.203 -21.25 1 86.94 327 PRO B C 1
ATOM 6308 O O . PRO B 1 327 ? -0.621 -31.203 -22.047 1 86.94 327 PRO B O 1
ATOM 6311 N N . GLU B 1 328 ? 0.509 -30.156 -20.469 1 88.56 328 GLU B N 1
ATOM 6312 C CA . GLU B 1 328 ? -0.422 -29.047 -20.375 1 88.56 328 GLU B CA 1
ATOM 6313 C C . GLU B 1 328 ? -0.18 -28.031 -21.484 1 88.56 328 GLU B C 1
ATOM 6315 O O . GLU B 1 328 ? -1.031 -27.172 -21.766 1 88.56 328 GLU B O 1
ATOM 6320 N N . ARG B 1 329 ? 0.906 -28.031 -22.156 1 90.31 329 ARG B N 1
ATOM 6321 C CA . ARG B 1 329 ? 1.275 -27.031 -23.141 1 90.31 329 ARG B CA 1
ATOM 6322 C C . ARG B 1 329 ? 0.44 -27.172 -24.406 1 90.31 329 ARG B C 1
ATOM 6324 O O . ARG B 1 329 ? 0.257 -28.281 -24.922 1 90.31 329 ARG B O 1
ATOM 6331 N N . MET B 1 330 ? -0.071 -26.047 -24.828 1 87.56 330 MET B N 1
ATOM 6332 C CA . MET B 1 330 ? -0.899 -26 -26.031 1 87.56 330 MET B CA 1
ATOM 6333 C C . MET B 1 330 ? -0.034 -26 -27.281 1 87.56 330 MET B C 1
ATOM 6335 O O . MET B 1 330 ? 1.181 -25.797 -27.203 1 87.56 330 MET B O 1
ATOM 6339 N N . ALA B 1 331 ? -0.774 -26.234 -28.344 1 82.62 331 ALA B N 1
ATOM 6340 C CA . ALA B 1 331 ? -0.114 -26.172 -29.656 1 82.62 331 ALA B CA 1
ATOM 63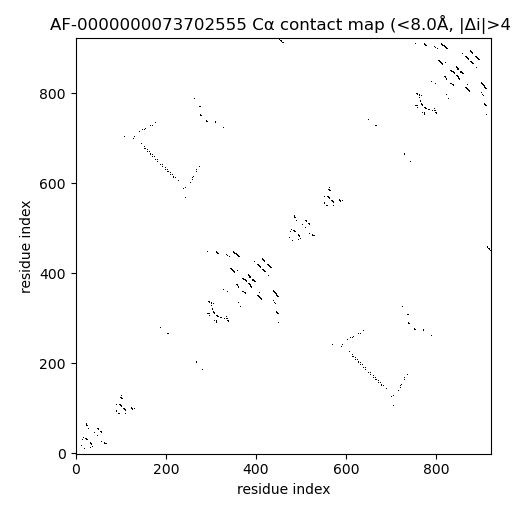41 C C . ALA B 1 331 ? -0.496 -24.891 -30.391 1 82.62 331 ALA B C 1
ATOM 6343 O O . ALA B 1 331 ? -1.449 -24.203 -30.016 1 82.62 331 ALA B O 1
ATOM 6344 N N . ASN B 1 332 ? 0.201 -24.422 -31.375 1 81.81 332 ASN B N 1
ATOM 6345 C CA . ASN B 1 332 ? -0.153 -23.391 -32.344 1 81.81 332 ASN B CA 1
ATOM 6346 C C . ASN B 1 332 ? -0.224 -22.016 -31.719 1 81.81 332 ASN B C 1
ATOM 6348 O O . ASN B 1 332 ? -1.216 -21.297 -31.875 1 81.81 332 ASN B O 1
ATOM 6352 N N . SER B 1 333 ? 0.665 -21.516 -30.922 1 89.62 333 SER B N 1
ATOM 6353 C CA . SER B 1 333 ? 0.784 -20.188 -30.312 1 89.62 333 SER B CA 1
ATOM 6354 C C . SER B 1 333 ? -0.423 -19.859 -29.438 1 89.62 333 SER B C 1
ATOM 6356 O O . SER B 1 333 ? -1.002 -18.781 -29.547 1 89.62 333 SER B O 1
ATOM 6358 N N . GLU B 1 334 ? -0.884 -20.828 -28.75 1 93.06 334 GLU B N 1
ATOM 6359 C CA . GLU B 1 334 ? -2.039 -20.688 -27.875 1 93.06 334 GLU B CA 1
ATOM 6360 C C . GLU B 1 334 ? -1.619 -20.734 -26.406 1 93.06 334 GLU B C 1
ATOM 6362 O O . GLU B 1 334 ? -0.549 -21.25 -26.078 1 93.06 334 GLU B O 1
ATOM 6367 N N . ILE B 1 335 ? -2.404 -20.094 -25.594 1 94.25 335 ILE B N 1
ATOM 6368 C CA . ILE B 1 335 ? -2.145 -20.078 -24.172 1 94.25 335 ILE B CA 1
ATOM 6369 C C . ILE B 1 335 ? -3.467 -20.016 -23.406 1 94.25 335 ILE B C 1
ATOM 6371 O O . ILE B 1 335 ? -4.438 -19.422 -23.875 1 94.25 335 ILE B O 1
ATOM 6375 N N . LEU B 1 336 ? -3.514 -20.625 -22.219 1 95.25 336 LEU B N 1
ATOM 6376 C CA . LEU B 1 336 ? -4.699 -20.609 -21.359 1 95.25 336 LEU B CA 1
ATOM 6377 C C . LEU B 1 336 ? -4.453 -19.797 -20.094 1 95.25 336 LEU B C 1
ATOM 6379 O O . LEU B 1 336 ? -3.305 -19.578 -19.703 1 95.25 336 LEU B O 1
ATOM 6383 N N . ALA B 1 337 ? -5.516 -19.328 -19.594 1 96.56 337 ALA B N 1
ATOM 6384 C CA . ALA B 1 337 ? -5.438 -18.703 -18.266 1 96.56 337 ALA B CA 1
ATOM 6385 C C . ALA B 1 337 ? -5.332 -19.766 -17.188 1 96.56 337 ALA B C 1
ATOM 6387 O O . ALA B 1 337 ? -5.609 -20.953 -17.422 1 96.56 337 ALA B O 1
ATOM 6388 N N . SER B 1 338 ? -4.844 -19.359 -16.062 1 95.38 338 SER B N 1
ATOM 6389 C CA . SER B 1 338 ? -4.672 -20.266 -14.938 1 95.38 338 SER B CA 1
ATOM 6390 C C . SER B 1 338 ? -6.004 -20.562 -14.258 1 95.38 338 SER B C 1
ATOM 6392 O O . SER B 1 338 ? -6.184 -21.625 -13.672 1 95.38 338 SER B O 1
ATOM 6394 N N . GLU B 1 339 ? -6.977 -19.656 -14.352 1 93.44 339 GLU B N 1
ATOM 6395 C CA . GLU B 1 339 ? -8.289 -19.828 -13.75 1 93.44 339 GLU B CA 1
ATOM 6396 C C . GLU B 1 339 ? -9.188 -20.719 -14.617 1 93.44 339 GLU B C 1
ATOM 6398 O O . GLU B 1 339 ? -9.18 -20.594 -15.844 1 93.44 339 GLU B O 1
ATOM 6403 N N . SER B 1 340 ? -9.898 -21.562 -13.898 1 94.62 340 SER B N 1
ATOM 6404 C CA . SER B 1 340 ? -10.898 -22.359 -14.602 1 94.62 340 SER B CA 1
ATOM 6405 C C . SER B 1 340 ? -12.297 -22.109 -14.055 1 94.62 340 SER B C 1
ATOM 6407 O O . SER B 1 340 ? -12.453 -21.719 -12.891 1 94.62 340 SER B O 1
ATOM 6409 N N . PHE B 1 341 ? -13.234 -22.266 -14.945 1 96.81 341 PHE B N 1
ATOM 6410 C CA . PHE B 1 341 ? -14.625 -22.031 -14.562 1 96.81 341 PHE B CA 1
ATOM 6411 C C . PHE B 1 341 ? -15.461 -23.297 -14.75 1 96.81 341 PHE B C 1
ATOM 6413 O O . PHE B 1 341 ? -15.398 -23.938 -15.797 1 96.81 341 PHE B O 1
ATOM 6420 N N . SER B 1 342 ? -16.219 -23.625 -13.703 1 96.38 342 SER B N 1
ATOM 6421 C CA . SER B 1 342 ? -17.094 -24.781 -13.773 1 96.38 342 SER B CA 1
ATOM 6422 C C . SER B 1 342 ? -18.516 -24.438 -13.375 1 96.38 342 SER B C 1
ATOM 6424 O O . SER B 1 342 ? -19.359 -25.312 -13.203 1 96.38 342 SER B O 1
ATOM 6426 N N . SER B 1 343 ? -18.703 -23.188 -13.141 1 96.62 343 SER B N 1
ATOM 6427 C CA . SER B 1 343 ? -20.016 -22.672 -12.797 1 96.62 343 SER B CA 1
ATOM 6428 C C . SER B 1 343 ? -20.031 -21.156 -12.758 1 96.62 343 SER B C 1
ATOM 6430 O O . SER B 1 343 ? -18.969 -20.516 -12.75 1 96.62 343 SER B O 1
ATOM 6432 N N . GLY B 1 344 ? -21.219 -20.609 -12.953 1 96.25 344 GLY B N 1
ATOM 6433 C CA . GLY B 1 344 ? -21.375 -19.188 -12.719 1 96.25 344 GLY B CA 1
ATOM 6434 C C . GLY B 1 344 ? -21.141 -18.344 -13.953 1 96.25 344 GLY B C 1
ATOM 6435 O O . GLY B 1 344 ? -21.031 -18.875 -15.062 1 96.25 344 GLY B O 1
ATOM 6436 N N . LYS B 1 345 ? -21.234 -16.984 -13.703 1 97.12 345 LYS B N 1
ATOM 6437 C CA . LYS B 1 345 ? -21.031 -15.992 -14.758 1 97.12 345 LYS B CA 1
ATOM 6438 C C . LYS B 1 345 ? -19.672 -15.305 -14.617 1 97.12 345 LYS B C 1
ATOM 6440 O O . LYS B 1 345 ? -19.266 -14.938 -13.508 1 97.12 345 LYS B O 1
ATOM 6445 N N . HIS B 1 346 ? -18.984 -15.242 -15.711 1 97.56 346 HIS B N 1
ATOM 6446 C CA . HIS B 1 346 ? -17.656 -14.633 -15.727 1 97.56 346 HIS B CA 1
ATOM 6447 C C . HIS B 1 346 ? -17.5 -13.703 -16.922 1 97.56 346 HIS B C 1
ATOM 6449 O O . HIS B 1 346 ? -18.141 -13.891 -17.953 1 97.56 346 HIS B O 1
ATOM 6455 N N . SER B 1 347 ? -16.734 -12.695 -16.734 1 97.75 347 SER B N 1
ATOM 6456 C CA . SER B 1 347 ? -16.5 -11.711 -17.797 1 97.75 347 SER B CA 1
ATOM 6457 C C . SER B 1 347 ? -15.102 -11.125 -17.688 1 97.75 347 SER B C 1
ATOM 6459 O O . SER B 1 347 ? -14.586 -10.898 -16.594 1 97.75 347 SER B O 1
ATOM 6461 N N . TRP B 1 348 ? -14.453 -10.93 -18.812 1 97.88 348 TRP B N 1
ATOM 6462 C CA . TRP B 1 348 ? -13.148 -10.281 -18.859 1 97.88 348 TRP B CA 1
ATOM 6463 C C . TRP B 1 348 ? -12.953 -9.531 -20.172 1 97.88 348 TRP B C 1
ATOM 6465 O O . TRP B 1 348 ? -13.617 -9.828 -21.172 1 97.88 348 TRP B O 1
ATOM 6475 N N . ASP B 1 349 ? -12.148 -8.531 -20.188 1 98 349 ASP B N 1
ATOM 6476 C CA . ASP B 1 349 ? -11.852 -7.699 -21.359 1 98 349 ASP B CA 1
ATOM 6477 C C . ASP B 1 349 ? -10.445 -7.969 -21.875 1 98 349 ASP B C 1
ATOM 6479 O O . ASP B 1 349 ? -9.516 -8.172 -21.094 1 98 349 ASP B O 1
ATOM 6483 N N . VAL B 1 350 ? -10.352 -7.934 -23.219 1 97.75 350 VAL B N 1
ATOM 6484 C CA . VAL B 1 350 ? -9.055 -8.234 -23.812 1 97.75 350 VAL B CA 1
ATOM 6485 C C . VAL B 1 350 ? -8.797 -7.293 -24.984 1 97.75 350 VAL B C 1
ATOM 6487 O O . VAL B 1 350 ? -9.703 -6.992 -25.766 1 97.75 350 VAL B O 1
ATOM 6490 N N . GLU B 1 351 ? -7.586 -6.824 -25.016 1 97.81 351 GLU B N 1
ATOM 6491 C CA . GLU B 1 351 ? -7.102 -6.094 -26.188 1 97.81 351 GLU B CA 1
ATOM 6492 C C . GLU B 1 351 ? -6.348 -7.02 -27.141 1 97.81 351 GLU B C 1
ATOM 6494 O O . GLU B 1 351 ? -5.465 -7.77 -26.719 1 97.81 351 GLU B O 1
ATOM 6499 N N . VAL B 1 352 ? -6.691 -7.008 -28.391 1 96.31 352 VAL B N 1
ATOM 6500 C CA . VAL B 1 352 ? -6.133 -7.969 -29.328 1 96.31 352 VAL B CA 1
ATOM 6501 C C . VAL B 1 352 ? -5.504 -7.234 -30.516 1 96.31 352 VAL B C 1
ATOM 6503 O O . VAL B 1 352 ? -5.875 -6.094 -30.812 1 96.31 352 VAL B O 1
ATOM 6506 N N . SER B 1 353 ? -4.535 -7.836 -31.062 1 92.56 353 SER B N 1
ATOM 6507 C CA . SER B 1 353 ? -3.893 -7.316 -32.281 1 92.56 353 SER B CA 1
ATOM 6508 C C . SER B 1 353 ? -3.367 -8.453 -33.156 1 92.56 353 SER B C 1
ATOM 6510 O O . SER B 1 353 ? -2.928 -9.484 -32.625 1 92.56 353 SER B O 1
ATOM 6512 N N . GLY B 1 354 ? -3.48 -8.297 -34.5 1 90.69 354 GLY B N 1
ATOM 6513 C CA . GLY B 1 354 ? -2.977 -9.297 -35.438 1 90.69 354 GLY B CA 1
ATOM 6514 C C . GLY B 1 354 ? -3.908 -10.477 -35.594 1 90.69 354 GLY B C 1
ATOM 6515 O O . GLY B 1 354 ? -5.113 -10.305 -35.781 1 90.69 354 GLY B O 1
ATOM 6516 N N . TYR B 1 355 ? -3.316 -11.719 -35.594 1 91.75 355 TYR B N 1
ATOM 6517 C CA . TYR B 1 355 ? -4.086 -12.938 -35.844 1 91.75 355 TYR B CA 1
ATOM 6518 C C . TYR B 1 355 ? -4.422 -13.625 -34.531 1 91.75 355 TYR B C 1
ATOM 6520 O O . TYR B 1 355 ? -3.988 -14.758 -34.281 1 91.75 355 TYR B O 1
ATOM 6528 N N . TRP B 1 356 ? -5.324 -13.016 -33.906 1 94.5 356 TRP B N 1
ATOM 6529 C CA . TRP B 1 356 ? -5.645 -13.391 -32.531 1 94.5 356 TRP B CA 1
ATOM 6530 C C . TRP B 1 356 ? -6.848 -14.328 -32.5 1 94.5 356 TRP B C 1
ATOM 6532 O O . TRP B 1 356 ? -7.535 -14.508 -33.5 1 94.5 356 TRP B O 1
ATOM 6542 N N . ALA B 1 357 ? -7.023 -15.016 -31.328 1 95.12 357 ALA B N 1
ATOM 6543 C CA . ALA B 1 357 ? -8.219 -15.773 -30.969 1 95.12 357 ALA B CA 1
ATOM 6544 C C . ALA B 1 357 ? -8.531 -15.633 -29.484 1 95.12 357 ALA B C 1
ATOM 6546 O O . ALA B 1 357 ? -7.621 -15.602 -28.656 1 95.12 357 ALA B O 1
ATOM 6547 N N . VAL B 1 358 ? -9.781 -15.469 -29.203 1 97 358 VAL B N 1
ATOM 6548 C CA . VAL B 1 358 ? -10.172 -15.336 -27.797 1 97 358 VAL B CA 1
ATOM 6549 C C . VAL B 1 358 ? -11.422 -16.172 -27.531 1 97 358 VAL B C 1
ATOM 6551 O O . VAL B 1 358 ? -12.32 -16.25 -28.391 1 97 358 VAL B O 1
ATOM 6554 N N . GLY B 1 359 ? -11.438 -16.828 -26.406 1 97.06 359 GLY B N 1
ATOM 6555 C CA . GLY B 1 359 ? -12.562 -17.672 -26.016 1 97.06 359 GLY B CA 1
ATOM 6556 C C . GLY B 1 359 ? -12.281 -18.516 -24.797 1 97.06 359 GLY B C 1
ATOM 6557 O O . GLY B 1 359 ? -11.734 -18.031 -23.797 1 97.06 359 GLY B O 1
ATOM 6558 N N . VAL B 1 360 ? -12.758 -19.766 -24.859 1 96.44 360 VAL B N 1
ATOM 6559 C CA . VAL B 1 360 ? -12.531 -20.719 -23.766 1 96.44 360 VAL B CA 1
ATOM 6560 C C . VAL B 1 360 ? -12.133 -22.078 -24.328 1 96.44 360 VAL B C 1
ATOM 6562 O O . VAL B 1 360 ? -12.391 -22.375 -25.484 1 96.44 360 VAL B O 1
ATOM 6565 N N . ALA B 1 361 ? -11.422 -22.828 -23.469 1 94.06 361 ALA B N 1
ATOM 6566 C CA . ALA B 1 361 ? -10.984 -24.156 -23.875 1 94.06 361 ALA B CA 1
ATOM 6567 C C . ALA B 1 361 ? -11.031 -25.141 -22.703 1 94.06 361 ALA B C 1
ATOM 6569 O O . ALA B 1 361 ? -10.93 -24.734 -21.547 1 94.06 361 ALA B O 1
ATOM 6570 N N . GLU B 1 362 ? -11.234 -26.328 -23 1 89.81 362 GLU B N 1
ATOM 6571 C CA . GLU B 1 362 ? -11.102 -27.406 -22.016 1 89.81 362 GLU B CA 1
ATOM 6572 C C . GLU B 1 362 ? -9.688 -27.969 -22 1 89.81 362 GLU B C 1
ATOM 6574 O O . GLU B 1 362 ? -9.047 -28.094 -23.047 1 89.81 362 GLU B O 1
ATOM 6579 N N . GLN B 1 363 ? -9.109 -28.047 -20.719 1 76.5 363 GLN B N 1
ATOM 6580 C CA . GLN B 1 363 ? -7.75 -28.578 -20.609 1 76.5 363 GLN B CA 1
ATOM 6581 C C . GLN B 1 363 ? -7.719 -30.078 -20.797 1 76.5 363 GLN B C 1
ATOM 6583 O O . GLN B 1 363 ? -8.367 -30.828 -20.047 1 76.5 363 GLN B O 1
ATOM 6588 N N . ARG B 1 364 ? -7.676 -30.594 -22.016 1 63.41 364 ARG B N 1
ATOM 6589 C CA . ARG B 1 364 ? -7.602 -32.031 -22.125 1 63.41 364 ARG B CA 1
ATOM 6590 C C . ARG B 1 364 ? -6.234 -32.469 -22.641 1 63.41 364 ARG B C 1
ATOM 6592 O O . ARG B 1 364 ? -5.586 -31.766 -23.391 1 63.41 364 ARG B O 1
ATOM 6599 N N . THR B 1 365 ? -5.504 -33.281 -21.734 1 57.38 365 THR B N 1
ATOM 6600 C CA . THR B 1 365 ? -4.188 -33.844 -22 1 57.38 365 THR B CA 1
ATOM 6601 C C . THR B 1 365 ? -4.129 -34.438 -23.406 1 57.38 365 THR B C 1
ATOM 6603 O O . THR B 1 365 ? -3.07 -34.438 -24.047 1 57.38 365 THR B O 1
ATOM 6606 N N . LYS B 1 366 ? -5.156 -35.344 -23.766 1 53.5 366 LYS B N 1
ATOM 6607 C CA . LYS B 1 366 ? -4.98 -36.125 -24.984 1 53.5 366 LYS B CA 1
ATOM 6608 C C . LYS B 1 366 ? -5.578 -35.406 -26.188 1 53.5 366 LYS B C 1
ATOM 6610 O O . LYS B 1 366 ? -6.637 -34.781 -26.094 1 53.5 366 LYS B O 1
ATOM 6615 N N . GLN B 1 367 ? -4.848 -35.094 -27.344 1 50.41 367 GLN B N 1
ATOM 6616 C CA . GLN B 1 367 ? -4.891 -34.312 -28.578 1 50.41 367 GLN B CA 1
ATOM 6617 C C . GLN B 1 367 ? -6.25 -34.438 -29.266 1 50.41 367 GLN B C 1
ATOM 6619 O O . GLN B 1 367 ? -6.453 -33.938 -30.359 1 50.41 367 GLN B O 1
ATOM 6624 N N . ILE B 1 368 ? -6.926 -35.406 -29.547 1 47.16 368 ILE B N 1
ATOM 6625 C CA . ILE B 1 368 ? -7.312 -35.469 -30.953 1 47.16 368 ILE B CA 1
ATOM 6626 C C . ILE B 1 368 ? -8.047 -34.188 -31.344 1 47.16 368 ILE B C 1
ATOM 6628 O O . ILE B 1 368 ? -7.766 -33.625 -32.375 1 47.16 368 ILE B O 1
ATOM 6632 N N . TYR B 1 369 ? -9.094 -33.844 -30.703 1 53.88 369 TYR B N 1
ATOM 6633 C CA . TYR B 1 369 ? -9.859 -32.688 -31.188 1 53.88 369 TYR B CA 1
ATOM 6634 C C . TYR B 1 369 ? -9.883 -31.562 -30.172 1 53.88 369 TYR B C 1
ATOM 6636 O O . TYR B 1 369 ? -10.117 -31.797 -28.984 1 53.88 369 TYR B O 1
ATOM 6644 N N . LYS B 1 370 ? -9.266 -30.297 -30.516 1 68.5 370 LYS B N 1
ATOM 6645 C CA . LYS B 1 370 ? -9.203 -29.109 -29.672 1 68.5 370 LYS B CA 1
ATOM 6646 C C . LYS B 1 370 ? -10.594 -28.703 -29.188 1 68.5 370 LYS B C 1
ATOM 6648 O O . LYS B 1 370 ? -11.539 -28.625 -29.969 1 68.5 370 LYS B O 1
ATOM 6653 N N . ARG B 1 371 ? -10.93 -28.875 -27.953 1 87.31 371 ARG B N 1
ATOM 6654 C CA . ARG B 1 371 ? -12.156 -28.375 -27.344 1 87.31 371 ARG B CA 1
ATOM 6655 C C . ARG B 1 371 ? -12.031 -26.906 -27 1 87.31 371 ARG B C 1
ATOM 6657 O O . ARG B 1 371 ? -11.938 -26.531 -25.828 1 87.31 371 ARG B O 1
ATOM 6664 N N . VAL B 1 372 ? -12.047 -26.156 -28.156 1 92.69 372 VAL B N 1
ATOM 6665 C CA . VAL B 1 372 ? -11.914 -24.703 -28.062 1 92.69 372 VAL B CA 1
ATOM 6666 C C . VAL B 1 372 ? -13.156 -24.031 -28.625 1 92.69 372 VAL B C 1
ATOM 6668 O O . VAL B 1 372 ? -13.68 -24.453 -29.656 1 92.69 372 VAL B O 1
ATOM 6671 N N . TRP B 1 373 ? -13.766 -23.141 -27.953 1 95.31 373 TRP B N 1
ATOM 6672 C CA . TRP B 1 373 ? -14.836 -22.25 -28.406 1 95.31 373 TRP B CA 1
ATOM 6673 C C . TRP B 1 373 ? -14.375 -20.797 -28.406 1 95.31 373 TRP B C 1
ATOM 6675 O O . TRP B 1 373 ? -14.18 -20.203 -27.359 1 95.31 373 TRP B O 1
ATOM 6685 N N . ALA B 1 374 ? -14.211 -20.25 -29.594 1 96.19 374 ALA B N 1
ATOM 6686 C CA . ALA B 1 374 ? -13.594 -18.938 -29.672 1 96.19 374 ALA B CA 1
ATOM 6687 C C . ALA B 1 374 ? -13.969 -18.234 -30.984 1 96.19 374 ALA B C 1
ATOM 6689 O O . ALA B 1 374 ? -14.648 -18.812 -31.828 1 96.19 374 ALA B O 1
ATOM 6690 N N . ILE B 1 375 ? -13.664 -17 -31 1 96.25 375 ILE B N 1
ATOM 6691 C CA . ILE B 1 375 ? -13.625 -16.266 -32.281 1 96.25 375 ILE B CA 1
ATOM 6692 C C . ILE B 1 375 ? -12.18 -15.93 -32.625 1 96.25 375 ILE B C 1
ATOM 6694 O O . ILE B 1 375 ? -11.336 -15.781 -31.734 1 96.25 375 ILE B O 1
ATOM 6698 N N . TYR B 1 376 ? -11.93 -15.891 -33.875 1 94.75 376 TYR B N 1
ATOM 6699 C CA . TYR B 1 376 ? -10.531 -15.672 -34.25 1 94.75 376 TYR B CA 1
ATOM 6700 C C . TYR B 1 376 ? -10.43 -14.93 -35.562 1 94.75 376 TYR B C 1
ATOM 6702 O O . TYR B 1 376 ? -11.352 -14.977 -36.406 1 94.75 376 TYR B O 1
ATOM 6710 N N . MET B 1 377 ? -9.344 -14.227 -35.688 1 93.44 377 MET B N 1
ATOM 6711 C CA . MET B 1 377 ? -8.977 -13.57 -36.938 1 93.44 377 MET B CA 1
ATOM 6712 C C . MET B 1 377 ? -8.188 -14.516 -37.844 1 93.44 377 MET B C 1
ATOM 6714 O O . MET B 1 377 ? -7.098 -14.953 -37.5 1 93.44 377 MET B O 1
ATOM 6718 N N . CYS B 1 378 ? -8.648 -14.75 -39 1 88.81 378 CYS B N 1
ATOM 6719 C CA . CYS B 1 378 ? -7.992 -15.672 -39.906 1 88.81 378 CYS B CA 1
ATOM 6720 C C . CYS B 1 378 ? -6.836 -15 -40.656 1 88.81 378 CYS B C 1
ATOM 6722 O O . CYS B 1 378 ? -7.02 -13.961 -41.281 1 88.81 378 CYS B O 1
ATOM 6724 N N . ALA B 1 379 ? -5.695 -15.617 -40.594 1 80 379 ALA B N 1
ATOM 6725 C CA . ALA B 1 379 ? -4.488 -15.055 -41.188 1 80 379 ALA B CA 1
ATOM 6726 C C . ALA B 1 379 ? -4.562 -15.102 -42.719 1 80 379 ALA B C 1
ATOM 6728 O O . ALA B 1 379 ? -3.988 -14.25 -43.375 1 80 379 ALA B O 1
ATOM 6729 N N . CYS B 1 380 ? -5.289 -16.016 -43.219 1 81.88 380 CYS B N 1
ATOM 6730 C CA . CYS B 1 380 ? -5.297 -16.234 -44.656 1 81.88 380 CYS B CA 1
ATOM 6731 C C . CYS B 1 380 ? -6.25 -15.258 -45.344 1 81.88 380 CYS B C 1
ATOM 6733 O O . CYS B 1 380 ? -5.941 -14.734 -46.406 1 81.88 380 CYS B O 1
ATOM 6735 N N . THR B 1 381 ? -7.414 -14.945 -44.688 1 84 381 THR B N 1
ATOM 6736 C CA . THR B 1 381 ? -8.453 -14.195 -45.375 1 84 381 THR B CA 1
ATOM 6737 C C . THR B 1 381 ? -8.711 -12.859 -44.688 1 84 381 THR B C 1
ATOM 6739 O O . THR B 1 381 ? -9.398 -11.992 -45.25 1 84 381 THR B O 1
ATOM 6742 N N . ASP B 1 382 ? -8.156 -12.688 -43.562 1 87.69 382 ASP B N 1
ATOM 6743 C CA . ASP B 1 382 ? -8.391 -11.484 -42.75 1 87.69 382 ASP B CA 1
ATOM 6744 C C . ASP B 1 382 ? -9.875 -11.32 -42.438 1 87.69 382 ASP B C 1
ATOM 6746 O O . ASP B 1 382 ? -10.453 -10.25 -42.625 1 87.69 382 ASP B O 1
ATOM 6750 N N . ILE B 1 383 ? -10.508 -12.406 -42.188 1 93.25 383 ILE B N 1
ATOM 6751 C CA . ILE B 1 383 ? -11.922 -12.453 -41.844 1 93.25 383 ILE B CA 1
ATOM 6752 C C . ILE B 1 383 ? -12.078 -12.961 -40.406 1 93.25 383 ILE B C 1
ATOM 6754 O O . ILE B 1 383 ? -11.281 -13.781 -39.938 1 93.25 383 ILE B O 1
ATOM 6758 N N . LEU B 1 384 ? -13.055 -12.406 -39.719 1 95.5 384 LEU B N 1
ATOM 6759 C CA . LEU B 1 384 ? -13.383 -12.867 -38.375 1 95.5 384 LEU B CA 1
ATOM 6760 C C . LEU B 1 384 ? -14.273 -14.109 -38.438 1 95.5 384 LEU B C 1
ATOM 6762 O O . LEU B 1 384 ? -15.32 -14.094 -39.094 1 95.5 384 LEU B O 1
ATOM 6766 N N . ARG B 1 385 ? -13.82 -15.148 -37.688 1 95.5 385 ARG B N 1
ATOM 6767 C CA . ARG B 1 385 ? -14.531 -16.422 -37.781 1 95.5 385 ARG B CA 1
ATOM 6768 C C . ARG B 1 385 ? -14.812 -17 -36.375 1 95.5 385 ARG B C 1
ATOM 6770 O O . ARG B 1 385 ? -14.258 -16.531 -35.375 1 95.5 385 ARG B O 1
ATOM 6777 N N . GLU B 1 386 ? -15.695 -17.953 -36.375 1 95.38 386 GLU B N 1
ATOM 6778 C CA . GLU B 1 386 ? -15.992 -18.734 -35.156 1 95.38 386 GLU B CA 1
ATOM 6779 C C . GLU B 1 386 ? -15.148 -20 -35.094 1 95.38 386 GLU B C 1
ATOM 6781 O O . GLU B 1 386 ? -14.898 -20.641 -36.125 1 95.38 386 GLU B O 1
ATOM 6786 N N . LEU B 1 387 ? -14.664 -20.281 -33.969 1 92.94 387 LEU B N 1
ATOM 6787 C CA . LEU B 1 387 ? -13.914 -21.5 -33.75 1 92.94 387 LEU B CA 1
ATOM 6788 C C . LEU B 1 387 ? -14.633 -22.406 -32.719 1 92.94 387 LEU B C 1
ATOM 6790 O O . LEU B 1 387 ? -14.828 -22.016 -31.578 1 92.94 387 LEU B O 1
ATOM 6794 N N . THR B 1 388 ? -15.094 -23.578 -33.125 1 92.19 388 THR B N 1
ATOM 6795 C CA . THR B 1 388 ? -15.688 -24.609 -32.312 1 92.19 388 THR B CA 1
ATOM 6796 C C . THR B 1 388 ? -15.141 -25.984 -32.656 1 92.19 388 THR B C 1
ATOM 6798 O O . THR B 1 388 ? -14.508 -26.141 -33.719 1 92.19 388 THR B O 1
ATOM 6801 N N . PRO B 1 389 ? -15.273 -26.938 -31.766 1 87.25 389 PRO B N 1
ATOM 6802 C CA . PRO B 1 389 ? -14.781 -28.266 -32.094 1 87.25 389 PRO B CA 1
ATOM 6803 C C . PRO B 1 389 ? -15.43 -28.844 -33.375 1 87.25 389 PRO B C 1
ATOM 6805 O O . PRO B 1 389 ? -14.836 -29.688 -34.031 1 87.25 389 PRO B O 1
ATOM 6808 N N . LYS B 1 390 ? -16.547 -28.344 -33.75 1 84 390 LYS B N 1
ATOM 6809 C CA . LYS B 1 390 ? -17.297 -28.859 -34.906 1 84 390 LYS B CA 1
ATOM 6810 C C . LYS B 1 390 ? -17.047 -28.031 -36.156 1 84 390 LYS B C 1
ATOM 6812 O O . LYS B 1 390 ? -17.156 -28.547 -37.281 1 84 390 LYS B O 1
ATOM 6817 N N . ASP B 1 391 ? -16.766 -26.734 -35.938 1 81.06 391 ASP B N 1
ATOM 6818 C CA . ASP B 1 391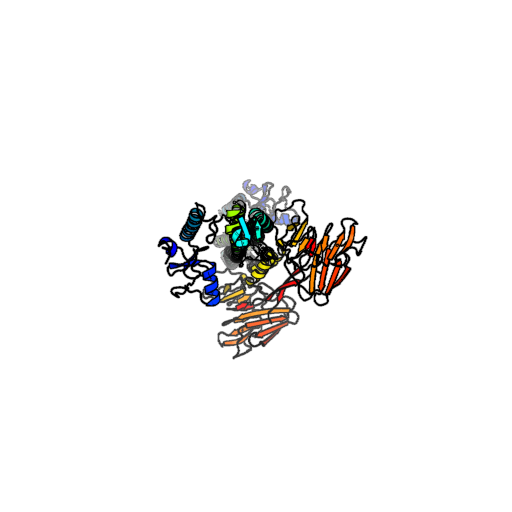 ? -16.688 -25.828 -37.094 1 81.06 391 ASP B CA 1
ATOM 6819 C C . ASP B 1 391 ? -15.602 -24.781 -36.875 1 81.06 391 ASP B C 1
ATOM 6821 O O . ASP B 1 391 ? -15.445 -24.25 -35.781 1 81.06 391 ASP B O 1
ATOM 6825 N N . TYR B 1 392 ? -14.906 -24.547 -38.031 1 79.75 392 TYR B N 1
ATOM 6826 C CA . TYR B 1 392 ? -13.906 -23.484 -37.938 1 79.75 392 TYR B CA 1
ATOM 6827 C C . TYR B 1 392 ? -13.984 -22.562 -39.156 1 79.75 392 TYR B C 1
ATOM 6829 O O . TYR B 1 392 ? -13.07 -21.766 -39.406 1 79.75 392 TYR B O 1
ATOM 6837 N N . VAL B 1 393 ? -15.125 -22.578 -39.906 1 83.19 393 VAL B N 1
ATOM 6838 C CA . VAL B 1 393 ? -15.164 -21.797 -41.125 1 83.19 393 VAL B CA 1
ATOM 6839 C C . VAL B 1 393 ? -16.297 -20.781 -41.062 1 83.19 393 VAL B C 1
ATOM 6841 O O . VAL B 1 393 ? -16.391 -19.891 -41.906 1 83.19 393 VAL B O 1
ATOM 6844 N N . LYS B 1 394 ? -17.094 -20.859 -40.062 1 91 394 LYS B N 1
ATOM 6845 C CA . LYS B 1 394 ? -18.219 -19.922 -39.969 1 91 394 LYS B CA 1
ATOM 6846 C C . LYS B 1 394 ? -17.734 -18.484 -39.875 1 91 394 LYS B C 1
ATOM 6848 O O . LYS B 1 394 ? -16.953 -18.125 -39 1 91 394 LYS B O 1
ATOM 6853 N N . VAL B 1 395 ? -18.25 -17.656 -40.812 1 93.88 395 VAL B N 1
ATOM 6854 C CA . VAL B 1 395 ? -17.844 -16.25 -40.906 1 93.88 395 VAL B CA 1
ATOM 6855 C C . VAL B 1 395 ? -18.703 -15.406 -39.969 1 93.88 395 VAL B C 1
ATOM 6857 O O . VAL B 1 395 ? -19.938 -15.508 -40 1 93.88 395 VAL B O 1
ATOM 6860 N N . ILE B 1 396 ? -18.031 -14.57 -39.188 1 94.44 396 ILE B N 1
ATOM 6861 C CA . ILE B 1 396 ? -18.734 -13.648 -38.312 1 94.44 396 ILE B CA 1
ATOM 6862 C C . ILE B 1 396 ? -18.766 -12.25 -38.938 1 94.44 396 ILE B C 1
ATOM 6864 O O . ILE B 1 396 ? -19.812 -11.609 -38.969 1 94.44 396 ILE B O 1
ATOM 6868 N N . SER B 1 397 ? -17.656 -11.789 -39.375 1 92.81 397 SER B N 1
ATOM 6869 C CA . SER B 1 397 ? -17.562 -10.461 -39.969 1 92.81 397 SER B CA 1
ATOM 6870 C C . SER B 1 397 ? -16.438 -10.406 -41 1 92.81 397 SER B C 1
ATOM 6872 O O . SER B 1 397 ? -15.375 -10.992 -40.781 1 92.81 397 SER B O 1
ATOM 6874 N N . GLU B 1 398 ? -16.625 -9.586 -42.062 1 90.88 398 GLU B N 1
ATOM 6875 C CA . GLU B 1 398 ? -15.633 -9.469 -43.125 1 90.88 398 GLU B CA 1
ATOM 6876 C C . GLU B 1 398 ? -15 -8.078 -43.125 1 90.88 398 GLU B C 1
ATOM 6878 O O . GLU B 1 398 ? -13.93 -7.883 -43.688 1 90.88 398 GLU B O 1
ATOM 6883 N N . ASP B 1 399 ? -15.555 -7.215 -42.469 1 84.38 399 ASP B N 1
ATOM 6884 C CA . ASP B 1 399 ? -15.078 -5.848 -42.656 1 84.38 399 ASP B CA 1
ATOM 6885 C C . ASP B 1 399 ? -14.836 -5.168 -41.312 1 84.38 399 ASP B C 1
ATOM 6887 O O . ASP B 1 399 ? -14.211 -4.105 -41.25 1 84.38 399 ASP B O 1
ATOM 6891 N N . SER B 1 400 ? -15.375 -5.652 -40.219 1 86.81 400 SER B N 1
ATOM 6892 C CA . SER B 1 400 ? -15.25 -5.02 -38.938 1 86.81 400 SER B CA 1
ATOM 6893 C C . SER B 1 400 ? -14.531 -5.934 -37.938 1 86.81 400 SER B C 1
ATOM 6895 O O . SER B 1 400 ? -15.008 -7.035 -37.656 1 86.81 400 SER B O 1
ATOM 6897 N N . PHE B 1 401 ? -13.375 -5.309 -37.469 1 91.56 401 PHE B N 1
ATOM 6898 C CA . PHE B 1 401 ? -12.602 -6.145 -36.562 1 91.56 401 PHE B CA 1
ATOM 6899 C C . PHE B 1 401 ? -12.383 -5.434 -35.219 1 91.56 401 PHE B C 1
ATOM 6901 O O . PHE B 1 401 ? -11.82 -4.336 -35.188 1 91.56 401 PHE B O 1
ATOM 6908 N N . PRO B 1 402 ? -12.789 -6.086 -34.188 1 94.06 402 PRO B N 1
ATOM 6909 C CA . PRO B 1 402 ? -12.656 -5.453 -32.875 1 94.06 402 PRO B CA 1
ATOM 6910 C C . PRO B 1 402 ? -11.211 -5.414 -32.375 1 94.06 402 PRO B C 1
ATOM 6912 O O . PRO B 1 402 ? -10.422 -6.305 -32.719 1 94.06 402 PRO B O 1
ATOM 6915 N N . GLN B 1 403 ? -10.914 -4.371 -31.625 1 95.12 403 GLN B N 1
ATOM 6916 C CA . GLN B 1 403 ? -9.602 -4.25 -31 1 95.12 403 GLN B CA 1
ATOM 6917 C C . GLN B 1 403 ? -9.672 -4.559 -29.5 1 95.12 403 GLN B C 1
ATOM 6919 O O . GLN B 1 403 ? -8.695 -5.012 -28.906 1 95.12 403 GLN B O 1
ATOM 6924 N N . LYS B 1 404 ? -10.742 -4.266 -28.938 1 97.44 404 LYS B N 1
ATOM 6925 C CA . LYS B 1 404 ? -11.039 -4.586 -27.547 1 97.44 404 LYS B CA 1
ATOM 6926 C C . LYS B 1 404 ? -12.312 -5.406 -27.422 1 97.44 404 LYS B C 1
ATOM 6928 O O . LYS B 1 404 ? -13.391 -4.961 -27.844 1 97.44 404 LYS B O 1
ATOM 6933 N N . ILE B 1 405 ? -12.172 -6.566 -26.828 1 97.69 405 ILE B N 1
ATOM 6934 C CA . ILE B 1 405 ? -13.289 -7.508 -26.797 1 97.69 405 ILE B CA 1
ATOM 6935 C C . ILE B 1 405 ? -13.617 -7.867 -25.359 1 97.69 405 ILE B C 1
ATOM 6937 O O . ILE B 1 405 ? -12.727 -8.211 -24.578 1 97.69 405 ILE B O 1
ATOM 6941 N N . ARG B 1 406 ? -14.82 -7.812 -25.062 1 98.06 406 ARG B N 1
ATOM 6942 C CA . ARG B 1 406 ? -15.312 -8.375 -23.812 1 98.06 406 ARG B CA 1
ATOM 6943 C C . ARG B 1 406 ? -15.852 -9.789 -24.016 1 98.06 406 ARG B C 1
ATOM 6945 O O . ARG B 1 406 ? -16.766 -10 -24.812 1 98.06 406 ARG B O 1
ATOM 6952 N N . VAL B 1 407 ? -15.305 -10.719 -23.297 1 98.31 407 VAL B N 1
ATOM 6953 C CA . VAL B 1 407 ? -15.773 -12.102 -23.328 1 98.31 407 VAL B CA 1
ATOM 6954 C C . VAL B 1 407 ? -16.656 -12.375 -22.109 1 98.31 407 VAL B C 1
ATOM 6956 O O . VAL B 1 407 ? -16.25 -12.125 -20.969 1 98.31 407 VAL B O 1
ATOM 6959 N N . GLN B 1 408 ? -17.828 -12.805 -22.344 1 98.12 408 GLN B N 1
ATOM 6960 C CA . GLN B 1 408 ? -18.766 -13.133 -21.266 1 98.12 408 GLN B CA 1
ATOM 6961 C C . GLN B 1 408 ? -19.172 -14.602 -21.312 1 98.12 408 GLN B C 1
ATOM 6963 O O . GLN B 1 408 ? -19.641 -15.086 -22.344 1 98.12 408 GLN B O 1
ATOM 6968 N N . LEU B 1 409 ? -18.969 -15.258 -20.219 1 97.94 409 LEU B N 1
ATOM 6969 C CA . LEU B 1 409 ? -19.281 -16.688 -20.125 1 97.94 409 LEU B CA 1
ATOM 6970 C C . LEU B 1 409 ? -20.344 -16.938 -19.078 1 97.94 409 LEU B C 1
ATOM 6972 O O . LEU B 1 409 ? -20.188 -16.562 -17.922 1 97.94 409 LEU B O 1
ATOM 6976 N N . ASP B 1 410 ? -21.422 -17.391 -19.469 1 97.94 410 ASP B N 1
ATOM 6977 C CA . ASP B 1 410 ? -22.406 -18.016 -18.578 1 97.94 410 ASP B CA 1
ATOM 6978 C C . ASP B 1 410 ? -22.312 -19.531 -18.609 1 97.94 410 ASP B C 1
ATOM 6980 O O . ASP B 1 410 ? -22.938 -20.172 -19.453 1 97.94 410 ASP B O 1
ATOM 6984 N N . TYR B 1 411 ? -21.578 -20.062 -17.766 1 97.44 411 TYR B N 1
ATOM 6985 C CA . TYR B 1 411 ? -21.281 -21.484 -17.797 1 97.44 411 TYR B CA 1
ATOM 6986 C C . TYR B 1 411 ? -22.547 -22.312 -17.625 1 97.44 411 TYR B C 1
ATOM 6988 O O . TYR B 1 411 ? -22.734 -23.328 -18.312 1 97.44 411 TYR B O 1
ATOM 6996 N N . ASP B 1 412 ? -23.406 -21.938 -16.75 1 96.75 412 ASP B N 1
ATOM 6997 C CA . ASP B 1 412 ? -24.594 -22.719 -16.406 1 96.75 412 ASP B CA 1
ATOM 6998 C C . ASP B 1 412 ? -25.578 -22.766 -17.562 1 96.75 412 ASP B C 1
ATOM 7000 O O . ASP B 1 412 ? -26.234 -23.781 -17.797 1 96.75 412 ASP B O 1
ATOM 7004 N N . LYS B 1 413 ? -25.656 -21.688 -18.297 1 96.81 413 LYS B N 1
ATOM 7005 C CA . LYS B 1 413 ? -26.578 -21.625 -19.422 1 96.81 413 LYS B CA 1
ATOM 7006 C C . LYS B 1 413 ? -25.875 -22.031 -20.734 1 96.81 413 LYS B C 1
ATOM 7008 O O . LYS B 1 413 ? -26.531 -22.172 -21.766 1 96.81 413 LYS B O 1
ATOM 7013 N N . GLY B 1 414 ? -24.594 -22.109 -20.703 1 96.38 414 GLY B N 1
ATOM 7014 C CA . GLY B 1 414 ? -23.828 -22.5 -21.875 1 96.38 414 GLY B CA 1
ATOM 7015 C C . GLY B 1 414 ? -23.781 -21.422 -22.953 1 96.38 414 GLY B C 1
ATOM 7016 O O . GLY B 1 414 ? -24 -21.703 -24.125 1 96.38 414 GLY B O 1
ATOM 7017 N N . ILE B 1 415 ? -23.625 -20.25 -22.469 1 97.88 415 ILE B N 1
ATOM 7018 C CA . ILE B 1 415 ? -23.609 -19.125 -23.406 1 97.88 415 ILE B CA 1
ATOM 7019 C C . ILE B 1 415 ? -22.25 -18.406 -23.328 1 97.88 415 ILE B C 1
ATOM 7021 O O . ILE B 1 415 ? -21.812 -18.016 -22.25 1 97.88 415 ILE B O 1
ATOM 7025 N N . LEU B 1 416 ? -21.578 -18.312 -24.422 1 98.12 416 LEU B N 1
ATOM 7026 C CA . LEU B 1 416 ? -20.344 -17.547 -24.578 1 98.12 416 LEU B CA 1
ATOM 7027 C C . LEU B 1 416 ? -20.547 -16.391 -25.547 1 98.12 416 LEU B C 1
ATOM 7029 O O . LEU B 1 416 ? -20.766 -16.609 -26.75 1 98.12 416 LEU B O 1
ATOM 7033 N N . SER B 1 417 ? -20.484 -15.219 -24.984 1 98.19 417 SER B N 1
ATOM 7034 C CA . SER B 1 417 ? -20.75 -14.047 -25.812 1 98.19 417 SER B CA 1
ATOM 7035 C C . SER B 1 417 ? -19.516 -13.156 -25.922 1 98.19 417 SER B C 1
ATOM 7037 O O . SER B 1 417 ? -18.703 -13.086 -25 1 98.19 417 SER B O 1
ATOM 7039 N N . PHE B 1 418 ? -19.422 -12.484 -27.062 1 98.12 418 PHE B N 1
ATOM 7040 C CA . PHE B 1 418 ? -18.328 -11.562 -27.359 1 98.12 418 PHE B CA 1
ATOM 7041 C C . PHE B 1 418 ? -18.875 -10.172 -27.688 1 98.12 418 PHE B C 1
ATOM 7043 O O . PHE B 1 418 ? -19.797 -10.039 -28.5 1 98.12 418 PHE B O 1
ATOM 7050 N N . PHE B 1 419 ? -18.344 -9.227 -27 1 97.69 419 PHE B N 1
ATOM 7051 C CA . PHE B 1 419 ? -18.828 -7.855 -27.141 1 97.69 419 PHE B CA 1
ATOM 7052 C C . PHE B 1 419 ? -17.688 -6.926 -27.547 1 97.69 419 PHE B C 1
ATOM 7054 O O . PHE B 1 419 ? -16.594 -6.992 -27 1 97.69 419 PHE B O 1
ATOM 7061 N N . ASP B 1 420 ? -17.922 -6.105 -28.562 1 96.88 420 ASP B N 1
ATOM 7062 C CA . ASP B 1 420 ? -16.969 -5.086 -28.984 1 96.88 420 ASP B CA 1
ATOM 7063 C C . ASP B 1 420 ? -17.047 -3.857 -28.078 1 96.88 420 ASP B C 1
ATOM 7065 O O . ASP B 1 420 ? -18.031 -3.111 -28.109 1 96.88 420 ASP B O 1
ATOM 7069 N N . LEU B 1 421 ? -16.047 -3.568 -27.406 1 96.25 421 LEU B N 1
ATOM 7070 C CA . LEU B 1 421 ? -16.062 -2.5 -26.406 1 96.25 421 LEU B CA 1
ATOM 7071 C C . LEU B 1 421 ? -15.984 -1.133 -27.078 1 96.25 421 LEU B C 1
ATOM 7073 O O . LEU B 1 421 ? -16.531 -0.153 -26.562 1 96.25 421 LEU B O 1
ATOM 7077 N N . ASP B 1 422 ? -15.305 -1.04 -28.156 1 94.5 422 ASP B N 1
ATOM 7078 C CA . ASP B 1 422 ? -15.156 0.229 -28.875 1 94.5 422 ASP B CA 1
ATOM 7079 C C . ASP B 1 422 ? -16.453 0.617 -29.562 1 94.5 422 ASP B C 1
ATOM 7081 O O . ASP B 1 422 ? -16.906 1.762 -29.469 1 94.5 422 ASP B O 1
ATOM 7085 N N . ARG B 1 423 ? -17.078 -0.309 -30.188 1 93.94 423 ARG B N 1
ATOM 7086 C CA . ARG B 1 423 ? -18.297 -0.051 -30.953 1 93.94 423 ARG B CA 1
ATOM 7087 C C . ARG B 1 423 ? -19.531 -0.31 -30.109 1 93.94 423 ARG B C 1
ATOM 7089 O O . ARG B 1 423 ? -20.656 0.003 -30.531 1 93.94 423 ARG B O 1
ATOM 7096 N N . LYS B 1 424 ? -19.375 -0.907 -28.969 1 93.62 424 LYS B N 1
ATOM 7097 C CA . LYS B 1 424 ? -20.469 -1.2 -28.047 1 93.62 424 LYS B CA 1
ATOM 7098 C C . LYS B 1 424 ? -21.547 -2.053 -28.719 1 93.62 424 LYS B C 1
ATOM 7100 O O . LYS B 1 424 ? -22.719 -1.703 -28.688 1 93.62 424 LYS B O 1
ATOM 7105 N N . LYS B 1 425 ? -21.125 -3.057 -29.359 1 94.69 425 LYS B N 1
ATOM 7106 C CA . LYS B 1 425 ? -22.031 -3.98 -30.031 1 94.69 425 LYS B CA 1
ATOM 7107 C C . LYS B 1 425 ? -21.609 -5.43 -29.812 1 94.69 425 LYS B C 1
ATOM 7109 O O . LYS B 1 425 ? -20.422 -5.719 -29.625 1 94.69 425 LYS B O 1
ATOM 7114 N N . THR B 1 426 ? -22.609 -6.246 -29.844 1 96.19 426 THR B N 1
ATOM 7115 C CA . THR B 1 426 ? -22.328 -7.676 -29.734 1 96.19 426 THR B CA 1
ATOM 7116 C C . THR B 1 426 ? -21.688 -8.203 -31.016 1 96.19 426 THR B C 1
ATOM 7118 O O . THR B 1 426 ? -22.188 -7.949 -32.125 1 96.19 426 THR B O 1
ATOM 7121 N N . ILE B 1 427 ? -20.656 -8.859 -30.859 1 96.5 427 ILE B N 1
ATOM 7122 C CA . ILE B 1 427 ? -19.938 -9.422 -32 1 96.5 427 ILE B CA 1
ATOM 7123 C C . ILE B 1 427 ? -20.562 -10.758 -32.406 1 96.5 427 ILE B C 1
ATOM 7125 O O . ILE B 1 427 ? -20.922 -10.969 -33.562 1 96.5 427 ILE B O 1
ATOM 7129 N N . HIS B 1 428 ? -20.609 -11.641 -31.438 1 96.38 428 HIS B N 1
ATOM 7130 C CA . HIS B 1 428 ? -21.062 -13 -31.688 1 96.38 428 HIS B CA 1
ATOM 7131 C C . HIS B 1 428 ? -21.406 -13.719 -30.391 1 96.38 428 HIS B C 1
ATOM 7133 O O . HIS B 1 428 ? -21 -13.289 -29.312 1 96.38 428 HIS B O 1
ATOM 7139 N N . THR B 1 429 ? -22.219 -14.742 -30.469 1 97.62 429 THR B N 1
ATOM 7140 C CA . THR B 1 429 ? -22.594 -15.578 -29.328 1 97.62 429 THR B CA 1
ATOM 7141 C C . THR B 1 429 ? -22.531 -17.062 -29.688 1 97.62 429 THR B C 1
ATOM 7143 O O . THR B 1 429 ? -23.078 -17.469 -30.719 1 97.62 429 THR B O 1
ATOM 7146 N N . ILE B 1 430 ? -21.812 -17.781 -28.922 1 96.5 430 ILE B N 1
ATOM 7147 C CA . ILE B 1 430 ? -21.719 -19.219 -29.094 1 96.5 430 ILE B CA 1
ATOM 7148 C C . ILE B 1 430 ? -22.516 -19.922 -28 1 96.5 430 ILE B C 1
ATOM 7150 O O . ILE B 1 430 ? -22.344 -19.625 -26.812 1 96.5 430 ILE B O 1
ATOM 7154 N N . LYS B 1 431 ? -23.359 -20.828 -28.359 1 95.62 431 LYS B N 1
ATOM 7155 C CA . LYS B 1 431 ? -24.125 -21.609 -27.391 1 95.62 431 LYS B CA 1
ATOM 7156 C C . LYS B 1 431 ? -23.625 -23.047 -27.312 1 95.62 431 LYS B C 1
ATOM 7158 O O . LYS B 1 431 ? -23.578 -23.734 -28.328 1 95.62 431 LYS B O 1
ATOM 7163 N N . TYR B 1 432 ? -23.203 -23.359 -26.188 1 93.06 432 TYR B N 1
ATOM 7164 C CA . TYR B 1 432 ? -22.719 -24.719 -25.953 1 93.06 432 TYR B CA 1
ATOM 7165 C C . TYR B 1 432 ? -22.812 -25.094 -24.484 1 93.06 432 TYR B C 1
ATOM 7167 O O . TYR B 1 432 ? -22.406 -24.312 -23.609 1 93.06 432 TYR B O 1
ATOM 7175 N N . SER B 1 433 ? -23.234 -26.297 -24.172 1 93.19 433 SER B N 1
ATOM 7176 C CA . SER B 1 433 ? -23.297 -26.781 -22.797 1 93.19 433 SER B CA 1
ATOM 7177 C C . SER B 1 433 ? -22 -27.484 -22.406 1 93.19 433 SER B C 1
ATOM 7179 O O . SER B 1 433 ? -21.781 -28.641 -22.75 1 93.19 433 SER B O 1
ATOM 7181 N N . PHE B 1 434 ? -21.297 -26.828 -21.578 1 91.12 434 PHE B N 1
ATOM 7182 C CA . PHE B 1 434 ? -20 -27.344 -21.156 1 91.12 434 PHE B CA 1
ATOM 7183 C C . PHE B 1 434 ? -20.172 -28.438 -20.109 1 91.12 434 PHE B C 1
ATOM 7185 O O . PHE B 1 434 ? -21.047 -28.359 -19.25 1 91.12 434 PHE B O 1
ATOM 7192 N N . ARG B 1 435 ? -19.344 -29.422 -20.141 1 87.75 435 ARG B N 1
ATOM 7193 C CA . ARG B 1 435 ? -19.391 -30.531 -19.188 1 87.75 435 ARG B CA 1
ATOM 7194 C C . ARG B 1 435 ? -18.172 -30.531 -18.281 1 87.75 435 ARG B C 1
ATOM 7196 O O . ARG B 1 435 ? -18.203 -31.109 -17.188 1 87.75 435 ARG B O 1
ATOM 7203 N N . GLU B 1 436 ? -17.109 -29.969 -18.75 1 91.5 436 GLU B N 1
ATOM 7204 C CA . GLU B 1 436 ? -15.852 -29.891 -18.016 1 91.5 436 GLU B CA 1
ATOM 7205 C C . GLU B 1 436 ? -15.461 -28.438 -17.75 1 91.5 436 GLU B C 1
ATOM 7207 O O . GLU B 1 436 ? -15.961 -27.531 -18.422 1 91.5 436 GLU B O 1
ATOM 7212 N N . PRO B 1 437 ? -14.648 -28.266 -16.766 1 94.12 437 PRO B N 1
ATOM 7213 C CA . PRO B 1 437 ? -14.18 -26.906 -16.547 1 94.12 437 PRO B CA 1
ATOM 7214 C C . PRO B 1 437 ? -13.508 -26.312 -17.781 1 94.12 437 PRO B C 1
ATOM 7216 O O . PRO B 1 437 ? -12.797 -27.031 -18.5 1 94.12 437 PRO B O 1
ATOM 7219 N N . VAL B 1 438 ? -13.789 -25.047 -17.953 1 95.81 438 VAL B N 1
ATOM 7220 C CA . VAL B 1 438 ? -13.203 -24.391 -19.109 1 95.81 438 VAL B CA 1
ATOM 7221 C C . VAL B 1 438 ? -12.227 -23.312 -18.656 1 95.81 438 VAL B C 1
ATOM 7223 O O . VAL B 1 438 ? -12.391 -22.734 -17.594 1 95.81 438 VAL B O 1
ATOM 7226 N N . PHE B 1 439 ? -11.227 -23.094 -19.531 1 96.44 439 PHE B N 1
ATOM 7227 C CA . PHE B 1 439 ? -10.203 -22.094 -19.281 1 96.44 439 PHE B CA 1
ATOM 7228 C C . PHE B 1 439 ? -10.266 -20.984 -20.328 1 96.44 439 PHE B C 1
ATOM 7230 O O . PHE B 1 439 ? -10.477 -21.266 -21.516 1 96.44 439 PHE B O 1
ATOM 7237 N N . PRO B 1 440 ? -10.172 -19.75 -19.906 1 97.25 440 PRO B N 1
ATOM 7238 C CA . PRO B 1 440 ? -10.031 -18.703 -20.922 1 97.25 440 PRO B CA 1
ATOM 7239 C C . PRO B 1 440 ? -8.867 -18.969 -21.875 1 97.25 440 PRO B C 1
ATOM 7241 O O . PRO B 1 440 ? -7.785 -19.359 -21.453 1 97.25 440 PRO B O 1
ATOM 7244 N N . TYR B 1 441 ? -9.141 -18.766 -23.109 1 96.31 441 TYR B N 1
ATOM 7245 C CA . TYR B 1 441 ? -8.273 -19.172 -24.203 1 96.31 441 TYR B CA 1
ATOM 7246 C C . TYR B 1 441 ? -7.812 -17.969 -25.016 1 96.31 441 TYR B C 1
ATOM 7248 O O . TYR B 1 441 ? -8.617 -17.094 -25.344 1 96.31 441 TYR B O 1
ATOM 7256 N N . PHE B 1 442 ? -6.48 -17.938 -25.312 1 96 442 PHE B N 1
ATOM 7257 C CA . PHE B 1 442 ? -5.914 -16.844 -26.094 1 96 442 PHE B CA 1
ATOM 7258 C C . PHE B 1 442 ? -4.941 -17.375 -27.141 1 96 442 PHE B C 1
ATOM 7260 O O . PHE B 1 442 ? -4.266 -18.391 -26.922 1 96 442 PHE B O 1
ATOM 7267 N N . ARG B 1 443 ? -4.957 -16.703 -28.234 1 93.81 443 ARG B N 1
ATOM 7268 C CA . ARG B 1 443 ? -4.004 -17.016 -29.297 1 93.81 443 ARG B CA 1
ATOM 7269 C C . ARG B 1 443 ? -3.275 -15.75 -29.766 1 93.81 443 ARG B C 1
ATOM 7271 O O . ARG B 1 443 ? -3.891 -14.695 -29.938 1 93.81 443 ARG B O 1
ATOM 7278 N N . GLU B 1 444 ? -1.979 -15.828 -29.859 1 90.69 444 GLU B N 1
ATOM 7279 C CA . GLU B 1 444 ? -1.113 -14.758 -30.359 1 90.69 444 GLU B CA 1
ATOM 7280 C C . GLU B 1 444 ? -1.185 -13.531 -29.453 1 90.69 444 GLU B C 1
ATOM 7282 O O . GLU B 1 444 ? -1.269 -13.656 -28.234 1 90.69 444 GLU B O 1
ATOM 7287 N N . ASP B 1 445 ? -1.166 -12.273 -30.016 1 91.81 445 ASP B N 1
ATOM 7288 C CA . ASP B 1 445 ? -1.02 -11.047 -29.25 1 91.81 445 ASP B CA 1
ATOM 7289 C C . ASP B 1 445 ? -2.326 -10.68 -28.547 1 91.81 445 ASP B C 1
ATOM 7291 O O . ASP B 1 445 ? -3.316 -10.352 -29.203 1 91.81 445 ASP B O 1
ATOM 7295 N N . SER B 1 446 ? -2.336 -10.758 -27.281 1 95.44 446 SER B N 1
ATOM 7296 C CA . SER B 1 446 ? -3.496 -10.43 -26.453 1 95.44 446 SER B CA 1
ATOM 7297 C C . SER B 1 446 ? -3.074 -9.836 -25.125 1 95.44 446 SER B C 1
ATOM 7299 O O . SER B 1 446 ? -2.066 -10.25 -24.547 1 95.44 446 SER B O 1
ATOM 7301 N N . LYS B 1 447 ? -3.797 -8.867 -24.703 1 97.38 447 LYS B N 1
ATOM 7302 C CA . LYS B 1 447 ? -3.559 -8.234 -23.406 1 97.38 447 LYS B CA 1
ATOM 7303 C C . LYS B 1 447 ? -4.84 -8.18 -22.578 1 97.38 447 LYS B C 1
ATOM 7305 O O . LYS B 1 447 ? -5.832 -7.586 -23 1 97.38 447 LYS B O 1
ATOM 7310 N N . ILE B 1 448 ? -4.812 -8.781 -21.453 1 97.5 448 ILE B N 1
ATOM 7311 C CA . ILE B 1 448 ? -5.953 -8.742 -20.562 1 97.5 448 ILE B CA 1
ATOM 7312 C C . ILE B 1 448 ? -6.051 -7.371 -19.891 1 97.5 448 ILE B C 1
ATOM 7314 O O . ILE B 1 448 ? -5.074 -6.883 -19.312 1 97.5 448 ILE B O 1
ATOM 7318 N N . LEU B 1 449 ? -7.188 -6.785 -19.922 1 97.31 449 LEU B N 1
ATOM 7319 C CA . LEU B 1 449 ? -7.375 -5.438 -19.406 1 97.31 449 LEU B CA 1
ATOM 7320 C C . LEU B 1 449 ? -7.773 -5.484 -17.922 1 97.31 449 LEU B C 1
ATOM 7322 O O . LEU B 1 449 ? -8.547 -6.348 -17.516 1 97.31 449 LEU B O 1
ATOM 7326 N N . PRO B 1 450 ? -7.273 -4.555 -17.203 1 96.75 450 PRO B N 1
ATOM 7327 C CA . PRO B 1 450 ? -7.52 -4.562 -15.758 1 96.75 450 PRO B CA 1
ATOM 7328 C C . PRO B 1 450 ? -8.898 -4.031 -15.391 1 96.75 450 PRO B C 1
ATOM 7330 O O . PRO B 1 450 ? -9.508 -3.295 -16.172 1 96.75 450 PRO B O 1
ATOM 7333 N N . PHE B 1 451 ? -9.398 -4.477 -14.227 1 97.06 451 PHE B N 1
ATOM 7334 C CA . PHE B 1 451 ? -10.602 -3.928 -13.617 1 97.06 451 PHE B CA 1
ATOM 7335 C C . PHE B 1 451 ? -10.289 -2.654 -12.844 1 97.06 451 PHE B C 1
ATOM 7337 O O . PHE B 1 451 ? -9.117 -2.354 -12.586 1 97.06 451 PHE B O 1
ATOM 7344 N N . ASP B 1 452 ? -11.375 -1.91 -12.547 1 95.75 452 ASP B N 1
ATOM 7345 C CA . ASP B 1 452 ? -11.211 -0.707 -11.734 1 95.75 452 ASP B CA 1
ATOM 7346 C C . ASP B 1 452 ? -11.156 -1.049 -10.25 1 95.75 452 ASP B C 1
ATOM 7348 O O . ASP B 1 452 ? -12.008 -1.783 -9.742 1 95.75 452 ASP B O 1
ATOM 7352 N N . VAL B 1 453 ? -10.117 -0.552 -9.695 1 96.38 453 VAL B N 1
ATOM 7353 C CA . VAL B 1 453 ? -9.969 -0.724 -8.258 1 96.38 453 VAL B CA 1
ATOM 7354 C C . VAL B 1 453 ? -10.273 0.592 -7.543 1 96.38 453 VAL B C 1
ATOM 7356 O O . VAL B 1 453 ? -9.711 1.634 -7.879 1 96.38 453 VAL B O 1
ATOM 7359 N N . SER B 1 454 ? -11.148 0.611 -6.574 1 95.69 454 SER B N 1
ATOM 7360 C CA . SER B 1 454 ? -11.492 1.809 -5.816 1 95.69 454 SER B CA 1
ATOM 7361 C C . SER B 1 454 ? -11.523 1.525 -4.316 1 95.69 454 SER B C 1
ATOM 7363 O O . SER B 1 454 ? -11.648 0.372 -3.9 1 95.69 454 SER B O 1
ATOM 7365 N N . VAL B 1 455 ? -11.297 2.545 -3.625 1 96.44 455 VAL B N 1
ATOM 7366 C CA . VAL B 1 455 ? -11.305 2.455 -2.168 1 96.44 455 VAL B CA 1
ATOM 7367 C C . VAL B 1 455 ? -12.586 3.084 -1.618 1 96.44 455 VAL B C 1
ATOM 7369 O O . VAL B 1 455 ? -12.969 4.184 -2.027 1 96.44 455 VAL B O 1
ATOM 7372 N N . LYS B 1 456 ? -13.258 2.402 -0.732 1 95.31 456 LYS B N 1
ATOM 7373 C CA . LYS B 1 456 ? -14.461 2.904 -0.078 1 95.31 456 LYS B CA 1
ATOM 7374 C C . LYS B 1 456 ? -14.25 3.045 1.427 1 95.31 456 LYS B C 1
ATOM 7376 O O . LYS B 1 456 ? -13.656 2.17 2.061 1 95.31 456 LYS B O 1
ATOM 7381 N N . ILE B 1 457 ? -14.703 4.164 1.918 1 95.62 457 ILE B N 1
ATOM 7382 C CA . ILE B 1 457 ? -14.625 4.445 3.348 1 95.62 457 ILE B CA 1
ATOM 7383 C C . ILE B 1 457 ? -16.031 4.535 3.928 1 95.62 457 ILE B C 1
ATOM 7385 O O . ILE B 1 457 ? -16.891 5.266 3.406 1 95.62 457 ILE B O 1
ATOM 7389 N N . ARG B 1 458 ? -16.281 3.852 5.012 1 93.19 458 ARG B N 1
ATOM 7390 C CA . ARG B 1 458 ? -17.594 3.861 5.641 1 93.19 458 ARG B CA 1
ATOM 7391 C C . ARG B 1 458 ? -17.484 3.873 7.16 1 93.19 458 ARG B C 1
ATOM 7393 O O . ARG B 1 458 ? -16.609 3.205 7.727 1 93.19 458 ARG B O 1
ATOM 7400 N N . GLN B 1 459 ? -18.297 4.715 7.727 1 91 459 GLN B N 1
ATOM 7401 C CA . GLN B 1 459 ? -18.391 4.676 9.18 1 91 459 GLN B CA 1
ATOM 7402 C C . GLN B 1 459 ? -19.109 3.412 9.656 1 91 459 GLN B C 1
ATOM 7404 O O . GLN B 1 459 ? -20.156 3.057 9.133 1 91 459 GLN B O 1
ATOM 7409 N N . PRO B 1 460 ? -18.469 2.812 10.617 1 85.38 460 PRO B N 1
ATOM 7410 C CA . PRO B 1 460 ? -19.125 1.601 11.117 1 85.38 460 PRO B CA 1
ATOM 7411 C C . PRO B 1 460 ? -20.484 1.879 11.734 1 85.38 460 PRO B C 1
ATOM 7413 O O . PRO B 1 460 ? -20.719 2.953 12.305 1 85.38 460 PRO B O 1
ATOM 7416 N N . THR B 1 461 ? -21.484 1.018 11.516 1 77.44 461 THR B N 1
ATOM 7417 C CA . THR B 1 461 ? -22.828 1.159 12.094 1 77.44 461 THR B CA 1
ATOM 7418 C C . THR B 1 461 ? -22.844 0.684 13.547 1 77.44 461 THR B C 1
ATOM 7420 O O . THR B 1 461 ? -22.141 -0.273 13.898 1 77.44 461 THR B O 1
#

Sequence (922 aa):
MAANISQSEVDCTCPVCCDIFTDPVVLLCGHSFCKCCLQEWWRQSGIHNCPMCKEIFPMAQPPRNLALRNLSDNLRRERTQRATSGTKDFCIQHSEKLKLFCQNDQQLICVICRDAQKHKKHNCVPINEAAEDHRTTIKVHLMHLKSTLGIYKSQKAKCDKMASHIKIQAQQTENTIKKEFQKLYQFLRAEEVARIDAVRKEEKVKSEAMNIRIVNLSAEISSLTDKIQTIEGEMKAEDFSFMLNVKSTMERSKFNLSEPHTPLGALLDEAKHLGNLLFAVWNKMKNLIKYTPLTLDPNTGYVNLTESECLTCVTNTVKIKPLPCNPERMANSEILASESFSSGKHSWDVEVSGYWAVGVAEQRTKQIYKRVWAIYMCACTDILRELTPKDYVKVISEDSFPQKIRVQLDYDKGILSFFDLDRKKTIHTIKYSFREPVFPYFREDSKILPFDVSVKIRQPTMAANISQSEVDCTCPVCCDIFTDPVVLLCGHSFCKCCLQEWWRQSGIHNCPMCKEIFPMAQPPRNLALRNLSDNLRRERTQRATSGTKDFCIQHSEKLKLFCQNDQQLICVICRDAQKHKKHNCVPINEAAEDHRTTIKVHLMHLKSTLGIYKSQKAKCDKMASHIKIQAQQTENTIKKEFQKLYQFLRAEEVARIDAVRKEEKVKSEAMNIRIVNLSAEISSLTDKIQTIEGEMKAEDFSFMLNVKSTMERSKFNLSEPHTPLGALLDEAKHLGNLLFAVWNKMKNLIKYTPLTLDPNTGYVNLTESECLTCVTNTVKIKPLPCNPERMANSEILASESFSSGKHSWDVEVSGYWAVGVAEQRTKQIYKRVWAIYMCACTDILRELTPKDYVKVISEDSFPQKIRVQLDYDKGILSFFDLDRKKTIHTIKYSFREPVFPYFREDSKILPFDVSVKIRQPT

InterPro domains:
  IPR000315 B-box-type zinc finger [PF00643] (88-127)
  IPR000315 B-box-type zinc finger [PS50119] (86-127)
  IPR000315 B-box-type zinc finger [SM00336] (86-127)
  IPR001841 Zinc finger, RING-type [PS50089] (14-54)
  IPR001841 Zinc finger, RING-type [SM00184] (14-53)
  IPR001870 B30.2/SPRY domain [PS50188] (274-460)
  IPR003879 Butyrophylin-like, SPRY domain [PR01407] (290-307)
  IPR003879 Butyrophylin-like, SPRY domain [PR01407] (328-352)
  IPR003879 Butyrophylin-like, SPRY domain [PR01407] (356-369)
  IPR003879 Butyrophylin-like, SPRY domain [PR01407] (396-420)
  IPR003879 Butyrophylin-like, SPRY domain [PR01407] (426-444)
  IPR006574 SPRY-associated [PF13765] (294-341)
  IPR006574 SPRY-associated [SM00589] (291-342)
  IPR013083 Zinc finger, RING/FYVE/PHD-type [G3DSA:3.30.40.10] (3-87)
  IPR013320 Concanavalin A-like lectin/glucanase domain superfamily [SSF49899] (290-443)
  IPR017907 Zinc finger, RING-type, conserved site [PS00518] (29-38)
  IPR027370 Zinc finger, RING-type, eukaryotic [PF13445] (14-51)
  IPR043136 B30.2/SPRY domain superfamily [G3DSA:2.60.120.920] (278-450)
  IPR050143 Tripartite motif-containing [PTHR24103] (12-444)

Secondary structure (DSSP, 8-state):
------HHHHHTB-TTTSSB-SSEEE-TTS-EEEHHHHHHHHHHHSS-B-TTT--B--SSSPPB-HHHHHHHHHHHHHHHHHHHTTTTTB-TTT--B--EEETTTTEEE-HHHHHSGGGTT--EEEHHHHHHHHHHHHHHHHHHHHHHHHHHHHHHHHHHHHHHHHHHHHHHHHHHHHHHHHHHHHHHHHHHHHHHHHHHHHHHHHHHHHHHHHHHHHHHHHHHHHHHHHHHHHHTS-HHHHHHTHHHHHHHH---PPPP-PPTT-S--HHHHHTTHHHHHHHHHGGG--B-S--B-GGGS-TTEEEETTTTEEEE-SSPP-----TT--SSSEEEBS--BSSSEEEEEEEE-SS-EEEEEE--SS-SS--EEEEEE-TTT--EEEE-SS-S--EEESS---SEEEEEEETTTTEEEEEETTTTEEEEEEE----S-EEEEEESSEEEPPBEEEEEEE---/------HHHHHTB-TTTSSB-SSEEE-TTS-EEEHHHHHHHHHHHSS-B-TTT--B--SSSPPB-HHHHHHHHHHHHHHHHHHHTTTTTB-TTT--B--EEETTTTEEE-HHHHHSGGGTT--EEEHHHHHHHHHHHHHHHHHHHHHHHHHHHHHHHHHHHHHHHHHHHHHHHHHHHHHHHHHHHHHHHHHHHHHHHHHHHHHHHHHHHHHHHHHHHHHHHHHHHHHHHHHHHHHTS-HHHHHHTHHHHHHHH---PPPP-PPTT-S--HHHHHTTHHHHHHHHHGGG--B-S--B-GGGS-TTEEEETTTTEEEE-SSPP-----TT--SSSEEEBS--BSSSEEEEEEEE-SS-EEEEEE--SS-SS--EEEEEE-TTT--EEEE-SS-S--EEESS---SEEEEEEETTTTEEEEEETTTTEEEEEEE----S-EEEEEESSEEEPPBEEEEEEE---

Organism: Channa argus (NCBI:txid215402)

Nearest PDB structures (foldseek):
  7y3a-assembly2_C  TM=8.687E-01  e=9.341E-15  Homo sapiens
  7xv2-assembly1_A  TM=4.395E-01  e=2.078E-20  Mus musculus
  7qs2-assembly1_A  TM=8.427E-01  e=4.620E-14  Homo sapiens
  7hmz-assembly1_B  TM=8.513E-01  e=1.291E-13  Mus musculus
  8pd6-assembly1_A  TM=7.433E-01  e=6.146E-14  Homo sapiens

pLDDT: mean 88.55, std 11.82, range [24.77, 98.69]

Radius of gyration: 55.47 Å; Cα contacts (8 Å, |Δi|>4): 1514; chains: 2; bounding box: 62×189×86 Å

Foldseek 3Di:
DPPCCDPLQQVQAAPQPRHGADQWFAAPVGDIHRQVSQVVVCVVVVFNADPPPRHGGPDPGTDTDVVSNVSSVVVVVVVVVVCPPDQVLADPVPSHGFFKAFPVVRDTDHPVVCVDPVNPPTDIDGPVVVVVVVVVVVVVVVVVVVVVVVVVVVVVVLVVQVVVVVVVVVVVVVVVVVVLVVVVVVLVVVLVVVLVVVQVVQVVVLVVVVVVVVVVVVVVVVVVVVLVVVLVVLVPDDPVSSVVCVVVSVVSVDDDDDDDDDDPPSDRPVCVSPPCPVVVSVQVCCVVDFAFPWFWDPVQFAQQWDADDRRQWIAGHPDGHPHRDDLQHDPAGKTWTPDWDQADKDKFKKFDDDWKKKFKFDRDSDDDFTQTWIWTQDNPQRFIFTDGSVDTPHGQGRPDDARMWMWMDHQCQQKIWIARPVVRGTRDIDGDHDDGIMTIMMGHTMGTHTDDDDDDDDDDD/DPPCCDPLQQVQAAPQPRHGADQWFAAPVGDIHRQVSQVVVCVVVVFNADPPPRHGGPDPGTDTDVVSNVSSVVVVVVVVVVCPPDQVLADPVPRHGFFKAFPVVRDTDHPVVCVDPVNPPTDIGGPVVVVVVVVVVVVVVVVVVVVVVVVVVVVVVLVVQVVVVVVVVVVVVVVVVVVLVVVVVVLVVVLVVVLVVVQVVLVVVLVVVVVVVVVVVVVVVVVVVVLVVVLVVLVPDDPVSSVVCVVVSVVSVDDDDDDDDDDPPSDRPVCVSPPCPVVVSVQVCCVVDFAFPWFWDPVQFAQQWDADDRRQWIAGHPDGHPHRDDLNHDPAGKTWTPDWDQADKDKFKKFDDDWKKKFKFDRDSDDDFTQTWIWTQDNVQRFIFTDGSVDTPHGQGRPDDARMWMWMDHQCQQKIWIARPVVGGTRDIDGDHDDGIMTIMMGHTMGTHTDDDDDDDDDDD

Solvent-accessible surface area (backbone atoms only — not comparable to full-atom values): 49976 Å² total; per-residue (Å²): 131,82,70,83,71,52,70,67,53,60,72,34,33,14,86,82,80,69,39,66,39,53,65,22,23,38,49,92,89,66,57,60,32,18,44,65,54,48,51,51,48,28,66,73,65,72,47,56,43,41,92,85,80,60,49,75,44,91,64,93,70,68,52,72,33,63,67,60,32,50,52,23,50,46,50,51,43,47,50,45,47,64,31,64,44,90,66,51,52,22,28,87,88,71,69,33,61,50,54,28,29,29,64,78,75,68,42,79,31,17,76,63,50,48,73,29,78,90,34,52,90,49,60,66,38,48,35,66,59,51,32,51,53,51,48,54,55,48,48,54,34,49,51,52,52,51,51,50,45,51,52,47,52,50,50,38,54,42,45,51,44,40,42,54,45,31,52,51,51,43,52,50,50,44,50,50,52,51,53,57,50,48,54,54,50,51,48,51,53,53,52,52,52,52,54,46,48,50,47,53,51,52,40,51,54,38,43,50,54,41,47,53,50,44,53,52,42,50,52,51,45,50,52,49,52,51,51,51,51,51,49,54,53,48,67,69,41,56,46,69,64,29,56,74,46,38,68,61,51,52,55,66,46,61,72,86,76,81,80,85,78,80,68,83,82,61,59,72,66,57,35,77,69,40,38,46,39,63,35,51,52,54,59,58,50,49,79,79,46,57,41,50,93,63,26,38,21,73,70,19,33,16,50,33,48,44,72,39,81,62,30,33,30,34,37,66,44,89,64,71,52,94,67,57,84,53,68,66,37,39,70,88,43,20,34,32,34,64,56,70,43,82,60,54,77,49,70,50,41,34,37,49,49,84,61,22,31,48,41,35,24,47,89,60,72,75,70,88,72,67,52,36,46,31,40,31,37,36,81,88,73,62,30,34,24,37,34,39,71,88,43,69,72,50,76,69,35,74,84,69,78,77,49,34,38,33,43,35,37,32,47,79,78,11,38,39,36,34,30,24,64,83,77,68,40,75,69,50,71,48,77,51,81,69,89,60,51,31,19,46,29,40,21,40,28,35,31,56,47,61,40,45,76,45,79,45,79,41,74,78,130,129,81,71,82,70,51,72,67,55,63,72,35,34,12,84,82,80,70,39,65,38,53,64,23,23,37,47,90,88,68,56,59,31,19,43,65,56,46,51,50,48,28,66,74,66,73,47,56,40,40,93,87,79,60,49,74,44,91,64,94,71,66,53,73,33,62,68,60,34,50,52,24,50,48,51,50,42,47,50,44,47,62,30,61,55,82,66,52,53,22,28,87,90,70,71,32,59,50,54,28,28,29,66,78,76,68,42,78,32,18,75,64,50,49,73,28,78,90,35,52,89,50,60,65,38,48,35,66,59,52,33,50,53,51,48,53,54,50,49,53,35,50,51,52,52,51,50,51,45,50,51,47,52,50,50,38,53,42,45,51,44,39,44,54,46,31,53,51,50,41,53,50,50,44,51,50,52,51,53,57,50,47,54,55,51,51,50,51,53,52,52,51,52,51,54,45,48,51,46,52,51,52,40,51,54,38,43,50,53,42,47,53,49,44,53,52,43,50,50,51,45,51,52,50,51,50,51,51,51,50,50,56,54,47,67,70,40,55,47,69,64,30,55,74,44,39,68,62,51,52,54,66,47,62,70,87,75,81,81,86,75,84,67,83,82,61,59,71,66,58,36,76,70,40,37,46,39,63,36,51,53,55,59,58,49,49,78,79,46,58,42,51,94,65,28,38,21,72,70,20,33,15,52,33,49,44,71,39,79,62,30,34,29,34,37,66,45,90,64,70,52,94,67,58,86,51,64,67,38,38,70,87,42,19,32,33,33,64,54,69,44,81,59,52,77,46,70,52,41,33,37,48,49,83,60,20,31,47,42,34,25,48,89,61,73,75,66,89,72,68,53,36,45,30,40,31,37,36,81,88,73,64,29,34,25,39,34,38,70,90,42,69,73,50,77,71,36,74,82,69,78,75,48,33,38,33,44,36,36,32,47,78,80,11,38,40,36,35,30,24,63,84,77,68,41,76,69,50,73,48,78,50,82,69,88,62,50,31,19,47,30,41,21,40,29,35,31,55,47,59,39,45,75,47,79,45,78,42,74,77,130